Protein 7W82 (pdb70)

Structure (mmCIF, N/CA/C/O backbone):
data_7W82
#
_entry.id   7W82
#
_cell.length_a   149.036
_cell.length_b   149.036
_cell.length_c   345.473
_cell.angle_alpha   90.000
_cell.angle_beta   90.000
_cell.angle_gamma   120.000
#
_symmetry.space_group_name_H-M   'H 3 2'
#
loop_
_atom_site.group_PDB
_atom_site.id
_atom_site.type_symbol
_atom_site.label_atom_id
_atom_site.label_alt_id
_atom_site.label_comp_id
_atom_site.label_asym_id
_atom_site.label_entity_id
_atom_site.label_seq_id
_atom_site.pdbx_PDB_ins_code
_atom_site.Cartn_x
_atom_site.Cartn_y
_atom_site.Cartn_z
_atom_site.occupancy
_atom_site.B_iso_or_equiv
_atom_site.auth_seq_id
_atom_site.auth_comp_id
_atom_site.auth_asym_id
_atom_site.auth_atom_id
_atom_site.pdbx_PDB_model_num
ATOM 1 N N . SER A 1 4 ? 80.953 170.826 333.543 1.00 104.55 107 SER A N 1
ATOM 2 C CA . SER A 1 4 ? 79.979 170.956 334.621 1.00 103.43 107 SER A CA 1
ATOM 3 C C . SER A 1 4 ? 80.595 171.648 335.827 1.00 103.67 107 SER A C 1
ATOM 4 O O . SER A 1 4 ? 80.149 172.722 336.235 1.00 103.67 107 SER A O 1
ATOM 7 N N . LEU A 1 5 ? 81.625 171.020 336.391 1.00 103.85 108 LEU A N 1
ATOM 8 C CA . LEU A 1 5 ? 82.394 171.624 337.473 1.00 102.31 108 LEU A CA 1
ATOM 9 C C . LEU A 1 5 ? 83.083 172.865 336.932 1.00 103.19 108 LEU A C 1
ATOM 10 O O . LEU A 1 5 ? 83.528 172.881 335.783 1.00 104.94 108 LEU A O 1
ATOM 15 N N . ARG A 1 6 ? 83.167 173.907 337.749 1.00 102.26 109 ARG A N 1
ATOM 16 C CA . ARG A 1 6 ? 83.773 175.146 337.281 1.00 96.91 109 ARG A CA 1
ATOM 17 C C . ARG A 1 6 ? 84.877 175.607 338.218 1.00 93.76 109 ARG A C 1
ATOM 18 O O . ARG A 1 6 ? 84.794 175.415 339.421 1.00 91.20 109 ARG A O 1
ATOM 26 N N . ALA A 1 7 ? 85.921 176.206 337.660 1.00 92.52 110 ALA A N 1
ATOM 27 C CA . ALA A 1 7 ? 86.987 176.764 338.478 1.00 89.64 110 ALA A CA 1
ATOM 28 C C . ALA A 1 7 ? 87.400 178.127 337.947 1.00 90.39 110 ALA A C 1
ATOM 29 O O . ALA A 1 7 ? 87.418 178.350 336.736 1.00 93.45 110 ALA A O 1
ATOM 31 N N . ALA A 1 8 ? 87.722 179.039 338.857 1.00 93.04 111 ALA A N 1
ATOM 32 C CA . ALA A 1 8 ? 88.153 180.375 338.460 1.00 94.09 111 ALA A CA 1
ATOM 33 C C . ALA A 1 8 ? 89.065 180.997 339.508 1.00 95.71 111 ALA A C 1
ATOM 34 O O . ALA A 1 8 ? 88.973 180.680 340.693 1.00 95.94 111 ALA A O 1
ATOM 36 N N . SER A 1 9 ? 89.947 181.884 339.063 1.00 96.86 112 SER A N 1
ATOM 37 C CA . SER A 1 9 ? 90.868 182.562 339.966 1.00 96.93 112 SER A CA 1
ATOM 38 C C . SER A 1 9 ? 90.406 183.988 340.232 1.00 96.44 112 SER A C 1
ATOM 39 O O . SER A 1 9 ? 90.089 184.732 339.304 1.00 96.36 112 SER A O 1
ATOM 42 N N . ALA A 1 10 ? 90.370 184.367 341.504 1.00 93.38 113 ALA A N 1
ATOM 43 C CA . ALA A 1 10 ? 89.877 185.683 341.883 1.00 92.61 113 ALA A CA 1
ATOM 44 C C . ALA A 1 10 ? 90.517 186.190 343.167 1.00 90.94 113 ALA A C 1
ATOM 45 O O . ALA A 1 10 ? 91.347 185.515 343.777 1.00 91.40 113 ALA A O 1
ATOM 47 N N . SER A 1 11 ? 90.123 187.395 343.559 1.00 91.05 114 SER A N 1
ATOM 48 C CA . SER A 1 11 ? 90.485 187.945 344.854 1.00 92.35 114 SER A CA 1
ATOM 49 C C . SER A 1 11 ? 89.211 188.107 345.672 1.00 88.66 114 SER A C 1
ATOM 50 O O . SER A 1 11 ? 88.203 188.607 345.169 1.00 88.09 114 SER A O 1
ATOM 53 N N . LEU A 1 12 ? 89.253 187.669 346.926 1.00 92.42 115 LEU A N 1
ATOM 54 C CA . LEU A 1 12 ? 88.067 187.665 347.777 1.00 87.08 115 LEU A CA 1
ATOM 55 C C . LEU A 1 12 ? 87.850 189.008 348.463 1.00 84.74 115 LEU A C 1
ATOM 56 O O . LEU A 1 12 ? 88.780 189.593 349.017 1.00 86.17 115 LEU A O 1
ATOM 61 N N . ILE A 1 13 ? 86.612 189.488 348.417 1.00 84.00 116 ILE A N 1
ATOM 62 C CA . ILE A 1 13 ? 86.230 190.722 349.093 1.00 83.69 116 ILE A CA 1
ATOM 63 C C . ILE A 1 13 ? 85.121 190.426 350.100 1.00 82.96 116 ILE A C 1
ATOM 64 O O . ILE A 1 13 ? 84.180 189.696 349.799 1.00 84.39 116 ILE A O 1
ATOM 69 N N . LEU A 1 14 ? 85.246 190.983 351.300 1.00 84.72 117 LEU A N 1
ATOM 70 C CA . LEU A 1 14 ? 84.293 190.725 352.373 1.00 83.97 117 LEU A CA 1
ATOM 71 C C . LEU A 1 14 ? 83.705 192.037 352.885 1.00 88.52 117 LEU A C 1
ATOM 72 O O . LEU A 1 14 ? 84.448 192.945 353.243 1.00 91.67 117 LEU A O 1
ATOM 77 N N . GLY A 1 15 ? 82.379 192.141 352.921 1.00 82.33 118 GLY A N 1
ATOM 78 C CA . GLY A 1 15 ? 81.742 193.360 353.390 1.00 85.42 118 GLY A CA 1
ATOM 79 C C . GLY A 1 15 ? 80.224 193.334 353.429 1.00 83.03 118 GLY A C 1
ATOM 80 O O . GLY A 1 15 ? 79.616 192.273 353.493 1.00 81.66 118 GLY A O 1
ATOM 81 N N . ASN A 1 16 ? 79.606 194.510 353.395 1.00 85.12 119 ASN A N 1
ATOM 82 C CA . ASN A 1 16 ? 78.149 194.597 353.461 1.00 85.91 119 ASN A CA 1
ATOM 83 C C . ASN A 1 16 ? 77.570 195.648 352.523 1.00 87.17 119 ASN A C 1
ATOM 84 O O . ASN A 1 16 ? 78.032 196.787 352.495 1.00 88.83 119 ASN A O 1
ATOM 89 N N . ARG A 1 17 ? 76.552 195.263 351.760 1.00 86.47 120 ARG A N 1
ATOM 90 C CA . ARG A 1 17 ? 75.853 196.210 350.903 1.00 89.10 120 ARG A CA 1
ATOM 91 C C . ARG A 1 17 ? 75.089 197.223 351.750 1.00 88.89 120 ARG A C 1
ATOM 92 O O . ARG A 1 17 ? 74.358 196.856 352.670 1.00 86.24 120 ARG A O 1
ATOM 100 N N . VAL A 1 18 ? 75.281 198.500 351.438 1.00 92.77 121 VAL A N 1
ATOM 101 C CA . VAL A 1 18 ? 74.679 199.592 352.194 1.00 94.24 121 VAL A CA 1
ATOM 102 C C . VAL A 1 18 ? 73.457 200.116 351.449 1.00 98.70 121 VAL A C 1
ATOM 103 O O . VAL A 1 18 ? 72.468 200.532 352.053 1.00 100.24 121 VAL A O 1
ATOM 107 N N . ALA A 1 19 ? 73.559 200.108 350.126 1.00 98.00 122 ALA A N 1
ATOM 108 C CA . ALA A 1 19 ? 72.412 200.241 349.241 1.00 98.54 122 ALA A CA 1
ATOM 109 C C . ALA A 1 19 ? 72.523 199.095 348.248 1.00 99.53 122 ALA A C 1
ATOM 110 O O . ALA A 1 19 ? 73.496 198.343 348.296 1.00 99.22 122 ALA A O 1
ATOM 112 N N . GLU A 1 20 ? 71.547 198.960 347.354 1.00 100.97 123 GLU A N 1
ATOM 113 C CA . GLU A 1 20 ? 71.526 197.846 346.405 1.00 101.36 123 GLU A CA 1
ATOM 114 C C . GLU A 1 20 ? 72.844 197.657 345.661 1.00 101.77 123 GLU A C 1
ATOM 115 O O . GLU A 1 20 ? 73.212 196.536 345.314 1.00 99.99 123 GLU A O 1
ATOM 121 N N . ARG A 1 21 ? 73.556 198.755 345.423 1.00 105.37 124 ARG A N 1
ATOM 122 C CA . ARG A 1 21 ? 74.735 198.714 344.567 1.00 107.44 124 ARG A CA 1
ATOM 123 C C . ARG A 1 21 ? 75.986 199.318 345.206 1.00 108.70 124 ARG A C 1
ATOM 124 O O . ARG A 1 21 ? 77.048 199.348 344.584 1.00 108.38 124 ARG A O 1
ATOM 132 N N . GLU A 1 22 ? 75.866 199.800 346.440 1.00 102.98 125 GLU A N 1
ATOM 133 C CA . GLU A 1 22 ? 77.043 200.241 347.184 1.00 104.16 125 GLU A CA 1
ATOM 134 C C . GLU A 1 22 ? 77.447 199.188 348.206 1.00 100.19 125 GLU A C 1
ATOM 135 O O . GLU A 1 22 ? 76.648 198.796 349.054 1.00 99.13 125 GLU A O 1
ATOM 141 N N . LEU A 1 23 ? 78.692 198.734 348.123 1.00 102.28 126 LEU A N 1
ATOM 142 C CA . LEU A 1 23 ? 79.215 197.771 349.083 1.00 96.68 126 LEU A CA 1
ATOM 143 C C . LEU A 1 23 ? 80.224 198.455 349.998 1.00 99.89 126 LEU A C 1
ATOM 144 O O . LEU A 1 23 ? 80.883 199.407 349.596 1.00 102.33 126 LEU A O 1
ATOM 149 N N . GLU A 1 24 ? 80.336 197.994 351.238 1.00 98.14 127 GLU A N 1
ATOM 150 C CA . GLU A 1 24 ? 81.374 198.516 352.111 1.00 99.27 127 GLU A CA 1
ATOM 151 C C . GLU A 1 24 ? 82.259 197.387 352.612 1.00 97.54 127 GLU A C 1
ATOM 152 O O . GLU A 1 24 ? 81.791 196.447 353.254 1.00 95.90 127 GLU A O 1
ATOM 158 N N . VAL A 1 25 ? 83.546 197.505 352.307 1.00 98.45 128 VAL A N 1
ATOM 159 C CA . VAL A 1 25 ? 84.525 196.463 352.576 1.00 93.33 128 VAL A CA 1
ATOM 160 C C . VAL A 1 25 ? 85.041 196.517 354.013 1.00 92.71 128 VAL A C 1
ATOM 161 O O . VAL A 1 25 ? 85.207 197.593 354.587 1.00 96.71 128 VAL A O 1
ATOM 165 N N . ALA A 1 26 ? 85.274 195.342 354.589 1.00 90.35 129 ALA A N 1
ATOM 166 C CA . ALA A 1 26 ? 85.911 195.215 355.891 1.00 91.32 129 ALA A CA 1
ATOM 167 C C . ALA A 1 26 ? 87.089 194.253 355.783 1.00 92.20 129 ALA A C 1
ATOM 168 O O . ALA A 1 26 ? 87.877 194.108 356.718 1.00 93.46 129 ALA A O 1
ATOM 170 N N . TYR A 1 27 ? 87.202 193.601 354.629 1.00 92.03 130 TYR A N 1
ATOM 171 C CA . TYR A 1 27 ? 88.268 192.634 354.385 1.00 92.64 130 TYR A CA 1
ATOM 172 C C . TYR A 1 27 ? 88.458 192.370 352.893 1.00 94.41 130 TYR A C 1
ATOM 173 O O . TYR A 1 27 ? 87.499 192.361 352.123 1.00 92.77 130 TYR A O 1
ATOM 182 N N . SER A 1 28 ? 89.707 192.146 352.499 1.00 92.55 131 SER A N 1
ATOM 183 C CA . SER A 1 28 ? 90.029 191.751 351.135 1.00 93.29 131 SER A CA 1
ATOM 184 C C . SER A 1 28 ? 91.207 190.786 351.140 1.00 94.01 131 SER A C 1
ATOM 185 O O . SER A 1 28 ? 92.084 190.873 352.000 1.00 95.48 131 SER A O 1
ATOM 188 N N . CYS A 1 29 ? 91.225 189.862 350.187 1.00 91.66 132 CYS A N 1
ATOM 189 C CA . CYS A 1 29 ? 92.352 188.948 350.061 1.00 90.80 132 CYS A CA 1
ATOM 190 C C . CYS A 1 29 ? 92.596 188.576 348.604 1.00 90.50 132 CYS A C 1
ATOM 191 O O . CYS A 1 29 ? 91.672 188.562 347.794 1.00 90.16 132 CYS A O 1
ATOM 194 N N . ASP A 1 30 ? 93.850 188.280 348.279 1.00 95.04 133 ASP A N 1
ATOM 195 C CA . ASP A 1 30 ? 94.228 187.936 346.915 1.00 93.19 133 ASP A CA 1
ATOM 196 C C . ASP A 1 30 ? 94.735 186.502 346.829 1.00 91.26 133 ASP A C 1
ATOM 197 O O . ASP A 1 30 ? 95.058 185.883 347.843 1.00 90.81 133 ASP A O 1
ATOM 202 N N . GLY A 1 31 ? 94.801 185.981 345.609 1.00 93.45 134 GLY A N 1
ATOM 203 C CA . GLY A 1 31 ? 95.287 184.635 345.379 1.00 93.66 134 GLY A CA 1
ATOM 204 C C . GLY A 1 31 ? 94.243 183.581 345.684 1.00 92.21 134 GLY A C 1
ATOM 205 O O . GLY A 1 31 ? 94.576 182.428 345.959 1.00 88.61 134 GLY A O 1
ATOM 206 N N . VAL A 1 32 ? 92.975 183.973 345.636 1.00 92.24 135 VAL A N 1
ATOM 207 C CA . VAL A 1 32 ? 91.896 183.040 345.923 1.00 96.30 135 VAL A CA 1
ATOM 208 C C . VAL A 1 32 ? 91.606 182.156 344.720 1.00 103.51 135 VAL A C 1
ATOM 209 O O . VAL A 1 32 ? 91.366 182.645 343.616 1.00 102.85 135 VAL A O 1
ATOM 213 N N . ARG A 1 33 ? 91.646 180.848 344.944 1.00 97.48 136 ARG A N 1
ATOM 214 C CA . ARG A 1 33 ? 91.212 179.886 343.943 1.00 97.57 136 ARG A CA 1
ATOM 215 C C . ARG A 1 33 ? 89.788 179.457 344.285 1.00 94.47 136 ARG A C 1
ATOM 216 O O . ARG A 1 33 ? 89.465 179.226 345.450 1.00 93.50 136 ARG A O 1
ATOM 224 N N . ALA A 1 34 ? 88.929 179.380 343.274 1.00 97.60 137 ALA A N 1
ATOM 225 C CA . ALA A 1 34 ? 87.511 179.126 343.504 1.00 90.20 137 ALA A CA 1
ATOM 226 C C . ALA A 1 34 ? 86.998 177.945 342.693 1.00 86.62 137 ALA A C 1
ATOM 227 O O . ALA A 1 34 ? 87.269 177.834 341.494 1.00 89.47 137 ALA A O 1
ATOM 229 N N . GLU A 1 35 ? 86.247 177.073 343.360 1.00 86.71 138 GLU A N 1
ATOM 230 C CA . GLU A 1 35 ? 85.638 175.918 342.714 1.00 82.78 138 GLU A CA 1
ATOM 231 C C . GLU A 1 35 ? 84.131 175.871 342.955 1.00 80.89 138 GLU A C 1
ATOM 232 O O . GLU A 1 35 ? 83.664 175.965 344.091 1.00 81.81 138 GLU A O 1
ATOM 238 N N . VAL A 1 36 ? 83.381 175.737 341.868 1.00 87.00 139 VAL A N 1
ATOM 239 C CA . VAL A 1 36 ? 81.944 175.514 341.916 1.00 83.16 139 VAL A CA 1
ATOM 240 C C . VAL A 1 36 ? 81.658 174.064 341.537 1.00 81.61 139 VAL A C 1
ATOM 241 O O . VAL A 1 36 ? 81.940 173.635 340.412 1.00 84.58 139 VAL A O 1
ATOM 245 N N . ILE A 1 37 ? 81.110 173.319 342.493 1.00 77.79 140 ILE A N 1
ATOM 246 C CA . ILE A 1 37 ? 80.877 171.889 342.344 1.00 77.38 140 ILE A CA 1
ATOM 247 C C . ILE A 1 37 ? 79.384 171.584 342.449 1.00 82.12 140 ILE A C 1
ATOM 248 O O . ILE A 1 37 ? 78.891 171.256 343.528 1.00 80.49 140 ILE A O 1
ATOM 253 N N . PRO A 1 38 ? 78.663 171.682 341.320 1.00 81.53 141 PRO A N 1
ATOM 254 C CA . PRO A 1 38 ? 77.197 171.588 341.284 1.00 84.95 141 PRO A CA 1
ATOM 255 C C . PRO A 1 38 ? 76.652 170.275 341.843 1.00 89.01 141 PRO A C 1
ATOM 256 O O . PRO A 1 38 ? 75.541 170.249 342.369 1.00 84.48 141 PRO A O 1
ATOM 260 N N . ARG A 1 39 ? 77.430 169.205 341.730 1.00 88.11 142 ARG A N 1
ATOM 261 C CA . ARG A 1 39 ? 77.005 167.895 342.210 1.00 89.76 142 ARG A CA 1
ATOM 262 C C . ARG A 1 39 ? 76.964 167.842 343.734 1.00 89.61 142 ARG A C 1
ATOM 263 O O . ARG A 1 39 ? 76.098 167.193 344.319 1.00 88.66 142 ARG A O 1
ATOM 271 N N . MET A 1 40 ? 77.912 168.520 344.373 1.00 91.10 143 MET A N 1
ATOM 272 C CA . MET A 1 40 ? 77.960 168.579 345.829 1.00 87.26 143 MET A CA 1
ATOM 273 C C . MET A 1 40 ? 77.158 169.770 346.340 1.00 84.48 143 MET A C 1
ATOM 274 O O . MET A 1 40 ? 77.026 169.961 347.551 1.00 82.75 143 MET A O 1
ATOM 279 N N . ARG A 1 41 ? 76.622 170.551 345.402 1.00 89.02 144 ARG A N 1
ATOM 280 C CA . ARG A 1 41 ? 75.886 171.780 345.702 1.00 84.75 144 ARG A CA 1
ATOM 281 C C . ARG A 1 41 ? 76.639 172.623 346.721 1.00 81.22 144 ARG A C 1
ATOM 282 O O . ARG A 1 41 ? 76.100 173.013 347.756 1.00 80.59 144 ARG A O 1
ATOM 290 N N . ARG A 1 42 ? 77.897 172.899 346.401 1.00 79.49 145 ARG A N 1
ATOM 291 C CA . ARG A 1 42 ? 78.808 173.559 347.318 1.00 77.05 145 ARG A CA 1
ATOM 292 C C . ARG A 1 42 ? 79.814 174.383 346.523 1.00 77.48 145 ARG A C 1
ATOM 293 O O . ARG A 1 42 ? 80.143 174.041 345.387 1.00 78.05 145 ARG A O 1
ATOM 301 N N . VAL A 1 43 ? 80.283 175.478 347.108 1.00 77.65 146 VAL A N 1
ATOM 302 C CA . VAL A 1 43 ? 81.293 176.306 346.461 1.00 77.35 146 VAL A CA 1
ATOM 303 C C . VAL A 1 43 ? 82.545 176.361 347.335 1.00 78.54 146 VAL A C 1
ATOM 304 O O . VAL A 1 43 ? 82.578 177.049 348.358 1.00 79.35 146 VAL A O 1
ATOM 308 N N . ASP A 1 44 ? 83.564 175.607 346.939 1.00 77.61 147 ASP A N 1
ATOM 309 C CA . ASP A 1 44 ? 84.819 175.578 347.679 1.00 77.12 147 ASP A CA 1
ATOM 310 C C . ASP A 1 44 ? 85.724 176.730 347.270 1.00 78.07 147 ASP A C 1
ATOM 311 O O . ASP A 1 44 ? 85.969 176.958 346.086 1.00 81.78 147 ASP A O 1
ATOM 316 N N . LEU A 1 45 ? 86.210 177.454 348.270 1.00 79.37 148 LEU A N 1
ATOM 317 C CA . LEU A 1 45 ? 87.123 178.568 348.069 1.00 81.06 148 LEU A CA 1
ATOM 318 C C . LEU A 1 45 ? 88.460 178.244 348.715 1.00 85.03 148 LEU A C 1
ATOM 319 O O . LEU A 1 45 ? 88.531 178.054 349.921 1.00 86.48 148 LEU A O 1
ATOM 324 N N . TYR A 1 46 ? 89.524 178.177 347.928 1.00 86.89 149 TYR A N 1
ATOM 325 C CA . TYR A 1 46 ? 90.832 177.911 348.508 1.00 86.77 149 TYR A CA 1
ATOM 326 C C . TYR A 1 46 ? 91.621 179.210 348.627 1.00 89.42 149 TYR A C 1
ATOM 327 O O . TYR A 1 46 ? 91.754 179.959 347.660 1.00 90.13 149 TYR A O 1
ATOM 336 N N . LEU A 1 47 ? 92.129 179.474 349.826 1.00 92.02 150 LEU A N 1
ATOM 337 C CA . LEU A 1 47 ? 92.725 180.767 350.136 1.00 94.94 150 LEU A CA 1
ATOM 338 C C . LEU A 1 47 ? 93.979 180.598 350.984 1.00 98.03 150 LEU A C 1
ATOM 339 O O . LEU A 1 47 ? 94.122 179.605 351.682 1.00 97.31 150 LEU A O 1
ATOM 344 N N . LYS A 1 48 ? 94.901 181.551 350.902 1.00 98.53 151 LYS A N 1
ATOM 345 C CA . LYS A 1 48 ? 96.006 181.609 351.850 1.00 100.65 151 LYS A CA 1
ATOM 346 C C . LYS A 1 48 ? 96.031 182.986 352.498 1.00 101.16 151 LYS A C 1
ATOM 347 O O . LYS A 1 48 ? 95.946 184.005 351.813 1.00 102.12 151 LYS A O 1
ATOM 353 N N . HIS A 1 49 ? 96.123 183.009 353.823 1.00 101.99 152 HIS A N 1
ATOM 354 C CA . HIS A 1 49 ? 96.173 184.267 354.559 1.00 102.83 152 HIS A CA 1
ATOM 355 C C . HIS A 1 49 ? 97.209 184.138 355.662 1.00 105.78 152 HIS A C 1
ATOM 356 O O . HIS A 1 49 ? 97.387 183.054 356.219 1.00 105.48 152 HIS A O 1
ATOM 363 N N . ASP A 1 50 ? 97.887 185.242 355.971 1.00 105.14 153 ASP A N 1
ATOM 364 C CA . ASP A 1 50 ? 99.067 185.200 356.826 1.00 107.82 153 ASP A CA 1
ATOM 365 C C . ASP A 1 50 ? 100.047 184.238 356.166 1.00 111.55 153 ASP A C 1
ATOM 366 O O . ASP A 1 50 ? 100.333 184.362 354.975 1.00 111.83 153 ASP A O 1
ATOM 371 N N . SER A 1 51 ? 100.543 183.266 356.921 1.00 109.31 154 SER A N 1
ATOM 372 C CA . SER A 1 51 ? 101.356 182.218 356.326 1.00 111.53 154 SER A CA 1
ATOM 373 C C . SER A 1 51 ? 100.636 180.880 356.414 1.00 109.52 154 SER A C 1
ATOM 374 O O . SER A 1 51 ? 101.255 179.828 356.272 1.00 109.27 154 SER A O 1
ATOM 377 N N . GLN A 1 52 ? 99.325 180.913 356.642 1.00 109.64 155 GLN A N 1
ATOM 378 C CA . GLN A 1 52 ? 98.571 179.668 356.720 1.00 110.49 155 GLN A CA 1
ATOM 379 C C . GLN A 1 52 ? 97.443 179.583 355.689 1.00 109.80 155 GLN A C 1
ATOM 380 O O . GLN A 1 52 ? 96.793 180.580 355.353 1.00 108.48 155 GLN A O 1
ATOM 386 N N . SER A 1 53 ? 97.215 178.363 355.210 1.00 109.36 156 SER A N 1
ATOM 387 C CA . SER A 1 53 ? 96.319 178.097 354.089 1.00 108.42 156 SER A CA 1
ATOM 388 C C . SER A 1 53 ? 94.978 177.507 354.522 1.00 106.43 156 SER A C 1
ATOM 389 O O . SER A 1 53 ? 94.926 176.478 355.196 1.00 106.95 156 SER A O 1
ATOM 392 N N . TYR A 1 54 ? 93.897 178.165 354.114 1.00 103.57 157 TYR A N 1
ATOM 393 C CA . TYR A 1 54 ? 92.557 177.838 354.577 1.00 99.38 157 TYR A CA 1
ATOM 394 C C . TYR A 1 54 ? 91.578 177.492 353.447 1.00 95.34 157 TYR A C 1
ATOM 395 O O . TYR A 1 54 ? 91.691 178.007 352.329 1.00 95.63 157 TYR A O 1
ATOM 404 N N . LYS A 1 55 ? 90.622 176.617 353.761 1.00 96.35 158 LYS A N 1
ATOM 405 C CA . LYS A 1 55 ? 89.547 176.239 352.843 1.00 90.24 158 LYS A CA 1
ATOM 406 C C . LYS A 1 55 ? 88.208 176.780 353.341 1.00 83.70 158 LYS A C 1
ATOM 407 O O . LYS A 1 55 ? 87.914 176.738 354.533 1.00 82.64 158 LYS A O 1
ATOM 413 N N . LEU A 1 56 ? 87.403 177.284 352.414 1.00 79.56 159 LEU A N 1
ATOM 414 C CA . LEU A 1 56 ? 86.112 177.880 352.722 1.00 76.11 159 LEU A CA 1
ATOM 415 C C . LEU A 1 56 ? 84.992 177.121 352.016 1.00 77.07 159 LEU A C 1
ATOM 416 O O . LEU A 1 56 ? 85.105 176.799 350.838 1.00 80.95 159 LEU A O 1
ATOM 421 N N . GLU A 1 57 ? 83.909 176.840 352.730 1.00 73.13 160 GLU A N 1
ATOM 422 C CA . GLU A 1 57 ? 82.786 176.125 352.137 1.00 72.13 160 GLU A CA 1
ATOM 423 C C . GLU A 1 57 ? 81.510 176.954 352.151 1.00 70.44 160 GLU A C 1
ATOM 424 O O . GLU A 1 57 ? 81.040 177.377 353.209 1.00 70.59 160 GLU A O 1
ATOM 430 N N . VAL A 1 58 ? 80.963 177.182 350.962 1.00 73.42 161 VAL A N 1
ATOM 431 C CA . VAL A 1 58 ? 79.671 177.835 350.810 1.00 69.84 161 VAL A CA 1
ATOM 432 C C . VAL A 1 58 ? 78.707 176.899 350.097 1.00 70.46 161 VAL A C 1
ATOM 433 O O . VAL A 1 58 ? 79.014 176.377 349.025 1.00 71.45 161 VAL A O 1
ATOM 437 N N . LEU A 1 59 ? 77.544 176.681 350.698 1.00 68.41 162 LEU A N 1
ATOM 438 C CA . LEU A 1 59 ? 76.534 175.826 350.095 1.00 68.87 162 LEU A CA 1
ATOM 439 C C . LEU A 1 59 ? 75.503 176.684 349.375 1.00 72.71 162 LEU A C 1
ATOM 440 O O . LEU A 1 59 ? 75.301 177.847 349.721 1.00 72.50 162 LEU A O 1
ATOM 445 N N . PHE A 1 60 ? 74.866 176.108 348.363 1.00 72.44 163 PHE A N 1
ATOM 446 C CA . PHE A 1 60 ? 73.889 176.830 347.557 1.00 73.74 163 PHE A CA 1
ATOM 447 C C . PHE A 1 60 ? 72.705 177.223 348.432 1.00 75.11 163 PHE A C 1
ATOM 448 O O . PHE A 1 60 ? 72.114 178.289 348.258 1.00 75.80 163 PHE A O 1
ATOM 456 N N . GLU A 1 61 ? 72.382 176.357 349.389 1.00 71.13 164 GLU A N 1
ATOM 457 C CA . GLU A 1 61 ? 71.314 176.611 350.350 1.00 74.26 164 GLU A CA 1
ATOM 458 C C . GLU A 1 61 ? 71.626 177.814 351.238 1.00 68.85 164 GLU A C 1
ATOM 459 O O . GLU A 1 61 ? 70.721 178.415 351.817 1.00 68.78 164 GLU A O 1
ATOM 465 N N . ASP A 1 62 ? 72.905 178.160 351.347 1.00 72.52 165 ASP A N 1
ATOM 466 C CA . ASP A 1 62 ? 73.315 179.326 352.124 1.00 67.90 165 ASP A CA 1
ATOM 467 C C . ASP A 1 62 ? 73.033 180.616 351.364 1.00 67.25 165 ASP A C 1
ATOM 468 O O . ASP A 1 62 ? 72.597 181.607 351.948 1.00 67.50 165 ASP A O 1
ATOM 473 N N . ILE A 1 63 ? 73.288 180.595 350.059 1.00 69.46 166 ILE A N 1
ATOM 474 C CA . ILE A 1 63 ? 73.198 181.794 349.230 1.00 66.67 166 ILE A CA 1
ATOM 475 C C . ILE A 1 63 ? 71.771 182.308 349.091 1.00 67.23 166 ILE A C 1
ATOM 476 O O . ILE A 1 63 ? 70.949 181.703 348.401 1.00 65.47 166 ILE A O 1
ATOM 481 N N . ASN A 1 64 ? 71.483 183.429 349.743 1.00 70.77 167 ASN A N 1
ATOM 482 C CA . ASN A 1 64 ? 70.174 184.059 349.624 1.00 70.14 167 ASN A CA 1
ATOM 483 C C . ASN A 1 64 ? 69.971 184.647 348.235 1.00 73.07 167 ASN A C 1
ATOM 484 O O . ASN A 1 64 ? 68.951 184.404 347.592 1.00 73.24 167 ASN A O 1
ATOM 489 N N . GLU A 1 65 ? 70.949 185.422 347.776 1.00 69.87 168 GLU A N 1
ATOM 490 C CA . GLU A 1 65 ? 70.846 186.075 346.478 1.00 72.95 168 GLU A CA 1
ATOM 491 C C . GLU A 1 65 ? 72.174 186.120 345.733 1.00 76.05 168 GLU A C 1
ATOM 492 O O . GLU A 1 65 ? 73.233 186.351 346.323 1.00 78.08 168 GLU A O 1
ATOM 498 N N . CYS A 1 66 ? 72.094 185.906 344.423 1.00 78.08 169 CYS A N 1
ATOM 499 C CA . CYS A 1 66 ? 73.263 185.834 343.558 1.00 76.72 169 CYS A CA 1
ATOM 500 C C . CYS A 1 66 ? 73.225 186.950 342.518 1.00 77.96 169 CYS A C 1
ATOM 501 O O . CYS A 1 66 ? 72.155 187.316 342.033 1.00 78.09 169 CYS A O 1
ATOM 504 N N . PHE A 1 67 ? 74.392 187.488 342.177 1.00 80.82 170 PHE A N 1
ATOM 505 C CA . PHE A 1 67 ? 74.470 188.604 341.241 1.00 81.92 170 PHE A CA 1
ATOM 506 C C . PHE A 1 67 ? 75.765 188.605 340.436 1.00 81.54 170 PHE A C 1
ATOM 507 O O . PHE A 1 67 ? 76.795 188.108 340.888 1.00 80.09 170 PHE A O 1
ATOM 515 N N . GLY A 1 68 ? 75.693 189.165 339.234 1.00 82.52 171 GLY A N 1
ATOM 516 C CA . GLY A 1 68 ? 76.873 189.420 338.434 1.00 86.61 171 GLY A CA 1
ATOM 517 C C . GLY A 1 68 ? 77.161 190.898 338.487 1.00 90.74 171 GLY A C 1
ATOM 518 O O . GLY A 1 68 ? 76.237 191.712 338.534 1.00 90.79 171 GLY A O 1
ATOM 519 N N . CYS A 1 69 ? 78.412 191.298 338.523 1.00 91.27 172 CYS A N 1
ATOM 520 C CA . CYS A 1 69 ? 78.626 192.700 338.771 1.00 99.64 172 CYS A CA 1
ATOM 521 C C . CYS A 1 69 ? 79.880 193.278 338.178 1.00 110.09 172 CYS A C 1
ATOM 522 O O . CYS A 1 69 ? 80.794 192.560 337.804 1.00 110.16 172 CYS A O 1
ATOM 525 N N . HIS A 1 70 ? 79.895 194.601 338.103 1.00 107.80 173 HIS A N 1
ATOM 526 C CA . HIS A 1 70 ? 81.019 195.349 337.591 1.00 110.78 173 HIS A CA 1
ATOM 527 C C . HIS A 1 70 ? 81.766 195.908 338.794 1.00 110.31 173 HIS A C 1
ATOM 528 O O . HIS A 1 70 ? 81.202 196.635 339.590 1.00 110.22 173 HIS A O 1
ATOM 535 N N . LEU A 1 71 ? 83.034 195.565 338.919 1.00 116.97 174 LEU A N 1
ATOM 536 C CA . LEU A 1 71 ? 83.841 196.114 339.973 1.00 108.98 174 LEU A CA 1
ATOM 537 C C . LEU A 1 71 ? 85.102 196.658 339.357 1.00 110.34 174 LEU A C 1
ATOM 538 O O . LEU A 1 71 ? 85.946 195.897 338.915 1.00 112.55 174 LEU A O 1
ATOM 543 N N . ASP A 1 72 ? 85.217 197.979 339.292 1.00 109.01 175 ASP A N 1
ATOM 544 C CA . ASP A 1 72 ? 86.461 198.633 338.920 1.00 110.57 175 ASP A CA 1
ATOM 545 C C . ASP A 1 72 ? 87.182 197.995 337.739 1.00 110.24 175 ASP A C 1
ATOM 546 O O . ASP A 1 72 ? 88.330 197.607 337.833 1.00 109.02 175 ASP A O 1
ATOM 551 N N . GLY A 1 73 ? 86.472 197.873 336.628 1.00 111.68 176 GLY A N 1
ATOM 552 C CA . GLY A 1 73 ? 87.058 197.433 335.376 1.00 113.14 176 GLY A CA 1
ATOM 553 C C . GLY A 1 73 ? 87.099 195.953 335.100 1.00 110.41 176 GLY A C 1
ATOM 554 O O . GLY A 1 73 ? 87.593 195.524 334.067 1.00 111.93 176 GLY A O 1
ATOM 555 N N . THR A 1 74 ? 86.561 195.163 336.011 1.00 113.26 177 THR A N 1
ATOM 556 C CA . THR A 1 74 ? 86.508 193.733 335.809 1.00 111.58 177 THR A CA 1
ATOM 557 C C . THR A 1 74 ? 85.167 193.238 336.246 1.00 107.78 177 THR A C 1
ATOM 558 O O . THR A 1 74 ? 84.464 193.933 336.957 1.00 107.55 177 THR A O 1
ATOM 562 N N . GLY A 1 75 ? 84.798 192.057 335.771 1.00 107.55 178 GLY A N 1
ATOM 563 C CA . GLY A 1 75 ? 83.558 191.418 336.155 1.00 102.72 178 GLY A CA 1
ATOM 564 C C . GLY A 1 75 ? 83.633 190.742 337.499 1.00 99.76 178 GLY A C 1
ATOM 565 O O . GLY A 1 75 ? 84.634 190.133 337.821 1.00 102.22 178 GLY A O 1
ATOM 566 N N . ALA A 1 76 ? 82.571 190.821 338.283 1.00 93.04 179 ALA A N 1
ATOM 567 C CA . ALA A 1 76 ? 82.579 190.165 339.576 1.00 89.94 179 ALA A CA 1
ATOM 568 C C . ALA A 1 76 ? 81.251 189.520 339.954 1.00 86.55 179 ALA A C 1
ATOM 569 O O . ALA A 1 76 ? 80.205 189.876 339.432 1.00 86.84 179 ALA A O 1
ATOM 571 N N . ILE A 1 77 ? 81.321 188.557 340.864 1.00 85.69 180 ILE A N 1
ATOM 572 C CA . ILE A 1 77 ? 80.160 187.859 341.375 1.00 83.39 180 ILE A CA 1
ATOM 573 C C . ILE A 1 77 ? 79.863 188.213 342.817 1.00 82.91 180 ILE A C 1
ATOM 574 O O . ILE A 1 77 ? 80.700 188.075 343.682 1.00 81.82 180 ILE A O 1
ATOM 579 N N . LEU A 1 78 ? 78.635 188.626 343.059 1.00 79.55 181 LEU A N 1
ATOM 580 C CA . LEU A 1 78 ? 78.158 189.003 344.376 1.00 81.06 181 LEU A CA 1
ATOM 581 C C . LEU A 1 78 ? 77.241 187.952 344.981 1.00 81.67 181 LEU A C 1
ATOM 582 O O . LEU A 1 78 ? 76.305 187.480 344.339 1.00 82.84 181 LEU A O 1
ATOM 587 N N . LEU A 1 79 ? 77.516 187.600 346.230 1.00 83.48 182 LEU A N 1
ATOM 588 C CA . LEU A 1 79 ? 76.679 186.673 346.973 1.00 77.78 182 LEU A CA 1
ATOM 589 C C . LEU A 1 79 ? 76.200 187.333 348.259 1.00 76.82 182 LEU A C 1
ATOM 590 O O . LEU A 1 79 ? 77.004 187.875 349.006 1.00 77.38 182 LEU A O 1
ATOM 595 N N . GLN A 1 80 ? 74.923 187.247 348.570 1.00 72.98 183 GLN A N 1
ATOM 596 C CA . GLN A 1 80 ? 74.483 187.705 349.867 1.00 75.14 183 GLN A CA 1
ATOM 597 C C . GLN A 1 80 ? 74.148 186.493 350.661 1.00 74.80 183 GLN A C 1
ATOM 598 O O . GLN A 1 80 ? 73.383 185.682 350.215 1.00 73.81 183 GLN A O 1
ATOM 604 N N . LEU A 1 81 ? 74.721 186.334 351.839 1.00 74.16 184 LEU A N 1
ATOM 605 C CA . LEU A 1 81 ? 74.646 185.053 352.498 1.00 73.21 184 LEU A CA 1
ATOM 606 C C . LEU A 1 81 ? 73.812 184.957 353.754 1.00 76.56 184 LEU A C 1
ATOM 607 O O . LEU A 1 81 ? 74.028 185.671 354.705 1.00 77.42 184 LEU A O 1
ATOM 612 N N . THR A 1 82 ? 72.854 184.037 353.738 1.00 77.23 185 THR A N 1
ATOM 613 C CA . THR A 1 82 ? 72.029 183.740 354.891 1.00 76.18 185 THR A CA 1
ATOM 614 C C . THR A 1 82 ? 72.827 183.153 356.005 1.00 75.49 185 THR A C 1
ATOM 615 O O . THR A 1 82 ? 72.587 183.461 357.147 1.00 79.07 185 THR A O 1
ATOM 619 N N . TYR A 1 83 ? 73.765 182.285 355.680 1.00 78.08 186 TYR A N 1
ATOM 620 C CA . TYR A 1 83 ? 74.579 181.665 356.697 1.00 73.12 186 TYR A CA 1
ATOM 621 C C . TYR A 1 83 ? 76.034 181.792 356.324 1.00 71.69 186 TYR A C 1
ATOM 622 O O . TYR A 1 83 ? 76.374 181.830 355.171 1.00 70.19 186 TYR A O 1
ATOM 631 N N . ALA A 1 84 ? 76.910 181.941 357.316 1.00 72.77 187 ALA A N 1
ATOM 632 C CA . ALA A 1 84 ? 78.343 182.162 357.061 1.00 73.39 187 ALA A CA 1
ATOM 633 C C . ALA A 1 84 ? 79.029 180.910 356.515 1.00 71.87 187 ALA A C 1
ATOM 634 O O . ALA A 1 84 ? 78.598 179.799 356.826 1.00 49.71 187 ALA A O 1
ATOM 636 N N . PRO A 1 85 ? 80.082 181.056 355.705 1.00 71.25 188 PRO A N 1
ATOM 637 C CA . PRO A 1 85 ? 80.684 179.840 355.162 1.00 68.50 188 PRO A CA 1
ATOM 638 C C . PRO A 1 85 ? 81.386 179.079 356.227 1.00 66.03 188 PRO A C 1
ATOM 639 O O . PRO A 1 85 ? 81.810 179.678 357.173 1.00 66.79 188 PRO A O 1
ATOM 643 N N . ARG A 1 86 ? 81.473 177.772 356.077 1.00 65.01 189 ARG A N 1
ATOM 644 C CA . ARG A 1 86 ? 82.214 176.925 356.976 1.00 66.07 189 ARG A CA 1
ATOM 645 C C . ARG A 1 86 ? 83.688 177.069 356.681 1.00 69.18 189 ARG A C 1
ATOM 646 O O . ARG A 1 86 ? 84.050 177.249 355.550 1.00 71.42 189 ARG A O 1
ATOM 654 N N . ILE A 1 87 ? 84.541 176.956 357.687 1.00 72.93 190 ILE A N 1
ATOM 655 C CA . ILE A 1 87 ? 85.970 177.115 357.494 1.00 74.97 190 ILE A CA 1
ATOM 656 C C . ILE A 1 87 ? 86.831 175.958 357.977 1.00 81.88 190 ILE A C 1
ATOM 657 O O . ILE A 1 87 ? 86.611 175.403 359.031 1.00 83.51 190 ILE A O 1
ATOM 662 N N . HIS A 1 88 ? 87.839 175.629 357.191 1.00 82.56 191 HIS A N 1
ATOM 663 C CA . HIS A 1 88 ? 88.784 174.547 357.471 1.00 90.61 191 HIS A CA 1
ATOM 664 C C . HIS A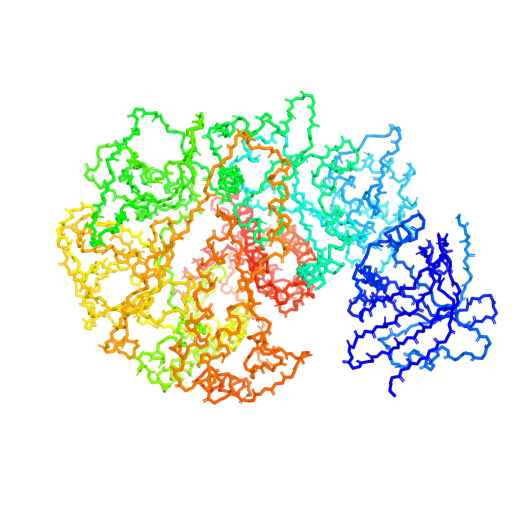 1 88 ? 90.228 175.048 357.377 1.00 99.30 191 HIS A C 1
ATOM 665 O O . HIS A 1 88 ? 90.534 175.922 356.572 1.00 101.42 191 HIS A O 1
ATOM 672 N N . ILE A 1 89 ? 91.113 174.480 358.192 1.00 96.29 192 ILE A N 1
ATOM 673 C CA . ILE A 1 89 ? 92.525 174.881 358.246 1.00 99.62 192 ILE A CA 1
ATOM 674 C C . ILE A 1 89 ? 93.381 173.698 357.832 1.00 100.20 192 ILE A C 1
ATOM 675 O O . ILE A 1 89 ? 93.070 172.601 358.215 1.00 99.49 192 ILE A O 1
ATOM 680 N N . ALA A 1 90 ? 94.474 173.868 357.103 1.00 104.95 193 ALA A N 1
ATOM 681 C CA . ALA A 1 90 ? 95.288 172.682 356.833 1.00 106.50 193 ALA A CA 1
ATOM 682 C C . ALA A 1 90 ? 96.323 172.449 357.940 1.00 108.21 193 ALA A C 1
ATOM 683 O O . ALA A 1 90 ? 97.078 173.357 358.287 1.00 110.15 193 ALA A O 1
ATOM 685 N N . ILE A 1 91 ? 96.355 171.238 358.497 1.00 112.00 194 ILE A N 1
ATOM 686 C CA . ILE A 1 91 ? 97.341 170.905 359.529 1.00 113.10 194 ILE A CA 1
ATOM 687 C C . ILE A 1 91 ? 98.384 169.907 359.028 1.00 115.21 194 ILE A C 1
ATOM 688 O O . ILE A 1 91 ? 98.094 169.042 358.202 1.00 115.56 194 ILE A O 1
ATOM 693 N N . TRP A 1 116 ? 92.646 169.010 356.498 1.00 123.87 219 TRP A N 1
ATOM 694 C CA . TRP A 1 116 ? 91.638 170.053 356.451 1.00 119.98 219 TRP A CA 1
ATOM 695 C C . TRP A 1 116 ? 90.785 169.966 357.691 1.00 123.10 219 TRP A C 1
ATOM 696 O O . TRP A 1 116 ? 89.942 169.088 357.823 1.00 122.48 219 TRP A O 1
ATOM 707 N N . VAL A 1 117 ? 91.008 170.889 358.606 1.00 117.09 220 VAL A N 1
ATOM 708 C CA . VAL A 1 117 ? 90.349 170.840 359.878 1.00 119.70 220 VAL A CA 1
ATOM 709 C C . VAL A 1 117 ? 89.638 172.140 360.087 1.00 96.40 220 VAL A C 1
ATOM 710 O O . VAL A 1 117 ? 90.122 173.167 359.664 1.00 97.73 220 VAL A O 1
ATOM 714 N N . ARG A 1 118 ? 88.475 172.088 360.712 1.00 103.34 221 ARG A N 1
ATOM 715 C CA . ARG A 1 118 ? 87.643 173.263 360.847 1.00 91.87 221 ARG A CA 1
ATOM 716 C C . ARG A 1 118 ? 88.212 174.269 361.831 1.00 87.74 221 ARG A C 1
ATOM 717 O O . ARG A 1 118 ? 88.940 173.906 362.726 1.00 87.18 221 ARG A O 1
ATOM 725 N N . ALA A 1 119 ? 87.903 175.541 361.634 1.00 85.32 222 ALA A N 1
ATOM 726 C CA . ALA A 1 119 ? 88.459 176.605 362.448 1.00 83.38 222 ALA A CA 1
ATOM 727 C C . ALA A 1 119 ? 87.575 177.831 362.438 1.00 80.35 222 ALA A C 1
ATOM 728 O O . ALA A 1 119 ? 86.663 177.928 361.655 1.00 77.97 222 ALA A O 1
ATOM 730 N N . LEU A 1 120 ? 87.834 178.763 363.334 1.00 82.97 223 LEU A N 1
ATOM 731 C CA . LEU A 1 120 ? 86.978 179.919 363.476 1.00 81.90 223 LEU A CA 1
ATOM 732 C C . LEU A 1 120 ? 87.452 181.103 362.678 1.00 82.94 223 LEU A C 1
ATOM 733 O O . LEU A 1 120 ? 88.495 181.073 362.072 1.00 84.04 223 LEU A O 1
ATOM 738 N N . ASP A 1 121 ? 86.681 182.169 362.679 1.00 82.23 224 ASP A N 1
ATOM 739 C CA . ASP A 1 121 ? 87.076 183.305 361.863 1.00 83.08 224 ASP A CA 1
ATOM 740 C C . ASP A 1 121 ? 88.563 183.580 362.075 1.00 84.03 224 ASP A C 1
ATOM 741 O O . ASP A 1 121 ? 89.028 183.683 363.210 1.00 87.20 224 ASP A O 1
ATOM 746 N N . PHE A 1 122 ? 89.305 183.686 360.978 1.00 88.87 225 PHE A N 1
ATOM 747 C CA . PHE A 1 122 ? 90.752 183.850 361.045 1.00 89.68 225 PHE A CA 1
ATOM 748 C C . PHE A 1 122 ? 91.180 185.286 360.770 1.00 91.00 225 PHE A C 1
ATOM 749 O O . PHE A 1 122 ? 92.275 185.700 361.155 1.00 94.18 225 PHE A O 1
ATOM 757 N N . THR A 1 123 ? 90.316 186.031 360.089 1.00 90.08 226 THR A N 1
ATOM 758 C CA . THR A 1 123 ? 90.580 187.427 359.759 1.00 91.19 226 THR A CA 1
ATOM 759 C C . THR A 1 123 ? 90.841 188.231 361.029 1.00 93.74 226 THR A C 1
ATOM 760 O O . THR A 1 123 ? 90.302 187.905 362.087 1.00 93.74 226 THR A O 1
ATOM 764 N N . PRO A 1 124 ? 91.675 189.281 360.934 1.00 90.96 227 PRO A N 1
ATOM 765 C CA . PRO A 1 124 ? 92.059 190.027 362.137 1.00 94.60 227 PRO A CA 1
ATOM 766 C C . PRO A 1 124 ? 90.871 190.668 362.849 1.00 97.93 227 PRO A C 1
ATOM 767 O O . PRO A 1 124 ? 90.851 190.716 364.079 1.00 99.51 227 PRO A O 1
ATOM 771 N N . ASN A 1 125 ? 89.890 191.135 362.084 1.00 96.26 228 ASN A N 1
ATOM 772 C CA . ASN A 1 125 ? 88.762 191.861 362.654 1.00 96.15 228 ASN A CA 1
ATOM 773 C C . ASN A 1 125 ? 87.447 191.090 362.648 1.00 95.38 228 ASN A C 1
ATOM 774 O O . ASN A 1 125 ? 86.376 191.698 362.639 1.00 93.69 228 ASN A O 1
ATOM 779 N N . SER A 1 126 ? 87.534 189.761 362.658 1.00 94.91 229 SER A N 1
ATOM 780 C CA . SER A 1 126 ? 86.355 188.897 362.707 1.00 90.63 229 SER A CA 1
ATOM 781 C C . SER A 1 126 ? 85.329 189.282 361.643 1.00 87.77 229 SER A C 1
ATOM 782 O O . SER A 1 126 ? 84.134 189.371 361.923 1.00 84.35 229 SER A O 1
ATOM 785 N N . SER A 1 127 ? 85.806 189.506 360.422 1.00 89.18 230 SER A N 1
ATOM 786 C CA . SER A 1 127 ? 84.969 190.051 359.357 1.00 89.77 230 SER A CA 1
ATOM 787 C C . SER A 1 127 ? 83.956 189.046 358.809 1.00 88.36 230 SER A C 1
ATOM 788 O O . SER A 1 127 ? 82.883 189.438 358.349 1.00 88.21 230 SER A O 1
ATOM 791 N N . PHE A 1 128 ? 84.293 187.759 358.846 1.00 90.80 231 PHE A N 1
ATOM 792 C CA . PHE A 1 128 ? 83.349 186.727 358.425 1.00 86.27 231 PHE A CA 1
ATOM 793 C C . PHE A 1 128 ? 82.149 186.711 359.353 1.00 85.13 231 PHE A C 1
ATOM 794 O O . PHE A 1 128 ? 81.034 186.391 358.943 1.00 87.11 231 PHE A O 1
ATOM 802 N N . GLY A 1 129 ? 82.385 187.062 360.609 1.00 86.43 232 GLY A N 1
ATOM 803 C CA . GLY A 1 129 ? 81.300 187.228 361.548 1.00 84.42 232 GLY A CA 1
ATOM 804 C C . GLY A 1 129 ? 80.512 188.489 361.253 1.00 84.61 232 GLY A C 1
ATOM 805 O O . GLY A 1 129 ? 79.289 188.454 361.137 1.00 83.32 232 GLY A O 1
ATOM 806 N N . GLU A 1 130 ? 81.224 189.600 361.104 1.00 83.66 233 GLU A N 1
ATOM 807 C CA . GLU A 1 130 ? 80.603 190.917 360.986 1.00 85.65 233 GLU A CA 1
ATOM 808 C C . GLU A 1 130 ? 79.728 191.103 359.744 1.00 88.81 233 GLU A C 1
ATOM 809 O O . GLU A 1 130 ? 78.671 191.731 359.818 1.00 86.84 233 GLU A O 1
ATOM 815 N N . CYS A 1 131 ? 80.165 190.565 358.609 1.00 89.28 234 CYS A N 1
ATOM 816 C CA . CYS A 1 131 ? 79.511 190.853 357.333 1.00 88.28 234 CYS A CA 1
ATOM 817 C C . CYS A 1 131 ? 78.719 189.674 356.766 1.00 85.31 234 CYS A C 1
ATOM 818 O O . CYS A 1 131 ? 79.061 188.515 356.993 1.00 85.11 234 CYS A O 1
ATOM 821 N N . SER A 1 132 ? 77.663 189.984 356.019 1.00 85.05 235 SER A N 1
ATOM 822 C CA . SER A 1 132 ? 76.837 188.962 355.385 1.00 81.52 235 SER A CA 1
ATOM 823 C C . SER A 1 132 ? 77.187 188.794 353.908 1.00 79.62 235 SER A C 1
ATOM 824 O O . SER A 1 132 ? 77.231 187.678 353.393 1.00 79.27 235 SER A O 1
ATOM 827 N N . THR A 1 133 ? 77.442 189.910 353.234 1.00 83.50 236 THR A N 1
ATOM 828 C CA . THR A 1 133 ? 77.640 189.910 351.788 1.00 81.63 236 THR A CA 1
ATOM 829 C C . THR A 1 133 ? 79.105 189.658 351.403 1.00 79.79 236 THR A C 1
ATOM 830 O O . THR A 1 133 ? 80.022 190.184 352.026 1.00 80.76 236 THR A O 1
ATOM 834 N N . LEU A 1 134 ? 79.317 188.845 350.374 1.00 79.16 237 LEU A N 1
ATOM 835 C CA . LEU A 1 134 ? 80.660 188.458 349.951 1.00 80.20 237 LEU A CA 1
ATOM 836 C C . LEU A 1 134 ? 80.832 188.603 348.439 1.00 81.80 237 LEU A C 1
ATOM 837 O O . LEU A 1 134 ? 79.952 188.224 347.666 1.00 81.05 237 LEU A O 1
ATOM 842 N N . VAL A 1 135 ? 81.975 189.143 348.025 1.00 81.94 238 VAL A N 1
ATOM 843 C CA . VAL A 1 135 ? 82.268 189.352 346.610 1.00 82.44 238 VAL A CA 1
ATOM 844 C C . VAL A 1 135 ? 83.463 188.528 346.148 1.00 81.78 238 VAL A C 1
ATOM 845 O O . VAL A 1 135 ? 84.432 188.354 346.886 1.00 82.51 238 VAL A O 1
ATOM 849 N N . LEU A 1 136 ? 83.388 188.023 344.923 1.00 82.14 239 LEU A N 1
ATOM 850 C CA . LEU A 1 136 ? 84.550 187.442 344.267 1.00 81.38 239 LEU A CA 1
ATOM 851 C C . LEU A 1 136 ? 84.942 188.317 343.087 1.00 85.65 239 LEU A C 1
ATOM 852 O O . LEU A 1 136 ? 84.170 188.458 342.140 1.00 86.30 239 LEU A O 1
ATOM 857 N N . LYS A 1 137 ? 86.128 188.913 343.140 1.00 89.97 240 LYS A N 1
ATOM 858 C CA . LYS A 1 137 ? 86.551 189.783 342.052 1.00 91.67 240 LYS A CA 1
ATOM 859 C C . LYS A 1 137 ? 87.468 189.018 341.106 1.00 98.76 240 LYS A C 1
ATOM 860 O O . LYS A 1 137 ? 88.596 188.666 341.452 1.00 98.47 240 LYS A O 1
ATOM 866 N N . LEU A 1 138 ? 86.900 188.684 339.960 1.00 95.77 241 LEU A N 1
ATOM 867 C CA . LEU A 1 138 ? 87.579 188.043 338.868 1.00 104.02 241 LEU A CA 1
ATOM 868 C C . LEU A 1 138 ? 88.428 189.038 338.149 1.00 122.37 241 LEU A C 1
ATOM 869 O O . LEU A 1 138 ? 88.167 190.226 338.184 1.00 122.88 241 LEU A O 1
ATOM 874 N N . SER A 1 139 ? 89.425 188.545 337.446 1.00 122.27 242 SER A N 1
ATOM 875 C CA . SER A 1 139 ? 90.395 189.430 336.857 1.00 126.76 242 SER A CA 1
ATOM 876 C C . SER A 1 139 ? 90.711 189.033 335.438 1.00 128.58 242 SER A C 1
ATOM 877 O O . SER A 1 139 ? 90.453 187.918 335.031 1.00 127.88 242 SER A O 1
ATOM 880 N N . LYS A 1 140 ? 91.258 189.966 334.679 1.00 133.95 243 LYS A N 1
ATOM 881 C CA . LYS A 1 140 ? 91.675 189.672 333.329 1.00 133.73 243 LYS A CA 1
ATOM 882 C C . LYS A 1 140 ? 90.463 189.194 332.546 1.00 137.78 243 LYS A C 1
ATOM 883 O O . LYS A 1 140 ? 89.402 189.795 332.624 1.00 138.03 243 LYS A O 1
ATOM 889 N N . GLY A 1 141 ? 90.603 188.109 331.802 1.00 134.90 244 GLY A N 1
ATOM 890 C CA . GLY A 1 141 ? 89.496 187.619 331.024 1.00 134.89 244 GLY A CA 1
ATOM 891 C C . GLY A 1 141 ? 88.763 186.634 331.887 1.00 133.37 244 GLY A C 1
ATOM 892 O O . GLY A 1 141 ? 89.158 185.485 332.038 1.00 132.79 244 GLY A O 1
ATOM 893 N N . ALA A 1 142 ? 87.677 187.106 332.461 1.00 133.42 245 ALA A N 1
ATOM 894 C CA . ALA A 1 142 ? 86.815 186.271 333.235 1.00 119.88 245 ALA A CA 1
ATOM 895 C C . ALA A 1 142 ? 85.480 186.510 332.642 1.00 109.97 245 ALA A C 1
ATOM 896 O O . ALA A 1 142 ? 85.100 187.652 332.461 1.00 111.48 245 ALA A O 1
ATOM 898 N N . SER A 1 143 ? 84.754 185.454 332.335 1.00 111.89 246 SER A N 1
ATOM 899 C CA . SER A 1 143 ? 83.379 185.629 331.961 1.00 106.10 246 SER A CA 1
ATOM 900 C C . SER A 1 143 ? 82.699 185.182 333.191 1.00 102.07 246 SER A C 1
ATOM 901 O O . SER A 1 143 ? 82.752 184.017 333.520 1.00 102.18 246 SER A O 1
ATOM 904 N N . VAL A 1 144 ? 82.036 186.089 333.877 1.00 107.81 247 VAL A N 1
ATOM 905 C CA . VAL A 1 144 ? 81.359 185.715 335.092 1.00 104.84 247 VAL A CA 1
ATOM 906 C C . VAL A 1 144 ? 80.315 184.703 334.684 1.00 103.80 247 VAL A C 1
ATOM 907 O O . VAL A 1 144 ? 80.096 183.697 335.338 1.00 103.97 247 VAL A O 1
ATOM 911 N N . SER A 1 145 ? 79.728 184.944 333.534 1.00 100.65 248 SER A N 1
ATOM 912 C CA . SER A 1 145 ? 78.618 184.168 333.096 1.00 97.01 248 SER A CA 1
ATOM 913 C C . SER A 1 145 ? 79.053 182.728 333.039 1.00 94.52 248 SER A C 1
ATOM 914 O O . SER A 1 145 ? 78.260 181.848 333.316 1.00 93.32 248 SER A O 1
ATOM 917 N N . TYR A 1 146 ? 80.294 182.474 332.671 1.00 94.85 249 TYR A N 1
ATOM 918 C CA . TYR A 1 146 ? 80.743 181.103 332.583 1.00 92.49 249 TYR A CA 1
ATOM 919 C C . TYR A 1 146 ? 80.611 180.509 333.967 1.00 89.33 249 TYR A C 1
ATOM 920 O O . TYR A 1 146 ? 80.124 179.406 334.122 1.00 88.89 249 TYR A O 1
ATOM 929 N N . ILE A 1 147 ? 81.027 181.245 334.984 1.00 93.46 250 ILE A N 1
ATOM 930 C CA . ILE A 1 147 ? 80.847 180.806 336.362 1.00 87.88 250 ILE A CA 1
ATOM 931 C C . ILE A 1 147 ? 79.399 180.784 336.797 1.00 87.05 250 ILE A C 1
ATOM 932 O O . ILE A 1 147 ? 78.974 179.893 337.481 1.00 85.96 250 ILE A O 1
ATOM 937 N N . LEU A 1 148 ? 78.651 181.781 336.385 1.00 83.55 251 LEU A N 1
ATOM 938 C CA . LEU A 1 148 ? 77.277 181.929 336.807 1.00 85.17 251 LEU A CA 1
ATOM 939 C C . LEU A 1 148 ? 76.483 180.751 336.348 1.00 90.74 251 LEU A C 1
ATOM 940 O O . LEU A 1 148 ? 75.511 180.389 336.963 1.00 89.55 251 LEU A O 1
ATOM 945 N N . GLU A 1 149 ? 76.852 180.200 335.211 1.00 89.06 252 GLU A N 1
ATOM 946 C CA . GLU A 1 149 ? 76.016 179.233 334.538 1.00 89.94 252 GLU A CA 1
ATOM 947 C C . GLU A 1 149 ? 75.613 178.121 335.465 1.00 88.44 252 GLU A C 1
ATOM 948 O O . GLU A 1 149 ? 74.490 177.686 335.460 1.00 87.52 252 GLU A O 1
ATOM 954 N N . SER A 1 150 ? 76.545 177.661 336.261 1.00 85.22 253 SER A N 1
ATOM 955 C CA . SER A 1 150 ? 76.329 176.554 337.182 1.00 85.11 253 SER A CA 1
ATOM 956 C C . SER A 1 150 ? 76.080 177.053 338.602 1.00 84.70 253 SER A C 1
ATOM 957 O O . SER A 1 150 ? 76.650 176.541 339.564 1.00 84.28 253 SER A O 1
ATOM 960 N N . LEU A 1 151 ? 75.223 178.061 338.718 1.00 87.57 254 LEU A N 1
ATOM 961 C CA . LEU A 1 151 ? 74.855 178.631 340.006 1.00 84.86 254 LEU A CA 1
ATOM 962 C C . LEU A 1 151 ? 73.355 178.897 340.026 1.00 81.96 254 LEU A C 1
ATOM 963 O O . LEU A 1 151 ? 72.743 179.036 338.965 1.00 84.28 254 LEU A O 1
ATOM 968 N N . PRO A 1 152 ? 72.752 178.963 341.227 1.00 80.18 255 PRO A N 1
ATOM 969 C CA . PRO A 1 152 ? 71.320 179.267 341.307 1.00 77.88 255 PRO A CA 1
ATOM 970 C C . PRO A 1 152 ? 71.014 180.611 340.659 1.00 75.23 255 PRO A C 1
ATOM 971 O O . PRO A 1 152 ? 71.924 181.435 340.566 1.00 74.95 255 PRO A O 1
ATOM 975 N N . PHE A 1 153 ? 69.785 180.820 340.269 1.00 76.68 256 PHE A N 1
ATOM 976 C CA . PHE A 1 153 ? 69.424 182.008 339.559 1.00 78.60 256 PHE A CA 1
ATOM 977 C C . PHE A 1 153 ? 70.133 183.244 339.958 1.00 79.57 256 PHE A C 1
ATOM 978 O O . PHE A 1 153 ? 70.288 183.535 341.127 1.00 79.57 256 PHE A O 1
ATOM 986 N N . SER A 1 154 ? 70.505 184.017 338.964 1.00 79.60 257 SER A N 1
ATOM 987 C CA . SER A 1 154 ? 71.290 185.168 339.205 1.00 78.32 257 SER A CA 1
ATOM 988 C C . SER A 1 154 ? 70.685 186.345 338.545 1.00 82.75 257 SER A C 1
ATOM 989 O O . SER A 1 154 ? 69.791 186.200 337.740 1.00 80.51 257 SER A O 1
ATOM 992 N N . GLY A 1 155 ? 71.136 187.524 338.917 1.00 75.89 258 GLY A N 1
ATOM 993 C CA . GLY A 1 155 ? 70.653 188.745 338.332 1.00 81.61 258 GLY A CA 1
ATOM 994 C C . GLY A 1 155 ? 71.873 189.601 338.217 1.00 85.82 258 GLY A C 1
ATOM 995 O O . GLY A 1 155 ? 72.916 189.211 338.675 1.00 88.67 258 GLY A O 1
ATOM 996 N N . GLU A 1 156 ? 71.794 190.721 337.527 1.00 88.22 259 GLU A N 1
ATOM 997 C CA . GLU A 1 156 ? 72.982 191.523 337.330 1.00 97.17 259 GLU A CA 1
ATOM 998 C C . GLU A 1 156 ? 72.871 192.944 337.804 1.00 105.73 259 GLU A C 1
ATOM 999 O O . GLU A 1 156 ? 71.904 193.613 337.491 1.00 106.09 259 GLU A O 1
ATOM 1005 N N . LEU A 1 157 ? 73.818 193.403 338.606 1.00 103.09 260 LEU A N 1
ATOM 1006 C CA . LEU A 1 157 ? 73.851 194.801 338.986 1.00 111.79 260 LEU A CA 1
ATOM 1007 C C . LEU A 1 157 ? 75.303 195.155 338.814 1.00 121.55 260 LEU A C 1
ATOM 1008 O O . LEU A 1 157 ? 76.117 194.469 339.372 1.00 122.67 260 LEU A O 1
ATOM 1013 N N . GLY A 1 158 ? 75.673 196.207 338.097 1.00 118.61 261 GLY A N 1
ATOM 1014 C CA . GLY A 1 158 ? 77.088 196.537 338.019 1.00 115.76 261 GLY A CA 1
ATOM 1015 C C . GLY A 1 158 ? 77.405 197.849 338.672 1.00 106.98 261 GLY A C 1
ATOM 1016 O O . GLY A 1 158 ? 76.977 198.875 338.175 1.00 112.88 261 GLY A O 1
ATOM 1017 N N . GLU A 1 159 ? 78.154 197.828 339.789 1.00 106.54 262 GLU A N 1
ATOM 1018 C CA . GLU A 1 159 ? 78.518 199.063 340.528 1.00 106.86 262 GLU A CA 1
ATOM 1019 C C . GLU A 1 159 ? 79.670 198.951 341.554 1.00 101.56 262 GLU A C 1
ATOM 1020 O O . GLU A 1 159 ? 79.978 197.853 342.017 1.00 98.83 262 GLU A O 1
ATOM 1026 N N . LEU A 1 160 ? 80.291 200.077 341.919 1.00 106.63 263 LEU A N 1
ATOM 1027 C CA . LEU A 1 160 ? 81.445 200.097 342.859 1.00 106.45 263 LEU A CA 1
ATOM 1028 C C . LEU A 1 160 ? 81.208 200.090 344.385 1.00 103.39 263 LEU A C 1
ATOM 1029 O O . LEU A 1 160 ? 80.073 200.234 344.837 1.00 98.41 263 LEU A O 1
ATOM 1034 N N . ALA A 1 161 ? 82.280 199.924 345.171 1.00 96.59 264 ALA A N 1
ATOM 1035 C CA . ALA A 1 161 ? 82.176 199.873 346.648 1.00 103.07 264 ALA A CA 1
ATOM 1036 C C . ALA A 1 161 ? 82.927 201.005 347.386 1.00 103.67 264 ALA A C 1
ATOM 1037 O O . ALA A 1 161 ? 83.574 201.825 346.733 1.00 103.70 264 ALA A O 1
ATOM 1039 N N . ILE A 1 162 ? 82.854 201.061 348.730 1.00 107.20 265 ILE A N 1
ATOM 1040 C CA . ILE A 1 162 ? 83.611 202.067 349.472 1.00 113.68 265 ILE A CA 1
ATOM 1041 C C . ILE A 1 162 ? 84.190 201.300 350.651 1.00 108.80 265 ILE A C 1
ATOM 1042 O O . ILE A 1 162 ? 83.677 200.246 350.995 1.00 107.14 265 ILE A O 1
ATOM 1047 N N . ALA A 1 163 ? 85.270 201.779 351.256 1.00 116.04 266 ALA A N 1
ATOM 1048 C CA . ALA A 1 163 ? 85.901 200.997 352.324 1.00 112.20 266 ALA A CA 1
ATOM 1049 C C . ALA A 1 163 ? 85.881 201.620 353.717 1.00 109.53 266 ALA A C 1
ATOM 1050 O O . ALA A 1 163 ? 85.782 202.840 353.850 1.00 111.61 266 ALA A O 1
ATOM 1052 N N . SER A 1 164 ? 85.971 200.787 354.753 1.00 117.53 267 SER A N 1
ATOM 1053 C CA . SER A 1 164 ? 86.020 201.282 356.123 1.00 116.63 267 SER A CA 1
ATOM 1054 C C . SER A 1 164 ? 87.312 200.908 356.824 1.00 117.18 267 SER A C 1
ATOM 1055 O O . SER A 1 164 ? 87.654 199.736 356.926 1.00 116.50 267 SER A O 1
ATOM 1058 N N . ASN A 1 173 ? 83.934 189.872 371.170 1.00 95.46 276 ASN A N 1
ATOM 1059 C CA . ASN A 1 173 ? 83.694 188.541 371.688 1.00 96.33 276 ASN A CA 1
ATOM 1060 C C . ASN A 1 173 ? 82.832 187.792 370.743 1.00 101.54 276 ASN A C 1
ATOM 1061 O O . ASN A 1 173 ? 83.303 186.983 369.961 1.00 100.63 276 ASN A O 1
ATOM 1066 N N . VAL A 1 174 ? 81.549 188.062 370.817 1.00 113.94 277 VAL A N 1
ATOM 1067 C CA . VAL A 1 174 ? 80.622 187.392 369.977 1.00 121.21 277 VAL A CA 1
ATOM 1068 C C . VAL A 1 174 ? 80.130 188.491 369.074 1.00 129.62 277 VAL A C 1
ATOM 1069 O O . VAL A 1 174 ? 79.834 189.581 369.542 1.00 129.19 277 VAL A O 1
ATOM 1073 N N . VAL A 1 175 ? 80.138 188.263 367.768 1.00 105.13 278 VAL A N 1
ATOM 1074 C CA . VAL A 1 175 ? 79.785 189.308 366.829 1.00 104.50 278 VAL A CA 1
ATOM 1075 C C . VAL A 1 175 ? 79.052 188.694 365.682 1.00 95.81 278 VAL A C 1
ATOM 1076 O O . VAL A 1 175 ? 79.265 187.530 365.394 1.00 99.13 278 VAL A O 1
ATOM 1080 N N . PRO A 1 176 ? 78.146 189.430 365.041 1.00 100.00 279 PRO A N 1
ATOM 1081 C CA . PRO A 1 176 ? 77.828 190.841 364.995 1.00 90.56 279 PRO A CA 1
ATOM 1082 C C . PRO A 1 176 ? 76.737 191.262 365.908 1.00 74.80 279 PRO A C 1
ATOM 1083 O O . PRO A 1 176 ? 75.728 190.611 366.002 1.00 70.76 279 PRO A O 1
ATOM 1087 N N . LEU A 1 177 ? 76.911 192.389 366.562 1.00 83.96 280 LEU A N 1
ATOM 1088 C CA . LEU A 1 177 ? 75.883 192.898 367.440 1.00 78.46 280 LEU A CA 1
ATOM 1089 C C . LEU A 1 177 ? 75.734 194.391 367.383 1.00 75.86 280 LEU A C 1
ATOM 1090 O O . LEU A 1 177 ? 76.603 195.074 366.892 1.00 72.90 280 LEU A O 1
ATOM 1095 N N . VAL A 1 178 ? 74.627 194.896 367.885 1.00 74.32 281 VAL A N 1
ATOM 1096 C CA . VAL A 1 178 ? 74.360 196.301 367.844 1.00 80.09 281 VAL A CA 1
ATOM 1097 C C . VAL A 1 178 ? 74.071 196.768 369.262 1.00 86.60 281 VAL A C 1
ATOM 1098 O O . VAL A 1 178 ? 73.702 195.961 370.089 1.00 85.88 281 VAL A O 1
ATOM 1102 N N . ASP A 1 179 ? 74.278 198.052 369.570 1.00 90.40 282 ASP A N 1
ATOM 1103 C CA . ASP A 1 179 ? 73.965 198.557 370.886 1.00 95.48 282 ASP A CA 1
ATOM 1104 C C . ASP A 1 179 ? 73.233 199.849 370.814 1.00 99.40 282 ASP A C 1
ATOM 1105 O O . ASP A 1 179 ? 73.338 200.596 369.867 1.00 100.75 282 ASP A O 1
ATOM 1110 N N . CYS A 1 180 ? 72.395 200.104 371.815 1.00 100.00 283 CYS A N 1
ATOM 1111 C CA . CYS A 1 180 ? 71.649 201.359 371.873 1.00 105.15 283 CYS A CA 1
ATOM 1112 C C . CYS A 1 180 ? 72.637 202.484 372.134 1.00 114.69 283 CYS A C 1
ATOM 1113 O O . CYS A 1 180 ? 73.605 202.286 372.869 1.00 114.42 283 CYS A O 1
ATOM 1116 N N . PRO A 1 181 ? 72.426 203.659 371.546 1.00 115.31 284 PRO A N 1
ATOM 1117 C CA . PRO A 1 181 ? 73.427 204.709 371.751 1.00 123.84 284 PRO A CA 1
ATOM 1118 C C . PRO A 1 181 ? 73.301 205.191 373.170 1.00 133.64 284 PRO A C 1
ATOM 1119 O O . PRO A 1 181 ? 72.346 204.843 373.835 1.00 130.85 284 PRO A O 1
ATOM 1123 N N . ASN A 1 182 ? 74.251 205.983 373.629 1.00 127.90 285 ASN A N 1
ATOM 1124 C CA . ASN A 1 182 ? 74.331 206.353 375.023 1.00 147.06 285 ASN A CA 1
ATOM 1125 C C . ASN A 1 182 ? 73.077 207.053 375.482 1.00 164.21 285 ASN A C 1
ATOM 1126 O O . ASN A 1 182 ? 72.646 206.885 376.614 1.00 168.29 285 ASN A O 1
ATOM 1131 N N . GLY A 1 183 ? 72.530 207.893 374.623 1.00 160.56 286 GLY A N 1
ATOM 1132 C CA . GLY A 1 183 ? 71.382 208.694 374.985 1.00 154.39 286 GLY A CA 1
ATOM 1133 C C . GLY A 1 183 ? 70.051 208.043 375.307 1.00 146.45 286 GLY A C 1
ATOM 1134 O O . GLY A 1 183 ? 69.369 208.463 376.240 1.00 147.16 286 GLY A O 1
ATOM 1135 N N . PHE A 1 184 ? 69.662 207.040 374.532 1.00 168.09 287 PHE A N 1
ATOM 1136 C CA . PHE A 1 184 ? 68.283 206.586 374.535 1.00 151.96 287 PHE A CA 1
ATOM 1137 C C . PHE A 1 184 ? 68.039 205.373 375.385 1.00 129.95 287 PHE A C 1
ATOM 1138 O O . PHE A 1 184 ? 68.949 204.633 375.695 1.00 121.38 287 PHE A O 1
ATOM 1146 N N . SER A 1 185 ? 66.790 205.180 375.769 1.00 130.23 288 SER A N 1
ATOM 1147 C CA . SER A 1 185 ? 66.403 203.976 376.463 1.00 120.26 288 SER A CA 1
ATOM 1148 C C . SER A 1 185 ? 65.366 203.252 375.649 1.00 114.88 288 SER A C 1
ATOM 1149 O O . SER A 1 185 ? 64.309 203.802 375.383 1.00 116.37 288 SER A O 1
ATOM 1152 N N . VAL A 1 186 ? 65.608 202.008 375.260 1.00 110.23 289 VAL A N 1
ATOM 1153 C CA . VAL A 1 186 ? 64.562 201.229 374.593 1.00 109.11 289 VAL A CA 1
ATOM 1154 C C . VAL A 1 186 ? 64.433 199.849 375.217 1.00 106.99 289 VAL A C 1
ATOM 1155 O O . VAL A 1 186 ? 65.434 199.236 375.534 1.00 107.16 289 VAL A O 1
ATOM 1159 N N . PRO A 1 187 ? 63.230 199.332 375.404 1.00 99.77 290 PRO A N 1
ATOM 1160 C CA . PRO A 1 187 ? 63.172 198.096 376.186 1.00 93.59 290 PRO A CA 1
ATOM 1161 C C . PRO A 1 187 ? 63.917 196.985 375.502 1.00 91.21 290 PRO A C 1
ATOM 1162 O O . PRO A 1 187 ? 63.977 196.918 374.287 1.00 95.25 290 PRO A O 1
ATOM 1166 N N . TYR A 1 188 ? 64.501 196.121 376.311 1.00 94.76 291 TYR A N 1
ATOM 1167 C CA . TYR A 1 188 ? 65.421 195.087 375.846 1.00 89.39 291 TYR A CA 1
ATOM 1168 C C . TYR A 1 188 ? 64.900 194.308 374.648 1.00 88.02 291 TYR A C 1
ATOM 1169 O O . TYR A 1 188 ? 65.652 194.048 373.707 1.00 88.22 291 TYR A O 1
ATOM 1178 N N . GLU A 1 189 ? 63.625 193.930 374.685 1.00 89.43 292 GLU A N 1
ATOM 1179 C CA . GLU A 1 189 ? 63.045 193.130 373.611 1.00 86.71 292 GLU A CA 1
ATOM 1180 C C . GLU A 1 189 ? 63.218 193.817 372.263 1.00 86.51 292 GLU A C 1
ATOM 1181 O O . GLU A 1 189 ? 63.453 193.157 371.257 1.00 85.84 292 GLU A O 1
ATOM 1187 N N . VAL A 1 190 ? 63.119 195.143 372.254 1.00 84.99 293 VAL A N 1
ATOM 1188 C CA . VAL A 1 190 ? 63.321 195.915 371.033 1.00 82.38 293 VAL A CA 1
ATOM 1189 C C . VAL A 1 190 ? 64.740 195.756 370.503 1.00 80.82 293 VAL A C 1
ATOM 1190 O O . VAL A 1 190 ? 64.930 195.411 369.341 1.00 81.54 293 VAL A O 1
ATOM 1194 N N . LEU A 1 191 ? 65.728 196.009 371.357 1.00 80.81 294 LEU A N 1
ATOM 1195 C CA . LEU A 1 191 ? 67.134 195.859 370.986 1.00 79.44 294 LEU A CA 1
ATOM 1196 C C . LEU A 1 191 ? 67.409 194.460 370.440 1.00 79.87 294 LEU A C 1
ATOM 1197 O O . LEU A 1 191 ? 68.071 194.292 369.407 1.00 80.58 294 LEU A O 1
ATOM 1202 N N . PHE A 1 192 ? 66.878 193.461 371.138 1.00 76.07 295 PHE A N 1
ATOM 1203 C CA . PHE A 1 192 ? 67.003 192.071 370.725 1.00 76.75 295 PHE A CA 1
ATOM 1204 C C . PHE A 1 192 ? 66.422 191.855 369.330 1.00 79.81 295 PHE A C 1
ATOM 1205 O O . PHE A 1 192 ? 67.058 191.236 368.479 1.00 79.64 295 PHE A O 1
ATOM 1213 N N . ARG A 1 193 ? 65.216 192.370 369.104 1.00 79.35 296 ARG A N 1
ATOM 1214 C CA . ARG A 1 193 ? 64.556 192.261 367.804 1.00 79.72 296 ARG A CA 1
ATOM 1215 C C . ARG A 1 193 ? 65.388 192.896 366.695 1.00 80.29 296 ARG A C 1
ATOM 1216 O O . ARG A 1 193 ? 65.604 192.284 365.649 1.00 79.62 296 ARG A O 1
ATOM 1224 N N . LEU A 1 194 ? 65.838 194.126 366.932 1.00 79.86 297 LEU A N 1
ATOM 1225 C CA . LEU A 1 194 ? 66.693 194.849 365.994 1.00 78.25 297 LEU A CA 1
ATOM 1226 C C . LEU A 1 194 ? 67.895 194.004 365.610 1.00 79.10 297 LEU A C 1
ATOM 1227 O O . LEU A 1 194 ? 68.219 193.860 364.421 1.00 81.38 297 LEU A O 1
ATOM 1232 N N . ASN A 1 195 ? 68.550 193.441 366.622 1.00 77.37 298 ASN A N 1
ATOM 1233 C CA . ASN A 1 195 ? 69.651 192.528 366.366 1.00 77.91 298 ASN A CA 1
ATOM 1234 C C . ASN A 1 195 ? 69.198 191.388 365.465 1.00 80.98 298 ASN A C 1
ATOM 1235 O O . ASN A 1 195 ? 69.666 191.294 364.340 1.00 81.10 298 ASN A O 1
ATOM 1240 N N . SER A 1 196 ? 68.259 190.567 365.937 1.00 81.85 299 SER A N 1
ATOM 1241 C CA . SER A 1 196 ? 67.726 189.440 365.162 1.00 81.45 299 SER A CA 1
ATOM 1242 C C . SER A 1 196 ? 67.505 189.793 363.691 1.00 82.63 299 SER A C 1
ATOM 1243 O O . SER A 1 196 ? 67.814 189.005 362.797 1.00 82.30 299 SER A O 1
ATOM 1246 N N . LEU A 1 197 ? 66.990 190.996 363.454 1.00 83.15 300 LEU A N 1
ATOM 1247 C CA . LEU A 1 197 ? 66.810 191.505 362.102 1.00 78.34 300 LEU A CA 1
ATOM 1248 C C . LEU A 1 197 ? 68.148 191.691 361.388 1.00 77.69 300 LEU A C 1
ATOM 1249 O O . LEU A 1 197 ? 68.295 191.293 360.232 1.00 78.58 300 LEU A O 1
ATOM 1254 N N . VAL A 1 198 ? 69.120 192.293 362.072 1.00 79.30 301 VAL A N 1
ATOM 1255 C CA . VAL A 1 198 ? 70.450 192.479 361.486 1.00 76.91 301 VAL A CA 1
ATOM 1256 C C . VAL A 1 198 ? 71.112 191.140 361.148 1.00 74.79 301 VAL A C 1
ATOM 1257 O O . VAL A 1 198 ? 71.683 190.972 360.070 1.00 75.19 301 VAL A O 1
ATOM 1261 N N . HIS A 1 199 ? 71.026 190.194 362.079 1.00 74.83 302 HIS A N 1
ATOM 1262 C CA . HIS A 1 199 ? 71.561 188.850 361.894 1.00 76.03 302 HIS A CA 1
ATOM 1263 C C . HIS A 1 199 ? 70.925 188.180 360.686 1.00 79.41 302 HIS A C 1
ATOM 1264 O O . HIS A 1 199 ? 71.619 187.622 359.837 1.00 82.34 302 HIS A O 1
ATOM 1271 N N . MET A 1 200 ? 69.598 188.247 360.614 1.00 79.36 303 MET A N 1
ATOM 1272 C CA . MET A 1 200 ? 68.853 187.630 359.520 1.00 77.85 303 MET A CA 1
ATOM 1273 C C . MET A 1 200 ? 69.167 188.280 358.173 1.00 75.00 303 MET A C 1
ATOM 1274 O O . MET A 1 200 ? 68.832 187.737 357.121 1.00 74.53 303 MET A O 1
ATOM 1279 N N . GLY A 1 201 ? 69.810 189.442 358.215 1.00 77.18 304 GLY A N 1
ATOM 1280 C CA . GLY A 1 201 ? 70.205 190.147 357.010 1.00 76.17 304 GLY A CA 1
ATOM 1281 C C . GLY A 1 201 ? 69.163 191.153 356.567 1.00 76.33 304 GLY A C 1
ATOM 1282 O O . GLY A 1 201 ? 69.191 191.636 355.436 1.00 78.75 304 GLY A O 1
ATOM 1283 N N . LYS A 1 202 ? 68.135 191.302 357.376 1.00 76.93 305 LYS A N 1
ATOM 1284 C CA . LYS A 1 202 ? 67.058 192.219 357.089 1.00 76.35 305 LYS A CA 1
ATOM 1285 C C . LYS A 1 202 ? 67.419 193.676 357.159 1.00 80.11 305 LYS A C 1
ATOM 1286 O O . LYS A 1 202 ? 66.897 194.475 356.415 1.00 81.04 305 LYS A O 1
ATOM 1292 N N . LEU A 1 203 ? 68.253 194.025 358.126 1.00 78.39 306 LEU A N 1
ATOM 1293 C CA . LEU A 1 203 ? 68.597 195.403 358.416 1.00 83.28 306 LEU A CA 1
ATOM 1294 C C . LEU A 1 203 ? 70.091 195.577 358.493 1.00 90.96 306 LEU A C 1
ATOM 1295 O O . LEU A 1 203 ? 70.740 194.814 359.165 1.00 93.43 306 LEU A O 1
ATOM 1300 N N . VAL A 1 204 ? 70.652 196.586 357.847 1.00 89.75 307 VAL A N 1
ATOM 1301 C CA . VAL A 1 204 ? 72.079 196.851 358.002 1.00 92.15 307 VAL A CA 1
ATOM 1302 C C . VAL A 1 204 ? 72.362 197.341 359.398 1.00 94.75 307 VAL A C 1
ATOM 1303 O O . VAL A 1 204 ? 71.546 198.018 359.982 1.00 94.70 307 VAL A O 1
ATOM 1307 N N . ALA A 1 205 ? 73.517 196.998 359.942 1.00 90.69 308 ALA A N 1
ATOM 1308 C CA . ALA A 1 205 ? 73.866 197.459 361.276 1.00 91.93 308 ALA A CA 1
ATOM 1309 C C . ALA A 1 205 ? 74.001 198.959 361.346 1.00 94.79 308 ALA A C 1
ATOM 1310 O O . ALA A 1 205 ? 73.490 199.598 362.247 1.00 96.84 308 ALA A O 1
ATOM 1312 N N . ARG A 1 206 ? 74.673 199.521 360.365 1.00 99.01 309 ARG A N 1
ATOM 1313 C CA . ARG A 1 206 ? 75.022 200.917 360.381 1.00 102.67 309 ARG A CA 1
ATOM 1314 C C . ARG A 1 206 ? 73.770 201.766 360.447 1.00 103.37 309 ARG A C 1
ATOM 1315 O O . ARG A 1 206 ? 73.757 202.784 361.099 1.00 105.37 309 ARG A O 1
ATOM 1323 N N . HIS A 1 207 ? 72.721 201.364 359.761 1.00 105.38 310 HIS A N 1
ATOM 1324 C CA . HIS A 1 207 ? 71.497 202.120 359.797 1.00 103.68 310 HIS A CA 1
ATOM 1325 C C . HIS A 1 207 ? 70.961 202.147 361.202 1.00 100.19 310 HIS A C 1
ATOM 1326 O O . HIS A 1 207 ? 70.162 202.997 361.535 1.00 97.20 310 HIS A O 1
ATOM 1333 N N . VAL A 1 208 ? 71.332 201.172 362.014 1.00 97.88 311 VAL A N 1
ATOM 1334 C CA . VAL A 1 208 ? 70.794 201.125 363.367 1.00 96.99 311 VAL A CA 1
ATOM 1335 C C . VAL A 1 208 ? 71.478 202.171 364.239 1.00 98.92 311 VAL A C 1
ATOM 1336 O O . VAL A 1 208 ? 72.370 201.849 365.024 1.00 96.40 311 VAL A O 1
ATOM 1340 N N . ASN A 1 209 ? 71.057 203.424 364.099 1.00 103.11 312 ASN A N 1
ATOM 1341 C CA . ASN A 1 209 ? 71.706 204.527 364.800 1.00 107.93 312 ASN A CA 1
ATOM 1342 C C . ASN A 1 209 ? 70.742 205.402 365.595 1.00 110.30 312 ASN A C 1
ATOM 1343 O O . ASN A 1 209 ? 69.555 205.096 365.707 1.00 109.39 312 ASN A O 1
ATOM 1348 N N . ALA A 1 210 ? 71.271 206.498 366.134 1.00 112.86 313 ALA A N 1
ATOM 1349 C CA . ALA A 1 210 ? 70.498 207.431 366.947 1.00 115.27 313 ALA A CA 1
ATOM 1350 C C . ALA A 1 210 ? 69.278 207.965 366.201 1.00 114.86 313 ALA A C 1
ATOM 1351 O O . ALA A 1 210 ? 68.233 208.209 366.804 1.00 115.48 313 ALA A O 1
ATOM 1353 N N . ASP A 1 211 ? 69.420 208.146 364.891 1.00 116.89 314 ASP A N 1
ATOM 1354 C CA . ASP A 1 211 ? 68.310 208.580 364.048 1.00 117.70 314 ASP A CA 1
ATOM 1355 C C . ASP A 1 211 ? 67.140 207.600 364.132 1.00 114.83 314 ASP A C 1
ATOM 1356 O O . ASP A 1 211 ? 65.979 208.003 364.179 1.00 116.72 314 ASP A O 1
ATOM 1361 N N . LEU A 1 212 ? 67.465 206.312 364.160 1.00 116.12 315 LEU A N 1
ATOM 1362 C CA . LEU A 1 212 ? 66.470 205.243 364.179 1.00 113.30 315 LEU A CA 1
ATOM 1363 C C . LEU A 1 212 ? 65.744 205.136 365.521 1.00 114.20 315 LEU A C 1
ATOM 1364 O O . LEU A 1 212 ? 64.503 204.966 365.605 1.00 114.21 315 LEU A O 1
ATOM 1369 N N . PHE A 1 213 ? 66.534 205.250 366.579 1.00 117.90 316 PHE A N 1
ATOM 1370 C CA . PHE A 1 213 ? 66.044 204.954 367.908 1.00 116.97 316 PHE A CA 1
ATOM 1371 C C . PHE A 1 213 ? 64.953 205.896 368.382 1.00 123.85 316 PHE A C 1
ATOM 1372 O O . PHE A 1 213 ? 64.012 205.437 368.988 1.00 124.39 316 PHE A O 1
ATOM 1380 N N . LYS A 1 214 ? 65.049 207.194 368.111 1.00 120.81 317 LYS A N 1
ATOM 1381 C CA . LYS A 1 214 ? 64.035 208.111 368.635 1.00 122.82 317 LYS A CA 1
ATOM 1382 C C . LYS A 1 214 ? 62.654 207.797 368.049 1.00 123.22 317 LYS A C 1
ATOM 1383 O O . LYS A 1 214 ? 61.642 207.817 368.766 1.00 123.05 317 LYS A O 1
ATOM 1389 N N . VAL A 1 215 ? 62.655 207.389 366.794 1.00 123.50 318 VAL A N 1
ATOM 1390 C CA . VAL A 1 215 ? 61.431 206.964 366.162 1.00 118.14 318 VAL A CA 1
ATOM 1391 C C . VAL A 1 215 ? 60.929 205.779 366.937 1.00 114.64 318 VAL A C 1
ATOM 1392 O O . VAL A 1 215 ? 59.740 205.646 367.186 1.00 114.02 318 VAL A O 1
ATOM 1396 N N . LEU A 1 216 ? 61.852 204.911 367.318 1.00 115.38 319 LEU A N 1
ATOM 1397 C CA . LEU A 1 216 ? 61.466 203.759 368.097 1.00 115.90 319 LEU A CA 1
ATOM 1398 C C . LEU A 1 216 ? 60.923 204.197 369.433 1.00 119.44 319 LEU A C 1
ATOM 1399 O O . LEU A 1 216 ? 59.895 203.716 369.881 1.00 118.01 319 LEU A O 1
ATOM 1404 N N . GLU A 1 217 ? 61.596 205.150 370.068 1.00 116.81 320 GLU A N 1
ATOM 1405 C CA . GLU A 1 217 ? 61.185 205.575 371.395 1.00 121.70 320 GLU A CA 1
ATOM 1406 C C . GLU A 1 217 ? 59.794 206.190 371.446 1.00 124.48 320 GLU A C 1
ATOM 1407 O O . GLU A 1 217 ? 58.994 205.832 372.288 1.00 125.59 320 GLU A O 1
ATOM 1413 N N . ASP A 1 218 ? 59.473 207.064 370.508 1.00 122.48 321 ASP A N 1
ATOM 1414 C CA . ASP A 1 218 ? 58.090 207.528 370.386 1.00 125.22 321 ASP A CA 1
ATOM 1415 C C . ASP A 1 218 ? 57.206 206.331 370.029 1.00 125.22 321 ASP A C 1
ATOM 1416 O O . ASP A 1 218 ? 56.001 206.326 370.229 1.00 125.29 321 ASP A O 1
ATOM 1421 N N . LEU A 1 219 ? 57.881 205.326 369.475 1.00 124.53 322 LEU A N 1
ATOM 1422 C CA . LEU A 1 219 ? 57.272 204.094 369.000 1.00 124.34 322 LEU A CA 1
ATOM 1423 C C . LEU A 1 219 ? 56.751 203.252 370.151 1.00 127.53 322 LEU A C 1
ATOM 1424 O O . LEU A 1 219 ? 57.268 203.306 371.267 1.00 126.81 322 LEU A O 1
ATOM 1429 N N . SER A 1 220 ? 55.713 202.480 369.864 1.00 120.87 323 SER A N 1
ATOM 1430 C CA . SER A 1 220 ? 55.003 201.719 370.884 1.00 122.47 323 SER A CA 1
ATOM 1431 C C . SER A 1 220 ? 55.266 200.221 370.810 1.00 123.93 323 SER A C 1
ATOM 1432 O O . SER A 1 220 ? 55.166 199.604 369.758 1.00 126.26 323 SER A O 1
ATOM 1435 N N . ILE A 1 221 ? 55.534 199.623 371.952 1.00 122.49 324 ILE A N 1
ATOM 1436 C CA . ILE A 1 221 ? 56.120 198.307 371.983 1.00 120.39 324 ILE A CA 1
ATOM 1437 C C . ILE A 1 221 ? 55.284 197.257 371.272 1.00 112.64 324 ILE A C 1
ATOM 1438 O O . ILE A 1 221 ? 55.825 196.499 370.486 1.00 110.70 324 ILE A O 1
ATOM 1443 N N . ASP A 1 222 ? 53.982 197.226 371.510 1.00 117.70 325 ASP A N 1
ATOM 1444 C CA . ASP A 1 222 ? 53.181 196.190 370.899 1.00 114.48 325 ASP A CA 1
ATOM 1445 C C . ASP A 1 222 ? 53.269 196.390 369.417 1.00 116.89 325 ASP A C 1
ATOM 1446 O O . ASP A 1 222 ? 53.486 195.456 368.673 1.00 115.21 325 ASP A O 1
ATOM 1451 N N . THR A 1 223 ? 53.107 197.623 368.981 1.00 112.88 326 THR A N 1
ATOM 1452 C CA . THR A 1 223 ? 53.177 197.901 367.563 1.00 118.12 326 THR A CA 1
ATOM 1453 C C . THR A 1 223 ? 54.568 197.693 367.057 1.00 104.58 326 THR A C 1
ATOM 1454 O O . THR A 1 223 ? 54.787 197.199 365.960 1.00 103.08 326 THR A O 1
ATOM 1458 N N . LEU A 1 224 ? 55.523 198.086 367.872 1.00 116.64 327 LEU A N 1
ATOM 1459 C CA . LEU A 1 224 ? 56.875 198.123 367.407 1.00 108.22 327 LEU A CA 1
ATOM 1460 C C . LEU A 1 224 ? 57.251 196.724 366.999 1.00 105.52 327 LEU A C 1
ATOM 1461 O O . LEU A 1 224 ? 57.780 196.527 365.922 1.00 107.88 327 LEU A O 1
ATOM 1466 N N . ARG A 1 225 ? 56.900 195.737 367.808 1.00 106.62 328 ARG A N 1
ATOM 1467 C CA . ARG A 1 225 ? 57.194 194.371 367.436 1.00 103.20 328 ARG A CA 1
ATOM 1468 C C . ARG A 1 225 ? 56.434 194.055 366.187 1.00 104.52 328 ARG A C 1
ATOM 1469 O O . ARG A 1 225 ? 56.950 193.433 365.282 1.00 105.08 328 ARG A O 1
ATOM 1477 N N . ARG A 1 226 ? 55.209 194.528 366.119 1.00 103.03 329 ARG A N 1
ATOM 1478 C CA . ARG A 1 226 ? 54.373 194.192 365.001 1.00 103.24 329 ARG A CA 1
ATOM 1479 C C . ARG A 1 226 ? 55.008 194.696 363.741 1.00 103.93 329 ARG A C 1
ATOM 1480 O O . ARG A 1 226 ? 54.907 194.071 362.711 1.00 103.19 329 ARG A O 1
ATOM 1488 N N . ILE A 1 227 ? 55.632 195.857 363.804 1.00 105.09 330 ILE A N 1
ATOM 1489 C CA . ILE A 1 227 ? 56.278 196.400 362.623 1.00 101.23 330 ILE A CA 1
ATOM 1490 C C . ILE A 1 227 ? 57.393 195.492 362.176 1.00 96.03 330 ILE A C 1
ATOM 1491 O O . ILE A 1 227 ? 57.566 195.244 361.000 1.00 94.23 330 ILE A O 1
ATOM 1496 N N . PHE A 1 228 ? 58.158 195.000 363.125 1.00 98.00 331 PHE A N 1
ATOM 1497 C CA . PHE A 1 228 ? 59.298 194.193 362.777 1.00 94.83 331 PHE A CA 1
ATOM 1498 C C . PHE A 1 228 ? 58.870 192.921 362.082 1.00 96.55 331 PHE A C 1
ATOM 1499 O O . PHE A 1 228 ? 59.444 192.511 361.082 1.00 93.21 331 PHE A O 1
ATOM 1507 N N . GLU A 1 229 ? 57.829 192.298 362.587 1.00 96.43 332 GLU A N 1
ATOM 1508 C CA . GLU A 1 229 ? 57.434 191.054 361.929 1.00 94.76 332 GLU A CA 1
ATOM 1509 C C . GLU A 1 229 ? 57.243 191.252 360.430 1.00 94.23 332 GLU A C 1
ATOM 1510 O O . GLU A 1 229 ? 57.695 190.433 359.632 1.00 93.76 332 GLU A O 1
ATOM 1516 N N . LYS A 1 230 ? 56.585 192.342 360.049 1.00 94.65 333 LYS A N 1
ATOM 1517 C CA . LYS A 1 230 ? 56.369 192.628 358.637 1.00 94.68 333 LYS A CA 1
ATOM 1518 C C . LYS A 1 230 ? 57.676 193.041 357.974 1.00 94.29 333 LYS A C 1
ATOM 1519 O O . LYS A 1 230 ? 57.848 192.881 356.765 1.00 92.94 333 LYS A O 1
ATOM 1525 N N . MET A 1 231 ? 58.595 193.579 358.770 1.00 93.02 334 MET A N 1
ATOM 1526 C CA . MET A 1 231 ? 59.932 193.874 358.269 1.00 93.54 334 MET A CA 1
ATOM 1527 C C . MET A 1 231 ? 60.686 192.581 357.963 1.00 92.70 334 MET A C 1
ATOM 1528 O O . MET A 1 231 ? 61.532 192.537 357.070 1.00 93.37 334 MET A O 1
ATOM 1533 N N . SER A 1 232 ? 60.362 191.527 358.706 1.00 93.01 335 SER A N 1
ATOM 1534 C CA . SER A 1 232 ? 61.058 190.250 358.582 1.00 89.30 335 SER A CA 1
ATOM 1535 C C . SER A 1 232 ? 60.692 189.477 357.316 1.00 87.76 335 SER A C 1
ATOM 1536 O O . SER A 1 232 ? 61.503 188.707 356.803 1.00 88.46 335 SER A O 1
ATOM 1539 N N . LYS A 1 233 ? 59.478 189.684 356.811 1.00 87.65 336 LYS A N 1
ATOM 1540 C CA . LYS A 1 233 ? 58.985 188.912 355.671 1.00 86.66 336 LYS A CA 1
ATOM 1541 C C . LYS A 1 233 ? 59.624 189.338 354.349 1.00 86.71 336 LYS A C 1
ATOM 1542 O O . LYS A 1 233 ? 59.324 188.767 353.300 1.00 84.56 336 LYS A O 1
ATOM 1548 N N . LEU A 1 234 ? 60.504 190.333 354.402 1.00 86.41 337 LEU A N 1
ATOM 1549 C CA . LEU A 1 234 ? 61.138 190.858 353.196 1.00 87.98 337 LEU A CA 1
ATOM 1550 C C . LEU A 1 234 ? 62.088 189.855 352.549 1.00 87.36 337 LEU A C 1
ATOM 1551 O O . LEU A 1 234 ? 62.774 189.094 353.232 1.00 87.43 337 LEU A O 1
ATOM 1556 N N . LYS A 1 235 ? 62.116 189.872 351.221 1.00 86.41 338 LYS A N 1
ATOM 1557 C CA . LYS A 1 235 ? 62.967 188.987 350.436 1.00 88.25 338 LYS A CA 1
ATOM 1558 C C . LYS A 1 235 ? 64.447 189.302 350.635 1.00 90.29 338 LYS A C 1
ATOM 1559 O O . LYS A 1 235 ? 65.263 188.400 350.828 1.00 90.34 338 LYS A O 1
ATOM 1565 N N . SER A 1 236 ? 64.786 190.586 350.591 1.00 89.97 339 SER A N 1
ATOM 1566 C CA . SER A 1 236 ? 66.175 191.009 350.710 1.00 90.58 339 SER A CA 1
ATOM 1567 C C . SER A 1 236 ? 66.362 192.084 351.775 1.00 91.53 339 SER A C 1
ATOM 1568 O O . SER A 1 236 ? 65.407 192.503 352.430 1.00 93.06 339 SER A O 1
ATOM 1571 N N . THR A 1 237 ? 67.607 192.522 351.929 1.00 91.91 340 THR A N 1
ATOM 1572 C CA . THR A 1 237 ? 67.980 193.535 352.909 1.00 89.25 340 THR A CA 1
ATOM 1573 C C . THR A 1 237 ? 67.246 194.859 352.680 1.00 88.40 340 THR A C 1
ATOM 1574 O O . THR A 1 237 ? 67.087 195.299 351.541 1.00 89.68 340 THR A O 1
ATOM 1578 N N . CYS A 1 238 ? 66.792 195.483 353.765 1.00 93.40 341 CYS A N 1
ATOM 1579 C CA . CYS A 1 238 ? 66.123 196.781 353.693 1.00 96.71 341 CYS A CA 1
ATOM 1580 C C . CYS A 1 238 ? 67.098 197.926 353.977 1.00 100.40 341 CYS A C 1
ATOM 1581 O O . CYS A 1 238 ? 67.574 198.080 355.103 1.00 99.78 341 CYS A O 1
ATOM 1584 N N . TYR A 1 239 ? 67.393 198.722 352.968 1.00 101.06 342 TYR A N 1
ATOM 1585 C CA . TYR A 1 239 ? 68.393 199.749 353.119 1.00 102.86 342 TYR A CA 1
ATOM 1586 C C . TYR A 1 239 ? 67.828 201.099 353.478 1.00 108.89 342 TYR A C 1
ATOM 1587 O O . TYR A 1 239 ? 68.556 202.068 353.543 1.00 112.78 342 TYR A O 1
ATOM 1596 N N . GLU A 1 240 ? 66.534 201.189 353.685 1.00 107.55 343 GLU A N 1
ATOM 1597 C CA . GLU A 1 240 ? 65.957 202.430 354.116 1.00 110.29 343 GLU A CA 1
ATOM 1598 C C . GLU A 1 240 ? 65.020 202.179 355.236 1.00 109.34 343 GLU A C 1
ATOM 1599 O O . GLU A 1 240 ? 63.818 202.284 355.075 1.00 108.36 343 GLU A O 1
ATOM 1605 N N . PRO A 1 241 ? 65.553 201.840 356.386 1.00 111.45 344 PRO A N 1
ATOM 1606 C CA . PRO A 1 241 ? 64.658 201.486 357.456 1.00 111.18 344 PRO A CA 1
ATOM 1607 C C . PRO A 1 241 ? 63.768 202.553 357.947 1.00 114.79 344 PRO A C 1
ATOM 1608 O O . PRO A 1 241 ? 62.579 202.340 357.977 1.00 115.18 344 PRO A O 1
ATOM 1612 N N . LEU A 1 242 ? 64.283 203.738 358.190 1.00 112.79 345 LEU A N 1
ATOM 1613 C CA . LEU A 1 242 ? 63.500 204.761 358.819 1.00 114.87 345 LEU A CA 1
ATOM 1614 C C . LEU A 1 242 ? 62.315 205.056 357.990 1.00 118.49 345 LEU A C 1
ATOM 1615 O O . LEU A 1 242 ? 61.247 205.308 358.509 1.00 122.29 345 LEU A O 1
ATOM 1620 N N . GLN A 1 243 ? 62.489 205.024 356.692 1.00 116.72 346 GLN A N 1
ATOM 1621 C CA . GLN A 1 243 ? 61.388 205.285 355.835 1.00 118.67 346 GLN A CA 1
ATOM 1622 C C . GLN A 1 243 ? 60.348 204.266 356.045 1.00 116.81 346 GLN A C 1
ATOM 1623 O O . GLN A 1 243 ? 59.195 204.606 356.185 1.00 117.77 346 GLN A O 1
ATOM 1629 N N . PHE A 1 244 ? 60.743 203.008 356.121 1.00 119.43 347 PHE A N 1
ATOM 1630 C CA . PHE A 1 244 ? 59.781 201.921 356.229 1.00 116.39 347 PHE A CA 1
ATOM 1631 C C . PHE A 1 244 ? 59.074 202.041 357.521 1.00 115.27 347 PHE A C 1
ATOM 1632 O O . PHE A 1 244 ? 57.861 202.124 357.595 1.00 115.19 347 PHE A O 1
ATOM 1640 N N . ILE A 1 245 ? 59.857 202.028 358.553 1.00 113.56 348 ILE A N 1
ATOM 1641 C CA . ILE A 1 245 ? 59.298 202.117 359.899 1.00 115.24 348 ILE A CA 1
ATOM 1642 C C . ILE A 1 245 ? 58.341 203.287 360.004 1.00 119.16 348 ILE A C 1
ATOM 1643 O O . ILE A 1 245 ? 57.222 203.119 360.477 1.00 120.35 348 ILE A O 1
ATOM 1648 N N . ARG A 1 246 ? 58.760 204.467 359.555 1.00 118.56 349 ARG A N 1
ATOM 1649 C CA . ARG A 1 246 ? 57.869 205.616 359.663 1.00 120.62 349 ARG A CA 1
ATOM 1650 C C . ARG A 1 246 ? 56.670 205.499 358.722 1.00 120.90 349 ARG A C 1
ATOM 1651 O O . ARG A 1 246 ? 55.571 205.935 359.074 1.00 120.39 349 ARG A O 1
ATOM 1659 N N . HIS A 1 247 ? 56.874 204.913 357.542 1.00 120.01 350 HIS A N 1
ATOM 1660 C CA . HIS A 1 247 ? 55.772 204.711 356.604 1.00 122.11 350 HIS A CA 1
ATOM 1661 C C . HIS A 1 247 ? 54.650 203.983 357.304 1.00 122.05 350 HIS A C 1
ATOM 1662 O O . HIS A 1 247 ? 53.567 204.537 357.481 1.00 123.82 350 HIS A O 1
ATOM 1669 N N . GLU A 1 248 ? 54.887 202.735 357.687 1.00 122.17 351 GLU A N 1
ATOM 1670 C CA . GLU A 1 248 ? 53.756 201.958 358.176 1.00 121.48 351 GLU A CA 1
ATOM 1671 C C . GLU A 1 248 ? 53.431 202.237 359.639 1.00 121.54 351 GLU A C 1
ATOM 1672 O O . GLU A 1 248 ? 52.448 201.721 360.172 1.00 120.68 351 GLU A O 1
ATOM 1678 N N . ALA A 1 249 ? 54.234 203.081 360.276 1.00 122.38 352 ALA A N 1
ATOM 1679 C CA . ALA A 1 249 ? 53.850 203.642 361.562 1.00 119.26 352 ALA A CA 1
ATOM 1680 C C . ALA A 1 249 ? 52.798 204.717 361.333 1.00 117.86 352 ALA A C 1
ATOM 1681 O O . ALA A 1 249 ? 51.892 204.895 362.145 1.00 120.93 352 ALA A O 1
ATOM 1683 N N . HIS A 1 250 ? 52.929 205.435 360.220 1.00 118.13 353 HIS A N 1
ATOM 1684 C CA . HIS A 1 250 ? 51.955 206.456 359.853 1.00 122.89 353 HIS A CA 1
ATOM 1685 C C . HIS A 1 250 ? 50.611 205.826 359.531 1.00 126.89 353 HIS A C 1
ATOM 1686 O O . HIS A 1 250 ? 49.561 206.349 359.906 1.00 128.01 353 HIS A O 1
ATOM 1693 N N . SER A 1 251 ? 50.650 204.699 358.829 1.00 124.03 354 SER A N 1
ATOM 1694 C CA . SER A 1 251 ? 49.476 203.853 358.701 1.00 127.32 354 SER A CA 1
ATOM 1695 C C . SER A 1 251 ? 49.384 203.002 359.960 1.00 132.37 354 SER A C 1
ATOM 1696 O O . SER A 1 251 ? 49.605 201.795 359.919 1.00 129.73 354 SER A O 1
ATOM 1699 N N . MET A 1 252 ? 49.080 203.642 361.086 1.00 135.42 355 MET A N 1
ATOM 1700 C CA . MET A 1 252 ? 49.025 202.948 362.369 1.00 137.39 355 MET A CA 1
ATOM 1701 C C . MET A 1 252 ? 47.775 202.071 362.482 1.00 134.09 355 MET A C 1
ATOM 1702 O O . MET A 1 252 ? 46.944 202.253 363.373 1.00 135.80 355 MET A O 1
ATOM 1707 N N . ASN A 1 253 ? 47.666 201.094 361.585 1.00 138.20 356 ASN A N 1
ATOM 1708 C CA . ASN A 1 253 ? 46.491 200.229 361.517 1.00 134.89 356 ASN A CA 1
ATOM 1709 C C . ASN A 1 253 ? 46.306 199.357 362.758 1.00 133.52 356 ASN A C 1
ATOM 1710 O O . ASN A 1 253 ? 46.983 199.535 363.770 1.00 134.02 356 ASN A O 1
ATOM 1715 N N . LYS A 1 267 ? 49.709 180.890 380.835 1.00 96.68 370 LYS A N 1
ATOM 1716 C CA . LYS A 1 267 ? 49.723 181.108 379.402 1.00 97.02 370 LYS A CA 1
ATOM 1717 C C . LYS A 1 267 ? 51.103 180.760 378.885 1.00 96.79 370 LYS A C 1
ATOM 1718 O O . LYS A 1 267 ? 51.602 179.688 379.185 1.00 97.69 370 LYS A O 1
ATOM 1724 N N . LEU A 1 268 ? 51.731 181.658 378.133 1.00 96.40 371 LEU A N 1
ATOM 1725 C CA . LEU A 1 268 ? 53.018 181.381 377.540 1.00 86.84 371 LEU A CA 1
ATOM 1726 C C . LEU A 1 268 ? 53.957 182.517 377.813 1.00 86.71 371 LEU A C 1
ATOM 1727 O O . LEU A 1 268 ? 53.517 183.617 378.070 1.00 89.79 371 LEU A O 1
ATOM 1732 N N . MET A 1 269 ? 55.254 182.244 377.768 1.00 81.62 372 MET A N 1
ATOM 1733 C CA . MET A 1 269 ? 56.281 183.225 378.073 1.00 79.44 372 MET A CA 1
ATOM 1734 C C . MET A 1 269 ? 57.235 183.425 376.927 1.00 76.25 372 MET A C 1
ATOM 1735 O O . MET A 1 269 ? 57.669 182.474 376.318 1.00 76.52 372 MET A O 1
ATOM 1740 N N . ARG A 1 270 ? 57.584 184.666 376.640 1.00 77.81 373 ARG A N 1
ATOM 1741 C CA . ARG A 1 270 ? 58.585 184.925 375.634 1.00 74.72 373 ARG A CA 1
ATOM 1742 C C . ARG A 1 270 ? 59.895 184.370 376.090 1.00 72.38 373 ARG A C 1
ATOM 1743 O O . ARG A 1 270 ? 60.297 184.574 377.214 1.00 74.63 373 ARG A O 1
ATOM 1751 N N . CYS A 1 271 ? 60.579 183.702 375.180 1.00 70.31 374 CYS A N 1
ATOM 1752 C CA . CYS A 1 271 ? 61.851 183.087 375.455 1.00 68.07 374 CYS A CA 1
ATOM 1753 C C . CYS A 1 271 ? 62.860 183.626 374.488 1.00 68.53 374 CYS A C 1
ATOM 1754 O O . CYS A 1 271 ? 62.585 183.768 373.324 1.00 70.66 374 CYS A O 1
ATOM 1757 N N . TYR A 1 272 ? 64.032 183.940 374.990 1.00 68.38 375 TYR A N 1
ATOM 1758 C CA . TYR A 1 272 ? 65.098 184.537 374.196 1.00 68.28 375 TYR A CA 1
ATOM 1759 C C . TYR A 1 272 ? 66.102 183.478 373.769 1.00 67.38 375 TYR A C 1
ATOM 1760 O O . TYR A 1 272 ? 66.930 183.041 374.568 1.00 67.65 375 TYR A O 1
ATOM 1769 N N . ARG A 1 273 ? 66.027 183.065 372.508 1.00 69.22 376 ARG A N 1
ATOM 1770 C CA . ARG A 1 273 ? 66.935 182.044 372.003 1.00 66.09 376 ARG A CA 1
ATOM 1771 C C . ARG A 1 273 ? 68.133 182.673 371.313 1.00 66.35 376 ARG A C 1
ATOM 1772 O O . ARG A 1 273 ? 68.036 183.756 370.736 1.00 63.83 376 ARG A O 1
ATOM 1780 N N . ILE A 1 274 ? 69.266 181.984 371.392 1.00 63.58 377 ILE A N 1
ATOM 1781 C CA . ILE A 1 274 ? 70.527 182.487 370.868 1.00 65.58 377 ILE A CA 1
ATOM 1782 C C . ILE A 1 274 ? 71.368 181.340 370.308 1.00 67.40 377 ILE A C 1
ATOM 1783 O O . ILE A 1 274 ? 71.607 180.350 370.997 1.00 69.73 377 ILE A O 1
ATOM 1788 N N . HIS A 1 275 ? 71.806 181.466 369.059 1.00 64.55 378 HIS A N 1
ATOM 1789 C CA . HIS A 1 275 ? 72.689 180.464 368.467 1.00 66.05 378 HIS A CA 1
ATOM 1790 C C . HIS A 1 275 ? 74.120 180.978 368.373 1.00 65.61 378 HIS A C 1
ATOM 1791 O O . HIS A 1 275 ? 74.386 181.916 367.625 1.00 65.79 378 HIS A O 1
ATOM 1798 N N . ILE A 1 276 ? 75.045 180.378 369.117 1.00 68.16 379 ILE A N 1
ATOM 1799 C CA . ILE A 1 276 ? 76.451 180.703 368.903 1.00 67.73 379 ILE A CA 1
ATOM 1800 C C . ILE A 1 276 ? 76.997 179.788 367.814 1.00 67.29 379 ILE A C 1
ATOM 1801 O O . ILE A 1 276 ? 77.178 178.578 367.988 1.00 65.86 379 ILE A O 1
ATOM 1806 N N . THR A 1 277 ? 77.199 180.410 366.666 1.00 67.48 380 THR A N 1
ATOM 1807 C CA . THR A 1 277 ? 77.802 179.816 365.494 1.00 69.22 380 THR A CA 1
ATOM 1808 C C . THR A 1 277 ? 79.319 179.934 365.685 1.00 71.65 380 THR A C 1
ATOM 1809 O O . THR A 1 277 ? 79.760 180.774 366.468 1.00 73.34 380 THR A O 1
ATOM 1813 N N . PRO A 1 278 ? 80.121 179.064 365.036 1.00 71.76 381 PRO A N 1
ATOM 1814 C CA . PRO A 1 278 ? 81.576 179.250 365.093 1.00 74.70 381 PRO A CA 1
ATOM 1815 C C . PRO A 1 278 ? 82.007 180.675 364.780 1.00 79.08 381 PRO A C 1
ATOM 1816 O O . PRO A 1 278 ? 82.756 181.286 365.537 1.00 80.41 381 PRO A O 1
ATOM 1820 N N . SER A 1 279 ? 81.531 181.201 363.663 1.00 73.24 382 SER A N 1
ATOM 1821 C CA . SER A 1 279 ? 81.893 182.551 363.287 1.00 75.54 382 SER A CA 1
ATOM 1822 C C . SER A 1 279 ? 80.812 183.560 363.625 1.00 75.46 382 SER A C 1
ATOM 1823 O O . SER A 1 279 ? 81.053 184.742 363.470 1.00 74.25 382 SER A O 1
ATOM 1826 N N . LYS A 1 280 ? 79.636 183.107 364.070 1.00 77.64 383 LYS A N 1
ATOM 1827 C CA . LYS A 1 280 ? 78.488 184.009 364.244 1.00 78.32 383 LYS A CA 1
ATOM 1828 C C . LYS A 1 280 ? 77.686 183.833 365.546 1.00 77.64 383 LYS A C 1
ATOM 1829 O O . LYS A 1 280 ? 77.833 182.842 366.254 1.00 77.68 383 LYS A O 1
ATOM 1835 N N . ILE A 1 281 ? 76.862 184.830 365.867 1.00 83.20 384 ILE A N 1
ATOM 1836 C CA . ILE A 1 281 ? 75.793 184.670 366.853 1.00 81.34 384 ILE A CA 1
ATOM 1837 C C . ILE A 1 281 ? 74.497 185.037 366.150 1.00 78.96 384 ILE A C 1
ATOM 1838 O O . ILE A 1 281 ? 74.491 185.835 365.211 1.00 81.38 384 ILE A O 1
ATOM 1843 N N . TYR A 1 282 ? 73.404 184.430 366.585 1.00 73.97 385 TYR A N 1
ATOM 1844 C CA . TYR A 1 282 ? 72.102 184.748 366.033 1.00 72.75 385 TYR A CA 1
ATOM 1845 C C . TYR A 1 282 ? 71.112 184.934 367.166 1.00 73.33 385 TYR A C 1
ATOM 1846 O O . TYR A 1 282 ? 70.975 184.068 368.032 1.00 74.25 385 TYR A O 1
ATOM 1855 N N . CYS A 1 283 ? 70.446 186.082 367.171 1.00 70.38 386 CYS A N 1
ATOM 1856 C CA . CYS A 1 283 ? 69.368 186.324 368.113 1.00 70.49 386 CYS A CA 1
ATOM 1857 C C . CYS A 1 283 ? 68.063 185.853 367.497 1.00 72.31 386 CYS A C 1
ATOM 1858 O O . CYS A 1 283 ? 67.738 186.201 366.363 1.00 73.22 386 CYS A O 1
ATOM 1861 N N . LEU A 1 284 ? 67.327 185.038 368.238 1.00 72.48 387 LEU A N 1
ATOM 1862 C CA . LEU A 1 284 ? 66.034 184.562 367.776 1.00 73.17 387 LEU A CA 1
ATOM 1863 C C . LEU A 1 284 ? 64.949 185.309 368.524 1.00 78.24 387 LEU A C 1
ATOM 1864 O O . LEU A 1 284 ? 64.819 185.158 369.739 1.00 77.72 387 LEU A O 1
ATOM 1869 N N . GLY A 1 285 ? 64.199 186.130 367.789 1.00 80.44 388 GLY A N 1
ATOM 1870 C CA . GLY A 1 285 ? 63.137 186.946 368.350 1.00 80.99 388 GLY A CA 1
ATOM 1871 C C . GLY A 1 285 ? 62.313 186.180 369.360 1.00 79.58 388 GLY A C 1
ATOM 1872 O O . GLY A 1 285 ? 61.875 185.065 369.073 1.00 79.11 388 GLY A O 1
ATOM 1873 N N . PRO A 1 286 ? 62.124 186.766 370.553 1.00 77.71 389 PRO A N 1
ATOM 1874 C CA . PRO A 1 286 ? 61.485 186.127 371.708 1.00 77.48 389 PRO A CA 1
ATOM 1875 C C . PRO A 1 286 ? 60.231 185.359 371.327 1.00 78.35 389 PRO A C 1
ATOM 1876 O O . PRO A 1 286 ? 59.241 185.974 370.929 1.00 80.98 389 PRO A O 1
ATOM 1880 N N . GLU A 1 287 ? 60.272 184.033 371.426 1.00 75.79 390 GLU A N 1
ATOM 1881 C CA . GLU A 1 287 ? 59.110 183.254 371.011 1.00 76.58 390 GLU A CA 1
ATOM 1882 C C . GLU A 1 287 ? 58.373 182.687 372.214 1.00 80.93 390 GLU A C 1
ATOM 1883 O O . GLU A 1 287 ? 58.986 182.248 373.186 1.00 82.35 390 GLU A O 1
ATOM 1889 N N . GLU A 1 288 ? 57.048 182.715 372.145 1.00 81.69 391 GLU A N 1
ATOM 1890 C CA . GLU A 1 288 ? 56.218 182.237 373.240 1.00 82.18 391 GLU A CA 1
ATOM 1891 C C . GLU A 1 288 ? 56.286 180.723 373.354 1.00 80.27 391 GLU A C 1
ATOM 1892 O O . GLU A 1 288 ? 55.821 180.002 372.471 1.00 79.38 391 GLU A O 1
ATOM 1898 N N . GLU A 1 289 ? 56.876 180.243 374.442 1.00 77.83 392 GLU A N 1
ATOM 1899 C CA . GLU A 1 289 ? 56.935 178.810 374.692 1.00 76.85 392 GLU A CA 1
ATOM 1900 C C . GLU A 1 289 ? 56.363 178.486 376.059 1.00 75.76 392 GLU A C 1
ATOM 1901 O O . GLU A 1 289 ? 56.144 179.382 376.878 1.00 75.84 392 GLU A O 1
ATOM 1907 N N . VAL A 1 290 ? 56.109 177.204 376.297 1.00 79.61 393 VAL A N 1
ATOM 1908 C CA . VAL A 1 290 ? 55.804 176.745 377.640 1.00 81.38 393 VAL A CA 1
ATOM 1909 C C . VAL A 1 290 ? 57.043 176.965 378.488 1.00 84.69 393 VAL A C 1
ATOM 1910 O O . VAL A 1 290 ? 58.169 176.803 378.016 1.00 86.97 393 VAL A O 1
ATOM 1914 N N . SER A 1 291 ? 56.833 177.351 379.738 1.00 81.85 394 SER A N 1
ATOM 1915 C CA . SER A 1 291 ? 57.935 177.656 380.633 1.00 81.58 394 SER A CA 1
ATOM 1916 C C . SER A 1 291 ? 58.368 176.435 381.426 1.00 80.04 394 SER A C 1
ATOM 1917 O O . SER A 1 291 ? 57.877 175.328 381.211 1.00 79.83 394 SER A O 1
ATOM 1920 N N . ASN A 1 292 ? 59.302 176.654 382.343 1.00 78.21 395 ASN A N 1
ATOM 1921 C CA . ASN A 1 292 ? 59.623 175.675 383.369 1.00 75.97 395 ASN A CA 1
ATOM 1922 C C . ASN A 1 292 ? 59.576 176.359 384.730 1.00 73.02 395 ASN A C 1
ATOM 1923 O O . ASN A 1 292 ? 59.320 177.559 384.809 1.00 72.10 395 ASN A O 1
ATOM 1928 N N . TYR A 1 293 ? 59.828 175.605 385.793 1.00 74.62 396 TYR A N 1
ATOM 1929 C CA . TYR A 1 293 ? 59.675 176.135 387.143 1.00 72.05 396 TYR A CA 1
ATOM 1930 C C . TYR A 1 293 ? 60.621 177.293 387.456 1.00 68.10 396 TYR A C 1
ATOM 1931 O O . TYR A 1 293 ? 60.179 178.356 387.894 1.00 68.86 396 TYR A O 1
ATOM 1940 N N . VAL A 1 294 ? 61.914 177.084 387.227 1.00 67.87 397 VAL A N 1
ATOM 1941 C CA . VAL A 1 294 ? 62.938 178.048 387.627 1.00 66.31 397 VAL A CA 1
ATOM 1942 C C . VAL A 1 294 ? 62.750 179.427 386.996 1.00 70.74 397 VAL A C 1
ATOM 1943 O O . VAL A 1 294 ? 62.831 180.446 387.683 1.00 75.76 397 VAL A O 1
ATOM 1947 N N . VAL A 1 295 ? 62.499 179.457 385.692 1.00 72.69 398 VAL A N 1
ATOM 1948 C CA . VAL A 1 295 ? 62.332 180.722 384.987 1.00 73.76 398 VAL A CA 1
ATOM 1949 C C . VAL A 1 295 ? 60.996 181.378 385.337 1.00 73.52 398 VAL A C 1
ATOM 1950 O O . VAL A 1 295 ? 60.925 182.595 385.506 1.00 74.15 398 VAL A O 1
ATOM 1954 N N . LYS A 1 296 ? 59.945 180.571 385.457 1.00 71.43 399 LYS A N 1
ATOM 1955 C CA . LYS A 1 296 ? 58.625 181.089 385.811 1.00 75.02 399 LYS A CA 1
ATOM 1956 C C . LYS A 1 296 ? 58.616 181.743 387.185 1.00 75.46 399 LYS A C 1
ATOM 1957 O O . LYS A 1 296 ? 58.027 182.806 387.368 1.00 75.34 399 LYS A O 1
ATOM 1963 N N . TYR A 1 297 ? 59.260 181.096 388.151 1.00 72.62 400 TYR A N 1
ATOM 1964 C CA . TYR A 1 297 ? 59.330 181.622 389.508 1.00 75.08 400 TYR A CA 1
ATOM 1965 C C . TYR A 1 297 ? 60.027 182.978 389.532 1.00 75.38 400 TYR A C 1
ATOM 1966 O O . TYR A 1 297 ? 59.553 183.918 390.176 1.00 76.91 400 TYR A O 1
ATOM 1975 N N . HIS A 1 298 ? 61.155 183.075 388.831 1.00 74.09 401 HIS A N 1
ATOM 1976 C CA . HIS A 1 298 ? 61.812 184.365 388.643 1.00 74.63 401 HIS A CA 1
ATOM 1977 C C . HIS A 1 298 ? 61.197 185.107 387.462 1.00 79.29 401 HIS A C 1
ATOM 1978 O O . HIS A 1 298 ? 61.875 185.404 386.482 1.00 80.29 401 HIS A O 1
ATOM 1985 N N . SER A 1 299 ? 59.903 185.393 387.557 1.00 78.05 402 SER A N 1
ATOM 1986 C CA . SER A 1 299 ? 59.177 186.073 386.488 1.00 81.22 402 SER A CA 1
ATOM 1987 C C . SER A 1 299 ? 59.591 187.529 386.336 1.00 86.09 402 SER A C 1
ATOM 1988 O O . SER A 1 299 ? 59.547 188.077 385.238 1.00 86.45 402 SER A O 1
ATOM 1991 N N . GLU A 1 300 ? 59.991 188.155 387.437 1.00 89.31 403 GLU A N 1
ATOM 1992 C CA . GLU A 1 300 ? 60.386 189.559 387.405 1.00 90.82 403 GLU A CA 1
ATOM 1993 C C . GLU A 1 300 ? 61.713 189.718 386.666 1.00 89.15 403 GLU A C 1
ATOM 1994 O O . GLU A 1 300 ? 62.055 190.806 386.200 1.00 89.80 403 GLU A O 1
ATOM 2000 N N . TYR A 1 301 ? 62.452 188.620 386.552 1.00 88.05 404 TYR A N 1
ATOM 2001 C CA . TYR A 1 301 ? 63.739 188.628 385.869 1.00 84.48 404 TYR A CA 1
ATOM 2002 C C . TYR A 1 301 ? 63.699 187.735 384.634 1.00 78.98 404 TYR A C 1
ATOM 2003 O O . TYR A 1 301 ? 64.725 187.208 384.207 1.00 76.02 404 TYR A O 1
ATOM 2012 N N . ALA A 1 302 ? 62.507 187.568 384.067 1.00 80.49 405 ALA A N 1
ATOM 2013 C CA . ALA A 1 302 ? 62.314 186.698 382.911 1.00 75.80 405 ALA A CA 1
ATOM 2014 C C . ALA A 1 302 ? 63.094 187.194 381.697 1.00 76.58 405 ALA A C 1
ATOM 2015 O O . ALA A 1 302 ? 63.592 186.399 380.900 1.00 76.23 405 ALA A O 1
ATOM 2017 N N . SER A 1 303 ? 63.197 188.513 381.567 1.00 77.92 406 SER A N 1
ATOM 2018 C CA . SER A 1 303 ? 63.932 189.123 380.465 1.00 78.88 406 SER A CA 1
ATOM 2019 C C . SER A 1 303 ? 65.419 188.782 380.524 1.00 79.95 406 SER A C 1
ATOM 2020 O O . SER A 1 303 ? 66.080 188.668 379.492 1.00 81.03 406 SER A O 1
ATOM 2023 N N . ASP A 1 304 ? 65.935 188.616 381.738 1.00 79.55 407 ASP A N 1
ATOM 2024 C CA . ASP A 1 304 ? 67.354 188.342 381.944 1.00 79.85 407 ASP A CA 1
ATOM 2025 C C . ASP A 1 304 ? 67.731 186.906 381.585 1.00 77.94 407 ASP A C 1
ATOM 2026 O O . ASP A 1 304 ? 68.913 186.565 381.531 1.00 77.46 407 ASP A O 1
ATOM 2031 N N . PHE A 1 305 ? 66.729 186.065 381.347 1.00 77.43 408 PHE A N 1
ATOM 2032 C CA . PHE A 1 305 ? 66.972 184.668 380.999 1.00 77.03 408 PHE A CA 1
ATOM 2033 C C . PHE A 1 305 ? 67.194 184.485 379.503 1.00 77.66 408 PHE A C 1
ATOM 2034 O O . PHE A 1 305 ? 66.581 185.178 378.689 1.00 78.71 408 PHE A O 1
ATOM 2042 N N . ALA A 1 306 ? 68.069 183.551 379.139 1.00 74.60 409 ALA A N 1
ATOM 2043 C CA . ALA A 1 306 ? 68.268 183.249 377.726 1.00 73.57 409 ALA A CA 1
ATOM 2044 C C . ALA A 1 306 ? 68.676 181.805 377.467 1.00 69.96 409 ALA A C 1
ATOM 2045 O O . ALA A 1 306 ? 69.304 181.148 378.306 1.00 70.83 409 ALA A O 1
ATOM 2047 N N . ARG A 1 307 ? 68.317 181.338 376.276 1.00 68.23 410 ARG A N 1
ATOM 2048 C CA . ARG A 1 307 ? 68.597 179.983 375.831 1.00 63.49 410 ARG A CA 1
ATOM 2049 C C . ARG A 1 307 ? 69.674 180.003 374.753 1.00 62.63 410 ARG A C 1
ATOM 2050 O O . ARG A 1 307 ? 69.455 180.512 373.654 1.00 62.36 410 ARG A O 1
ATOM 2058 N N . VAL A 1 308 ? 70.838 179.454 375.075 1.00 63.68 411 VAL A N 1
ATOM 2059 C CA . VAL A 1 308 ? 71.954 179.443 374.140 1.00 65.26 411 VAL A CA 1
ATOM 2060 C C . VAL A 1 308 ? 72.178 178.051 373.574 1.00 68.08 411 VAL A C 1
ATOM 2061 O O . VAL A 1 308 ? 72.272 177.083 374.318 1.00 69.16 411 VAL A O 1
ATOM 2065 N N . THR A 1 309 ? 72.259 177.949 372.254 1.00 69.22 412 THR A N 1
ATOM 2066 C CA . THR A 1 309 ? 72.563 176.676 371.618 1.00 68.03 412 THR A CA 1
ATOM 2067 C C . THR A 1 309 ? 73.809 176.822 370.761 1.00 68.85 412 THR A C 1
ATOM 2068 O O . THR A 1 309 ? 73.988 177.832 370.080 1.00 69.42 412 THR A O 1
ATOM 2072 N N . PHE A 1 310 ? 74.677 175.819 370.804 1.00 66.27 413 PHE A N 1
ATOM 2073 C CA . PHE A 1 310 ? 75.911 175.869 370.037 1.00 67.95 413 PHE A CA 1
ATOM 2074 C C . PHE A 1 310 ? 75.812 174.969 368.810 1.00 64.33 413 PHE A C 1
ATOM 2075 O O . PHE A 1 310 ? 75.687 173.749 368.916 1.00 63.74 413 PHE A O 1
ATOM 2083 N N . VAL A 1 311 ? 75.858 175.601 367.644 1.00 67.14 414 VAL A N 1
ATOM 2084 C CA . VAL A 1 311 ? 75.599 174.936 366.375 1.00 68.19 414 VAL A CA 1
ATOM 2085 C C . VAL A 1 311 ? 76.617 175.370 365.331 1.00 68.81 414 VAL A C 1
ATOM 2086 O O . VAL A 1 311 ? 77.493 176.177 365.623 1.00 71.24 414 VAL A O 1
ATOM 2090 N N . ASP A 1 312 ? 76.500 174.840 364.118 1.00 67.08 415 ASP A N 1
ATOM 2091 C CA . ASP A 1 312 ? 77.341 175.301 363.019 1.00 67.23 415 ASP A CA 1
ATOM 2092 C C . ASP A 1 312 ? 76.620 176.425 362.276 1.00 67.41 415 ASP A C 1
ATOM 2093 O O . ASP A 1 312 ? 75.568 176.887 362.716 1.00 68.16 415 ASP A O 1
ATOM 2098 N N . GLU A 1 313 ? 77.185 176.851 361.150 1.00 66.02 416 GLU A N 1
ATOM 2099 C CA . GLU A 1 313 ? 76.776 178.083 360.475 1.00 65.62 416 GLU A CA 1
ATOM 2100 C C . GLU A 1 313 ? 75.303 178.144 360.067 1.00 65.07 416 GLU A C 1
ATOM 2101 O O . GLU A 1 313 ? 74.666 179.190 360.203 1.00 64.51 416 GLU A O 1
ATOM 2107 N N . ASP A 1 314 ? 74.763 177.036 359.569 1.00 66.55 417 ASP A N 1
ATOM 2108 C CA . ASP A 1 314 ? 73.353 176.988 359.188 1.00 67.96 417 ASP A CA 1
ATOM 2109 C C . ASP A 1 314 ? 72.500 176.388 360.293 1.00 69.53 417 ASP A C 1
ATOM 2110 O O . ASP A 1 314 ? 71.416 175.862 360.028 1.00 70.58 417 ASP A O 1
ATOM 2115 N N . TRP A 1 315 ? 73.020 176.454 361.517 1.00 73.36 418 TRP A N 1
ATOM 2116 C CA . TRP A 1 315 ? 72.356 175.954 362.722 1.00 71.78 418 TRP A CA 1
ATOM 2117 C C . TRP A 1 315 ? 72.303 174.431 362.764 1.00 74.79 418 TRP A C 1
ATOM 2118 O O . TRP A 1 315 ? 71.611 173.853 363.604 1.00 75.04 418 TRP A O 1
ATOM 2129 N N . SER A 1 316 ? 73.038 173.785 361.862 1.00 72.12 419 SER A N 1
ATOM 2130 C CA . SER A 1 316 ? 73.181 172.335 361.901 1.00 71.94 419 SER A CA 1
ATOM 2131 C C . SER A 1 316 ? 73.769 171.915 363.234 1.00 71.82 419 SER A C 1
ATOM 2132 O O . SER A 1 316 ? 74.487 172.683 363.874 1.00 69.65 419 SER A O 1
ATOM 2135 N N . LYS A 1 317 ? 73.452 170.699 363.660 1.00 71.21 420 LYS A N 1
ATOM 2136 C CA . LYS A 1 317 ? 74.112 170.132 364.820 1.00 71.53 420 LYS A CA 1
ATOM 2137 C C . LYS A 1 317 ? 75.593 170.003 364.507 1.00 72.59 420 LYS A C 1
ATOM 2138 O O . LYS A 1 317 ? 75.967 169.489 363.453 1.00 73.03 420 LYS A O 1
ATOM 2144 N N . LEU A 1 318 ? 76.433 170.496 365.410 1.00 71.93 421 LEU A N 1
ATOM 2145 C CA . LEU A 1 318 ? 77.873 170.414 365.217 1.00 71.91 421 LEU A CA 1
ATOM 2146 C C . LEU A 1 318 ? 78.340 168.969 365.227 1.00 73.35 421 LEU A C 1
ATOM 2147 O O . LEU A 1 318 ? 78.161 168.258 366.215 1.00 76.84 421 LEU A O 1
ATOM 2152 N N . SER A 1 319 ? 78.921 168.531 364.116 1.00 76.73 422 SER A N 1
ATOM 2153 C CA . SER A 1 319 ? 79.549 167.223 364.074 1.00 78.72 422 SER A CA 1
ATOM 2154 C C . SER A 1 319 ? 80.718 167.232 365.045 1.00 80.73 422 SER A C 1
ATOM 2155 O O . SER A 1 319 ? 81.489 168.189 365.074 1.00 80.03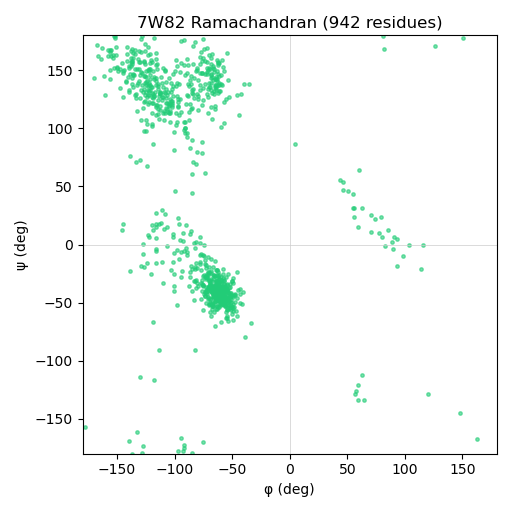 422 SER A O 1
ATOM 2158 N N . PRO A 1 320 ? 80.843 166.175 365.861 1.00 73.43 423 PRO A N 1
ATOM 2159 C CA . PRO A 1 320 ? 81.993 166.037 366.761 1.00 79.39 423 PRO A CA 1
ATOM 2160 C C . PRO A 1 320 ? 83.314 166.141 366.001 1.00 88.12 423 PRO A C 1
ATOM 2161 O O . PRO A 1 320 ? 84.334 166.528 366.574 1.00 87.94 423 PRO A O 1
ATOM 2165 N N . ASN A 1 321 ? 83.274 165.811 364.712 1.00 89.73 424 ASN A N 1
ATOM 2166 C CA . ASN A 1 321 ? 84.408 165.989 363.813 1.00 91.65 424 ASN A CA 1
ATOM 2167 C C . ASN A 1 321 ? 84.887 167.436 363.736 1.00 91.59 424 ASN A C 1
ATOM 2168 O O . ASN A 1 321 ? 86.045 167.694 363.415 1.00 93.34 424 ASN A O 1
ATOM 2173 N N . ALA A 1 322 ? 83.995 168.381 364.015 1.00 89.45 425 ALA A N 1
ATOM 2174 C CA . ALA A 1 322 ? 84.363 169.791 363.988 1.00 82.29 425 ALA A CA 1
ATOM 2175 C C . ALA A 1 322 ? 85.212 170.153 365.202 1.00 77.20 425 ALA A C 1
ATOM 2176 O O . ALA A 1 322 ? 85.883 171.186 365.218 1.00 79.96 425 ALA A O 1
ATOM 2178 N N . LEU A 1 323 ? 85.191 169.291 366.213 1.00 84.86 426 LEU A N 1
ATOM 2179 C CA . LEU A 1 323 ? 85.863 169.590 367.470 1.00 82.92 426 LEU A CA 1
ATOM 2180 C C . LEU A 1 323 ? 87.006 168.617 367.759 1.00 84.64 426 LEU A C 1
ATOM 2181 O O . LEU A 1 323 ? 87.619 168.668 368.825 1.00 86.84 426 LEU A O 1
ATOM 2186 N N . SER A 1 324 ? 87.291 167.738 366.803 1.00 86.21 427 SER A N 1
ATOM 2187 C CA . SER A 1 324 ? 88.396 166.787 366.922 1.00 88.12 427 SER A CA 1
ATOM 2188 C C . SER A 1 324 ? 88.852 166.300 365.548 1.00 90.62 427 SER A C 1
ATOM 2189 O O . SER A 1 324 ? 88.128 166.440 364.566 1.00 92.92 427 SER A O 1
ATOM 2192 N N . ALA A 1 325 ? 90.049 165.726 365.478 1.00 88.15 428 ALA A N 1
ATOM 2193 C CA . ALA A 1 325 ? 90.553 165.190 364.216 1.00 87.56 428 ALA A CA 1
ATOM 2194 C C . ALA A 1 325 ? 89.992 163.797 363.951 1.00 87.69 428 ALA A C 1
ATOM 2195 O O . ALA A 1 325 ? 90.621 162.790 364.278 1.00 89.13 428 ALA A O 1
ATOM 2197 N N . LYS A 1 334 ? 94.740 159.639 366.819 1.00 30.00 437 LYS A N 1
ATOM 2198 C CA . LYS A 1 334 ? 95.265 160.764 367.579 1.00 30.00 437 LYS A CA 1
ATOM 2199 C C . LYS A 1 334 ? 94.429 162.015 367.363 1.00 30.00 437 LYS A C 1
ATOM 2200 O O . LYS A 1 334 ? 94.742 162.831 366.499 1.00 30.00 437 LYS A O 1
ATOM 2206 N N . PRO A 1 335 ? 93.359 162.171 368.150 1.00 97.70 438 PRO A N 1
ATOM 2207 C CA . PRO A 1 335 ? 92.484 163.336 368.004 1.00 96.76 438 PRO A CA 1
ATOM 2208 C C . PRO A 1 335 ? 93.160 164.643 368.379 1.00 94.93 438 PRO A C 1
ATOM 2209 O O . PRO A 1 335 ? 93.936 164.685 369.332 1.00 90.59 438 PRO A O 1
ATOM 2213 N N . LEU A 1 336 ? 92.867 165.702 367.637 1.00 98.23 439 LEU A N 1
ATOM 2214 C CA . LEU A 1 336 ? 93.445 167.005 367.925 1.00 96.88 439 LEU A CA 1
ATOM 2215 C C . LEU A 1 336 ? 92.325 167.977 368.216 1.00 97.29 439 LEU A C 1
ATOM 2216 O O . LEU A 1 336 ? 91.371 168.075 367.452 1.00 97.76 439 LEU A O 1
ATOM 2221 N N . LYS A 1 337 ? 92.435 168.701 369.319 1.00 97.02 440 LYS A N 1
ATOM 2222 C CA . LYS A 1 337 ? 91.421 169.685 369.641 1.00 97.90 440 LYS A CA 1
ATOM 2223 C C . LYS A 1 337 ? 91.421 170.750 368.578 1.00 96.44 440 LYS A C 1
ATOM 2224 O O . LYS A 1 337 ? 92.476 171.215 368.157 1.00 95.41 440 LYS A O 1
ATOM 2230 N N . THR A 1 338 ? 90.240 171.165 368.160 1.00 90.88 441 THR A N 1
ATOM 2231 C CA . THR A 1 338 ? 90.131 172.150 367.106 1.00 90.56 441 THR A CA 1
ATOM 2232 C C . THR A 1 338 ? 90.013 173.516 367.733 1.00 80.32 441 THR A C 1
ATOM 2233 O O . THR A 1 338 ? 90.267 173.674 368.927 1.00 78.29 441 THR A O 1
ATOM 2237 N N . GLY A 1 339 ? 89.623 174.515 366.948 1.00 93.09 442 GLY A N 1
ATOM 2238 C CA . GLY A 1 339 ? 89.428 175.794 367.521 1.00 94.65 442 GLY A CA 1
ATOM 2239 C C . GLY A 1 339 ? 88.014 175.980 367.874 1.00 91.00 442 GLY A C 1
ATOM 2240 O O . GLY A 1 339 ? 87.719 176.729 368.771 1.00 56.78 442 GLY A O 1
ATOM 2241 N N . LEU A 1 340 ? 87.115 175.322 367.177 1.00 84.07 443 LEU A N 1
ATOM 2242 C CA . LEU A 1 340 ? 85.760 175.616 367.587 1.00 80.10 443 LEU A CA 1
ATOM 2243 C C . LEU A 1 340 ? 85.559 175.235 369.028 1.00 81.22 443 LEU A C 1
ATOM 2244 O O . LEU A 1 340 ? 84.938 175.946 369.782 1.00 82.48 443 LEU A O 1
ATOM 2249 N N . TYR A 1 341 ? 86.100 174.102 369.412 1.00 80.48 444 TYR A N 1
ATOM 2250 C CA . TYR A 1 341 ? 85.901 173.593 370.747 1.00 80.91 444 TYR A CA 1
ATOM 2251 C C . TYR A 1 341 ? 86.321 174.617 371.763 1.00 78.79 444 TYR A C 1
ATOM 2252 O O . TYR A 1 341 ? 85.705 174.771 372.784 1.00 77.16 444 TYR A O 1
ATOM 2261 N N . HIS A 1 342 ? 87.380 175.339 371.474 1.00 80.43 445 HIS A N 1
ATOM 2262 C CA . HIS A 1 342 ? 87.858 176.328 372.404 1.00 83.32 445 HIS A CA 1
ATOM 2263 C C . HIS A 1 342 ? 86.956 177.518 372.447 1.00 82.63 445 HIS A C 1
ATOM 2264 O O . HIS A 1 342 ? 86.888 178.194 373.449 1.00 84.42 445 HIS A O 1
ATOM 2271 N N . ARG A 1 343 ? 86.270 177.803 371.360 1.00 81.25 446 ARG A N 1
ATOM 2272 C CA . ARG A 1 343 ? 85.355 178.922 371.388 1.00 79.91 446 ARG A CA 1
ATOM 2273 C C . ARG A 1 343 ? 84.142 178.653 372.248 1.00 78.98 446 ARG A C 1
ATOM 2274 O O . ARG A 1 343 ? 83.780 179.470 373.070 1.00 79.63 446 ARG A O 1
ATOM 2282 N N . ILE A 1 344 ? 83.534 177.488 372.100 1.00 78.87 447 ILE A N 1
ATOM 2283 C CA . ILE A 1 344 ? 82.297 177.229 372.808 1.00 78.09 447 ILE A CA 1
ATOM 2284 C C . ILE A 1 344 ? 82.607 177.253 374.271 1.00 78.96 447 ILE A C 1
ATOM 2285 O O . ILE A 1 344 ? 81.885 177.816 375.047 1.00 80.26 447 ILE A O 1
ATOM 2290 N N . LEU A 1 345 ? 83.715 176.650 374.646 1.00 79.88 448 LEU A N 1
ATOM 2291 C CA . LEU A 1 345 ? 84.081 176.579 376.033 1.00 78.56 448 LEU A CA 1
ATOM 2292 C C . LEU A 1 345 ? 84.261 177.992 376.541 1.00 81.34 448 LEU A C 1
ATOM 2293 O O . LEU A 1 345 ? 83.739 178.364 377.568 1.00 82.19 448 LEU A O 1
ATOM 2298 N N . SER A 1 346 ? 84.994 178.788 375.788 1.00 80.56 449 SER A N 1
ATOM 2299 C CA . SER A 1 346 ? 85.324 180.153 376.166 1.00 81.22 449 SER A CA 1
ATOM 2300 C C . SER A 1 346 ? 84.058 180.950 376.435 1.00 79.61 449 SER A C 1
ATOM 2301 O O . SER A 1 346 ? 83.995 181.708 377.399 1.00 81.10 449 SER A O 1
ATOM 2304 N N . ILE A 1 347 ? 83.047 180.770 375.589 1.00 81.31 450 ILE A N 1
ATOM 2305 C CA . ILE A 1 347 ? 81.786 181.470 375.782 1.00 76.05 450 ILE A CA 1
ATOM 2306 C C . ILE A 1 347 ? 81.124 181.011 377.073 1.00 75.79 450 ILE A C 1
ATOM 2307 O O . ILE A 1 347 ? 80.566 181.822 377.806 1.00 60.09 450 ILE A O 1
ATOM 2312 N N . LEU A 1 348 ? 81.183 179.710 377.348 1.00 77.10 451 LEU A N 1
ATOM 2313 C CA . LEU A 1 348 ? 80.625 179.186 378.595 1.00 73.58 451 LEU A CA 1
ATOM 2314 C C . LEU A 1 348 ? 81.285 179.820 379.824 1.00 76.77 451 LEU A C 1
ATOM 2315 O O . LEU A 1 348 ? 80.603 180.294 380.735 1.00 76.12 451 LEU A O 1
ATOM 2320 N N . LYS A 1 349 ? 82.615 179.834 379.829 1.00 72.36 452 LYS A N 1
ATOM 2321 C CA . LYS A 1 349 ? 83.394 180.350 380.953 1.00 76.79 452 LYS A CA 1
ATOM 2322 C C . LYS A 1 349 ? 83.252 181.861 381.137 1.00 79.87 452 LYS A C 1
ATOM 2323 O O . LYS A 1 349 ? 82.885 182.333 382.212 1.00 83.70 452 LYS A O 1
ATOM 2329 N N . GLU A 1 350 ? 83.551 182.613 380.085 1.00 77.64 453 GLU A N 1
ATOM 2330 C CA . GLU A 1 350 ? 83.582 184.068 380.152 1.00 77.25 453 GLU A CA 1
ATOM 2331 C C . GLU A 1 350 ? 82.196 184.695 380.058 1.00 74.29 453 GLU A C 1
ATOM 2332 O O . GLU A 1 350 ? 81.934 185.735 380.661 1.00 75.66 453 GLU A O 1
ATOM 2338 N N . GLY A 1 351 ? 81.313 184.061 379.294 1.00 69.84 454 GLY A N 1
ATOM 2339 C CA . GLY A 1 351 ? 80.014 184.636 379.006 1.00 67.86 454 GLY A CA 1
ATOM 2340 C C . GLY A 1 351 ? 80.120 185.632 377.868 1.00 66.53 454 GLY A C 1
ATOM 2341 O O . GLY A 1 351 ? 81.221 186.010 377.468 1.00 69.88 454 GLY A O 1
ATOM 2342 N N . PHE A 1 352 ? 78.977 186.050 377.338 1.00 66.82 455 PHE A N 1
ATOM 2343 C CA . PHE A 1 352 ? 78.936 187.068 376.292 1.00 66.21 455 PHE A CA 1
ATOM 2344 C C . PHE A 1 352 ? 77.915 188.131 376.676 1.00 66.42 455 PHE A C 1
ATOM 2345 O O . PHE A 1 352 ? 77.111 187.908 377.572 1.00 67.80 455 PHE A O 1
ATOM 2353 N N . CYS A 1 353 ? 77.930 189.276 376.000 1.00 63.03 456 CYS A N 1
ATOM 2354 C CA . CYS A 1 353 ? 77.114 190.406 376.442 1.00 65.99 456 CYS A CA 1
ATOM 2355 C C . CYS A 1 353 ? 76.318 191.094 375.326 1.00 66.77 456 CYS A C 1
ATOM 2356 O O . CYS A 1 353 ? 76.865 191.458 374.286 1.00 65.42 456 CYS A O 1
ATOM 2359 N N . ILE A 1 354 ? 75.020 191.267 375.568 1.00 73.16 457 ILE A N 1
ATOM 2360 C CA . ILE A 1 354 ? 74.125 191.997 374.672 1.00 74.45 457 ILE A CA 1
ATOM 2361 C C . ILE A 1 354 ? 73.447 193.164 375.388 1.00 83.29 457 ILE A C 1
ATOM 2362 O O . ILE A 1 354 ? 72.762 192.967 376.391 1.00 81.81 457 ILE A O 1
ATOM 2367 N N . GLY A 1 355 ? 73.626 194.373 374.863 1.00 76.59 458 GLY A N 1
ATOM 2368 C CA . GLY A 1 355 ? 72.988 195.555 375.418 1.00 84.01 458 GLY A CA 1
ATOM 2369 C C . GLY A 1 355 ? 73.347 195.818 376.869 1.00 86.38 458 GLY A C 1
ATOM 2370 O O . GLY A 1 355 ? 74.519 196.003 377.195 1.00 85.36 458 GLY A O 1
ATOM 2371 N N . PRO A 1 356 ? 72.333 195.846 377.749 1.00 89.15 459 PRO A N 1
ATOM 2372 C CA . PRO A 1 356 ? 72.533 196.029 379.189 1.00 91.19 459 PRO A CA 1
ATOM 2373 C C . PRO A 1 356 ? 72.679 194.700 379.928 1.00 91.30 459 PRO A C 1
ATOM 2374 O O . PRO A 1 356 ? 72.951 194.686 381.128 1.00 93.04 459 PRO A O 1
ATOM 2378 N N . LYS A 1 357 ? 72.494 193.598 379.210 1.00 89.55 460 LYS A N 1
ATOM 2379 C CA . LYS A 1 357 ? 72.576 192.270 379.803 1.00 84.28 460 LYS A CA 1
ATOM 2380 C C . LYS A 1 357 ? 73.899 191.599 379.474 1.00 82.18 460 LYS A C 1
ATOM 2381 O O . LYS A 1 357 ? 74.212 191.389 378.308 1.00 83.55 460 LYS A O 1
ATOM 2387 N N . LYS A 1 358 ? 74.675 191.257 380.493 1.00 82.47 461 LYS A N 1
ATOM 2388 C CA . LYS A 1 358 ? 75.852 190.429 380.273 1.00 79.92 461 LYS A CA 1
ATOM 2389 C C . LYS A 1 358 ? 75.573 189.054 380.871 1.00 78.58 461 LYS A C 1
ATOM 2390 O O . LYS A 1 358 ? 75.290 188.920 382.062 1.00 80.10 461 LYS A O 1
ATOM 2396 N N . TYR A 1 359 ? 75.520 188.046 380.017 1.00 78.98 462 TYR A N 1
ATOM 2397 C CA . TYR A 1 359 ? 75.049 186.736 380.405 1.00 76.94 462 TYR A CA 1
ATOM 2398 C C . TYR A 1 359 ? 76.111 185.944 381.090 1.00 82.01 462 TYR A C 1
ATOM 2399 O O . TYR A 1 359 ? 77.270 186.095 380.790 1.00 84.83 462 TYR A O 1
ATOM 2408 N N . GLU A 1 360 ? 75.711 185.076 382.000 1.00 80.18 463 GLU A N 1
ATOM 2409 C CA . GLU A 1 360 ? 76.638 184.165 382.627 1.00 81.38 463 GLU A CA 1
ATOM 2410 C C . GLU A 1 360 ? 76.029 182.794 382.559 1.00 78.23 463 GLU A C 1
ATOM 2411 O O . GLU A 1 360 ? 74.828 182.664 382.547 1.00 76.44 463 GLU A O 1
ATOM 2417 N N . PHE A 1 361 ? 76.852 181.766 382.505 1.00 74.56 464 PHE A N 1
ATOM 2418 C CA . PHE A 1 361 ? 76.329 180.423 382.399 1.00 74.50 464 PHE A CA 1
ATOM 2419 C C . PHE A 1 361 ? 75.540 180.154 383.644 1.00 75.30 464 PHE A C 1
ATOM 2420 O O . PHE A 1 361 ? 75.929 180.561 384.711 1.00 79.24 464 PHE A O 1
ATOM 2428 N N . LEU A 1 362 ? 74.430 179.452 383.500 1.00 77.30 465 LEU A N 1
ATOM 2429 C CA . LEU A 1 362 ? 73.617 179.085 384.639 1.00 74.61 465 LEU A CA 1
ATOM 2430 C C . LEU A 1 362 ? 73.499 177.592 384.821 1.00 73.42 465 LEU A C 1
ATOM 2431 O O . LEU A 1 362 ? 73.981 177.059 385.786 1.00 74.52 465 LEU A O 1
ATOM 2436 N N . ALA A 1 363 ? 72.845 176.912 383.901 1.00 70.95 466 ALA A N 1
ATOM 2437 C CA . ALA A 1 363 ? 72.686 175.478 384.015 1.00 71.58 466 ALA A CA 1
ATOM 2438 C C . ALA A 1 363 ? 72.196 174.935 382.708 1.00 73.66 466 ALA A C 1
ATOM 2439 O O . ALA A 1 363 ? 71.884 175.702 381.819 1.00 76.71 466 ALA A O 1
ATOM 2441 N N . PHE A 1 364 ? 72.157 173.621 382.566 1.00 75.88 467 PHE A N 1
ATOM 2442 C CA . PHE A 1 364 ? 71.480 173.028 381.430 1.00 71.07 467 PHE A CA 1
ATOM 2443 C C . PHE A 1 364 ? 70.611 171.832 381.777 1.00 71.10 467 PHE A C 1
ATOM 2444 O O . PHE A 1 364 ? 71.016 170.953 382.497 1.00 71.40 467 PHE A O 1
ATOM 2452 N N . SER A 1 365 ? 69.415 171.791 381.230 1.00 66.39 468 SER A N 1
ATOM 2453 C CA . SER A 1 365 ? 68.527 170.655 381.428 1.00 69.53 468 SER A CA 1
ATOM 2454 C C . SER A 1 365 ? 69.214 169.361 381.039 1.00 72.64 468 SER A C 1
ATOM 2455 O O . SER A 1 365 ? 70.249 169.370 380.369 1.00 73.83 468 SER A O 1
ATOM 2458 N N . ALA A 1 366 ? 68.637 168.247 381.469 1.00 71.90 469 ALA A N 1
ATOM 2459 C CA . ALA A 1 366 ? 69.099 166.949 381.019 1.00 72.61 469 ALA A CA 1
ATOM 2460 C C . ALA A 1 366 ? 69.040 166.906 379.500 1.00 73.03 469 ALA A C 1
ATOM 2461 O O . ALA A 1 366 ? 70.036 166.605 378.843 1.00 73.12 469 ALA A O 1
ATOM 2463 N N . SER A 1 367 ? 67.875 167.228 378.947 1.00 72.58 470 SER A N 1
ATOM 2464 C CA . SER A 1 367 ? 67.655 167.154 377.505 1.00 72.58 470 SER A CA 1
ATOM 2465 C C . SER A 1 367 ? 68.469 168.188 376.726 1.00 71.32 470 SER A C 1
ATOM 2466 O O . SER A 1 367 ? 68.866 167.943 375.585 1.00 70.10 470 SER A O 1
ATOM 2469 N N . GLN A 1 368 ? 68.712 169.342 377.342 1.00 67.12 471 GLN A N 1
ATOM 2470 C CA . GLN A 1 368 ? 69.472 170.407 376.696 1.00 64.22 471 GLN A CA 1
ATOM 2471 C C . GLN A 1 368 ? 70.900 169.983 376.388 1.00 64.47 471 GLN A C 1
ATOM 2472 O O . GLN A 1 368 ? 71.487 170.433 375.405 1.00 68.43 471 GLN A O 1
ATOM 2478 N N . LEU A 1 369 ? 71.458 169.121 377.233 1.00 69.53 472 LEU A N 1
ATOM 2479 C CA . LEU A 1 369 ? 72.794 168.585 377.001 1.00 66.95 472 LEU A CA 1
ATOM 2480 C C . LEU A 1 369 ? 72.835 167.821 375.679 1.00 66.30 472 LEU A C 1
ATOM 2481 O O . LEU A 1 369 ? 73.730 168.031 374.861 1.00 62.25 472 LEU A O 1
ATOM 2486 N N . ARG A 1 370 ? 71.857 166.942 375.476 1.00 65.39 473 ARG A N 1
ATOM 2487 C CA . ARG A 1 370 ? 71.718 166.223 374.213 1.00 66.35 473 ARG A CA 1
ATOM 2488 C C . ARG A 1 370 ? 71.466 167.191 373.065 1.00 65.76 473 ARG A C 1
ATOM 2489 O O . ARG A 1 370 ? 71.929 166.976 371.946 1.00 66.03 473 ARG A O 1
ATOM 2497 N N . GLY A 1 371 ? 70.724 168.256 373.349 1.00 65.67 474 GLY A N 1
ATOM 2498 C CA . GLY A 1 371 ? 70.417 169.254 372.342 1.00 62.88 474 GLY A CA 1
ATOM 2499 C C . GLY A 1 371 ? 71.546 170.247 372.145 1.00 61.32 474 GLY A C 1
ATOM 2500 O O . GLY A 1 371 ? 71.424 171.182 371.353 1.00 64.66 474 GLY A O 1
ATOM 2501 N N . ASN A 1 372 ? 72.641 170.037 372.875 1.00 60.89 475 ASN A N 1
ATOM 2502 C CA . ASN A 1 372 ? 73.799 170.932 372.870 1.00 62.94 475 ASN A CA 1
ATOM 2503 C C . ASN A 1 372 ? 73.450 172.351 373.308 1.00 65.63 475 ASN A C 1
ATOM 2504 O O . ASN A 1 372 ? 74.231 173.281 373.104 1.00 67.97 475 ASN A O 1
ATOM 2509 N N . SER A 1 373 ? 72.279 172.511 373.915 1.00 65.93 476 SER A N 1
ATOM 2510 C CA . SER A 1 373 ? 71.827 173.813 374.385 1.00 65.64 476 SER A CA 1
ATOM 2511 C C . SER A 1 373 ? 72.228 174.027 375.835 1.00 68.46 476 SER A C 1
ATOM 2512 O O . SER A 1 373 ? 72.873 173.172 376.439 1.00 70.86 476 SER A O 1
ATOM 2515 N N . VAL A 1 374 ? 71.820 175.166 376.388 1.00 71.00 477 VAL A N 1
ATOM 2516 C CA . VAL A 1 374 ? 72.246 175.602 377.712 1.00 71.68 477 VAL A CA 1
ATOM 2517 C C . VAL A 1 374 ? 71.423 176.815 378.159 1.00 72.09 477 VAL A C 1
ATOM 2518 O O . VAL A 1 374 ? 71.051 177.661 377.344 1.00 75.25 477 VAL A O 1
ATOM 2522 N N . TRP A 1 375 ? 71.117 176.865 379.452 1.00 72.74 478 TRP A N 1
ATOM 2523 C CA . TRP A 1 375 ? 70.480 178.017 380.083 1.00 69.46 478 TRP A CA 1
ATOM 2524 C C . TRP A 1 375 ? 71.503 179.004 380.616 1.00 74.06 478 TRP A C 1
ATOM 2525 O O . TRP A 1 375 ? 72.323 178.657 381.486 1.00 75.52 478 TRP A O 1
ATOM 2536 N N . MET A 1 376 ? 71.431 180.235 380.114 1.00 66.68 479 MET A N 1
ATOM 2537 C CA . MET A 1 376 ? 72.299 181.307 380.584 1.00 71.71 479 MET A CA 1
ATOM 2538 C C . MET A 1 376 ? 71.509 182.463 381.190 1.00 78.63 479 MET A C 1
ATOM 2539 O O . MET A 1 376 ? 70.374 182.749 380.788 1.00 76.91 479 MET A O 1
ATOM 2544 N N . PHE A 1 377 ? 72.135 183.126 382.157 1.00 79.33 480 PHE A N 1
ATOM 2545 C CA . PHE A 1 377 ? 71.495 184.198 382.903 1.00 80.33 480 PHE A CA 1
ATOM 2546 C C . PHE A 1 377 ? 72.295 185.495 382.869 1.00 80.73 480 PHE A C 1
ATOM 2547 O O . PHE A 1 377 ? 73.522 185.486 382.972 1.00 81.56 480 PHE A O 1
ATOM 2555 N N . ALA A 1 378 ? 71.586 186.609 382.730 1.00 82.72 481 ALA A N 1
ATOM 2556 C CA . ALA A 1 378 ? 72.200 187.923 382.828 1.00 82.26 481 ALA A CA 1
ATOM 2557 C C . ALA A 1 378 ? 72.144 188.401 384.270 1.00 80.36 481 ALA A C 1
ATOM 2558 O O . ALA A 1 378 ? 71.132 188.944 384.712 1.00 82.60 481 ALA A O 1
ATOM 2560 N N . SER A 1 379 ? 73.231 188.186 385.003 1.00 88.35 482 SER A N 1
ATOM 2561 C CA . SER A 1 379 ? 73.299 188.578 386.404 1.00 89.91 482 SER A CA 1
ATOM 2562 C C . SER A 1 379 ? 73.203 190.091 386.566 1.00 93.08 482 SER A C 1
ATOM 2563 O O . SER A 1 379 ? 73.698 190.848 385.731 1.00 95.94 482 SER A O 1
ATOM 2566 N N . ASN A 1 380 ? 72.545 190.522 387.637 1.00 91.20 483 ASN A N 1
ATOM 2567 C CA . ASN A 1 380 ? 72.503 191.932 388.000 1.00 93.80 483 ASN A CA 1
ATOM 2568 C C . ASN A 1 380 ? 72.631 192.086 389.510 1.00 95.86 483 ASN A C 1
ATOM 2569 O O . ASN A 1 380 ? 72.960 191.127 390.209 1.00 96.81 483 ASN A O 1
ATOM 2574 N N . SER A 1 381 ? 72.382 193.289 390.013 1.00 96.08 484 SER A N 1
ATOM 2575 C CA . SER A 1 381 ? 72.490 193.543 391.445 1.00 96.09 484 SER A CA 1
ATOM 2576 C C . SER A 1 381 ? 71.389 192.824 392.218 1.00 95.26 484 SER A C 1
ATOM 2577 O O . SER A 1 381 ? 71.600 192.373 393.343 1.00 96.85 484 SER A O 1
ATOM 2580 N N . SER A 1 382 ? 70.218 192.713 391.601 1.00 94.80 485 SER A N 1
ATOM 2581 C CA . SER A 1 382 ? 69.058 192.131 392.263 1.00 92.42 485 SER A CA 1
ATOM 2582 C C . SER A 1 382 ? 69.131 190.606 392.343 1.00 90.73 485 SER A C 1
ATOM 2583 O O . SER A 1 382 ? 68.609 190.006 393.282 1.00 89.83 485 SER A O 1
ATOM 2586 N N . LEU A 1 383 ? 69.782 189.984 391.364 1.00 90.80 486 LEU A N 1
ATOM 2587 C CA . LEU A 1 383 ? 69.837 188.526 391.298 1.00 90.30 486 LEU A CA 1
ATOM 2588 C C . LEU A 1 383 ? 70.984 188.023 390.418 1.00 93.45 486 LEU A C 1
ATOM 2589 O O . LEU A 1 383 ? 71.128 188.445 389.272 1.00 92.92 486 LEU A O 1
ATOM 2594 N N . THR A 1 384 ? 71.794 187.115 390.954 1.00 90.21 487 THR A N 1
ATOM 2595 C CA . THR A 1 384 ? 72.900 186.539 390.191 1.00 92.50 487 THR A CA 1
ATOM 2596 C C . THR A 1 384 ? 72.689 185.042 389.966 1.00 89.50 487 THR A C 1
ATOM 2597 O O . THR A 1 384 ? 72.057 184.380 390.779 1.00 89.95 487 THR A O 1
ATOM 2601 N N . ALA A 1 385 ? 73.225 184.528 388.860 1.00 87.07 488 ALA A N 1
ATOM 2602 C CA . ALA A 1 385 ? 73.050 183.132 388.442 1.00 85.29 488 ALA A CA 1
ATOM 2603 C C . ALA A 1 385 ? 73.197 182.132 389.593 1.00 83.89 488 ALA A C 1
ATOM 2604 O O . ALA A 1 385 ? 72.339 181.253 389.811 1.00 85.03 488 ALA A O 1
ATOM 2606 N N . GLU A 1 386 ? 74.296 182.283 390.327 1.00 87.10 489 GLU A N 1
ATOM 2607 C CA . GLU A 1 386 ? 74.618 181.406 391.447 1.00 87.45 489 GLU A CA 1
ATOM 2608 C C . GLU A 1 386 ? 73.513 181.452 392.505 1.00 87.95 489 GLU A C 1
ATOM 2609 O O . GLU A 1 386 ? 73.171 180.423 393.083 1.00 88.36 489 GLU A O 1
ATOM 2615 N N . ASN A 1 387 ? 72.958 182.640 392.755 1.00 89.13 490 ASN A N 1
ATOM 2616 C CA . ASN A 1 387 ? 71.809 182.776 393.654 1.00 88.58 490 ASN A CA 1
ATOM 2617 C C . ASN A 1 387 ? 70.671 181.859 393.236 1.00 85.68 490 ASN A C 1
ATOM 2618 O O . ASN A 1 387 ? 70.022 181.248 394.079 1.00 85.37 490 ASN A O 1
ATOM 2623 N N . ILE A 1 388 ? 70.432 181.772 391.929 1.00 86.30 491 ILE A N 1
ATOM 2624 C CA . ILE A 1 388 ? 69.404 180.881 391.401 1.00 83.23 491 ILE A CA 1
ATOM 2625 C C . ILE A 1 388 ? 69.779 179.431 391.664 1.00 82.11 491 ILE A C 1
ATOM 2626 O O . ILE A 1 388 ? 68.930 178.626 392.053 1.00 81.56 491 ILE A O 1
ATOM 2631 N N . ARG A 1 389 ? 71.051 179.098 391.460 1.00 82.74 492 ARG A N 1
ATOM 2632 C CA . ARG A 1 389 ? 71.496 177.726 391.710 1.00 80.77 492 ARG A CA 1
ATOM 2633 C C . ARG A 1 389 ? 71.286 177.304 393.163 1.00 84.38 492 ARG A C 1
ATOM 2634 O O . ARG A 1 389 ? 70.695 176.258 393.431 1.00 83.99 492 ARG A O 1
ATOM 2642 N N . ARG A 1 390 ? 71.768 178.117 394.098 1.00 81.04 493 ARG A N 1
ATOM 2643 C CA . ARG A 1 390 ? 71.628 177.797 395.512 1.00 83.71 493 ARG A CA 1
ATOM 2644 C C . ARG A 1 390 ? 70.156 177.839 395.914 1.00 81.79 493 ARG A C 1
ATOM 2645 O O . ARG A 1 390 ? 69.729 177.121 396.817 1.00 82.30 493 ARG A O 1
ATOM 2653 N N . TRP A 1 391 ? 69.382 178.684 395.241 1.00 81.75 494 TRP A N 1
ATOM 2654 C CA . TRP A 1 391 ? 67.943 178.726 395.466 1.00 78.04 494 TRP A CA 1
ATOM 2655 C C . TRP A 1 391 ? 67.307 177.398 395.073 1.00 77.92 494 TRP A C 1
ATOM 2656 O O . TRP A 1 391 ? 66.354 176.941 395.704 1.00 80.37 494 TRP A O 1
ATOM 2667 N N . MET A 1 392 ? 67.845 176.783 394.025 1.00 74.84 495 MET A N 1
ATOM 2668 C CA . MET A 1 392 ? 67.322 175.518 393.525 1.00 73.35 495 MET A CA 1
ATOM 2669 C C . MET A 1 392 ? 67.554 174.375 394.503 1.00 73.62 495 MET A C 1
ATOM 2670 O O . MET A 1 392 ? 66.707 173.496 394.645 1.00 74.79 495 MET A O 1
ATOM 2675 N N . GLY A 1 393 ? 68.704 174.380 395.166 1.00 73.81 496 GLY A N 1
ATOM 2676 C CA . GLY A 1 393 ? 69.023 173.331 396.116 1.00 76.07 496 GLY A CA 1
ATOM 2677 C C . GLY A 1 393 ? 70.495 173.238 396.464 1.00 77.12 496 GLY A C 1
ATOM 2678 O O . GLY A 1 393 ? 71.283 174.127 396.139 1.00 77.30 496 GLY A O 1
ATOM 2679 N N . HIS A 1 394 ? 70.866 172.145 397.122 1.00 78.48 497 HIS A N 1
ATOM 2680 C CA . HIS A 1 394 ? 72.222 171.976 397.628 1.00 81.93 497 HIS A CA 1
ATOM 2681 C C . HIS A 1 394 ? 73.041 171.017 396.771 1.00 80.77 497 HIS A C 1
ATOM 2682 O O . HIS A 1 394 ? 72.856 169.801 396.827 1.00 80.02 497 HIS A O 1
ATOM 2689 N N . PHE A 1 395 ? 73.952 171.578 395.982 1.00 88.24 498 PHE A N 1
ATOM 2690 C CA . PHE A 1 395 ? 74.815 170.784 395.115 1.00 89.20 498 PHE A CA 1
ATOM 2691 C C . PHE A 1 395 ? 76.249 170.802 395.623 1.00 94.35 498 PHE A C 1
ATOM 2692 O O . PHE A 1 395 ? 77.177 170.415 394.913 1.00 94.31 498 PHE A O 1
ATOM 2700 N N . GLU A 1 396 ? 76.424 171.260 396.857 1.00 92.11 499 GLU A N 1
ATOM 2701 C CA . GLU A 1 396 ? 77.734 171.252 397.486 1.00 94.63 499 GLU A CA 1
ATOM 2702 C C . GLU A 1 396 ? 78.163 169.823 397.805 1.00 97.53 499 GLU A C 1
ATOM 2703 O O . GLU A 1 396 ? 79.355 169.535 397.911 1.00 98.10 499 GLU A O 1
ATOM 2709 N N . ASP A 1 397 ? 77.187 168.928 397.937 1.00 98.83 500 ASP A N 1
ATOM 2710 C CA . ASP A 1 397 ? 77.447 167.597 398.481 1.00 103.48 500 ASP A CA 1
ATOM 2711 C C . ASP A 1 397 ? 77.218 166.430 397.527 1.00 106.43 500 ASP A C 1
ATOM 2712 O O . ASP A 1 397 ? 77.084 165.288 397.963 1.00 106.71 500 ASP A O 1
ATOM 2717 N N . ILE A 1 398 ? 77.163 166.706 396.234 1.00 108.49 501 ILE A N 1
ATOM 2718 C CA . ILE A 1 398 ? 77.271 165.635 395.260 1.00 107.52 501 ILE A CA 1
ATOM 2719 C C . ILE A 1 398 ? 78.726 165.678 394.785 1.00 110.92 501 ILE A C 1
ATOM 2720 O O . ILE A 1 398 ? 79.336 166.748 394.779 1.00 112.45 501 ILE A O 1
ATOM 2725 N N . ARG A 1 399 ? 79.301 164.542 394.411 1.00 113.35 502 ARG A N 1
ATOM 2726 C CA . ARG A 1 399 ? 80.734 164.531 394.134 1.00 113.81 502 ARG A CA 1
ATOM 2727 C C . ARG A 1 399 ? 81.087 164.198 392.688 1.00 112.63 502 ARG A C 1
ATOM 2728 O O . ARG A 1 399 ? 82.258 164.239 392.307 1.00 114.81 502 ARG A O 1
ATOM 2736 N N . SER A 1 400 ? 80.082 163.883 391.880 1.00 105.69 503 SER A N 1
ATOM 2737 C CA . SER A 1 400 ? 80.310 163.653 390.458 1.00 103.65 503 SER A CA 1
ATOM 2738 C C . SER A 1 400 ? 79.809 164.839 389.639 1.00 102.18 503 SER A C 1
ATOM 2739 O O . SER A 1 400 ? 78.626 165.174 389.675 1.00 102.06 503 SER A O 1
ATOM 2742 N N . VAL A 1 401 ? 80.727 165.465 388.908 1.00 98.25 504 VAL A N 1
ATOM 2743 C CA . VAL A 1 401 ? 80.435 166.635 388.082 1.00 94.73 504 VAL A CA 1
ATOM 2744 C C . VAL A 1 401 ? 79.298 166.381 387.087 1.00 88.83 504 VAL A C 1
ATOM 2745 O O . VAL A 1 401 ? 78.483 167.267 386.793 1.00 85.64 504 VAL A O 1
ATOM 2749 N N . SER A 1 402 ? 79.237 165.153 386.591 1.00 92.78 505 SER A N 1
ATOM 2750 C CA . SER A 1 402 ? 78.266 164.791 385.573 1.00 90.29 505 SER A CA 1
ATOM 2751 C C . SER A 1 402 ? 76.842 164.809 386.137 1.00 86.69 505 SER A C 1
ATOM 2752 O O . SER A 1 402 ? 75.989 165.601 385.690 1.00 83.82 505 SER A O 1
ATOM 2755 N N . LYS A 1 403 ? 76.577 163.960 387.129 1.00 89.46 506 LYS A N 1
ATOM 2756 C CA . LYS A 1 403 ? 75.276 164.040 387.773 1.00 88.90 506 LYS A CA 1
ATOM 2757 C C . LYS A 1 403 ? 75.082 165.403 388.421 1.00 82.29 506 LYS A C 1
ATOM 2758 O O . LYS A 1 403 ? 73.955 165.835 388.549 1.00 81.83 506 LYS A O 1
ATOM 2764 N N . CYS A 1 404 ? 76.159 166.087 388.807 1.00 78.70 507 CYS A N 1
ATOM 2765 C CA . CYS A 1 404 ? 76.033 167.472 389.276 1.00 76.42 507 CYS A CA 1
ATOM 2766 C C . CYS A 1 404 ? 75.211 168.280 388.302 1.00 75.27 507 CYS A C 1
ATOM 2767 O O . CYS A 1 404 ? 74.112 168.756 388.619 1.00 75.11 507 CYS A O 1
ATOM 2770 N N . ALA A 1 405 ? 75.781 168.424 387.110 1.00 77.13 508 ALA A N 1
ATOM 2771 C CA . ALA A 1 405 ? 75.122 169.087 385.999 1.00 77.28 508 ALA A CA 1
ATOM 2772 C C . ALA A 1 405 ? 73.684 168.609 385.854 1.00 76.31 508 ALA A C 1
ATOM 2773 O O . ALA A 1 405 ? 72.760 169.418 385.712 1.00 76.46 508 ALA A O 1
ATOM 2775 N N . ALA A 1 406 ? 73.498 167.292 385.918 1.00 70.29 509 ALA A N 1
ATOM 2776 C CA . ALA A 1 406 ? 72.160 166.713 385.793 1.00 71.23 509 ALA A CA 1
ATOM 2777 C C . ALA A 1 406 ? 71.147 167.230 386.839 1.00 75.53 509 ALA A C 1
ATOM 2778 O O . ALA A 1 406 ? 70.053 167.668 386.476 1.00 74.48 509 ALA A O 1
ATOM 2780 N N . ARG A 1 407 ? 71.502 167.189 388.122 1.00 77.95 510 ARG A N 1
ATOM 2781 C CA . ARG A 1 407 ? 70.587 167.610 389.185 1.00 78.79 510 ARG A CA 1
ATOM 2782 C C . ARG A 1 407 ? 70.385 169.120 389.178 1.00 77.17 510 ARG A C 1
ATOM 2783 O O . ARG A 1 407 ? 69.354 169.617 389.638 1.00 77.57 510 ARG A O 1
ATOM 2791 N N . MET A 1 408 ? 71.370 169.854 388.671 1.00 79.88 511 MET A N 1
ATOM 2792 C CA . MET A 1 408 ? 71.171 171.279 388.463 1.00 75.62 511 MET A CA 1
ATOM 2793 C C . MET A 1 408 ? 70.192 171.463 387.314 1.00 72.27 511 MET A C 1
ATOM 2794 O O . MET A 1 408 ? 69.516 172.484 387.217 1.00 73.29 511 MET A O 1
ATOM 2799 N N . GLY A 1 409 ? 70.118 170.459 386.447 1.00 75.49 512 GLY A N 1
ATOM 2800 C CA . GLY A 1 409 ? 69.240 170.518 385.293 1.00 71.67 512 GLY A CA 1
ATOM 2801 C C . GLY A 1 409 ? 67.794 170.151 385.572 1.00 68.79 512 GLY A C 1
ATOM 2802 O O . GLY A 1 409 ? 66.890 170.678 384.924 1.00 67.08 512 GLY A O 1
ATOM 2803 N N . GLN A 1 410 ? 67.584 169.253 386.534 1.00 66.72 513 GLN A N 1
ATOM 2804 C CA . GLN A 1 410 ? 66.255 168.716 386.858 1.00 66.49 513 GLN A CA 1
ATOM 2805 C C . GLN A 1 410 ? 65.104 169.714 386.862 1.00 64.18 513 GLN A C 1
ATOM 2806 O O . GLN A 1 410 ? 64.069 169.484 386.239 1.00 63.79 513 GLN A O 1
ATOM 2812 N N . LEU A 1 411 ? 65.286 170.813 387.583 1.00 66.98 514 LEU A N 1
ATOM 2813 C CA . LEU A 1 411 ? 64.213 171.774 387.792 1.00 67.28 514 LEU A CA 1
ATOM 2814 C C . LEU A 1 411 ? 63.870 172.553 386.525 1.00 65.96 514 LEU A C 1
ATOM 2815 O O . LEU A 1 411 ? 62.856 173.248 386.470 1.00 64.62 514 LEU A O 1
ATOM 2820 N N . PHE A 1 412 ? 64.711 172.422 385.504 1.00 67.05 515 PHE A N 1
ATOM 2821 C CA . PHE A 1 412 ? 64.543 173.191 384.276 1.00 66.71 515 PHE A CA 1
ATOM 2822 C C . PHE A 1 412 ? 63.662 172.500 383.240 1.00 71.77 515 PHE A C 1
ATOM 2823 O O . PHE A 1 412 ? 63.350 173.084 382.202 1.00 71.69 515 PHE A O 1
ATOM 2831 N N . SER A 1 413 ? 63.270 171.260 383.514 1.00 64.68 516 SER A N 1
ATOM 2832 C CA . SER A 1 413 ? 62.384 170.536 382.611 1.00 66.90 516 SER A CA 1
ATOM 2833 C C . SER A 1 413 ? 61.058 171.276 382.466 1.00 73.60 516 SER A C 1
ATOM 2834 O O . SER A 1 413 ? 60.463 171.693 383.460 1.00 73.58 516 SER A O 1
ATOM 2837 N N . SER A 1 414 ? 60.615 171.452 381.224 1.00 77.80 517 SER A N 1
ATOM 2838 C CA . SER A 1 414 ? 59.353 172.129 380.944 1.00 79.55 517 SER A CA 1
ATOM 2839 C C . SER A 1 414 ? 58.206 171.434 381.667 1.00 78.72 517 SER A C 1
ATOM 2840 O O . SER A 1 414 ? 57.975 170.238 381.486 1.00 79.04 517 SER A O 1
ATOM 2843 N N . SER A 1 415 ? 57.502 172.184 382.498 1.00 76.89 518 SER A N 1
ATOM 2844 C CA . SER A 1 415 ? 56.506 171.624 383.389 1.00 70.96 518 SER A CA 1
ATOM 2845 C C . SER A 1 415 ? 55.407 172.594 383.703 1.00 64.79 518 SER A C 1
ATOM 2846 O O . SER A 1 415 ? 55.492 173.752 383.373 1.00 63.07 518 SER A O 1
ATOM 2849 N N . ARG A 1 416 ? 54.357 172.099 384.334 1.00 65.69 519 ARG A N 1
ATOM 2850 C CA . ARG A 1 416 ? 53.252 172.935 384.758 1.00 70.08 519 ARG A CA 1
ATOM 2851 C C . ARG A 1 416 ? 53.196 172.995 386.263 1.00 68.57 519 ARG A C 1
ATOM 2852 O O . ARG A 1 416 ? 53.281 171.979 386.895 1.00 68.41 519 ARG A O 1
ATOM 2860 N N . GLN A 1 417 ? 53.098 174.190 386.832 1.00 69.26 520 GLN A N 1
ATOM 2861 C CA . GLN A 1 417 ? 53.009 174.354 388.276 1.00 67.54 520 GLN A CA 1
ATOM 2862 C C . GLN A 1 417 ? 51.661 174.032 388.879 1.00 66.62 520 GLN A C 1
ATOM 2863 O O . GLN A 1 417 ? 50.637 174.241 388.270 1.00 66.79 520 GLN A O 1
ATOM 2869 N N . THR A 1 418 ? 51.678 173.536 390.101 1.00 67.09 521 THR A N 1
ATOM 2870 C CA . THR A 1 418 ? 50.468 173.115 390.764 1.00 64.53 521 THR A CA 1
ATOM 2871 C C . THR A 1 418 ? 50.328 173.690 392.173 1.00 64.13 521 THR A C 1
ATOM 2872 O O . THR A 1 418 ? 50.159 174.880 392.340 1.00 61.97 521 THR A O 1
ATOM 2876 N N . PHE A 1 419 ? 50.373 172.819 393.172 1.00 65.33 522 PHE A N 1
ATOM 2877 C CA . PHE A 1 419 ? 50.154 173.148 394.548 1.00 63.99 522 PHE A CA 1
ATOM 2878 C C . PHE A 1 419 ? 51.457 173.038 395.277 1.00 63.57 522 PHE A C 1
ATOM 2879 O O . PHE A 1 419 ? 52.189 172.103 395.072 1.00 59.91 522 PHE A O 1
ATOM 2887 N N . GLU A 1 420 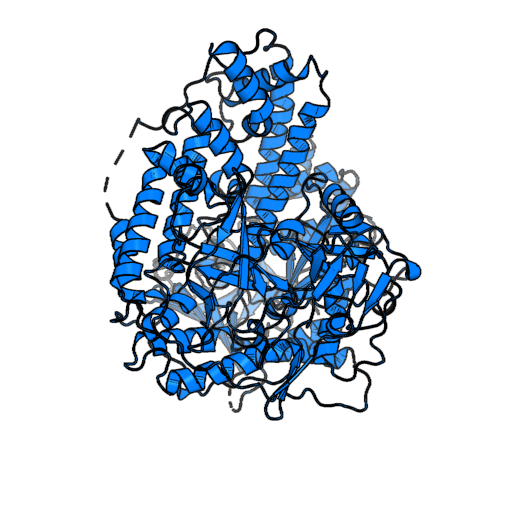? 51.752 174.013 396.121 1.00 66.25 523 GLU A N 1
ATOM 2888 C CA . GLU A 1 420 ? 52.875 173.911 397.019 1.00 66.34 523 GLU A CA 1
ATOM 2889 C C . GLU A 1 420 ? 52.510 172.888 398.058 1.00 66.16 523 GLU A C 1
ATOM 2890 O O . GLU A 1 420 ? 51.442 172.943 398.619 1.00 66.70 523 GLU A O 1
ATOM 2896 N N . VAL A 1 421 ? 53.403 171.970 398.356 1.00 60.97 524 VAL A N 1
ATOM 2897 C CA . VAL A 1 421 ? 53.054 170.911 399.276 1.00 63.58 524 VAL A CA 1
ATOM 2898 C C . VAL A 1 421 ? 53.909 170.895 400.511 1.00 68.04 524 VAL A C 1
ATOM 2899 O O . VAL A 1 421 ? 55.103 170.896 400.415 1.00 70.81 524 VAL A O 1
ATOM 2903 N N . SER A 1 422 ? 53.279 170.846 401.674 1.00 69.76 525 SER A N 1
ATOM 2904 C CA . SER A 1 422 ? 53.988 170.905 402.949 1.00 69.96 525 SER A CA 1
ATOM 2905 C C . SER A 1 422 ? 54.632 169.574 403.325 1.00 72.62 525 SER A C 1
ATOM 2906 O O . SER A 1 422 ? 54.186 168.510 402.894 1.00 74.79 525 SER A O 1
ATOM 2909 N N . SER A 1 423 ? 55.677 169.651 404.142 1.00 69.35 526 SER A N 1
ATOM 2910 C CA . SER A 1 423 ? 56.460 168.483 404.530 1.00 70.21 526 SER A CA 1
ATOM 2911 C C . SER A 1 423 ? 55.624 167.419 405.234 1.00 70.10 526 SER A C 1
ATOM 2912 O O . SER A 1 423 ? 55.810 166.224 405.003 1.00 67.66 526 SER A O 1
ATOM 2915 N N . TYR A 1 424 ? 54.702 167.854 406.087 1.00 73.69 527 TYR A N 1
ATOM 2916 C CA . TYR A 1 424 ? 53.897 166.922 406.871 1.00 76.23 527 TYR A CA 1
ATOM 2917 C C . TYR A 1 424 ? 52.891 166.179 405.995 1.00 74.65 527 TYR A C 1
ATOM 2918 O O . TYR A 1 424 ? 52.438 165.089 406.345 1.00 75.65 527 TYR A O 1
ATOM 2927 N N . ASP A 1 425 ? 52.537 166.780 404.862 1.00 81.26 528 ASP A N 1
ATOM 2928 C CA . ASP A 1 425 ? 51.641 166.140 403.904 1.00 74.07 528 ASP A CA 1
ATOM 2929 C C . ASP A 1 425 ? 52.392 165.105 403.084 1.00 69.13 528 ASP A C 1
ATOM 2930 O O . ASP A 1 425 ? 51.786 164.266 402.417 1.00 68.44 528 ASP A O 1
ATOM 2935 N N . VAL A 1 426 ? 53.717 165.172 403.139 1.00 66.08 529 VAL A N 1
ATOM 2936 C CA . VAL A 1 426 ? 54.562 164.289 402.348 1.00 64.86 529 VAL A CA 1
ATOM 2937 C C . VAL A 1 426 ? 55.058 163.098 403.161 1.00 66.84 529 VAL A C 1
ATOM 2938 O O . VAL A 1 426 ? 55.628 163.254 404.241 1.00 65.13 529 VAL A O 1
ATOM 2942 N N . GLU A 1 427 ? 54.836 161.908 402.617 1.00 61.13 530 GLU A N 1
ATOM 2943 C CA . GLU A 1 427 ? 55.208 160.665 403.273 1.00 64.45 530 GLU A CA 1
ATOM 2944 C C . GLU A 1 427 ? 56.405 160.015 402.586 1.00 65.92 530 GLU A C 1
ATOM 2945 O O . GLU A 1 427 ? 56.359 159.719 401.393 1.00 65.38 530 GLU A O 1
ATOM 2951 N N . VAL A 1 428 ? 57.479 159.799 403.336 1.00 69.04 531 VAL A N 1
ATOM 2952 C CA . VAL A 1 428 ? 58.648 159.112 402.800 1.00 67.87 531 VAL A CA 1
ATOM 2953 C C . VAL A 1 428 ? 58.600 157.636 403.189 1.00 71.53 531 VAL A C 1
ATOM 2954 O O . VAL A 1 428 ? 58.591 157.297 404.372 1.00 73.22 531 VAL A O 1
ATOM 2958 N N . ILE A 1 429 ? 58.559 156.764 402.185 1.00 68.31 532 ILE A N 1
ATOM 2959 C CA . ILE A 1 429 ? 58.393 155.329 402.405 1.00 71.23 532 ILE A CA 1
ATOM 2960 C C . ILE A 1 429 ? 59.580 154.540 401.844 1.00 70.82 532 ILE A C 1
ATOM 2961 O O . ILE A 1 429 ? 60.299 155.046 400.987 1.00 68.07 532 ILE A O 1
ATOM 2966 N N . PRO A 1 430 ? 59.792 153.299 402.327 1.00 73.90 533 PRO A N 1
ATOM 2967 C CA . PRO A 1 430 ? 60.992 152.567 401.907 1.00 75.65 533 PRO A CA 1
ATOM 2968 C C . PRO A 1 430 ? 60.989 152.176 400.437 1.00 77.17 533 PRO A C 1
ATOM 2969 O O . PRO A 1 430 ? 59.946 152.205 399.785 1.00 76.06 533 PRO A O 1
ATOM 2973 N N . ASP A 1 431 ? 62.160 151.813 399.928 1.00 77.59 534 ASP A N 1
ATOM 2974 C CA . ASP A 1 431 ? 62.278 151.271 398.583 1.00 78.03 534 ASP A CA 1
ATOM 2975 C C . ASP A 1 431 ? 62.114 149.759 398.612 1.00 80.22 534 ASP A C 1
ATOM 2976 O O . ASP A 1 431 ? 62.486 149.102 399.586 1.00 82.18 534 ASP A O 1
ATOM 2981 N N . ILE A 1 432 ? 61.551 149.211 397.542 1.00 78.36 535 ILE A N 1
ATOM 2982 C CA . ILE A 1 432 ? 61.346 147.775 397.451 1.00 75.34 535 ILE A CA 1
ATOM 2983 C C . ILE A 1 432 ? 62.435 147.154 396.587 1.00 75.92 535 ILE A C 1
ATOM 2984 O O . ILE A 1 432 ? 62.237 146.898 395.400 1.00 74.41 535 ILE A O 1
ATOM 2989 N N . GLU A 1 433 ? 63.597 146.932 397.191 1.00 79.36 536 GLU A N 1
ATOM 2990 C CA . GLU A 1 433 ? 64.721 146.329 396.490 1.00 80.72 536 GLU A CA 1
ATOM 2991 C C . GLU A 1 433 ? 64.585 144.815 396.460 1.00 81.84 536 GLU A C 1
ATOM 2992 O O . GLU A 1 433 ? 63.673 144.247 397.058 1.00 82.98 536 GLU A O 1
ATOM 2998 N N . VAL A 1 434 ? 65.501 144.173 395.745 1.00 83.56 537 VAL A N 1
ATOM 2999 C CA . VAL A 1 434 ? 65.709 142.735 395.861 1.00 86.52 537 VAL A CA 1
ATOM 3000 C C . VAL A 1 434 ? 67.132 142.466 395.406 1.00 91.68 537 VAL A C 1
ATOM 3001 O O . VAL A 1 434 ? 67.667 143.205 394.592 1.00 89.44 537 VAL A O 1
ATOM 3005 N N . THR A 1 435 ? 67.769 141.437 395.944 1.00 96.87 538 THR A N 1
ATOM 3006 C CA . THR A 1 435 ? 69.092 141.088 395.452 1.00 99.46 538 THR A CA 1
ATOM 3007 C C . THR A 1 435 ? 69.065 139.690 394.852 1.00 104.25 538 THR A C 1
ATOM 3008 O O . THR A 1 435 ? 68.592 138.736 395.472 1.00 105.22 538 THR A O 1
ATOM 3012 N N . THR A 1 436 ? 69.548 139.587 393.619 1.00 103.49 539 THR A N 1
ATOM 3013 C CA . THR A 1 436 ? 69.591 138.308 392.928 1.00 105.90 539 THR A CA 1
ATOM 3014 C C . THR A 1 436 ? 70.977 138.072 392.348 1.00 109.34 539 THR A C 1
ATOM 3015 O O . THR A 1 436 ? 71.508 138.916 391.621 1.00 108.21 539 THR A O 1
ATOM 3019 N N . ASP A 1 437 ? 71.557 136.927 392.699 1.00 113.69 540 ASP A N 1
ATOM 3020 C CA . ASP A 1 437 ? 72.860 136.498 392.196 1.00 117.07 540 ASP A CA 1
ATOM 3021 C C . ASP A 1 437 ? 73.924 137.592 392.243 1.00 118.25 540 ASP A C 1
ATOM 3022 O O . ASP A 1 437 ? 74.642 137.812 391.268 1.00 117.32 540 ASP A O 1
ATOM 3027 N N . GLY A 1 438 ? 74.014 138.280 393.376 1.00 116.72 541 GLY A N 1
ATOM 3028 C CA . GLY A 1 438 ? 75.060 139.263 393.582 1.00 117.44 541 GLY A CA 1
ATOM 3029 C C . GLY A 1 438 ? 74.787 140.631 392.986 1.00 115.22 541 GLY A C 1
ATOM 3030 O O . GLY A 1 438 ? 75.606 141.539 393.127 1.00 115.88 541 GLY A O 1
ATOM 3031 N N . THR A 1 439 ? 73.650 140.787 392.314 1.00 114.48 542 THR A N 1
ATOM 3032 C CA . THR A 1 439 ? 73.276 142.100 391.796 1.00 110.51 542 THR A CA 1
ATOM 3033 C C . THR A 1 439 ? 71.991 142.590 392.450 1.00 108.54 542 THR A C 1
ATOM 3034 O O . THR A 1 439 ? 70.999 141.862 392.524 1.00 108.59 542 THR A O 1
ATOM 3038 N N . LYS A 1 440 ? 72.022 143.829 392.926 1.00 106.46 543 LYS A N 1
ATOM 3039 C CA . LYS A 1 440 ? 70.884 144.409 393.622 1.00 98.88 543 LYS A CA 1
ATOM 3040 C C . LYS A 1 440 ? 70.038 145.265 392.682 1.00 90.61 543 LYS A C 1
ATOM 3041 O O . LYS A 1 440 ? 70.538 146.175 392.021 1.00 87.96 543 LYS A O 1
ATOM 3047 N N . TYR A 1 441 ? 68.751 144.941 392.626 1.00 90.09 544 TYR A N 1
ATOM 3048 C CA . TYR A 1 441 ? 67.785 145.636 391.789 1.00 85.53 544 TYR A CA 1
ATOM 3049 C C . TYR A 1 441 ? 66.804 146.448 392.622 1.00 81.81 544 TYR A C 1
ATOM 3050 O O . TYR A 1 441 ? 66.503 146.098 393.767 1.00 83.44 544 TYR A O 1
ATOM 3059 N N . ILE A 1 442 ? 66.293 147.520 392.028 1.00 78.49 545 ILE A N 1
ATOM 3060 C CA . ILE A 1 442 ? 65.252 148.323 392.651 1.00 74.16 545 ILE A CA 1
ATOM 3061 C C . ILE A 1 442 ? 63.969 148.246 391.830 1.00 74.44 545 ILE A C 1
ATOM 3062 O O . ILE A 1 442 ? 63.955 148.600 390.651 1.00 73.77 545 ILE A O 1
ATOM 3067 N N . PHE A 1 443 ? 62.897 147.766 392.454 1.00 71.82 546 PHE A N 1
ATOM 3068 C CA . PHE A 1 443 ? 61.590 147.725 391.807 1.00 71.78 546 PHE A CA 1
ATOM 3069 C C . PHE A 1 443 ? 60.980 149.112 391.736 1.00 71.54 546 PHE A C 1
ATOM 3070 O O . PHE A 1 443 ? 60.404 149.499 390.727 1.00 69.66 546 PHE A O 1
ATOM 3078 N N . SER A 1 444 ? 61.111 149.854 392.827 1.00 72.83 547 SER A N 1
ATOM 3079 C CA . SER A 1 444 ? 60.419 151.124 392.983 1.00 72.69 547 SER A CA 1
ATOM 3080 C C . SER A 1 444 ? 61.233 152.304 392.468 1.00 72.39 547 SER A C 1
ATOM 3081 O O . SER A 1 444 ? 60.935 153.454 392.794 1.00 74.21 547 SER A O 1
ATOM 3084 N N . ASP A 1 445 ? 62.250 152.015 391.661 1.00 75.10 548 ASP A N 1
ATOM 3085 C CA . ASP A 1 445 ? 63.176 153.036 391.182 1.00 71.66 548 ASP A CA 1
ATOM 3086 C C . ASP A 1 445 ? 62.450 154.161 390.451 1.00 68.34 548 ASP A C 1
ATOM 3087 O O . ASP A 1 445 ? 62.009 153.998 389.315 1.00 70.40 548 ASP A O 1
ATOM 3092 N N . GLY A 1 446 ? 62.326 155.299 391.126 1.00 70.20 549 GLY A N 1
ATOM 3093 C CA . GLY A 1 446 ? 61.811 156.510 390.516 1.00 67.66 549 GLY A CA 1
ATOM 3094 C C . GLY A 1 446 ? 60.312 156.713 390.624 1.00 66.91 549 GLY A C 1
ATOM 3095 O O . GLY A 1 446 ? 59.773 157.653 390.041 1.00 65.91 549 GLY A O 1
ATOM 3096 N N . ILE A 1 447 ? 59.633 155.852 391.375 1.00 66.97 550 ILE A N 1
ATOM 3097 C CA . ILE A 1 447 ? 58.177 155.910 391.420 1.00 70.05 550 ILE A CA 1
ATOM 3098 C C . ILE A 1 447 ? 57.605 155.971 392.846 1.00 71.46 550 ILE A C 1
ATOM 3099 O O . ILE A 1 447 ? 58.075 155.288 393.759 1.00 73.48 550 ILE A O 1
ATOM 3104 N N . GLY A 1 448 ? 56.601 156.825 393.025 1.00 65.19 551 GLY A N 1
ATOM 3105 C CA . GLY A 1 448 ? 55.923 156.978 394.300 1.00 65.04 551 GLY A CA 1
ATOM 3106 C C . GLY A 1 448 ? 54.420 156.969 394.098 1.00 65.39 551 GLY A C 1
ATOM 3107 O O . GLY A 1 448 ? 53.940 156.508 393.063 1.00 64.86 551 GLY A O 1
ATOM 3108 N N . LYS A 1 449 ? 53.668 157.472 395.073 1.00 64.87 552 LYS A N 1
ATOM 3109 C CA . LYS A 1 449 ? 52.215 157.498 394.932 1.00 62.91 552 LYS A CA 1
ATOM 3110 C C . LYS A 1 449 ? 51.570 158.800 395.399 1.00 63.14 552 LYS A C 1
ATOM 3111 O O . LYS A 1 449 ? 52.142 159.552 396.185 1.00 66.70 552 LYS A O 1
ATOM 3117 N N . ILE A 1 450 ? 50.367 159.050 394.891 1.00 58.77 553 ILE A N 1
ATOM 3118 C CA . ILE A 1 450 ? 49.639 160.284 395.152 1.00 60.49 553 ILE A CA 1
ATOM 3119 C C . ILE A 1 450 ? 48.223 159.953 395.616 1.00 65.12 553 ILE A C 1
ATOM 3120 O O . ILE A 1 450 ? 47.663 158.932 395.213 1.00 65.82 553 ILE A O 1
ATOM 3125 N N . SER A 1 451 ? 47.650 160.794 396.476 1.00 65.78 554 SER A N 1
ATOM 3126 C CA . SER A 1 451 ? 46.279 160.578 396.930 1.00 67.63 554 SER A CA 1
ATOM 3127 C C . SER A 1 451 ? 45.353 160.650 395.736 1.00 67.40 554 SER A C 1
ATOM 3128 O O . SER A 1 451 ? 45.689 161.257 394.725 1.00 67.31 554 SER A O 1
ATOM 3131 N N . THR A 1 452 ? 44.189 160.027 395.848 1.00 69.07 555 THR A N 1
ATOM 3132 C CA . THR A 1 452 ? 43.183 160.146 394.807 1.00 65.10 555 THR A CA 1
ATOM 3133 C C . THR A 1 452 ? 42.660 161.579 394.766 1.00 67.69 555 THR A C 1
ATOM 3134 O O . THR A 1 452 ? 42.653 162.214 393.713 1.00 72.46 555 THR A O 1
ATOM 3138 N N . ARG A 1 453 ? 42.250 162.081 395.928 1.00 67.20 556 ARG A N 1
ATOM 3139 C CA . ARG A 1 453 ? 41.746 163.443 396.087 1.00 65.93 556 ARG A CA 1
ATOM 3140 C C . ARG A 1 453 ? 42.689 164.492 395.492 1.00 64.33 556 ARG A C 1
ATOM 3141 O O . ARG A 1 453 ? 42.302 165.293 394.626 1.00 64.22 556 ARG A O 1
ATOM 3149 N N . PHE A 1 454 ? 43.932 164.470 395.962 1.00 64.43 557 PHE A N 1
ATOM 3150 C CA . PHE A 1 454 ? 44.959 165.390 395.494 1.00 66.73 557 PHE A CA 1
ATOM 3151 C C . PHE A 1 454 ? 45.220 165.201 394.005 1.00 67.32 557 PHE A C 1
ATOM 3152 O O . PHE A 1 454 ? 45.598 166.144 393.321 1.00 66.06 557 PHE A O 1
ATOM 3160 N N . ALA A 1 455 ? 45.020 163.983 393.506 1.00 66.66 558 ALA A N 1
ATOM 3161 C CA . ALA A 1 455 ? 45.168 163.724 392.077 1.00 65.44 558 ALA A CA 1
ATOM 3162 C C . ALA A 1 455 ? 44.078 164.443 391.293 1.00 65.37 558 ALA A C 1
ATOM 3163 O O . ALA A 1 455 ? 44.345 165.016 390.238 1.00 68.16 558 ALA A O 1
ATOM 3165 N N . ARG A 1 456 ? 42.852 164.413 391.809 1.00 63.53 559 ARG A N 1
ATOM 3166 C CA . ARG A 1 456 ? 41.762 165.156 391.184 1.00 63.66 559 ARG A CA 1
ATOM 3167 C C . ARG A 1 456 ? 42.068 166.649 391.191 1.00 61.77 559 ARG A C 1
ATOM 3168 O O . ARG A 1 456 ? 41.819 167.347 390.205 1.00 59.15 559 ARG A O 1
ATOM 3176 N N . GLN A 1 457 ? 42.616 167.133 392.304 1.00 65.86 560 GLN A N 1
ATOM 3177 C CA . GLN A 1 457 ? 42.941 168.554 392.428 1.00 67.01 560 GLN A CA 1
ATOM 3178 C C . GLN A 1 457 ? 44.030 168.987 391.440 1.00 65.76 560 GLN A C 1
ATOM 3179 O O . GLN A 1 457 ? 43.877 169.987 390.728 1.00 67.10 560 GLN A O 1
ATOM 3185 N N . VAL A 1 458 ? 45.125 168.231 391.405 1.00 65.48 561 VAL A N 1
ATOM 3186 C CA . VAL A 1 458 ? 46.214 168.462 390.459 1.00 65.39 561 VAL A CA 1
ATOM 3187 C C . VAL A 1 458 ? 45.706 168.438 389.023 1.00 65.14 561 VAL A C 1
ATOM 3188 O O . VAL A 1 458 ? 46.002 169.337 388.233 1.00 66.34 561 VAL A O 1
ATOM 3192 N N . ALA A 1 459 ? 44.935 167.403 388.702 1.00 63.80 562 ALA A N 1
ATOM 3193 C CA . ALA A 1 459 ? 44.351 167.247 387.377 1.00 60.54 562 ALA A CA 1
ATOM 3194 C C . ALA A 1 459 ? 43.532 168.470 386.986 1.00 61.77 562 ALA A C 1
ATOM 3195 O O . ALA A 1 459 ? 43.691 169.000 385.887 1.00 62.43 562 ALA A O 1
ATOM 3197 N N . LYS A 1 460 ? 42.660 168.917 387.886 1.00 66.22 563 LYS A N 1
ATOM 3198 C CA . LYS A 1 460 ? 41.853 170.102 387.619 1.00 68.26 563 LYS A CA 1
ATOM 3199 C C . LYS A 1 460 ? 42.732 171.319 387.376 1.00 68.84 563 LYS A C 1
ATOM 3200 O O . LYS A 1 460 ? 42.463 172.121 386.480 1.00 71.52 563 LYS A O 1
ATOM 3206 N N . LEU A 1 461 ? 43.786 171.449 388.174 1.00 68.00 564 LEU A N 1
ATOM 3207 C CA . LEU A 1 461 ? 44.654 172.617 388.083 1.00 67.25 564 LEU A CA 1
ATOM 3208 C C . LEU A 1 461 ? 45.373 172.705 386.737 1.00 66.66 564 LEU A C 1
ATOM 3209 O O . LEU A 1 461 ? 45.614 173.802 386.233 1.00 66.12 564 LEU A O 1
ATOM 3214 N N . ILE A 1 462 ? 45.702 171.557 386.150 1.00 65.78 565 ILE A N 1
ATOM 3215 C CA . ILE A 1 462 ? 46.429 171.539 384.882 1.00 67.32 565 ILE A CA 1
ATOM 3216 C C . ILE A 1 462 ? 45.509 171.390 383.669 1.00 72.26 565 ILE A C 1
ATOM 3217 O O . ILE A 1 462 ? 45.961 171.044 382.577 1.00 71.29 565 ILE A O 1
ATOM 3222 N N . GLY A 1 463 ? 44.221 171.657 383.864 1.00 71.64 566 GLY A N 1
ATOM 3223 C CA . GLY A 1 463 ? 43.276 171.698 382.761 1.00 71.54 566 GLY A CA 1
ATOM 3224 C C . GLY A 1 463 ? 42.691 170.357 382.364 1.00 70.99 566 GLY A C 1
ATOM 3225 O O . GLY A 1 463 ? 42.058 170.235 381.316 1.00 71.46 566 GLY A O 1
ATOM 3226 N N . LEU A 1 464 ? 42.898 169.347 383.199 1.00 70.20 567 LEU A N 1
ATOM 3227 C CA . LEU A 1 464 ? 42.328 168.034 382.940 1.00 63.26 567 LEU A CA 1
ATOM 3228 C C . LEU A 1 464 ? 41.030 167.854 383.720 1.00 63.74 567 LEU A C 1
ATOM 3229 O O . LEU A 1 464 ? 40.578 168.770 384.405 1.00 64.30 567 LEU A O 1
ATOM 3234 N N . ASP A 1 465 ? 40.430 166.676 383.601 1.00 64.20 568 ASP A N 1
ATOM 3235 C CA . ASP A 1 465 ? 39.140 166.401 384.226 1.00 68.49 568 ASP A CA 1
ATOM 3236 C C . ASP A 1 465 ? 39.323 165.949 385.673 1.00 73.21 568 ASP A C 1
ATOM 3237 O O . ASP A 1 465 ? 39.926 164.909 385.928 1.00 74.36 568 ASP A O 1
ATOM 3242 N N . PRO A 1 466 ? 38.800 166.736 386.627 1.00 72.97 569 PRO A N 1
ATOM 3243 C CA . PRO A 1 466 ? 38.891 166.374 388.046 1.00 74.03 569 PRO A CA 1
ATOM 3244 C C . PRO A 1 466 ? 38.167 165.064 388.332 1.00 74.70 569 PRO A C 1
ATOM 3245 O O . PRO A 1 466 ? 38.622 164.269 389.154 1.00 74.77 569 PRO A O 1
ATOM 3249 N N . ALA A 1 467 ? 37.047 164.855 387.646 1.00 76.12 570 ALA A N 1
ATOM 3250 C CA . ALA A 1 467 ? 36.233 163.658 387.826 1.00 73.80 570 ALA A CA 1
ATOM 3251 C C . ALA A 1 467 ? 37.016 162.396 387.476 1.00 69.75 570 ALA A C 1
ATOM 3252 O O . ALA A 1 467 ? 36.965 161.403 388.203 1.00 68.66 570 ALA A O 1
ATOM 3254 N N . HIS A 1 468 ? 37.736 162.440 386.359 1.00 73.68 571 HIS A N 1
ATOM 3255 C CA . HIS A 1 468 ? 38.587 161.330 385.949 1.00 71.11 571 HIS A CA 1
ATOM 3256 C C . HIS A 1 468 ? 40.011 161.823 385.724 1.00 69.55 571 HIS A C 1
ATOM 3257 O O . HIS A 1 468 ? 40.325 162.358 384.662 1.00 69.87 571 HIS A O 1
ATOM 3264 N N . PRO A 1 469 ? 40.880 161.652 386.729 1.00 68.56 572 PRO A N 1
ATOM 3265 C CA . PRO A 1 469 ? 42.254 162.146 386.624 1.00 67.38 572 PRO A CA 1
ATOM 3266 C C . PRO A 1 469 ? 43.204 161.125 386.004 1.00 66.28 572 PRO A C 1
ATOM 3267 O O . PRO A 1 469 ? 42.892 159.934 385.993 1.00 66.52 572 PRO A O 1
ATOM 3271 N N . PRO A 1 470 ? 44.349 161.593 385.480 1.00 63.63 573 PRO A N 1
ATOM 3272 C CA . PRO A 1 470 ? 45.419 160.694 385.041 1.00 60.24 573 PRO A CA 1
ATOM 3273 C C . PRO A 1 470 ? 45.818 159.733 386.150 1.00 61.10 573 PRO A C 1
ATOM 3274 O O . PRO A 1 470 ? 45.864 160.125 387.315 1.00 61.33 573 PRO A O 1
ATOM 3278 N N . SER A 1 471 ? 46.098 158.488 385.790 1.00 61.82 574 SER A N 1
ATOM 3279 C CA . SER A 1 471 ? 46.428 157.481 386.785 1.00 62.21 574 SER A CA 1
ATOM 3280 C C . SER A 1 471 ? 47.836 157.692 387.335 1.00 63.12 574 SER A C 1
ATOM 3281 O O . SER A 1 471 ? 48.132 157.311 388.467 1.00 63.56 574 SER A O 1
ATOM 3284 N N . ALA A 1 472 ? 48.697 158.308 386.531 1.00 61.88 575 ALA A N 1
ATOM 3285 C CA . ALA A 1 472 ? 50.073 158.568 386.939 1.00 61.53 575 ALA A CA 1
ATOM 3286 C C . ALA A 1 472 ? 50.525 159.963 386.517 1.00 62.44 575 ALA A C 1
ATOM 3287 O O . ALA A 1 472 ? 50.016 160.521 385.545 1.00 65.13 575 ALA A O 1
ATOM 3289 N N . PHE A 1 473 ? 51.480 160.522 387.255 1.00 62.86 576 PHE A N 1
ATOM 3290 C CA . PHE A 1 473 ? 52.047 161.827 386.926 1.00 59.29 576 PHE A CA 1
ATOM 3291 C C . PHE A 1 473 ? 53.569 161.773 386.939 1.00 62.05 576 PHE A C 1
ATOM 3292 O O . PHE A 1 473 ? 54.157 161.120 387.797 1.00 63.68 576 PHE A O 1
ATOM 3300 N N . GLN A 1 474 ? 54.205 162.458 385.993 1.00 61.10 577 GLN A N 1
ATOM 3301 C CA . GLN A 1 474 ? 55.652 162.626 386.036 1.00 62.41 577 GLN A CA 1
ATOM 3302 C C . GLN A 1 474 ? 55.991 164.043 386.478 1.00 64.66 577 GLN A C 1
ATOM 3303 O O . GLN A 1 474 ? 55.602 165.025 385.821 1.00 66.72 577 GLN A O 1
ATOM 3309 N N . ILE A 1 475 ? 56.741 164.116 387.579 1.00 63.02 578 ILE A N 1
ATOM 3310 C CA . ILE A 1 475 ? 56.931 165.329 388.363 1.00 64.12 578 ILE A CA 1
ATOM 3311 C C . ILE A 1 475 ? 58.376 165.710 388.696 1.00 64.21 578 ILE A C 1
ATOM 3312 O O . ILE A 1 475 ? 59.296 164.866 388.714 1.00 64.64 578 ILE A O 1
ATOM 3317 N N . ARG A 1 476 ? 58.528 167.008 388.962 1.00 63.40 579 ARG A N 1
ATOM 3318 C CA . ARG A 1 476 ? 59.659 167.587 389.677 1.00 63.94 579 ARG A CA 1
ATOM 3319 C C . ARG A 1 476 ? 59.139 168.285 390.937 1.00 63.65 579 ARG A C 1
ATOM 3320 O O . ARG A 1 476 ? 58.412 169.276 390.849 1.00 63.44 579 ARG A O 1
ATOM 3328 N N . TYR A 1 477 ? 59.499 167.757 392.103 1.00 66.67 580 TYR A N 1
ATOM 3329 C CA . TYR A 1 477 ? 59.125 168.348 393.386 1.00 62.86 580 TYR A CA 1
ATOM 3330 C C . TYR A 1 477 ? 60.375 168.554 394.231 1.00 57.67 580 TYR A C 1
ATOM 3331 O O . TYR A 1 477 ? 60.862 167.623 394.871 1.00 55.41 580 TYR A O 1
ATOM 3340 N N . GLY A 1 478 ? 60.898 169.775 394.219 1.00 59.17 581 GLY A N 1
ATOM 3341 C CA . GLY A 1 478 ? 62.157 170.063 394.879 1.00 60.75 581 GLY A CA 1
ATOM 3342 C C . GLY A 1 478 ? 63.284 169.275 394.243 1.00 62.97 581 GLY A C 1
ATOM 3343 O O . GLY A 1 478 ? 63.644 169.515 393.092 1.00 66.61 581 GLY A O 1
ATOM 3344 N N . GLY A 1 479 ? 63.833 168.323 394.990 1.00 64.69 582 GLY A N 1
ATOM 3345 C CA . GLY A 1 479 ? 64.895 167.472 394.484 1.00 65.17 582 GLY A CA 1
ATOM 3346 C C . GLY A 1 479 ? 64.392 166.106 394.062 1.00 66.40 582 GLY A C 1
ATOM 3347 O O . GLY A 1 479 ? 65.177 165.203 393.774 1.00 66.49 582 GLY A O 1
ATOM 3348 N N . TYR A 1 480 ? 63.073 165.954 394.028 1.00 63.21 583 TYR A N 1
ATOM 3349 C CA . TYR A 1 480 ? 62.457 164.703 393.605 1.00 66.55 583 TYR A CA 1
ATOM 3350 C C . TYR A 1 480 ? 62.088 164.742 392.128 1.00 69.40 583 TYR A C 1
ATOM 3351 O O . TYR A 1 480 ? 61.379 165.639 391.683 1.00 68.34 583 TYR A O 1
ATOM 3360 N N . LYS A 1 481 ? 62.573 163.772 391.364 1.00 71.62 584 LYS A N 1
ATOM 3361 C CA . LYS A 1 481 ? 62.119 163.612 389.990 1.00 72.13 584 LYS A CA 1
ATOM 3362 C C . LYS A 1 481 ? 61.522 162.224 389.834 1.00 71.03 584 LYS A C 1
ATOM 3363 O O . LYS A 1 481 ? 62.008 161.266 390.439 1.00 71.47 584 LYS A O 1
ATOM 3369 N N . GLY A 1 482 ? 60.454 162.102 389.053 1.00 66.30 585 GLY A N 1
ATOM 3370 C CA . GLY A 1 482 ? 59.943 160.768 388.782 1.00 64.78 585 GLY A CA 1
ATOM 3371 C C . GLY A 1 482 ? 58.450 160.644 388.580 1.00 62.69 585 GLY A C 1
ATOM 3372 O O . GLY A 1 482 ? 57.825 161.529 388.018 1.00 62.45 585 GLY A O 1
ATOM 3373 N N . VAL A 1 483 ? 57.875 159.534 389.027 1.00 66.02 586 VAL A N 1
ATOM 3374 C CA . VAL A 1 483 ? 56.451 159.293 388.820 1.00 66.36 586 VAL A CA 1
ATOM 3375 C C . VAL A 1 483 ? 55.713 159.021 390.122 1.00 67.10 586 VAL A C 1
ATOM 3376 O O . VAL A 1 483 ? 56.204 158.301 390.987 1.00 68.37 586 VAL A O 1
ATOM 3380 N N . ILE A 1 484 ? 54.535 159.617 390.258 1.00 69.99 587 ILE A N 1
ATOM 3381 C CA . ILE A 1 484 ? 53.641 159.280 391.353 1.00 65.06 587 ILE A CA 1
ATOM 3382 C C . ILE A 1 484 ? 52.342 158.714 390.780 1.00 64.37 587 ILE A C 1
ATOM 3383 O O . ILE A 1 484 ? 51.725 159.308 389.894 1.00 63.11 587 ILE A O 1
ATOM 3388 N N . THR A 1 485 ? 51.954 157.540 391.266 1.00 64.13 588 THR A N 1
ATOM 3389 C CA . THR A 1 485 ? 50.768 156.858 390.758 1.00 65.15 588 THR A CA 1
ATOM 3390 C C . THR A 1 485 ? 49.701 156.737 391.837 1.00 64.61 588 THR A C 1
ATOM 3391 O O . THR A 1 485 ? 49.997 156.408 392.982 1.00 64.24 588 THR A O 1
ATOM 3395 N N . ILE A 1 486 ? 48.456 156.990 391.448 1.00 65.29 589 ILE A N 1
ATOM 3396 C CA . ILE A 1 486 ? 47.331 157.056 392.375 1.00 65.90 589 ILE A CA 1
ATOM 3397 C C . ILE A 1 486 ? 47.189 155.829 393.280 1.00 69.54 589 ILE A C 1
ATOM 3398 O O . ILE A 1 486 ? 47.155 154.688 392.816 1.00 68.98 589 ILE A O 1
ATOM 3403 N N . ASP A 1 487 ? 47.124 156.092 394.582 1.00 69.20 590 ASP A N 1
ATOM 3404 C CA . ASP A 1 487 ? 46.859 155.074 395.590 1.00 70.21 590 ASP A CA 1
ATOM 3405 C C . ASP A 1 487 ? 45.642 155.511 396.402 1.00 70.65 590 ASP A C 1
ATOM 3406 O O . ASP A 1 487 ? 45.750 156.392 397.253 1.00 72.16 590 ASP A O 1
ATOM 3411 N N . PRO A 1 488 ? 44.477 154.901 396.135 1.00 71.86 591 PRO A N 1
ATOM 3412 C CA . PRO A 1 488 ? 43.237 155.267 396.832 1.00 74.09 591 PRO A CA 1
ATOM 3413 C C . PRO A 1 488 ? 43.311 155.037 398.343 1.00 75.89 591 PRO A C 1
ATOM 3414 O O . PRO A 1 488 ? 42.689 155.777 399.104 1.00 76.66 591 PRO A O 1
ATOM 3418 N N . THR A 1 489 ? 44.064 154.025 398.765 1.00 75.11 592 THR A N 1
ATOM 3419 C CA . THR A 1 489 ? 44.195 153.706 400.184 1.00 71.24 592 THR A CA 1
ATOM 3420 C C . THR A 1 489 ? 45.104 154.694 400.909 1.00 73.47 592 THR A C 1
ATOM 3421 O O . THR A 1 489 ? 44.965 154.908 402.114 1.00 76.11 592 THR A O 1
ATOM 3425 N N . SER A 1 490 ? 46.033 155.288 400.164 1.00 71.43 593 SER A N 1
ATOM 3426 C CA . SER A 1 490 ? 47.041 156.190 400.719 1.00 74.92 593 SER A CA 1
ATOM 3427 C C . SER A 1 490 ? 46.439 157.346 401.514 1.00 79.73 593 SER A C 1
ATOM 3428 O O . SER A 1 490 ? 45.598 158.088 401.006 1.00 78.32 593 SER A O 1
ATOM 3431 N N . PHE A 1 491 ? 46.878 157.494 402.762 1.00 82.40 594 PHE A N 1
ATOM 3432 C CA . PHE A 1 491 ? 46.408 158.583 403.612 1.00 83.29 594 PHE A CA 1
ATOM 3433 C C . PHE A 1 491 ? 47.016 159.918 403.192 1.00 81.47 594 PHE A C 1
ATOM 3434 O O . PHE A 1 491 ? 46.339 160.947 403.179 1.00 82.31 594 PHE A O 1
ATOM 3442 N N . PHE A 1 492 ? 48.299 159.893 402.849 1.00 80.38 595 PHE A N 1
ATOM 3443 C CA . PHE A 1 492 ? 49.033 161.109 402.521 1.00 75.58 595 PHE A CA 1
ATOM 3444 C C . PHE A 1 492 ? 48.778 161.582 401.091 1.00 73.88 595 PHE A C 1
ATOM 3445 O O . PHE A 1 492 ? 48.484 160.781 400.200 1.00 73.29 595 PHE A O 1
ATOM 3453 N N . ASN A 1 493 ? 48.894 162.890 400.883 1.00 72.65 596 ASN A N 1
ATOM 3454 C CA . ASN A 1 493 ? 48.733 163.483 399.561 1.00 70.39 596 ASN A CA 1
ATOM 3455 C C . ASN A 1 493 ? 49.820 163.001 398.611 1.00 68.90 596 ASN A C 1
ATOM 3456 O O . ASN A 1 493 ? 49.547 162.638 397.467 1.00 68.92 596 ASN A O 1
ATOM 3461 N N . LEU A 1 494 ? 51.055 163.006 399.097 1.00 69.52 597 LEU A N 1
ATOM 3462 C CA . LEU A 1 494 ? 52.179 162.455 398.354 1.00 66.27 597 LEU A CA 1
ATOM 3463 C C . LEU A 1 494 ? 52.850 161.355 399.164 1.00 67.12 597 LEU A C 1
ATOM 3464 O O . LEU A 1 494 ? 52.825 161.376 400.393 1.00 70.59 597 LEU A O 1
ATOM 3469 N N . SER A 1 495 ? 53.442 160.392 398.469 1.00 64.14 598 SER A N 1
ATOM 3470 C CA . SER A 1 495 ? 54.159 159.312 399.130 1.00 64.07 598 SER A CA 1
ATOM 3471 C C . SER A 1 495 ? 55.444 159.009 398.372 1.00 63.23 598 SER A C 1
ATOM 3472 O O . SER A 1 495 ? 55.537 158.016 397.651 1.00 64.58 598 SER A O 1
ATOM 3475 N N . LEU A 1 496 ? 56.433 159.880 398.545 1.00 64.98 599 LEU A N 1
ATOM 3476 C CA . LEU A 1 496 ? 57.679 159.800 397.795 1.00 63.16 599 LEU A CA 1
ATOM 3477 C C . LEU A 1 496 ? 58.614 158.723 398.337 1.00 67.20 599 LEU A C 1
ATOM 3478 O O . LEU A 1 496 ? 58.467 158.269 399.473 1.00 70.97 599 LEU A O 1
ATOM 3483 N N . ARG A 1 497 ? 59.578 158.325 397.514 1.00 68.85 600 ARG A N 1
ATOM 3484 C CA . ARG A 1 497 ? 60.533 157.282 397.874 1.00 70.87 600 ARG A CA 1
ATOM 3485 C C . ARG A 1 497 ? 61.973 157.770 397.694 1.00 74.86 600 ARG A C 1
ATOM 3486 O O . ARG A 1 497 ? 62.216 158.709 396.936 1.00 72.68 600 ARG A O 1
ATOM 3494 N N . PRO A 1 498 ? 62.932 157.143 398.401 1.00 72.33 601 PRO A N 1
ATOM 3495 C CA . PRO A 1 498 ? 64.339 157.555 398.321 1.00 75.20 601 PRO A CA 1
ATOM 3496 C C . PRO A 1 498 ? 64.920 157.470 396.912 1.00 78.00 601 PRO A C 1
ATOM 3497 O O . PRO A 1 498 ? 65.847 158.222 396.604 1.00 76.13 601 PRO A O 1
ATOM 3501 N N . SER A 1 499 ? 64.392 156.569 396.084 1.00 77.92 602 SER A N 1
ATOM 3502 C CA . SER A 1 499 ? 64.815 156.454 394.689 1.00 77.92 602 SER A CA 1
ATOM 3503 C C . SER A 1 499 ? 64.766 157.802 393.993 1.00 77.24 602 SER A C 1
ATOM 3504 O O . SER A 1 499 ? 65.673 158.174 393.250 1.00 77.78 602 SER A O 1
ATOM 3507 N N . MET A 1 500 ? 63.686 158.527 394.257 1.00 76.69 603 MET A N 1
ATOM 3508 C CA . MET A 1 500 ? 63.355 159.736 393.523 1.00 69.70 603 MET A CA 1
ATOM 3509 C C . MET A 1 500 ? 64.104 160.970 394.014 1.00 72.74 603 MET A C 1
ATOM 3510 O O . MET A 1 500 ? 64.226 161.949 393.281 1.00 73.24 603 MET A O 1
ATOM 3515 N N . LYS A 1 501 ? 64.599 160.939 395.247 1.00 74.70 604 LYS A N 1
ATOM 3516 C CA . LYS A 1 501 ? 65.276 162.116 395.777 1.00 74.99 604 LYS A CA 1
ATOM 3517 C C . LYS A 1 501 ? 66.708 162.181 395.274 1.00 75.73 604 LYS A C 1
ATOM 3518 O O . LYS A 1 501 ? 67.463 161.214 395.370 1.00 79.22 604 LYS A O 1
ATOM 3524 N N . LYS A 1 502 ? 67.075 163.339 394.744 1.00 77.48 605 LYS A N 1
ATOM 3525 C CA . LYS A 1 502 ? 68.360 163.506 394.091 1.00 76.75 605 LYS A CA 1
ATOM 3526 C C . LYS A 1 502 ? 69.196 164.585 394.772 1.00 80.73 605 LYS A C 1
ATOM 3527 O O . LYS A 1 502 ? 70.426 164.568 394.697 1.00 84.18 605 LYS A O 1
ATOM 3533 N N . PHE A 1 503 ? 68.516 165.520 395.431 1.00 75.94 606 PHE A N 1
ATOM 3534 C CA . PHE A 1 503 ? 69.174 166.552 396.229 1.00 77.36 606 PHE A CA 1
ATOM 3535 C C . PHE A 1 503 ? 68.163 167.264 397.123 1.00 78.18 606 PHE A C 1
ATOM 3536 O O . PHE A 1 503 ? 66.956 167.185 396.896 1.00 78.81 606 PHE A O 1
ATOM 3544 N N . GLU A 1 504 ? 68.660 167.952 398.146 1.00 77.70 607 GLU A N 1
ATOM 3545 C CA . GLU A 1 504 ? 67.794 168.682 399.065 1.00 80.17 607 GLU A CA 1
ATOM 3546 C C . GLU A 1 504 ? 67.455 170.063 398.518 1.00 76.65 607 GLU A C 1
ATOM 3547 O O . GLU A 1 504 ? 68.332 170.785 398.045 1.00 75.72 607 GLU A O 1
ATOM 3553 N N . SER A 1 505 ? 66.179 170.427 398.586 1.00 76.25 608 SER A N 1
ATOM 3554 C CA . SER A 1 505 ? 65.735 171.725 398.096 1.00 75.45 608 SER A CA 1
ATOM 3555 C C . SER A 1 505 ? 64.677 172.337 399.006 1.00 73.72 608 SER A C 1
ATOM 3556 O O . SER A 1 505 ? 63.832 171.631 399.557 1.00 71.78 608 SER A O 1
ATOM 3559 N N . LYS A 1 506 ? 64.728 173.657 399.153 1.00 71.24 609 LYS A N 1
ATOM 3560 C CA . LYS A 1 506 ? 63.729 174.378 399.930 1.00 72.96 609 LYS A CA 1
ATOM 3561 C C . LYS A 1 506 ? 62.373 174.308 399.239 1.00 70.71 609 LYS A C 1
ATOM 3562 O O . LYS A 1 506 ? 61.330 174.390 399.886 1.00 69.58 609 LYS A O 1
ATOM 3568 N N . SER A 1 507 ? 62.404 174.145 397.919 1.00 72.93 610 SER A N 1
ATOM 3569 C CA . SER A 1 507 ? 61.205 174.240 397.096 1.00 72.12 610 SER A CA 1
ATOM 3570 C C . SER A 1 507 ? 60.208 173.130 397.396 1.00 69.57 610 SER A C 1
ATOM 3571 O O . SER A 1 507 ? 60.559 171.951 397.418 1.00 69.30 610 SER A O 1
ATOM 3574 N N . THR A 1 508 ? 58.960 173.522 397.629 1.00 66.88 611 THR A N 1
ATOM 3575 C CA . THR A 1 508 ? 57.898 172.571 397.921 1.00 66.55 611 THR A CA 1
ATOM 3576 C C . THR A 1 508 ? 56.807 172.645 396.861 1.00 67.35 611 THR A C 1
ATOM 3577 O O . THR A 1 508 ? 55.721 172.093 397.031 1.00 68.50 611 THR A O 1
ATOM 3581 N N . MET A 1 509 ? 57.106 173.336 395.766 1.00 68.90 612 MET A N 1
ATOM 3582 C CA . MET A 1 509 ? 56.186 173.422 394.642 1.00 67.41 612 MET A CA 1
ATOM 3583 C C . MET A 1 509 ? 56.178 172.123 393.843 1.00 65.72 612 MET A C 1
ATOM 3584 O O . MET A 1 509 ? 57.223 171.655 393.391 1.00 64.72 612 MET A O 1
ATOM 3589 N N . LEU A 1 510 ? 54.994 171.540 393.681 1.00 63.08 613 LEU A N 1
ATOM 3590 C CA . LEU A 1 510 ? 54.843 170.323 392.894 1.00 61.95 613 LEU A CA 1
ATOM 3591 C C . LEU A 1 510 ? 54.646 170.665 391.424 1.00 65.68 613 LEU A C 1
ATOM 3592 O O . LEU A 1 510 ? 53.697 171.361 391.065 1.00 66.43 613 LEU A O 1
ATOM 3597 N N . ASN A 1 511 ? 55.547 170.173 390.578 1.00 65.82 614 ASN A N 1
ATOM 3598 C CA . ASN A 1 511 ? 55.508 170.470 389.150 1.00 64.83 614 ASN A CA 1
ATOM 3599 C C . ASN A 1 511 ? 55.324 169.220 388.302 1.00 64.55 614 ASN A C 1
ATOM 3600 O O . ASN A 1 511 ? 56.087 168.269 388.424 1.00 64.81 614 ASN A O 1
ATOM 3605 N N . ILE A 1 512 ? 54.316 169.231 387.436 1.00 65.32 615 ILE A N 1
ATOM 3606 C CA . ILE A 1 512 ? 54.018 168.076 386.598 1.00 63.74 615 ILE A CA 1
ATOM 3607 C C . ILE A 1 512 ? 54.620 168.217 385.203 1.00 64.05 615 ILE A C 1
ATOM 3608 O O . ILE A 1 512 ? 54.274 169.136 384.460 1.00 65.09 615 ILE A O 1
ATOM 3613 N N . THR A 1 513 ? 55.521 167.306 384.847 1.00 64.03 616 THR A N 1
ATOM 3614 C CA . THR A 1 513 ? 56.093 167.300 383.507 1.00 61.12 616 THR A CA 1
ATOM 3615 C C . THR A 1 513 ? 55.189 166.542 382.544 1.00 67.99 616 THR A C 1
ATOM 3616 O O . THR A 1 513 ? 55.004 166.962 381.401 1.00 70.87 616 THR A O 1
ATOM 3620 N N . ASN A 1 514 ? 54.622 165.427 382.998 1.00 64.08 617 ASN A N 1
ATOM 3621 C CA . ASN A 1 514 ? 53.781 164.631 382.101 1.00 63.54 617 ASN A CA 1
ATOM 3622 C C . ASN A 1 514 ? 52.697 163.845 382.841 1.00 62.77 617 ASN A C 1
ATOM 3623 O O . ASN A 1 514 ? 52.620 163.896 384.064 1.00 64.71 617 ASN A O 1
ATOM 3628 N N . TRP A 1 515 ? 51.850 163.133 382.103 1.00 60.78 618 TRP A N 1
ATOM 3629 C CA . TRP A 1 515 ? 50.851 162.269 382.727 1.00 59.50 618 TRP A CA 1
ATOM 3630 C C . TRP A 1 515 ? 50.432 161.109 381.831 1.00 58.30 618 TRP A C 1
ATOM 3631 O O . TRP A 1 515 ? 50.665 161.120 380.621 1.00 59.15 618 TRP A O 1
ATOM 3642 N N . SER A 1 516 ? 49.804 160.111 382.445 1.00 59.18 619 SER A N 1
ATOM 3643 C CA . SER A 1 516 ? 49.383 158.907 381.743 1.00 59.76 619 SER A CA 1
ATOM 3644 C C . SER A 1 516 ? 48.250 159.177 380.761 1.00 58.62 619 SER A C 1
ATOM 3645 O O . SER A 1 516 ? 47.159 159.602 381.146 1.00 57.83 619 SER A O 1
ATOM 3648 N N . LYS A 1 517 ? 48.529 158.929 379.488 1.00 61.71 620 LYS A N 1
ATOM 3649 C CA . LYS A 1 517 ? 47.514 158.939 378.448 1.00 61.25 620 LYS A CA 1
ATOM 3650 C C . LYS A 1 517 ? 47.706 157.682 377.615 1.00 68.20 620 LYS A C 1
ATOM 3651 O O . LYS A 1 517 ? 48.818 157.163 377.522 1.00 70.30 620 LYS A O 1
ATOM 3657 N N . SER A 1 518 ? 46.629 157.178 377.025 1.00 66.01 621 SER A N 1
ATOM 3658 C CA . SER A 1 518 ? 46.725 155.974 376.210 1.00 67.52 621 SER A CA 1
ATOM 3659 C C . SER A 1 518 ? 47.099 156.321 374.773 1.00 67.76 621 SER A C 1
ATOM 3660 O O . SER A 1 518 ? 46.235 156.438 373.903 1.00 68.53 621 SER A O 1
ATOM 3663 N N . GLN A 1 519 ? 48.395 156.493 374.536 1.00 66.32 622 GLN A N 1
ATOM 3664 C CA . GLN A 1 519 ? 48.905 156.806 373.206 1.00 64.39 622 GLN A CA 1
ATOM 3665 C C . GLN A 1 519 ? 48.847 155.580 372.304 1.00 59.84 622 GLN A C 1
ATOM 3666 O O . GLN A 1 519 ? 49.187 154.478 372.736 1.00 57.91 622 GLN A O 1
ATOM 3672 N N . PRO A 1 520 ? 48.436 155.773 371.040 1.00 64.67 623 PRO A N 1
ATOM 3673 C CA . PRO A 1 520 ? 48.286 154.662 370.095 1.00 61.22 623 PRO A CA 1
ATOM 3674 C C . PRO A 1 520 ? 49.614 153.969 369.828 1.00 57.03 623 PRO A C 1
ATOM 3675 O O . PRO A 1 520 ? 50.673 154.567 370.017 1.00 53.14 623 PRO A O 1
ATOM 3679 N N . CYS A 1 521 ? 49.553 152.718 369.391 1.00 59.31 624 CYS A N 1
ATOM 3680 C CA . CYS A 1 521 ? 50.755 151.915 369.239 1.00 61.30 624 CYS A CA 1
ATOM 3681 C C . CYS A 1 521 ? 51.420 152.099 367.877 1.00 65.34 624 CYS A C 1
ATOM 3682 O O . CYS A 1 521 ? 50.755 152.133 366.840 1.00 64.40 624 CYS A O 1
ATOM 3685 N N . TYR A 1 522 ? 52.742 152.225 367.897 1.00 59.72 625 TYR A N 1
ATOM 3686 C CA . TYR A 1 522 ? 53.536 152.322 366.682 1.00 57.88 625 TYR A CA 1
ATOM 3687 C C . TYR A 1 522 ? 54.842 151.561 366.853 1.00 55.85 625 TYR A C 1
ATOM 3688 O O . TYR A 1 522 ? 55.456 151.603 367.919 1.00 55.39 625 TYR A O 1
ATOM 3697 N N . VAL A 1 523 ? 55.266 150.864 365.807 1.00 54.73 626 VAL A N 1
ATOM 3698 C CA . VAL A 1 523 ? 56.592 150.269 365.801 1.00 49.74 626 VAL A CA 1
ATOM 3699 C C . VAL A 1 523 ? 57.570 151.250 365.172 1.00 46.47 626 VAL A C 1
ATOM 3700 O O . VAL A 1 523 ? 57.179 152.325 364.722 1.00 45.41 626 VAL A O 1
ATOM 3704 N N . ASN A 1 524 ? 58.845 150.882 365.167 1.00 48.22 627 ASN A N 1
ATOM 3705 C CA . ASN A 1 524 ? 59.866 151.633 364.451 1.00 49.31 627 ASN A CA 1
ATOM 3706 C C . ASN A 1 524 ? 60.978 150.672 364.060 1.00 50.83 627 ASN A C 1
ATOM 3707 O O . ASN A 1 524 ? 60.901 149.486 364.372 1.00 54.99 627 ASN A O 1
ATOM 3712 N N . ARG A 1 525 ? 62.002 151.170 363.376 1.00 50.92 628 ARG A N 1
ATOM 3713 C CA . ARG A 1 525 ? 63.028 150.293 362.819 1.00 54.50 628 ARG A CA 1
ATOM 3714 C C . ARG A 1 525 ? 63.765 149.505 363.901 1.00 57.60 628 ARG A C 1
ATOM 3715 O O . ARG A 1 525 ? 64.085 148.325 363.710 1.00 58.80 628 ARG A O 1
ATOM 3723 N N . GLU A 1 526 ? 64.007 150.153 365.038 1.00 57.50 629 GLU A N 1
ATOM 3724 C CA . GLU A 1 526 ? 64.655 149.500 366.172 1.00 58.37 629 GLU A CA 1
ATOM 3725 C C . GLU A 1 526 ? 63.845 148.306 366.670 1.00 57.04 629 GLU A C 1
ATOM 3726 O O . GLU A 1 526 ? 64.390 147.220 366.866 1.00 58.21 629 GLU A O 1
ATOM 3732 N N . ILE A 1 527 ? 62.546 148.506 366.865 1.00 55.13 630 ILE A N 1
ATOM 3733 C CA . ILE A 1 527 ? 61.673 147.436 367.340 1.00 54.35 630 ILE A CA 1
ATOM 3734 C C . ILE A 1 527 ? 61.478 146.348 366.282 1.00 53.71 630 ILE A C 1
ATOM 3735 O O . ILE A 1 527 ? 61.581 145.157 366.586 1.00 45.77 630 ILE A O 1
ATOM 3740 N N . ILE A 1 528 ? 61.200 146.760 365.047 1.00 55.06 631 ILE A N 1
ATOM 3741 C CA . ILE A 1 528 ? 61.003 145.825 363.938 1.00 54.63 631 ILE A CA 1
ATOM 3742 C C . ILE A 1 528 ? 62.198 144.892 363.774 1.00 57.11 631 ILE A C 1
ATOM 3743 O O . ILE A 1 528 ? 62.033 143.675 363.640 1.00 58.48 631 ILE A O 1
ATOM 3748 N N . SER A 1 529 ? 63.396 145.473 363.791 1.00 54.07 632 SER A N 1
ATOM 3749 C CA . SER A 1 529 ? 64.636 144.705 363.706 1.00 54.97 632 SER A CA 1
ATOM 3750 C C . SER A 1 529 ? 64.676 143.566 364.728 1.00 56.18 632 SER A C 1
ATOM 3751 O O . SER A 1 529 ? 64.879 142.399 364.373 1.00 53.26 632 SER A O 1
ATOM 3754 N N . LEU A 1 530 ? 64.465 143.919 365.993 1.00 58.92 633 LEU A N 1
ATOM 3755 C CA . LEU A 1 530 ? 64.488 142.956 367.090 1.00 59.11 633 LEU A CA 1
ATOM 3756 C C . LEU A 1 530 ? 63.404 141.892 366.946 1.00 60.22 633 LEU A C 1
ATOM 3757 O O . LEU A 1 530 ? 63.654 140.706 367.171 1.00 61.48 633 LEU A O 1
ATOM 3762 N N . LEU A 1 531 ? 62.201 142.320 366.574 1.00 55.13 634 LEU A N 1
ATOM 3763 C CA . LEU A 1 531 ? 61.092 141.391 366.391 1.00 58.18 634 LEU A CA 1
ATOM 3764 C C . LEU A 1 531 ? 61.412 140.363 365.309 1.00 63.67 634 LEU A C 1
ATOM 3765 O O . LEU A 1 531 ? 61.139 139.174 365.475 1.00 62.78 634 LEU A O 1
ATOM 3770 N N . SER A 1 532 ? 62.008 140.818 364.211 1.00 64.15 635 SER A N 1
ATOM 3771 C CA . SER A 1 532 ? 62.372 139.913 363.126 1.00 65.68 635 SER A CA 1
ATOM 3772 C C . SER A 1 532 ? 63.518 138.996 363.544 1.00 67.06 635 SER A C 1
ATOM 3773 O O . SER A 1 532 ? 63.592 137.847 363.107 1.00 68.81 635 SER A O 1
ATOM 3776 N N . THR A 1 533 ? 64.411 139.509 364.386 1.00 67.06 636 THR A N 1
ATOM 3777 C CA . THR A 1 533 ? 65.455 138.682 364.984 1.00 62.97 636 THR A CA 1
ATOM 3778 C C . THR A 1 533 ? 64.840 137.553 365.803 1.00 65.78 636 THR A C 1
ATOM 3779 O O . THR A 1 533 ? 65.331 136.424 365.804 1.00 69.07 636 THR A O 1
ATOM 3783 N N . LEU A 1 534 ? 63.746 137.871 366.487 1.00 64.89 637 LEU A N 1
ATOM 3784 C CA . LEU A 1 534 ? 63.125 136.944 367.425 1.00 69.00 637 LEU A CA 1
ATOM 3785 C C . LEU A 1 534 ? 62.128 136.000 366.755 1.00 73.14 637 LEU A C 1
ATOM 3786 O O . LEU A 1 534 ? 61.397 135.277 367.432 1.00 76.32 637 LEU A O 1
ATOM 3791 N N . GLY A 1 535 ? 62.099 136.009 365.426 1.00 74.26 638 GLY A N 1
ATOM 3792 C CA . GLY A 1 535 ? 61.295 135.055 364.686 1.00 71.76 638 GLY A CA 1
ATOM 3793 C C . GLY A 1 535 ? 60.007 135.597 364.097 1.00 69.18 638 GLY A C 1
ATOM 3794 O O . GLY A 1 535 ? 59.265 134.859 363.447 1.00 71.12 638 GLY A O 1
ATOM 3795 N N . ILE A 1 536 ? 59.728 136.877 364.319 1.00 68.67 639 ILE A N 1
ATOM 3796 C CA . ILE A 1 536 ? 58.545 137.491 363.727 1.00 67.56 639 ILE A CA 1
ATOM 3797 C C . ILE A 1 536 ? 58.768 137.666 362.230 1.00 69.24 639 ILE A C 1
ATOM 3798 O O . ILE A 1 536 ? 59.792 138.198 361.801 1.00 70.32 639 ILE A O 1
ATOM 3803 N N . LYS A 1 537 ? 57.803 137.206 361.441 1.00 70.13 640 LYS A N 1
ATOM 3804 C CA . LYS A 1 537 ? 57.982 137.096 359.999 1.00 70.48 640 LYS A CA 1
ATOM 3805 C C . LYS A 1 537 ? 57.651 138.388 359.256 1.00 70.42 640 LYS A C 1
ATOM 3806 O O . LYS A 1 537 ? 56.694 139.084 359.590 1.00 68.97 640 LYS A O 1
ATOM 3812 N N . ASP A 1 538 ? 58.455 138.677 358.235 1.00 70.79 641 ASP A N 1
ATOM 3813 C CA . ASP A 1 538 ? 58.378 139.912 357.453 1.00 70.65 641 ASP A CA 1
ATOM 3814 C C . ASP A 1 538 ? 56.971 140.256 356.961 1.00 69.75 641 ASP A C 1
ATOM 3815 O O . ASP A 1 538 ? 56.601 141.430 356.866 1.00 67.58 641 ASP A O 1
ATOM 3820 N N . GLU A 1 539 ? 56.190 139.225 356.661 1.00 63.19 642 GLU A N 1
ATOM 3821 C CA . GLU A 1 539 ? 54.893 139.398 356.019 1.00 69.62 642 GLU A CA 1
ATOM 3822 C C . GLU A 1 539 ? 53.855 140.069 356.918 1.00 73.40 642 GLU A C 1
ATOM 3823 O O . GLU A 1 539 ? 52.890 140.651 356.422 1.00 72.53 642 GLU A O 1
ATOM 3829 N N . VAL A 1 540 ? 54.045 139.994 358.232 1.00 72.29 643 VAL A N 1
ATOM 3830 C CA . VAL A 1 540 ? 53.099 140.621 359.149 1.00 72.34 643 VAL A CA 1
ATOM 3831 C C . VAL A 1 540 ? 53.400 142.115 359.268 1.00 69.65 643 VAL A C 1
ATOM 3832 O O . VAL A 1 540 ? 52.493 142.922 359.481 1.00 70.07 643 VAL A O 1
ATOM 3836 N N . PHE A 1 541 ? 54.670 142.479 359.112 1.00 74.34 644 PHE A N 1
ATOM 3837 C CA . PHE A 1 541 ? 55.059 143.882 359.048 1.00 64.87 644 PHE A CA 1
ATOM 3838 C C . PHE A 1 541 ? 54.599 144.469 357.722 1.00 65.51 644 PHE A C 1
ATOM 3839 O O . PHE A 1 541 ? 54.136 145.611 357.660 1.00 64.91 644 PHE A O 1
ATOM 3847 N N . GLU A 1 542 ? 54.736 143.676 356.663 1.00 69.69 645 GLU A N 1
ATOM 3848 C CA . GLU A 1 542 ? 54.289 144.084 355.338 1.00 64.26 645 GLU A CA 1
ATOM 3849 C C . GLU A 1 542 ? 52.781 144.320 355.332 1.00 62.28 645 GLU A C 1
ATOM 3850 O O . GLU A 1 542 ? 52.303 145.336 354.824 1.00 63.32 645 GLU A O 1
ATOM 3856 N N . SER A 1 543 ? 52.042 143.377 355.909 1.00 58.16 646 SER A N 1
ATOM 3857 C CA . SER A 1 543 ? 50.592 143.485 356.026 1.00 59.65 646 SER A CA 1
ATOM 3858 C C . SER A 1 543 ? 50.193 144.697 356.858 1.00 60.57 646 SER A C 1
ATOM 3859 O O . SER A 1 543 ? 49.343 145.491 356.448 1.00 59.80 646 SER A O 1
ATOM 3862 N N . MET A 1 544 ? 50.814 144.821 358.028 1.00 64.55 647 MET A N 1
ATOM 3863 C CA . MET A 1 544 ? 50.595 145.953 358.923 1.00 64.82 647 MET A CA 1
ATOM 3864 C C . MET A 1 544 ? 50.752 147.272 358.172 1.00 63.68 647 MET A C 1
ATOM 3865 O O . MET A 1 544 ? 49.901 148.170 358.265 1.00 63.69 647 MET A O 1
ATOM 3870 N N . GLN A 1 545 ? 51.835 147.369 357.404 1.00 61.97 648 GLN A N 1
ATOM 3871 C CA . GLN A 1 545 ? 52.110 148.576 356.638 1.00 59.26 648 GLN A CA 1
ATOM 3872 C C . GLN A 1 545 ? 51.059 148.818 355.566 1.00 57.11 648 GLN A C 1
ATOM 3873 O O . GLN A 1 545 ? 50.554 149.926 355.453 1.00 55.43 648 GLN A O 1
ATOM 3879 N N . GLN A 1 546 ? 50.732 147.791 354.785 1.00 58.14 649 GLN A N 1
ATOM 3880 C CA . GLN A 1 546 ? 49.734 147.936 353.725 1.00 60.70 649 GLN A CA 1
ATOM 3881 C C . GLN A 1 546 ? 48.409 148.441 354.287 1.00 61.98 649 GLN A C 1
ATOM 3882 O O . GLN A 1 546 ? 47.796 149.359 353.729 1.00 64.44 649 GLN A O 1
ATOM 3888 N N . ASP A 1 547 ? 47.985 147.849 355.400 1.00 62.01 650 ASP A N 1
ATOM 3889 C CA . ASP A 1 547 ? 46.800 148.312 356.116 1.00 62.74 650 ASP A CA 1
ATOM 3890 C C . ASP A 1 547 ? 46.917 149.786 356.491 1.00 59.06 650 ASP A C 1
ATOM 3891 O O . ASP A 1 547 ? 45.987 150.572 356.273 1.00 57.68 650 ASP A O 1
ATOM 3896 N N . ASP A 1 548 ? 48.066 150.160 357.048 1.00 56.57 651 ASP A N 1
ATOM 3897 C CA . ASP A 1 548 ? 48.251 151.530 357.513 1.00 58.63 651 ASP A CA 1
ATOM 3898 C C . ASP A 1 548 ? 48.217 152.540 356.362 1.00 61.41 651 ASP A C 1
ATOM 3899 O O . ASP A 1 548 ? 47.646 153.620 356.503 1.00 60.31 651 ASP A O 1
ATOM 3904 N N . MET A 1 549 ? 48.851 152.206 355.260 1.00 63.28 652 MET A N 1
ATOM 3905 C CA . MET A 1 549 ? 48.835 153.070 354.106 1.00 63.59 652 MET A CA 1
ATOM 3906 C C . MET A 1 549 ? 47.481 153.224 353.473 1.00 70.06 652 MET A C 1
ATOM 3907 O O . MET A 1 549 ? 47.117 154.304 353.072 1.00 68.33 652 MET A O 1
ATOM 3912 N N . HIS A 1 550 ? 46.738 152.140 353.366 1.00 61.44 653 HIS A N 1
ATOM 3913 C CA . HIS A 1 550 ? 45.433 152.217 352.762 1.00 67.55 653 HIS A CA 1
ATOM 3914 C C . HIS A 1 550 ? 44.527 153.094 353.578 1.00 70.40 653 HIS A C 1
ATOM 3915 O O . HIS A 1 550 ? 43.775 153.874 353.030 1.00 73.39 653 HIS A O 1
ATOM 3922 N N . GLU A 1 551 ? 44.585 152.967 354.892 1.00 73.68 654 GLU A N 1
ATOM 3923 C CA . GLU A 1 551 ? 43.718 153.763 355.724 1.00 69.73 654 GLU A CA 1
ATOM 3924 C C . GLU A 1 551 ? 44.109 155.177 355.486 1.00 66.13 654 GLU A C 1
ATOM 3925 O O . GLU A 1 551 ? 43.274 156.018 355.281 1.00 65.14 654 GLU A O 1
ATOM 3931 N N . SER A 1 552 ? 45.404 155.426 355.453 1.00 67.22 655 SER A N 1
ATOM 3932 C CA . SER A 1 552 ? 45.917 156.769 355.296 1.00 67.08 655 SER A CA 1
ATOM 3933 C C . SER A 1 552 ? 45.537 157.374 353.975 1.00 68.09 655 SER A C 1
ATOM 3934 O O . SER A 1 552 ? 45.281 158.544 353.895 1.00 68.54 655 SER A O 1
ATOM 3937 N N . ASP A 1 553 ? 45.552 156.580 352.926 1.00 69.56 656 ASP A N 1
ATOM 3938 C CA . ASP A 1 553 ? 44.972 156.983 351.660 1.00 68.94 656 ASP A CA 1
ATOM 3939 C C . ASP A 1 553 ? 43.488 157.079 351.807 1.00 66.46 656 ASP A C 1
ATOM 3940 O O . ASP A 1 553 ? 42.823 157.726 351.042 1.00 65.96 656 ASP A O 1
ATOM 3945 N N . GLY A 1 554 ? 42.967 156.351 352.769 1.00 67.44 657 GLY A N 1
ATOM 3946 C CA . GLY A 1 554 ? 41.549 156.238 352.983 1.00 68.43 657 GLY A CA 1
ATOM 3947 C C . GLY A 1 554 ? 40.887 157.539 353.321 1.00 71.18 657 GLY A C 1
ATOM 3948 O O . GLY A 1 554 ? 39.769 157.782 352.940 1.00 74.00 657 GLY A O 1
ATOM 3949 N N . MET A 1 555 ? 41.580 158.392 354.038 1.00 70.72 658 MET A N 1
ATOM 3950 C CA . MET A 1 555 ? 40.937 159.479 354.714 1.00 70.08 658 MET A CA 1
ATOM 3951 C C . MET A 1 555 ? 40.167 160.332 353.749 1.00 74.64 658 MET A C 1
ATOM 3952 O O . MET A 1 555 ? 39.173 160.904 354.105 1.00 77.22 658 MET A O 1
ATOM 3957 N N . LEU A 1 556 ? 40.648 160.468 352.539 1.00 73.78 659 LEU A N 1
ATOM 3958 C CA . LEU A 1 556 ? 40.086 161.420 351.591 1.00 76.28 659 LEU A CA 1
ATOM 3959 C C . LEU A 1 556 ? 38.782 160.950 350.957 1.00 77.88 659 LEU A C 1
ATOM 3960 O O . LEU A 1 556 ? 38.003 161.765 350.463 1.00 77.95 659 LEU A O 1
ATOM 3965 N N . THR A 1 557 ? 38.545 159.642 350.957 1.00 77.98 660 THR A N 1
ATOM 3966 C CA . THR A 1 557 ? 37.372 159.099 350.278 1.00 80.32 660 THR A CA 1
ATOM 3967 C C . THR A 1 557 ? 36.451 158.300 351.201 1.00 82.74 660 THR A C 1
ATOM 3968 O O . THR A 1 557 ? 35.495 157.684 350.737 1.00 84.28 660 THR A O 1
ATOM 3972 N N . ASN A 1 558 ? 36.732 158.307 352.501 1.00 80.41 661 ASN A N 1
ATOM 3973 C CA . ASN A 1 558 ? 35.865 157.616 353.454 1.00 80.75 661 ASN A CA 1
ATOM 3974 C C . ASN A 1 558 ? 35.812 158.313 354.808 1.00 78.92 661 ASN A C 1
ATOM 3975 O O . ASN A 1 558 ? 36.840 158.710 355.356 1.00 77.93 661 ASN A O 1
ATOM 3980 N N . LYS A 1 559 ? 34.603 158.448 355.343 1.00 74.96 662 LYS A N 1
ATOM 3981 C CA . LYS A 1 559 ? 34.396 159.098 356.632 1.00 72.96 662 LYS A CA 1
ATOM 3982 C C . LYS A 1 559 ? 34.984 158.285 357.780 1.00 76.77 662 LYS A C 1
ATOM 3983 O O . LYS A 1 559 ? 35.714 158.821 358.613 1.00 77.10 662 LYS A O 1
ATOM 3989 N N . GLU A 1 560 ? 34.662 156.995 357.818 1.00 80.52 663 GLU A N 1
ATOM 3990 C CA . GLU A 1 560 ? 35.119 156.111 358.888 1.00 80.50 663 GLU A CA 1
ATOM 3991 C C . GLU A 1 560 ? 36.644 156.062 358.965 1.00 78.76 663 GLU A C 1
ATOM 3992 O O . GLU A 1 560 ? 37.232 156.181 360.048 1.00 79.07 663 GLU A O 1
ATOM 3998 N N . ALA A 1 561 ? 37.274 155.892 357.805 1.00 80.23 664 ALA A N 1
ATOM 3999 C CA . ALA A 1 561 ? 38.729 155.885 357.702 1.00 74.04 664 ALA A CA 1
ATOM 4000 C C . ALA A 1 561 ? 39.319 157.176 358.262 1.00 72.27 664 ALA A C 1
ATOM 4001 O O . ALA A 1 561 ? 40.213 157.145 359.114 1.00 72.52 664 ALA A O 1
ATOM 4003 N N . ALA A 1 562 ? 38.802 158.303 357.780 1.00 72.55 665 ALA A N 1
ATOM 4004 C CA . ALA A 1 562 ? 39.229 159.620 358.236 1.00 69.71 665 ALA A CA 1
ATOM 4005 C C . ALA A 1 562 ? 39.155 159.728 359.755 1.00 69.12 665 ALA A C 1
ATOM 4006 O O . ALA A 1 562 ? 40.134 160.095 360.407 1.00 69.15 665 ALA A O 1
ATOM 4008 N N . LEU A 1 563 ? 37.992 159.393 360.308 1.00 71.01 666 LEU A N 1
ATOM 4009 C CA . LEU A 1 563 ? 37.779 159.413 361.752 1.00 69.38 666 LEU A CA 1
ATOM 4010 C C . LEU A 1 563 ? 38.812 158.568 362.490 1.00 73.47 666 LEU A C 1
ATOM 4011 O O . LEU A 1 563 ? 39.308 158.968 363.542 1.00 76.67 666 LEU A O 1
ATOM 4016 N N . SER A 1 564 ? 39.136 157.402 361.938 1.00 73.27 667 SER A N 1
ATOM 4017 C CA . SER A 1 564 ? 40.114 156.513 362.563 1.00 73.12 667 SER A CA 1
ATOM 4018 C C . SER A 1 564 ? 41.528 157.104 362.575 1.00 71.29 667 SER A C 1
ATOM 4019 O O . SER A 1 564 ? 42.182 157.180 363.631 1.00 71.17 667 SER A O 1
ATOM 4022 N N . VAL A 1 565 ? 42.000 157.516 361.401 1.00 70.91 668 VAL A N 1
ATOM 4023 C CA . VAL A 1 565 ? 43.341 158.080 361.281 1.00 68.80 668 VAL A CA 1
ATOM 4024 C C . VAL A 1 565 ? 43.488 159.318 362.160 1.00 71.33 668 VAL A C 1
ATOM 4025 O O . VAL A 1 565 ? 44.511 159.502 362.822 1.00 70.06 668 VAL A O 1
ATOM 4029 N N . LEU A 1 566 ? 42.458 160.160 362.170 1.00 68.42 669 LEU A N 1
ATOM 4030 C CA . LEU A 1 566 ? 42.433 161.314 363.061 1.00 72.66 669 LEU A CA 1
ATOM 4031 C C . LEU A 1 566 ? 42.397 160.859 364.513 1.00 84.47 669 LEU A C 1
ATOM 4032 O O . LEU A 1 566 ? 42.846 161.570 365.412 1.00 82.91 669 LEU A O 1
ATOM 4037 N N . GLY A 1 567 ? 41.854 159.666 364.731 1.00 81.14 670 GLY A N 1
ATOM 4038 C CA . GLY A 1 567 ? 41.840 159.068 366.049 1.00 82.34 670 GLY A CA 1
ATOM 4039 C C . GLY A 1 567 ? 43.247 158.791 366.533 1.00 82.00 670 GLY A C 1
ATOM 4040 O O . GLY A 1 567 ? 43.566 159.058 367.692 1.00 81.63 670 GLY A O 1
ATOM 4041 N N . LYS A 1 568 ? 44.104 158.271 365.656 1.00 81.50 671 LYS A N 1
ATOM 4042 C CA . LYS A 1 568 ? 45.471 157.960 366.087 1.00 73.02 671 LYS A CA 1
ATOM 4043 C C . LYS A 1 568 ? 46.398 159.179 366.178 1.00 66.28 671 LYS A C 1
ATOM 4044 O O . LYS A 1 568 ? 47.599 159.021 366.398 1.00 63.21 671 LYS A O 1
ATOM 4050 N N . ILE A 1 569 ? 45.862 160.383 366.001 1.00 68.96 672 ILE A N 1
ATOM 4051 C CA . ILE A 1 569 ? 46.675 161.591 366.139 1.00 72.01 672 ILE A CA 1
ATOM 4052 C C . ILE A 1 569 ? 46.061 162.534 367.169 1.00 84.13 672 ILE A C 1
ATOM 4053 O O . ILE A 1 569 ? 44.842 162.686 367.231 1.00 85.32 672 ILE A O 1
ATOM 4058 N N . GLY A 1 570 ? 46.907 163.164 367.979 1.00 87.17 673 GLY A N 1
ATOM 4059 C CA . GLY A 1 570 ? 46.438 164.055 369.025 1.00 88.65 673 GLY A CA 1
ATOM 4060 C C . GLY A 1 570 ? 46.713 165.524 368.759 1.00 89.00 673 GLY A C 1
ATOM 4061 O O . GLY A 1 570 ? 47.852 165.983 368.858 1.00 88.99 673 GLY A O 1
ATOM 4062 N N . GLY A 1 571 ? 45.661 166.263 368.425 1.00 87.62 674 GLY A N 1
ATOM 4063 C CA . GLY A 1 571 ? 45.765 167.694 368.197 1.00 83.13 674 GLY A CA 1
ATOM 4064 C C . GLY A 1 571 ? 44.398 168.346 368.243 1.00 78.07 674 GLY A C 1
ATOM 4065 O O . GLY A 1 571 ? 43.379 167.655 368.264 1.00 77.09 674 GLY A O 1
ATOM 4066 N N . GLY A 1 572 ? 44.367 169.675 368.268 1.00 76.80 675 GLY A N 1
ATOM 4067 C CA . GLY A 1 572 ? 43.107 170.395 368.241 1.00 80.01 675 GLY A CA 1
ATOM 4068 C C . GLY A 1 572 ? 42.399 170.141 366.926 1.00 83.53 675 GLY A C 1
ATOM 4069 O O . GLY A 1 572 ? 41.176 169.957 366.872 1.00 86.20 675 GLY A O 1
ATOM 4070 N N . ASP A 1 573 ? 43.192 170.110 365.860 1.00 82.37 676 ASP A N 1
ATOM 4071 C CA . ASP A 1 573 ? 42.686 169.865 364.517 1.00 82.41 676 ASP A CA 1
ATOM 4072 C C . ASP A 1 573 ? 42.033 168.493 364.378 1.00 81.27 676 ASP A C 1
ATOM 4073 O O . ASP A 1 573 ? 41.056 168.346 363.651 1.00 81.95 676 ASP A O 1
ATOM 4078 N N . THR A 1 574 ? 42.574 167.492 365.068 1.00 84.24 677 THR A N 1
ATOM 4079 C CA . THR A 1 574 ? 42.063 166.130 364.942 1.00 80.36 677 THR A CA 1
ATOM 4080 C C . THR A 1 574 ? 40.627 166.021 365.443 1.00 77.88 677 THR A C 1
ATOM 4081 O O . THR A 1 574 ? 39.769 165.467 364.757 1.00 79.90 677 THR A O 1
ATOM 4085 N N . LYS A 1 575 ? 40.364 166.558 366.630 1.00 80.70 678 LYS A N 1
ATOM 4086 C CA . LYS A 1 575 ? 39.020 166.504 367.190 1.00 79.01 678 LYS A CA 1
ATOM 4087 C C . LYS A 1 575 ? 38.100 167.505 366.496 1.00 76.34 678 LYS A C 1
ATOM 4088 O O . LYS A 1 575 ? 36.910 167.235 366.320 1.00 77.44 678 LYS A O 1
ATOM 4094 N N . THR A 1 576 ? 38.645 168.653 366.098 1.00 78.91 679 THR A N 1
ATOM 4095 C CA . THR A 1 576 ? 37.865 169.622 365.330 1.00 77.96 679 THR A CA 1
ATOM 4096 C C . THR A 1 576 ? 37.309 168.965 364.064 1.00 76.13 679 THR A C 1
ATOM 4097 O O . THR A 1 576 ? 36.099 168.986 363.806 1.00 77.78 679 THR A O 1
ATOM 4101 N N . ALA A 1 577 ? 38.207 168.357 363.297 1.00 72.14 680 ALA A N 1
ATOM 4102 C CA . ALA A 1 577 ? 37.855 167.685 362.055 1.00 72.73 680 ALA A CA 1
ATOM 4103 C C . ALA A 1 577 ? 36.970 166.467 362.291 1.00 74.26 680 ALA A C 1
ATOM 4104 O O . ALA A 1 577 ? 36.062 166.208 361.511 1.00 75.20 680 ALA A O 1
ATOM 4106 N N . ALA A 1 578 ? 37.243 165.715 363.353 1.00 71.17 681 ALA A N 1
ATOM 4107 C CA . ALA A 1 578 ? 36.432 164.546 363.686 1.00 71.34 681 ALA A CA 1
ATOM 4108 C C . ALA A 1 578 ? 34.985 164.961 363.927 1.00 72.85 681 ALA A C 1
ATOM 4109 O O . ALA A 1 578 ? 34.053 164.389 363.353 1.00 72.59 681 ALA A O 1
ATOM 4111 N N . ASP A 1 579 ? 34.816 165.972 364.773 1.00 75.50 682 ASP A N 1
ATOM 4112 C CA . ASP A 1 579 ? 33.505 166.536 365.063 1.00 78.73 682 ASP A CA 1
ATOM 4113 C C . ASP A 1 579 ? 32.827 167.043 363.792 1.00 78.48 682 ASP A C 1
ATOM 4114 O O . ASP A 1 579 ? 31.629 166.836 363.598 1.00 79.74 682 ASP A O 1
ATOM 4119 N N . MET A 1 580 ? 33.597 167.701 362.927 1.00 78.19 683 MET A N 1
ATOM 4120 C CA . MET A 1 580 ? 33.062 168.212 361.663 1.00 78.02 683 MET A CA 1
ATOM 4121 C C . MET A 1 580 ? 32.548 167.092 360.755 1.00 76.08 683 MET A C 1
ATOM 4122 O O . MET A 1 580 ? 31.449 167.180 360.207 1.00 76.72 683 MET A O 1
ATOM 4127 N N . LEU A 1 581 ? 33.359 166.050 360.600 1.00 76.01 684 LEU A N 1
ATOM 4128 C CA . LEU A 1 581 ? 33.007 164.881 359.802 1.00 76.22 684 LEU A CA 1
ATOM 4129 C C . LEU A 1 581 ? 31.752 164.210 360.332 1.00 80.25 684 LEU A C 1
ATOM 4130 O O . LEU A 1 581 ? 30.876 163.811 359.564 1.00 81.46 684 LEU A O 1
ATOM 4135 N N . LEU A 1 582 ? 31.677 164.089 361.654 1.00 78.28 685 LEU A N 1
ATOM 4136 C CA . LEU A 1 582 ? 30.553 163.424 362.302 1.00 79.21 685 LEU A CA 1
ATOM 4137 C C . LEU A 1 582 ? 29.230 164.142 362.048 1.00 84.09 685 LEU A C 1
ATOM 4138 O O . LEU A 1 582 ? 28.163 163.539 362.152 1.00 84.45 685 LEU A O 1
ATOM 4143 N N . GLN A 1 583 ? 29.300 165.425 361.708 1.00 87.90 686 GLN A N 1
ATOM 4144 C CA . GLN A 1 583 ? 28.100 166.184 361.372 1.00 91.13 686 GLN A CA 1
ATOM 4145 C C . GLN A 1 583 ? 27.777 166.080 359.883 1.00 91.37 686 GLN A C 1
ATOM 4146 O O . GLN A 1 583 ? 26.716 166.519 359.438 1.00 92.91 686 GLN A O 1
ATOM 4152 N N . GLY A 1 584 ? 28.696 165.501 359.117 1.00 92.24 687 GLY A N 1
ATOM 4153 C CA . GLY A 1 584 ? 28.429 165.195 357.723 1.00 90.69 687 GLY A CA 1
ATOM 4154 C C . GLY A 1 584 ? 29.267 165.932 356.695 1.00 87.06 687 GLY A C 1
ATOM 4155 O O . GLY A 1 584 ? 29.098 165.717 355.495 1.00 87.64 687 GLY A O 1
ATOM 4156 N N . TYR A 1 585 ? 30.164 166.801 357.149 1.00 89.39 688 TYR A N 1
ATOM 4157 C CA . TYR A 1 585 ? 31.037 167.525 356.231 1.00 84.85 688 TYR A CA 1
ATOM 4158 C C . TYR A 1 585 ? 32.001 166.574 355.533 1.00 86.70 688 TYR A C 1
ATOM 4159 O O . TYR A 1 585 ? 32.358 165.527 356.074 1.00 88.04 688 TYR A O 1
ATOM 4168 N N . GLU A 1 586 ? 32.418 166.946 354.326 1.00 82.36 689 GLU A N 1
ATOM 4169 C CA . GLU A 1 586 ? 33.336 166.133 353.537 1.00 82.41 689 GLU A CA 1
ATOM 4170 C C . GLU A 1 586 ? 34.359 167.032 352.834 1.00 81.55 689 GLU A C 1
ATOM 4171 O O . GLU A 1 586 ? 34.064 168.193 352.551 1.00 80.85 689 GLU A O 1
ATOM 4177 N N . PRO A 1 587 ? 35.568 166.500 352.565 1.00 80.87 690 PRO A N 1
ATOM 4178 C CA . PRO A 1 587 ? 36.701 167.274 352.032 1.00 80.62 690 PRO A CA 1
ATOM 4179 C C . PRO A 1 587 ? 36.391 168.094 350.781 1.00 82.31 690 PRO A C 1
ATOM 4180 O O . PRO A 1 587 ? 36.800 169.252 350.701 1.00 81.22 690 PRO A O 1
ATOM 4184 N N . SER A 1 588 ? 35.694 167.498 349.819 1.00 86.66 691 SER A N 1
ATOM 4185 C CA . SER A 1 588 ? 35.381 168.186 348.571 1.00 88.10 691 SER A CA 1
ATOM 4186 C C . SER A 1 588 ? 34.561 169.445 348.827 1.00 90.35 691 SER A C 1
ATOM 4187 O O . SER A 1 588 ? 34.869 170.517 348.307 1.00 93.62 691 SER A O 1
ATOM 4190 N N . SER A 1 589 ? 33.523 169.307 349.645 1.00 91.29 692 SER A N 1
ATOM 4191 C CA . SER A 1 589 ? 32.615 170.411 349.935 1.00 88.42 692 SER A CA 1
ATOM 4192 C C . SER A 1 589 ? 33.227 171.424 350.899 1.00 84.50 692 SER A C 1
ATOM 4193 O O . SER A 1 589 ? 32.993 172.626 350.780 1.00 85.83 692 SER A O 1
ATOM 4196 N N . GLU A 1 590 ? 34.012 170.930 351.851 1.00 84.33 693 GLU A N 1
ATOM 4197 C CA . GLU A 1 590 ? 34.552 171.762 352.922 1.00 80.28 693 GLU A CA 1
ATOM 4198 C C . GLU A 1 590 ? 36.076 171.874 352.855 1.00 76.08 693 GLU A C 1
ATOM 4199 O O . GLU A 1 590 ? 36.783 170.878 353.009 1.00 74.00 693 GLU A O 1
ATOM 4205 N N . PRO A 1 591 ? 36.584 173.097 352.631 1.00 75.87 694 PRO A N 1
ATOM 4206 C CA . PRO A 1 591 ? 38.018 173.365 352.468 1.00 75.30 694 PRO A CA 1
ATOM 4207 C C . PRO A 1 591 ? 38.871 172.959 353.667 1.00 75.80 694 PRO A C 1
ATOM 4208 O O . PRO A 1 591 ? 39.874 172.276 353.475 1.00 76.26 694 PRO A O 1
ATOM 4212 N N . TYR A 1 592 ? 38.486 173.382 354.868 1.00 75.13 695 TYR A N 1
ATOM 4213 C CA . TYR A 1 592 ? 39.249 173.083 356.080 1.00 75.24 695 TYR A CA 1
ATOM 4214 C C . TYR A 1 592 ? 39.452 171.582 356.257 1.00 74.32 695 TYR A C 1
ATOM 4215 O O . TYR A 1 592 ? 40.560 171.116 356.551 1.00 73.89 695 TYR A O 1
ATOM 4224 N N . LEU A 1 593 ? 38.370 170.833 356.080 1.00 71.71 696 LEU A N 1
ATOM 4225 C CA . LEU A 1 593 ? 38.398 169.388 356.249 1.00 72.83 696 LEU A CA 1
ATOM 4226 C C . LEU A 1 593 ? 39.400 168.744 355.296 1.00 74.19 696 LEU A C 1
ATOM 4227 O O . LEU A 1 593 ? 40.239 167.947 355.715 1.00 71.73 696 LEU A O 1
ATOM 4232 N N . LEU A 1 594 ? 39.311 169.103 354.018 1.00 76.31 697 LEU A N 1
ATOM 4233 C CA . LEU A 1 594 ? 40.245 168.623 353.003 1.00 74.88 697 LEU A CA 1
ATOM 4234 C C . LEU A 1 594 ? 41.682 168.975 353.362 1.00 75.87 697 LEU A C 1
ATOM 4235 O O . LEU A 1 594 ? 42.586 168.147 353.251 1.00 77.64 697 LEU A O 1
ATOM 4240 N N . MET A 1 595 ? 41.868 170.221 353.783 1.00 76.34 698 MET A N 1
ATOM 4241 C CA . MET A 1 595 ? 43.150 170.748 354.227 1.00 72.06 698 MET A CA 1
ATOM 4242 C C . MET A 1 595 ? 43.798 169.821 355.256 1.00 70.29 698 MET A C 1
ATOM 4243 O O . MET A 1 595 ? 44.896 169.282 355.040 1.00 69.91 698 MET A O 1
ATOM 4248 N N . ILE A 1 596 ? 43.087 169.623 356.362 1.00 72.28 699 ILE A N 1
ATOM 4249 C CA . ILE A 1 596 ? 43.563 168.773 357.448 1.00 67.57 699 ILE A CA 1
ATOM 4250 C C . ILE A 1 596 ? 43.788 167.325 357.014 1.00 67.98 699 ILE A C 1
ATOM 4251 O O . ILE A 1 596 ? 44.839 166.750 357.297 1.00 67.95 699 ILE A O 1
ATOM 4256 N N . LEU A 1 597 ? 42.810 166.742 356.327 1.00 67.57 700 LEU A N 1
ATOM 4257 C CA . LEU A 1 597 ? 42.894 165.340 355.921 1.00 66.26 700 LEU A CA 1
ATOM 4258 C C . LEU A 1 597 ? 44.110 165.086 355.029 1.00 68.15 700 LEU A C 1
ATOM 4259 O O . LEU A 1 597 ? 44.887 164.156 355.274 1.00 68.67 700 LEU A O 1
ATOM 4264 N N . LYS A 1 598 ? 44.276 165.923 354.008 1.00 66.72 701 LYS A N 1
ATOM 4265 C CA . LYS A 1 598 ? 45.440 165.853 353.129 1.00 69.29 701 LYS A CA 1
ATOM 4266 C C . LYS A 1 598 ? 46.742 165.999 353.907 1.00 67.61 701 LYS A C 1
ATOM 4267 O O . LYS A 1 598 ? 47.645 165.172 353.772 1.00 67.06 701 LYS A O 1
ATOM 4273 N N . ALA A 1 599 ? 46.830 167.048 354.723 1.00 66.98 702 ALA A N 1
ATOM 4274 C CA . ALA A 1 599 ? 48.047 167.319 355.486 1.00 64.53 702 ALA A CA 1
ATOM 4275 C C . ALA A 1 599 ? 48.455 166.138 356.369 1.00 62.22 702 ALA A C 1
ATOM 4276 O O . ALA A 1 599 ? 49.612 165.694 356.352 1.00 61.59 702 ALA A O 1
ATOM 4278 N N . HIS A 1 600 ? 47.495 165.628 357.131 1.00 59.22 703 HIS A N 1
ATOM 4279 C CA . HIS A 1 600 ? 47.762 164.543 358.061 1.00 60.58 703 HIS A CA 1
ATOM 4280 C C . HIS A 1 600 ? 48.074 163.237 357.352 1.00 61.08 703 HIS A C 1
ATOM 4281 O O . HIS A 1 600 ? 48.946 162.503 357.791 1.00 61.49 703 HIS A O 1
ATOM 4288 N N . ARG A 1 601 ? 47.368 162.941 356.266 1.00 61.14 704 ARG A N 1
ATOM 4289 C CA . ARG A 1 601 ? 47.665 161.728 355.511 1.00 62.10 704 ARG A CA 1
ATOM 4290 C C . ARG A 1 601 ? 49.072 161.813 354.909 1.00 60.62 704 ARG A C 1
ATOM 4291 O O . ARG A 1 601 ? 49.800 160.814 354.848 1.00 60.67 704 ARG A O 1
ATOM 4299 N N . ALA A 1 602 ? 49.454 163.020 354.497 1.00 54.32 705 ALA A N 1
ATOM 4300 C CA . ALA A 1 602 ? 50.770 163.262 353.921 1.00 54.61 705 ALA A CA 1
ATOM 4301 C C . ALA A 1 602 ? 51.864 162.999 354.947 1.00 57.50 705 ALA A C 1
ATOM 4302 O O . ALA A 1 602 ? 52.779 162.200 354.709 1.00 57.30 705 ALA A O 1
ATOM 4304 N N . ASN A 1 603 ? 51.762 163.673 356.090 1.00 61.31 706 ASN A N 1
ATOM 4305 C CA . ASN A 1 603 ? 52.725 163.481 357.169 1.00 59.88 706 ASN A CA 1
ATOM 4306 C C . ASN A 1 603 ? 52.747 162.040 357.667 1.00 57.27 706 ASN A C 1
ATOM 4307 O O . ASN A 1 603 ? 53.792 161.522 358.055 1.00 57.14 706 ASN A O 1
ATOM 4312 N N . ARG A 1 604 ? 51.581 161.404 357.645 1.00 57.29 707 ARG A N 1
ATOM 4313 C CA . ARG A 1 604 ? 51.418 160.021 358.077 1.00 53.46 707 ARG A CA 1
ATOM 4314 C C . ARG A 1 604 ? 52.235 159.082 357.196 1.00 51.86 707 ARG A C 1
ATOM 4315 O O . ARG A 1 604 ? 53.055 158.299 357.690 1.00 49.53 707 ARG A O 1
ATOM 4323 N N . LEU A 1 605 ? 52.014 159.175 355.887 1.00 58.09 708 LEU A N 1
ATOM 4324 C CA . LEU A 1 605 ? 52.755 158.357 354.929 1.00 53.03 708 LEU A CA 1
ATOM 4325 C C . LEU A 1 605 ? 54.252 158.644 354.977 1.00 50.61 708 LEU A C 1
ATOM 4326 O O . LEU A 1 605 ? 55.072 157.722 354.891 1.00 48.85 708 LEU A O 1
ATOM 4331 N N . THR A 1 606 ? 54.603 159.922 355.108 1.00 51.39 709 THR A N 1
ATOM 4332 C CA . THR A 1 606 ? 56.005 160.304 355.247 1.00 53.38 709 THR A CA 1
ATOM 4333 C C . THR A 1 606 ? 56.620 159.600 356.451 1.00 55.54 709 THR A C 1
ATOM 4334 O O . THR A 1 606 ? 57.712 159.046 356.362 1.00 54.53 709 THR A O 1
ATOM 4338 N N . ASP A 1 607 ? 55.898 159.616 357.568 1.00 54.39 710 ASP A N 1
ATOM 4339 C CA . ASP A 1 607 ? 56.313 158.917 358.780 1.00 55.94 710 ASP A CA 1
ATOM 4340 C C . ASP A 1 607 ? 56.541 157.435 358.512 1.00 54.58 710 ASP A C 1
ATOM 4341 O O . ASP A 1 607 ? 57.542 156.860 358.950 1.00 54.23 710 ASP A O 1
ATOM 4346 N N . ILE A 1 608 ? 55.607 156.824 357.787 1.00 54.09 711 ILE A N 1
ATOM 4347 C CA . ILE A 1 608 ? 55.707 155.407 357.446 1.00 53.13 711 ILE A CA 1
ATOM 4348 C C . ILE A 1 608 ? 56.973 155.090 356.654 1.00 56.12 711 ILE A C 1
ATOM 4349 O O . ILE A 1 608 ? 57.696 154.149 356.979 1.00 56.05 711 ILE A O 1
ATOM 4354 N N . ARG A 1 609 ? 57.244 155.875 355.617 1.00 54.61 712 ARG A N 1
ATOM 4355 C CA . ARG A 1 609 ? 58.406 155.615 354.773 1.00 59.02 712 ARG A CA 1
ATOM 4356 C C . ARG A 1 609 ? 59.725 155.916 355.490 1.00 61.44 712 ARG A C 1
ATOM 4357 O O . ARG A 1 609 ? 60.629 155.081 355.523 1.00 59.26 712 ARG A O 1
ATOM 4365 N N . THR A 1 610 ? 59.820 157.110 356.068 1.00 59.04 713 THR A N 1
ATOM 4366 C CA . THR A 1 610 ? 61.049 157.574 356.707 1.00 60.91 713 THR A CA 1
ATOM 4367 C C . THR A 1 610 ? 61.408 156.827 357.991 1.00 61.82 713 THR A C 1
ATOM 4368 O O . THR A 1 610 ? 62.534 156.357 358.143 1.00 61.50 713 THR A O 1
ATOM 4372 N N . ARG A 1 611 ? 60.458 156.724 358.915 1.00 59.54 714 ARG A N 1
ATOM 4373 C CA . ARG A 1 611 ? 60.764 156.221 360.252 1.00 59.82 714 ARG A CA 1
ATOM 4374 C C . ARG A 1 611 ? 60.253 154.808 360.526 1.00 59.14 714 ARG A C 1
ATOM 4375 O O . ARG A 1 611 ? 60.479 154.268 361.611 1.00 59.00 714 ARG A O 1
ATOM 4383 N N . CYS A 1 612 ? 59.573 154.219 359.546 1.00 53.12 715 CYS A N 1
ATOM 4384 C CA . CYS A 1 612 ? 58.872 152.949 359.732 1.00 51.06 715 CYS A CA 1
ATOM 4385 C C . CYS A 1 612 ? 57.886 153.043 360.891 1.00 52.29 715 CYS A C 1
ATOM 4386 O O . CYS A 1 612 ? 57.635 152.059 361.586 1.00 52.61 715 CYS A O 1
ATOM 4389 N N . LYS A 1 613 ? 57.334 154.236 361.093 1.00 58.30 716 LYS A N 1
ATOM 4390 C CA . LYS A 1 613 ? 56.321 154.456 362.116 1.00 58.63 716 LYS A CA 1
ATOM 4391 C C . LYS A 1 613 ? 54.991 153.889 361.633 1.00 60.15 716 LYS A C 1
ATOM 4392 O O . LYS A 1 613 ? 54.186 154.591 361.020 1.00 60.68 716 LYS A O 1
ATOM 4398 N N . ILE A 1 614 ? 54.772 152.607 361.905 1.00 60.12 717 ILE A N 1
ATOM 4399 C CA . ILE A 1 614 ? 53.600 151.906 361.396 1.00 57.45 717 ILE A CA 1
ATOM 4400 C C . ILE A 1 614 ? 52.642 151.520 362.519 1.00 56.59 717 ILE A C 1
ATOM 4401 O O . ILE A 1 614 ? 53.044 150.931 363.521 1.00 57.08 717 ILE A O 1
ATOM 4406 N N . HIS A 1 615 ? 51.370 151.857 362.332 1.00 58.53 718 HIS A N 1
ATOM 4407 C CA . HIS A 1 615 ? 50.342 151.645 363.344 1.00 60.23 718 HIS A CA 1
ATOM 4408 C C . HIS A 1 615 ? 50.147 150.175 363.704 1.00 63.12 718 HIS A C 1
ATOM 4409 O O . HIS A 1 615 ? 50.027 149.318 362.827 1.00 64.86 718 HIS A O 1
ATOM 4416 N N . VAL A 1 616 ? 50.122 149.897 365.003 1.00 61.28 719 VAL A N 1
ATOM 4417 C CA . VAL A 1 616 ? 49.753 148.581 365.509 1.00 62.89 719 VAL A CA 1
ATOM 4418 C C . VAL A 1 616 ? 48.447 148.706 366.281 1.00 70.26 719 VAL A C 1
ATOM 4419 O O . VAL A 1 616 ? 48.418 149.276 367.370 1.00 69.53 719 VAL A O 1
ATOM 4423 N N . GLN A 1 617 ? 47.367 148.185 365.710 1.00 72.33 720 GLN A N 1
ATOM 4424 C CA . GLN A 1 617 ? 46.048 148.325 366.318 1.00 74.72 720 GLN A CA 1
ATOM 4425 C C . GLN A 1 617 ? 45.967 147.638 367.677 1.00 73.36 720 GLN A C 1
ATOM 4426 O O . GLN A 1 617 ? 45.481 148.222 368.646 1.00 73.34 720 GLN A O 1
ATOM 4432 N N . LYS A 1 618 ? 46.447 146.402 367.747 1.00 74.09 721 LYS A N 1
ATOM 4433 C CA . LYS A 1 618 ? 46.417 145.646 368.993 1.00 68.71 721 LYS A CA 1
ATOM 4434 C C . LYS A 1 618 ? 47.619 145.966 369.870 1.00 65.83 721 LYS A C 1
ATOM 4435 O O . LYS A 1 618 ? 48.663 145.320 369.780 1.00 65.00 721 LYS A O 1
ATOM 4441 N N . GLY A 1 619 ? 47.459 146.967 370.725 1.00 65.74 722 GLY A N 1
ATOM 4442 C CA . GLY A 1 619 ? 48.531 147.396 371.597 1.00 64.50 722 GLY A CA 1
ATOM 4443 C C . GLY A 1 619 ? 48.415 148.869 371.924 1.00 62.74 722 GLY A C 1
ATOM 4444 O O . GLY A 1 619 ? 47.522 149.559 371.434 1.00 62.63 722 GLY A O 1
ATOM 4445 N N . ARG A 1 620 ? 49.328 149.348 372.758 1.00 63.61 723 ARG A N 1
ATOM 4446 C CA . ARG A 1 620 ? 49.365 150.748 373.138 1.00 58.55 723 ARG A CA 1
ATOM 4447 C C . ARG A 1 620 ? 50.776 151.125 373.579 1.00 57.24 723 ARG A C 1
ATOM 4448 O O . ARG A 1 620 ? 51.628 150.252 373.798 1.00 60.31 723 ARG A O 1
ATOM 4456 N N . VAL A 1 621 ? 51.029 152.425 373.676 1.00 57.56 724 VAL A N 1
ATOM 4457 C CA . VAL A 1 621 ? 52.270 152.921 374.255 1.00 57.88 724 VAL A CA 1
ATOM 4458 C C . VAL A 1 621 ? 51.933 153.568 375.590 1.00 58.72 724 VAL A C 1
ATOM 4459 O O . VAL A 1 621 ? 51.250 154.592 375.641 1.00 60.22 724 VAL A O 1
ATOM 4463 N N . LEU A 1 622 ? 52.398 152.960 376.675 1.00 58.24 725 LEU A N 1
ATOM 4464 C CA . LEU A 1 622 ? 51.937 153.365 377.997 1.00 56.59 725 LEU A CA 1
ATOM 4465 C C . LEU A 1 622 ? 53.085 153.719 378.930 1.00 59.57 725 LEU A C 1
ATOM 4466 O O . LEU A 1 622 ? 54.245 153.535 378.593 1.00 58.35 725 LEU A O 1
ATOM 4471 N N . ILE A 1 623 ? 52.750 154.239 380.103 1.00 56.07 726 ILE A N 1
ATOM 4472 C CA . ILE A 1 623 ? 53.752 154.551 381.112 1.00 59.69 726 ILE A CA 1
ATOM 4473 C C . ILE A 1 623 ? 53.746 153.441 382.161 1.00 68.13 726 ILE A C 1
ATOM 4474 O O . ILE A 1 623 ? 52.706 152.850 382.434 1.00 64.76 726 ILE A O 1
ATOM 4479 N N . GLY A 1 624 ? 54.907 153.132 382.726 1.00 68.19 727 GLY A N 1
ATOM 4480 C CA . GLY A 1 624 ? 54.996 152.072 383.711 1.00 69.57 727 GLY A CA 1
ATOM 4481 C C . GLY A 1 624 ? 54.629 152.509 385.118 1.00 70.73 727 GLY A C 1
ATOM 4482 O O . GLY A 1 624 ? 55.255 153.408 385.683 1.00 72.07 727 GLY A O 1
ATOM 4483 N N . CYS A 1 625 ? 53.690 151.784 385.707 1.00 70.02 728 CYS A N 1
ATOM 4484 C CA . CYS A 1 625 ? 53.340 152.053 387.085 1.00 62.98 728 CYS A CA 1
ATOM 4485 C C . CYS A 1 625 ? 53.577 150.782 387.872 1.00 60.31 728 CYS A C 1
ATOM 4486 O O . CYS A 1 625 ? 53.500 149.686 387.322 1.00 61.11 728 CYS A O 1
ATOM 4489 N N . LEU A 1 626 ? 53.890 150.918 389.148 1.00 69.02 729 LEU A N 1
ATOM 4490 C CA . LEU A 1 626 ? 54.219 149.762 389.980 1.00 63.74 729 LEU A CA 1
ATOM 4491 C C . LEU A 1 626 ? 52.965 149.159 390.608 1.00 61.82 729 LEU A C 1
ATOM 4492 O O . LEU A 1 626 ? 51.987 149.861 390.859 1.00 62.88 729 LEU A O 1
ATOM 4497 N N . ASP A 1 627 ? 53.035 147.885 390.930 1.00 66.57 730 ASP A N 1
ATOM 4498 C CA . ASP A 1 627 ? 51.942 147.224 391.597 1.00 69.76 730 ASP A CA 1
ATOM 4499 C C . ASP A 1 627 ? 52.161 147.306 393.102 1.00 71.07 730 ASP A C 1
ATOM 4500 O O . ASP A 1 627 ? 52.890 146.519 393.671 1.00 69.36 730 ASP A O 1
ATOM 4505 N N . GLU A 1 628 ? 51.499 148.254 393.737 1.00 66.27 731 GLU A N 1
ATOM 4506 C CA . GLU A 1 628 ? 51.633 148.458 395.167 1.00 71.17 731 GLU A CA 1
ATOM 4507 C C . GLU A 1 628 ? 51.077 147.330 396.024 1.00 75.26 731 GLU A C 1
ATOM 4508 O O . GLU A 1 628 ? 51.600 147.021 397.070 1.00 75.70 731 GLU A O 1
ATOM 4514 N N . THR A 1 629 ? 49.995 146.727 395.586 1.00 74.24 732 THR A N 1
ATOM 4515 C CA . THR A 1 629 ? 49.370 145.671 396.347 1.00 79.04 732 THR A CA 1
ATOM 4516 C C . THR A 1 629 ? 50.267 144.476 396.561 1.00 83.14 732 THR A C 1
ATOM 4517 O O . THR A 1 629 ? 50.189 143.838 397.573 1.00 84.15 732 THR A O 1
ATOM 4521 N N . CYS A 1 630 ? 51.074 144.128 395.586 1.00 80.90 733 CYS A N 1
ATOM 4522 C CA . CYS A 1 630 ? 51.996 143.016 395.741 1.00 88.18 733 CYS A CA 1
ATOM 4523 C C . CYS A 1 630 ? 51.302 141.697 395.679 1.00 95.25 733 CYS A C 1
ATOM 4524 O O . CYS A 1 630 ? 51.813 140.705 396.149 1.00 99.16 733 CYS A O 1
ATOM 4527 N N . LYS A 1 631 ? 50.130 141.690 395.078 1.00 94.68 734 LYS A N 1
ATOM 4528 C CA . LYS A 1 631 ? 49.417 140.460 394.813 1.00 95.37 734 LYS A CA 1
ATOM 4529 C C . LYS A 1 631 ? 49.765 139.972 393.422 1.00 93.11 734 LYS A C 1
ATOM 4530 O O . LYS A 1 631 ? 49.119 139.099 392.893 1.00 94.02 734 LYS A O 1
ATOM 4536 N N . LEU A 1 632 ? 50.761 140.586 392.812 1.00 95.81 735 LEU A N 1
ATOM 4537 C CA . LEU A 1 632 ? 51.167 140.258 391.467 1.00 88.04 735 LEU A CA 1
ATOM 4538 C C . LEU A 1 632 ? 52.609 139.834 391.489 1.00 88.14 735 LEU A C 1
ATOM 4539 O O . LEU A 1 632 ? 53.424 140.479 392.097 1.00 86.69 735 LEU A O 1
ATOM 4544 N N . GLU A 1 633 ? 52.928 138.740 390.829 1.00 88.04 736 GLU A N 1
ATOM 4545 C CA . GLU A 1 633 ? 54.294 138.225 390.826 1.00 89.03 736 GLU A CA 1
ATOM 4546 C C . GLU A 1 633 ? 54.897 138.117 389.426 1.00 85.77 736 GLU A C 1
ATOM 4547 O O . GLU A 1 633 ? 54.189 138.160 388.421 1.00 86.64 736 GLU A O 1
ATOM 4553 N N . TYR A 1 634 ? 56.221 137.980 389.405 1.00 91.62 737 TYR A N 1
ATOM 4554 C CA . TYR A 1 634 ? 57.054 137.932 388.202 1.00 83.68 737 TYR A CA 1
ATOM 4555 C C . TYR A 1 634 ? 56.448 137.132 387.047 1.00 82.99 737 TYR A C 1
ATOM 4556 O O . TYR A 1 634 ? 55.876 136.061 387.250 1.00 85.22 737 TYR A O 1
ATOM 4565 N N . GLY A 1 635 ? 56.584 137.663 385.835 1.00 79.68 738 GLY A N 1
ATOM 4566 C CA . GLY A 1 635 ? 56.078 137.005 384.644 1.00 77.02 738 GLY A CA 1
ATOM 4567 C C . GLY A 1 635 ? 54.731 137.547 384.205 1.00 74.49 738 GLY A C 1
ATOM 4568 O O . GLY A 1 635 ? 54.247 137.233 383.115 1.00 72.34 738 GLY A O 1
ATOM 4569 N N . GLN A 1 636 ? 54.124 138.363 385.061 1.00 74.31 739 GLN A N 1
ATOM 4570 C CA . GLN A 1 636 ? 52.826 138.954 384.762 1.00 72.02 739 GLN A CA 1
ATOM 4571 C C . GLN A 1 636 ? 52.862 140.476 384.774 1.00 68.04 739 GLN A C 1
ATOM 4572 O O . GLN A 1 636 ? 53.723 141.086 385.406 1.00 67.97 739 GLN A O 1
ATOM 4578 N N . VAL A 1 637 ? 51.917 141.076 384.059 1.00 66.88 740 VAL A N 1
ATOM 4579 C CA . VAL A 1 637 ? 51.611 142.494 384.190 1.00 68.54 740 VAL A CA 1
ATOM 4580 C C . VAL A 1 637 ? 50.102 142.657 384.184 1.00 69.97 740 VAL A C 1
ATOM 4581 O O . VAL A 1 637 ? 49.374 141.727 383.835 1.00 72.28 740 VAL A O 1
ATOM 4585 N N . TYR A 1 638 ? 49.631 143.837 384.569 1.00 73.07 741 TYR A N 1
ATOM 4586 C CA . TYR A 1 638 ? 48.201 144.120 384.520 1.00 71.82 741 TYR A CA 1
ATOM 4587 C C . TYR A 1 638 ? 47.940 145.398 383.735 1.00 70.66 741 TYR A C 1
ATOM 4588 O O . TYR A 1 638 ? 48.469 146.457 384.071 1.00 69.69 741 TYR A O 1
ATOM 4597 N N . ILE A 1 639 ? 47.131 145.297 382.685 1.00 69.22 742 ILE A N 1
ATOM 4598 C CA . ILE A 1 639 ? 46.843 146.456 381.846 1.00 67.68 742 ILE A CA 1
ATOM 4599 C C . ILE A 1 639 ? 45.350 146.702 381.658 1.00 69.58 742 ILE A C 1
ATOM 4600 O O . ILE A 1 639 ? 44.634 145.868 381.101 1.00 71.42 742 ILE A O 1
ATOM 4605 N N . ARG A 1 640 ? 44.890 147.856 382.127 1.00 64.44 743 ARG A N 1
ATOM 4606 C CA . ARG A 1 640 ? 43.546 148.322 381.821 1.00 66.94 743 ARG A CA 1
ATOM 4607 C C . ARG A 1 640 ? 43.642 149.589 380.978 1.00 69.60 743 ARG A C 1
ATOM 4608 O O . ARG A 1 640 ? 44.451 150.472 381.262 1.00 70.91 743 ARG A O 1
ATOM 4616 N N . ILE A 1 641 ? 42.819 149.670 379.938 1.00 72.51 744 ILE A N 1
ATOM 4617 C CA . ILE A 1 641 ? 42.947 150.732 378.948 1.00 71.88 744 ILE A CA 1
ATOM 4618 C C . ILE A 1 641 ? 41.610 151.355 378.560 1.00 72.98 744 ILE A C 1
ATOM 4619 O O . ILE A 1 641 ? 40.585 150.675 378.525 1.00 75.79 744 ILE A O 1
ATOM 4624 N N . THR A 1 642 ? 41.628 152.652 378.270 1.00 74.84 745 THR A N 1
ATOM 4625 C CA . THR A 1 642 ? 40.464 153.325 377.710 1.00 76.24 745 THR A CA 1
ATOM 4626 C C . THR A 1 642 ? 40.283 152.856 376.271 1.00 82.87 745 THR A C 1
ATOM 4627 O O . THR A 1 642 ? 41.221 152.914 375.476 1.00 82.16 745 THR A O 1
ATOM 4631 N N . LYS A 1 643 ? 39.086 152.384 375.936 1.00 88.64 746 LYS A N 1
ATOM 4632 C CA . LYS A 1 643 ? 38.846 151.835 374.605 1.00 91.96 746 LYS A CA 1
ATOM 4633 C C . LYS A 1 643 ? 38.870 152.911 373.527 1.00 94.08 746 LYS A C 1
ATOM 4634 O O . LYS A 1 643 ? 38.291 153.986 373.689 1.00 93.04 746 LYS A O 1
ATOM 4640 N N . ASN A 1 644 ? 39.553 152.610 372.427 1.00 88.52 747 ASN A N 1
ATOM 4641 C CA . ASN A 1 644 ? 39.650 153.537 371.308 1.00 89.39 747 ASN A CA 1
ATOM 4642 C C . ASN A 1 644 ? 38.455 153.420 370.369 1.00 91.40 747 ASN A C 1
ATOM 4643 O O . ASN A 1 644 ? 37.549 152.619 370.602 1.00 93.03 747 ASN A O 1
ATOM 4648 N N . HIS A 1 645 ? 38.475 154.218 369.307 1.00 91.54 748 HIS A N 1
ATOM 4649 C CA . HIS A 1 645 ? 37.376 154.303 368.348 1.00 90.77 748 HIS A CA 1
ATOM 4650 C C . HIS A 1 645 ? 36.924 152.939 367.817 1.00 84.17 748 HIS A C 1
ATOM 4651 O O . HIS A 1 645 ? 35.727 152.684 367.687 1.00 79.24 748 HIS A O 1
ATOM 4658 N N . LYS A 1 646 ? 37.882 152.064 367.524 1.00 86.84 749 LYS A N 1
ATOM 4659 C CA . LYS A 1 646 ? 37.574 150.765 366.930 1.00 88.62 749 LYS A CA 1
ATOM 4660 C C . LYS A 1 646 ? 37.174 149.712 367.961 1.00 89.93 749 LYS A C 1
ATOM 4661 O O . LYS A 1 646 ? 36.180 149.009 367.777 1.00 91.56 749 LYS A O 1
ATOM 4667 N N . GLU A 1 647 ? 37.958 149.598 369.032 1.00 87.63 750 GLU A N 1
ATOM 4668 C CA . GLU A 1 647 ? 37.694 148.621 370.088 1.00 89.04 750 GLU A CA 1
ATOM 4669 C C . GLU A 1 647 ? 36.281 148.771 370.635 1.00 92.75 750 GLU A C 1
ATOM 4670 O O . GLU A 1 647 ? 35.613 147.782 370.914 1.00 94.68 750 GLU A O 1
ATOM 4676 N N . GLN A 1 648 ? 35.839 150.016 370.779 1.00 86.94 751 GLN A N 1
ATOM 4677 C CA . GLN A 1 648 ? 34.467 150.318 371.160 1.00 92.62 751 GLN A CA 1
ATOM 4678 C C . GLN A 1 648 ? 33.454 149.538 370.323 1.00 97.43 751 GLN A C 1
ATOM 4679 O O . GLN A 1 648 ? 32.480 149.000 370.849 1.00 101.08 751 GLN A O 1
ATOM 4685 N N . LYS A 1 649 ? 33.699 149.485 369.016 1.00 97.59 752 LYS A N 1
ATOM 4686 C CA . LYS A 1 649 ? 32.739 148.958 368.050 1.00 99.09 752 LYS A CA 1
ATOM 4687 C C . LYS A 1 649 ? 32.739 147.430 367.999 1.00 98.82 752 LYS A C 1
ATOM 4688 O O . LYS A 1 649 ? 31.693 146.807 367.811 1.00 101.93 752 LYS A O 1
ATOM 4694 N N . TYR A 1 650 ? 33.916 146.835 368.163 1.00 99.16 753 TYR A N 1
ATOM 4695 C CA . TYR A 1 650 ? 34.055 145.382 368.207 1.00 101.17 753 TYR A CA 1
ATOM 4696 C C . TYR A 1 650 ? 34.741 144.974 369.508 1.00 102.94 753 TYR A C 1
ATOM 4697 O O . TYR A 1 650 ? 35.868 144.481 369.487 1.00 102.00 753 TYR A O 1
ATOM 4706 N N . SER A 1 651 ? 34.066 145.169 370.637 1.00 100.43 754 SER A N 1
ATOM 4707 C CA . SER A 1 651 ? 34.723 145.036 371.937 1.00 99.85 754 SER A CA 1
ATOM 4708 C C . SER A 1 651 ? 34.871 143.603 372.441 1.00 99.95 754 SER A C 1
ATOM 4709 O O . SER A 1 651 ? 35.702 143.339 373.309 1.00 99.23 754 SER A O 1
ATOM 4712 N N . GLU A 1 652 ? 34.075 142.679 371.915 1.00 103.76 755 GLU A N 1
ATOM 4713 C CA . GLU A 1 652 ? 34.132 141.305 372.396 1.00 101.16 755 GLU A CA 1
ATOM 4714 C C . GLU A 1 652 ? 35.310 140.570 371.762 1.00 92.47 755 GLU A C 1
ATOM 4715 O O . GLU A 1 652 ? 35.150 139.816 370.801 1.00 90.68 755 GLU A O 1
ATOM 4721 N N . GLN A 1 653 ? 36.517 140.781 372.284 1.00 91.48 756 GLN A N 1
ATOM 4722 C CA . GLN A 1 653 ? 37.725 140.219 371.662 1.00 85.18 756 GLN A CA 1
ATOM 4723 C C . GLN A 1 653 ? 38.539 139.376 372.642 1.00 81.89 756 GLN A C 1
ATOM 4724 O O . GLN A 1 653 ? 38.519 139.640 373.844 1.00 80.72 756 GLN A O 1
ATOM 4730 N N . PRO A 1 654 ? 39.242 138.354 372.148 1.00 76.96 757 PRO A N 1
ATOM 4731 C CA . PRO A 1 654 ? 39.884 137.424 373.079 1.00 78.64 757 PRO A CA 1
ATOM 4732 C C . PRO A 1 654 ? 40.809 138.042 374.090 1.00 79.10 757 PRO A C 1
ATOM 4733 O O . PRO A 1 654 ? 40.876 137.521 375.177 1.00 80.21 757 PRO A O 1
ATOM 4737 N N . PHE A 1 655 ? 41.580 139.052 373.716 1.00 80.24 758 PHE A N 1
ATOM 4738 C CA . PHE A 1 655 ? 42.514 139.692 374.636 1.00 78.46 758 PHE A CA 1
ATOM 4739 C C . PHE A 1 655 ? 41.823 140.378 375.776 1.00 78.09 758 PHE A C 1
ATOM 4740 O O . PHE A 1 655 ? 42.329 140.397 376.883 1.00 77.32 758 PHE A O 1
ATOM 4748 N N . PHE A 1 656 ? 40.689 140.989 375.478 1.00 78.41 759 PHE A N 1
ATOM 4749 C CA . PHE A 1 656 ? 39.889 141.662 376.481 1.00 81.26 759 PHE A CA 1
ATOM 4750 C C . PHE A 1 656 ? 39.083 140.715 377.311 1.00 83.77 759 PHE A C 1
ATOM 4751 O O . PHE A 1 656 ? 38.382 139.880 376.785 1.00 84.78 759 PHE A O 1
ATOM 4759 N N . CYS A 1 657 ? 39.124 140.900 378.612 1.00 81.09 760 CYS A N 1
ATOM 4760 C CA . CYS A 1 657 ? 38.294 140.117 379.473 1.00 86.63 760 CYS A CA 1
ATOM 4761 C C . CYS A 1 657 ? 37.277 141.019 380.114 1.00 91.24 760 CYS A C 1
ATOM 4762 O O . CYS A 1 657 ? 36.216 141.260 379.552 1.00 93.38 760 CYS A O 1
ATOM 4765 N N . ASN A 1 658 ? 37.600 141.563 381.277 1.00 93.89 761 ASN A N 1
ATOM 4766 C CA . ASN A 1 658 ? 36.612 142.341 381.997 1.00 94.51 761 ASN A CA 1
ATOM 4767 C C . ASN A 1 658 ? 36.280 143.488 381.120 1.00 94.06 761 ASN A C 1
ATOM 4768 O O . ASN A 1 658 ? 37.163 144.022 380.493 1.00 92.40 761 ASN A O 1
ATOM 4773 N N . ASP A 1 659 ? 35.014 143.825 381.015 1.00 98.60 762 ASP A N 1
ATOM 4774 C CA . ASP A 1 659 ? 34.645 144.949 380.196 1.00 101.36 762 ASP A CA 1
ATOM 4775 C C . ASP A 1 659 ? 33.837 145.896 381.015 1.00 108.49 762 ASP A C 1
ATOM 4776 O O . ASP A 1 659 ? 32.809 145.522 381.540 1.00 110.09 762 ASP A O 1
ATOM 4781 N N . ASP A 1 660 ? 34.275 147.140 381.093 1.00 101.64 763 ASP A N 1
ATOM 4782 C CA . ASP A 1 660 ? 33.603 148.106 381.941 1.00 108.45 763 ASP A CA 1
ATOM 4783 C C . ASP A 1 660 ? 32.569 148.873 381.156 1.00 118.55 763 ASP A C 1
ATOM 4784 O O . ASP A 1 660 ? 31.972 149.807 381.644 1.00 119.78 763 ASP A O 1
ATOM 4789 N N . GLY A 1 661 ? 32.410 148.500 379.904 1.00 112.71 764 GLY A N 1
ATOM 4790 C CA . GLY A 1 661 ? 31.391 149.045 379.050 1.00 113.76 764 GLY A CA 1
ATOM 4791 C C . GLY A 1 661 ? 31.959 150.207 378.290 1.00 111.10 764 GLY A C 1
ATOM 4792 O O . GLY A 1 661 ? 31.412 150.596 377.265 1.00 111.45 764 GLY A O 1
ATOM 4793 N N . LYS A 1 662 ? 33.073 150.748 378.774 1.00 117.25 765 LYS A N 1
ATOM 4794 C CA . LYS A 1 662 ? 33.875 151.658 377.985 1.00 102.47 765 LYS A CA 1
ATOM 4795 C C . LYS A 1 662 ? 35.363 151.555 378.238 1.00 92.82 765 LYS A C 1
ATOM 4796 O O . LYS A 1 662 ? 36.109 152.409 377.810 1.00 96.82 765 LYS A O 1
ATOM 4802 N N . THR A 1 663 ? 35.803 150.523 378.927 1.00 94.21 766 THR A N 1
ATOM 4803 C CA . THR A 1 663 ? 37.218 150.320 379.119 1.00 85.47 766 THR A CA 1
ATOM 4804 C C . THR A 1 663 ? 37.354 148.846 379.347 1.00 80.48 766 THR A C 1
ATOM 4805 O O . THR A 1 663 ? 36.370 148.204 379.615 1.00 83.58 766 THR A O 1
ATOM 4809 N N . ALA A 1 664 ? 38.545 148.291 379.195 1.00 77.45 767 ALA A N 1
ATOM 4810 C CA . ALA A 1 664 ? 38.698 146.864 379.321 1.00 73.34 767 ALA A CA 1
ATOM 4811 C C . ALA A 1 664 ? 40.101 146.465 379.644 1.00 70.52 767 ALA A C 1
ATOM 4812 O O . ALA A 1 664 ? 40.992 147.259 379.547 1.00 69.18 767 ALA A O 1
ATOM 4814 N N . VAL A 1 665 ? 40.278 145.218 380.034 1.00 72.48 768 VAL A N 1
ATOM 4815 C CA . VAL A 1 665 ? 41.530 144.713 380.551 1.00 71.18 768 VAL A CA 1
ATOM 4816 C C . VAL A 1 665 ? 42.168 143.710 379.612 1.00 71.41 768 VAL A C 1
ATOM 4817 O O . VAL A 1 665 ? 41.493 142.946 378.970 1.00 72.68 768 VAL A O 1
ATOM 4821 N N . ILE A 1 666 ? 43.483 143.722 379.538 1.00 67.44 769 ILE A N 1
ATOM 4822 C CA . ILE A 1 666 ? 44.225 142.807 378.671 1.00 71.46 769 ILE A CA 1
ATOM 4823 C C . ILE A 1 666 ? 44.483 141.472 379.375 1.00 73.66 769 ILE A C 1
ATOM 4824 O O . ILE A 1 666 ? 44.823 141.450 380.557 1.00 74.21 769 ILE A O 1
ATOM 4829 N N . VAL A 1 667 ? 44.317 140.365 378.649 1.00 72.97 770 VAL A N 1
ATOM 4830 C CA . VAL A 1 667 ? 44.416 139.029 379.245 1.00 77.47 770 VAL A CA 1
ATOM 4831 C C . VAL A 1 667 ? 45.394 138.098 378.535 1.00 80.31 770 VAL A C 1
ATOM 4832 O O . VAL A 1 667 ? 45.823 137.091 379.098 1.00 83.71 770 VAL A O 1
ATOM 4836 N N . GLY A 1 668 ? 45.724 138.411 377.290 1.00 78.74 771 GLY A N 1
ATOM 4837 C CA . GLY A 1 668 ? 46.548 137.515 376.502 1.00 78.15 771 GLY A CA 1
ATOM 4838 C C . GLY A 1 668 ? 48.009 137.543 376.900 1.00 75.94 771 GLY A C 1
ATOM 4839 O O . GLY A 1 668 ? 48.378 138.105 377.932 1.00 73.15 771 GLY A O 1
ATOM 4840 N N . LYS A 1 669 ? 48.841 136.905 376.087 1.00 78.41 772 LYS A N 1
ATOM 4841 C CA . LYS A 1 669 ? 50.274 137.127 376.155 1.00 72.27 772 LYS A CA 1
ATOM 4842 C C . LYS A 1 669 ? 50.526 138.498 375.550 1.00 65.78 772 LYS A C 1
ATOM 4843 O O . LYS A 1 669 ? 49.796 138.922 374.656 1.00 61.90 772 LYS A O 1
ATOM 4849 N N . VAL A 1 670 ? 51.528 139.211 376.051 1.00 65.30 773 VAL A N 1
ATOM 4850 C CA . VAL A 1 670 ? 51.888 140.495 375.464 1.00 64.50 773 VAL A CA 1
ATOM 4851 C C . VAL A 1 670 ? 53.398 140.617 375.302 1.00 63.80 773 VAL A C 1
ATOM 4852 O O . VAL A 1 670 ? 54.170 140.088 376.102 1.00 62.46 773 VAL A O 1
ATOM 4856 N N . ALA A 1 671 ? 53.809 141.301 374.240 1.00 65.85 774 ALA A N 1
ATOM 4857 C CA . ALA A 1 671 ? 55.206 141.645 374.034 1.00 62.53 774 ALA A CA 1
ATOM 4858 C C . ALA A 1 671 ? 55.417 143.102 374.421 1.00 56.79 774 ALA A C 1
ATOM 4859 O O . ALA A 1 671 ? 54.604 143.967 374.093 1.00 55.53 774 ALA A O 1
ATOM 4861 N N . ILE A 1 672 ? 56.506 143.365 375.134 1.00 54.92 775 ILE A N 1
ATOM 4862 C CA . ILE A 1 672 ? 56.775 144.686 375.687 1.00 56.12 775 ILE A CA 1
ATOM 4863 C C . ILE A 1 672 ? 58.236 145.058 375.486 1.00 54.85 775 ILE A C 1
ATOM 4864 O O . ILE A 1 672 ? 59.115 144.223 375.661 1.00 54.08 775 ILE A O 1
ATOM 4869 N N . THR A 1 673 ? 58.505 146.305 375.116 1.00 54.31 776 THR A N 1
ATOM 4870 C CA . THR A 1 673 ? 59.889 146.770 375.085 1.00 55.13 776 THR A CA 1
ATOM 4871 C C . THR A 1 673 ? 59.967 148.278 375.236 1.00 54.94 776 THR A C 1
ATOM 4872 O O . THR A 1 673 ? 58.962 148.969 375.131 1.00 51.57 776 THR A O 1
ATOM 4876 N N . LYS A 1 674 ? 61.166 148.787 375.489 1.00 56.15 777 LYS A N 1
ATOM 4877 C CA . LYS A 1 674 ? 61.351 150.223 375.627 1.00 61.82 777 LYS A CA 1
ATOM 4878 C C . LYS A 1 674 ? 62.354 150.752 374.608 1.00 65.88 777 LYS A C 1
ATOM 4879 O O . LYS A 1 674 ? 63.389 150.133 374.358 1.00 65.32 777 LYS A O 1
ATOM 4885 N N . ASN A 1 675 ? 62.030 151.892 374.007 1.00 65.39 778 ASN A N 1
ATOM 4886 C CA . ASN A 1 675 ? 62.986 152.614 373.181 1.00 66.17 778 ASN A CA 1
ATOM 4887 C C . ASN A 1 675 ? 63.965 153.380 374.059 1.00 66.65 778 ASN A C 1
ATOM 4888 O O . ASN A 1 675 ? 63.558 154.002 375.040 1.00 68.03 778 ASN A O 1
ATOM 4893 N N . PRO A 1 676 ? 65.260 153.345 373.711 1.00 65.23 779 PRO A N 1
ATOM 4894 C CA . PRO A 1 676 ? 65.819 152.629 372.560 1.00 65.56 779 PRO A CA 1
ATOM 4895 C C . PRO A 1 676 ? 66.261 151.206 372.898 1.00 65.77 779 PRO A C 1
ATOM 4896 O O . PRO A 1 676 ? 66.742 150.954 374.002 1.00 69.96 779 PRO A O 1
ATOM 4900 N N . CYS A 1 677 ? 66.104 150.294 371.943 1.00 65.63 780 CYS A N 1
ATOM 4901 C CA . CYS A 1 677 ? 66.409 148.884 372.163 1.00 66.63 780 CYS A CA 1
ATOM 4902 C C . CYS A 1 677 ? 67.255 148.295 371.033 1.00 67.97 780 CYS A C 1
ATOM 4903 O O . CYS A 1 677 ? 66.806 148.202 369.891 1.00 66.31 780 CYS A O 1
ATOM 4906 N N . LEU A 1 678 ? 68.479 147.894 371.363 1.00 68.28 781 LEU A N 1
ATOM 4907 C CA . LEU A 1 678 ? 69.409 147.356 370.374 1.00 68.53 781 LEU A CA 1
ATOM 4908 C C . LEU A 1 678 ? 69.748 145.902 370.679 1.00 76.75 781 LEU A C 1
ATOM 4909 O O . LEU A 1 678 ? 70.432 145.233 369.905 1.00 78.85 781 LEU A O 1
ATOM 4914 N N . HIS A 1 679 ? 69.260 145.423 371.817 1.00 75.64 782 HIS A N 1
ATOM 4915 C CA . HIS A 1 679 ? 69.574 144.085 372.299 1.00 77.05 782 HIS A CA 1
ATOM 4916 C C . HIS A 1 679 ? 68.328 143.208 372.285 1.00 75.93 782 HIS A C 1
ATOM 4917 O O . HIS A 1 679 ? 67.292 143.600 372.820 1.00 75.03 782 HIS A O 1
ATOM 4924 N N . PRO A 1 680 ? 68.419 142.022 371.663 1.00 69.37 783 PRO A N 1
ATOM 4925 C CA . PRO A 1 680 ? 67.289 141.087 371.693 1.00 72.12 783 PRO A CA 1
ATOM 4926 C C . PRO A 1 680 ? 66.970 140.733 373.134 1.00 78.89 783 PRO A C 1
ATOM 4927 O O . PRO A 1 680 ? 67.885 140.672 373.946 1.00 83.18 783 PRO A O 1
ATOM 4931 N N . GLY A 1 681 ? 65.706 140.522 373.464 1.00 79.33 784 GLY A N 1
ATOM 4932 C CA . GLY A 1 681 ? 65.368 140.264 374.849 1.00 79.16 784 GLY A CA 1
ATOM 4933 C C . GLY A 1 681 ? 65.302 141.546 375.657 1.00 76.80 784 GLY A C 1
ATOM 4934 O O . GLY A 1 681 ? 65.167 141.511 376.879 1.00 77.18 784 GLY A O 1
ATOM 4935 N N . ASP A 1 682 ? 65.427 142.684 374.978 1.00 81.70 785 ASP A N 1
ATOM 4936 C CA . ASP A 1 682 ? 64.903 143.932 375.515 1.00 70.92 785 ASP A CA 1
ATOM 4937 C C . ASP A 1 682 ? 63.411 143.849 375.245 1.00 65.05 785 ASP A C 1
ATOM 4938 O O . ASP A 1 682 ? 62.606 144.586 375.813 1.00 62.09 785 ASP A O 1
ATOM 4943 N N . VAL A 1 683 ? 63.073 142.931 374.345 1.00 68.36 786 VAL A N 1
ATOM 4944 C CA . VAL A 1 683 ? 61.703 142.523 374.091 1.00 64.08 786 VAL A CA 1
ATOM 4945 C C . VAL A 1 683 ? 61.332 141.395 375.046 1.00 65.06 786 VAL A C 1
ATOM 4946 O O . VAL A 1 683 ? 61.890 140.300 374.981 1.00 63.08 786 VAL A O 1
ATOM 4950 N N . ARG A 1 684 ? 60.391 141.681 375.937 1.00 64.62 787 ARG A N 1
ATOM 4951 C CA . ARG A 1 684 ? 59.970 140.746 376.969 1.00 68.44 787 ARG A CA 1
ATOM 4952 C C . ARG A 1 684 ? 58.537 140.293 376.728 1.00 72.41 787 ARG A C 1
ATOM 4953 O O . ARG A 1 684 ? 57.656 141.115 376.496 1.00 72.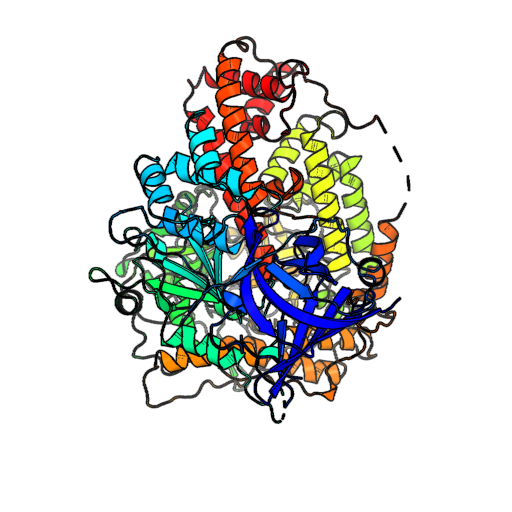77 787 ARG A O 1
ATOM 4961 N N . VAL A 1 685 ? 58.298 138.989 376.780 1.00 74.15 788 VAL A N 1
ATOM 4962 C CA . VAL A 1 685 ? 56.939 138.484 376.632 1.00 70.86 788 VAL A CA 1
ATOM 4963 C C . VAL A 1 685 ? 56.383 138.048 377.980 1.00 69.79 788 VAL A C 1
ATOM 4964 O O . VAL A 1 685 ? 56.924 137.157 378.634 1.00 71.50 788 VAL A O 1
ATOM 4968 N N . LEU A 1 686 ? 55.300 138.698 378.389 1.00 70.91 789 LEU A N 1
ATOM 4969 C CA . LEU A 1 686 ? 54.709 138.471 379.698 1.00 70.57 789 LEU A CA 1
ATOM 4970 C C . LEU A 1 686 ? 53.250 138.060 379.559 1.00 73.28 789 LEU A C 1
ATOM 4971 O O . LEU A 1 686 ? 52.681 138.123 378.470 1.00 70.06 789 LEU A O 1
ATOM 4976 N N . GLU A 1 687 ? 52.648 137.630 380.662 1.00 75.08 790 GLU A N 1
ATOM 4977 C CA . GLU A 1 687 ? 51.238 137.264 380.656 1.00 75.62 790 GLU A CA 1
ATOM 4978 C C . GLU A 1 687 ? 50.404 138.368 381.291 1.00 72.86 790 GLU A C 1
ATOM 4979 O O . GLU A 1 687 ? 50.646 138.760 382.428 1.00 72.94 790 GLU A O 1
ATOM 4985 N N . ALA A 1 688 ? 49.432 138.880 380.547 1.00 71.57 791 ALA A N 1
ATOM 4986 C CA . ALA A 1 688 ? 48.505 139.854 381.101 1.00 69.36 791 ALA A CA 1
ATOM 4987 C C . ALA A 1 688 ? 47.446 139.122 381.913 1.00 71.78 791 ALA A C 1
ATOM 4988 O O . ALA A 1 688 ? 46.818 138.184 381.425 1.00 73.06 791 ALA A O 1
ATOM 4990 N N . VAL A 1 689 ? 47.259 139.542 383.159 1.00 72.58 792 VAL A N 1
ATOM 4991 C CA . VAL A 1 689 ? 46.330 138.863 384.054 1.00 73.35 792 VAL A CA 1
ATOM 4992 C C . VAL A 1 689 ? 45.276 139.817 384.591 1.00 72.83 792 VAL A C 1
ATOM 4993 O O . VAL A 1 689 ? 45.436 141.036 384.519 1.00 69.71 792 VAL A O 1
ATOM 4997 N N . TYR A 1 690 ? 44.193 139.260 385.123 1.00 68.62 793 TYR A N 1
ATOM 4998 C CA . TYR A 1 690 ? 43.200 140.079 385.801 1.00 79.67 793 TYR A CA 1
ATOM 4999 C C . TYR A 1 690 ? 43.308 139.932 387.313 1.00 80.82 793 TYR A C 1
ATOM 5000 O O . TYR A 1 690 ? 43.180 138.834 387.857 1.00 83.41 793 TYR A O 1
ATOM 5009 N N . ASP A 1 691 ? 43.547 141.053 387.984 1.00 77.00 794 ASP A N 1
ATOM 5010 C CA . ASP A 1 691 ? 43.564 141.100 389.438 1.00 79.10 794 ASP A CA 1
ATOM 5011 C C . ASP A 1 691 ? 42.437 142.014 389.906 1.00 78.51 794 ASP A C 1
ATOM 5012 O O . ASP A 1 691 ? 42.411 143.194 389.556 1.00 75.89 794 ASP A O 1
ATOM 5017 N N . PRO A 1 692 ? 41.498 141.467 390.697 1.00 80.53 795 PRO A N 1
ATOM 5018 C CA . PRO A 1 692 ? 40.312 142.200 391.160 1.00 79.24 795 PRO A CA 1
ATOM 5019 C C . PRO A 1 692 ? 40.681 143.450 391.949 1.00 78.50 795 PRO A C 1
ATOM 5020 O O . PRO A 1 692 ? 40.026 144.489 391.814 1.00 78.44 795 PRO A O 1
ATOM 5024 N N . GLY A 1 693 ? 41.724 143.335 392.764 1.00 78.39 796 GLY A N 1
ATOM 5025 C CA . GLY A 1 693 ? 42.218 144.455 393.540 1.00 78.05 796 GLY A CA 1
ATOM 5026 C C . GLY A 1 693 ? 42.535 145.639 392.654 1.00 75.80 796 GLY A C 1
ATOM 5027 O O . GLY A 1 693 ? 41.915 146.691 392.776 1.00 76.04 796 GLY A O 1
ATOM 5028 N N . LEU A 1 694 ? 43.483 145.450 391.741 1.00 77.21 797 LEU A N 1
ATOM 5029 C CA . LEU A 1 694 ? 43.911 146.502 390.823 1.00 74.30 797 LEU A CA 1
ATOM 5030 C C . LEU A 1 694 ? 42.752 147.053 389.993 1.00 74.88 797 LEU A C 1
ATOM 5031 O O . LEU A 1 694 ? 42.749 148.230 389.631 1.00 75.33 797 LEU A O 1
ATOM 5036 N N . ASP A 1 695 ? 41.776 146.199 389.696 1.00 72.57 798 ASP A N 1
ATOM 5037 C CA . ASP A 1 695 ? 40.543 146.634 389.046 1.00 73.56 798 ASP A CA 1
ATOM 5038 C C . ASP A 1 695 ? 39.852 147.665 389.932 1.00 77.63 798 ASP A C 1
ATOM 5039 O O . ASP A 1 695 ? 39.436 148.727 389.464 1.00 74.21 798 ASP A O 1
ATOM 5044 N N . ALA A 1 696 ? 39.742 147.346 391.218 1.00 76.49 799 ALA A N 1
ATOM 5045 C CA . ALA A 1 696 ? 39.065 148.225 392.164 1.00 77.95 799 ALA A CA 1
ATOM 5046 C C . ALA A 1 696 ? 39.842 149.518 392.416 1.00 84.47 799 ALA A C 1
ATOM 5047 O O . ALA A 1 696 ? 39.247 150.565 392.672 1.00 77.21 799 ALA A O 1
ATOM 5049 N N . ARG A 1 697 ? 41.168 149.446 392.334 1.00 81.98 800 ARG A N 1
ATOM 5050 C CA . ARG A 1 697 ? 42.016 150.590 392.664 1.00 80.53 800 ARG A CA 1
ATOM 5051 C C . ARG A 1 697 ? 42.032 151.637 391.551 1.00 79.42 800 ARG A C 1
ATOM 5052 O O . ARG A 1 697 ? 42.585 152.724 391.719 1.00 78.66 800 ARG A O 1
ATOM 5060 N N . GLY A 1 698 ? 41.433 151.298 390.413 1.00 81.61 801 GLY A N 1
ATOM 5061 C CA . GLY A 1 698 ? 41.154 152.273 389.374 1.00 80.50 801 GLY A CA 1
ATOM 5062 C C . GLY A 1 698 ? 42.304 152.712 388.486 1.00 77.46 801 GLY A C 1
ATOM 5063 O O . GLY A 1 698 ? 42.160 153.668 387.722 1.00 76.73 801 GLY A O 1
ATOM 5064 N N . LEU A 1 699 ? 43.442 152.032 388.574 1.00 77.22 802 LEU A N 1
ATOM 5065 C CA . LEU A 1 699 ? 44.563 152.352 387.695 1.00 70.88 802 LEU A CA 1
ATOM 5066 C C . LEU A 1 699 ? 44.211 152.029 386.247 1.00 70.66 802 LEU A C 1
ATOM 5067 O O . LEU A 1 699 ? 43.692 150.953 385.950 1.00 72.76 802 LEU A O 1
ATOM 5072 N N . ILE A 1 700 ? 44.491 152.973 385.353 1.00 71.37 803 ILE A N 1
ATOM 5073 C CA . ILE A 1 700 ? 44.115 152.838 383.950 1.00 67.82 803 ILE A CA 1
ATOM 5074 C C . ILE A 1 700 ? 45.161 153.476 383.033 1.00 67.18 803 ILE A C 1
ATOM 5075 O O . ILE A 1 700 ? 45.920 154.353 383.453 1.00 67.19 803 ILE A O 1
ATOM 5080 N N . ASP A 1 701 ? 45.206 153.009 381.788 1.00 67.03 804 ASP A N 1
ATOM 5081 C CA . ASP A 1 701 ? 46.093 153.550 380.758 1.00 65.41 804 ASP A CA 1
ATOM 5082 C C . ASP A 1 701 ? 47.573 153.549 381.136 1.00 64.11 804 ASP A C 1
ATOM 5083 O O . ASP A 1 701 ? 48.354 154.338 380.605 1.00 62.50 804 ASP A O 1
ATOM 5088 N N . CYS A 1 702 ? 47.955 152.672 382.057 1.00 62.05 805 CYS A N 1
ATOM 5089 C CA . CYS A 1 702 ? 49.367 152.399 382.285 1.00 62.40 805 CYS A CA 1
ATOM 5090 C C . CYS A 1 702 ? 49.532 150.893 382.434 1.00 61.65 805 CYS A C 1
ATOM 5091 O O . CYS A 1 702 ? 48.546 150.167 382.558 1.00 60.79 805 CYS A O 1
ATOM 5094 N N . VAL A 1 703 ? 50.773 150.421 382.407 1.00 64.54 806 VAL A N 1
ATOM 5095 C CA . VAL A 1 703 ? 51.027 148.995 382.554 1.00 67.40 806 VAL A CA 1
ATOM 5096 C C . VAL A 1 703 ? 51.616 148.709 383.935 1.00 69.45 806 VAL A C 1
ATOM 5097 O O . VAL A 1 703 ? 52.656 149.247 384.313 1.00 70.59 806 VAL A O 1
ATOM 5101 N N . VAL A 1 704 ? 50.924 147.864 384.691 1.00 67.77 807 VAL A N 1
ATOM 5102 C CA . VAL A 1 704 ? 51.264 147.626 386.087 1.00 66.02 807 VAL A CA 1
ATOM 5103 C C . VAL A 1 704 ? 52.178 146.409 386.248 1.00 62.25 807 VAL A C 1
ATOM 5104 O O . VAL A 1 704 ? 51.776 145.270 385.980 1.00 61.46 807 VAL A O 1
ATOM 5108 N N . PHE A 1 705 ? 53.406 146.679 386.693 1.00 59.50 808 PHE A N 1
ATOM 5109 C CA . PHE A 1 705 ? 54.482 145.690 386.792 1.00 66.21 808 PHE A CA 1
ATOM 5110 C C . PHE A 1 705 ? 54.587 145.045 388.175 1.00 71.76 808 PHE A C 1
ATOM 5111 O O . PHE A 1 705 ? 54.170 145.636 389.166 1.00 73.69 808 PHE A O 1
ATOM 5119 N N . PRO A 1 706 ? 55.174 143.836 388.249 1.00 71.79 809 PRO A N 1
ATOM 5120 C CA . PRO A 1 706 ? 55.326 143.141 389.533 1.00 76.06 809 PRO A CA 1
ATOM 5121 C C . PRO A 1 706 ? 56.210 143.856 390.553 1.00 79.40 809 PRO A C 1
ATOM 5122 O O . PRO A 1 706 ? 57.151 144.572 390.208 1.00 78.90 809 PRO A O 1
ATOM 5126 N N . GLN A 1 707 ? 55.880 143.643 391.820 1.00 80.29 810 GLN A N 1
ATOM 5127 C CA . GLN A 1 707 ? 56.662 144.141 392.939 1.00 81.48 810 GLN A CA 1
ATOM 5128 C C . GLN A 1 707 ? 57.589 143.017 393.403 1.00 81.17 810 GLN A C 1
ATOM 5129 O O . GLN A 1 707 ? 58.551 143.232 394.141 1.00 81.75 810 GLN A O 1
ATOM 5135 N N . ARG A 1 708 ? 57.310 141.816 392.908 1.00 83.11 811 ARG A N 1
ATOM 5136 C CA . ARG A 1 708 ? 57.996 140.606 393.342 1.00 84.23 811 ARG A CA 1
ATOM 5137 C C . ARG A 1 708 ? 58.792 139.983 392.195 1.00 84.00 811 ARG A C 1
ATOM 5138 O O . ARG A 1 708 ? 58.517 140.254 391.027 1.00 82.65 811 ARG A O 1
ATOM 5146 N N . GLY A 1 709 ? 59.776 139.150 392.523 1.00 82.00 812 GLY A N 1
ATOM 5147 C CA . GLY A 1 709 ? 60.506 138.414 391.504 1.00 81.40 812 GLY A CA 1
ATOM 5148 C C . GLY A 1 709 ? 62.018 138.560 391.527 1.00 79.80 812 GLY A C 1
ATOM 5149 O O . GLY A 1 709 ? 62.568 139.394 392.247 1.00 81.05 812 GLY A O 1
ATOM 5150 N N . GLU A 1 710 ? 62.686 137.740 390.718 1.00 84.54 813 GLU A N 1
ATOM 5151 C CA . GLU A 1 710 ? 64.145 137.723 390.635 1.00 86.16 813 GLU A CA 1
ATOM 5152 C C . GLU A 1 710 ? 64.705 139.022 390.058 1.00 84.42 813 GLU A C 1
ATOM 5153 O O . GLU A 1 710 ? 65.840 139.403 390.345 1.00 86.42 813 GLU A O 1
ATOM 5159 N N . ARG A 1 711 ? 63.899 139.694 389.244 1.00 84.08 814 ARG A N 1
ATOM 5160 C CA . ARG A 1 711 ? 64.294 140.945 388.612 1.00 80.20 814 ARG A CA 1
ATOM 5161 C C . ARG A 1 711 ? 63.034 141.724 388.260 1.00 74.61 814 ARG A C 1
ATOM 5162 O O . ARG A 1 711 ? 62.027 141.130 387.878 1.00 71.44 814 ARG A O 1
ATOM 5170 N N . PRO A 1 712 ? 63.067 143.055 388.413 1.00 77.38 815 PRO A N 1
ATOM 5171 C CA . PRO A 1 712 ? 61.916 143.825 387.936 1.00 75.37 815 PRO A CA 1
ATOM 5172 C C . PRO A 1 712 ? 61.930 143.925 386.414 1.00 70.46 815 PRO A C 1
ATOM 5173 O O . PRO A 1 712 ? 62.981 144.188 385.830 1.00 66.89 815 PRO A O 1
ATOM 5177 N N . HIS A 1 713 ? 60.778 143.703 385.788 1.00 71.35 816 HIS A N 1
ATOM 5178 C CA . HIS A 1 713 ? 60.677 143.682 384.329 1.00 70.05 816 HIS A CA 1
ATOM 5179 C C . HIS A 1 713 ? 61.099 144.969 383.618 1.00 67.06 816 HIS A C 1
ATOM 5180 O O . HIS A 1 713 ? 61.650 144.892 382.519 1.00 62.59 816 HIS A O 1
ATOM 5187 N N . PRO A 1 714 ? 60.817 146.150 384.208 1.00 68.09 817 PRO A N 1
ATOM 5188 C CA . PRO A 1 714 ? 61.406 147.345 383.597 1.00 69.60 817 PRO A CA 1
ATOM 5189 C C . PRO A 1 714 ? 62.907 147.199 383.359 1.00 73.21 817 PRO A C 1
ATOM 5190 O O . PRO A 1 714 ? 63.370 147.528 382.270 1.00 76.09 817 PRO A O 1
ATOM 5194 N N . ASN A 1 715 ? 63.639 146.673 384.339 1.00 74.83 818 ASN A N 1
ATOM 5195 C CA . ASN A 1 715 ? 65.082 146.500 384.201 1.00 74.67 818 ASN A CA 1
ATOM 5196 C C . ASN A 1 715 ? 65.448 145.489 383.119 1.00 71.24 818 ASN A C 1
ATOM 5197 O O . ASN A 1 715 ? 66.526 145.562 382.529 1.00 71.03 818 ASN A O 1
ATOM 5202 N N . GLU A 1 716 ? 64.547 144.550 382.856 1.00 69.71 819 GLU A N 1
ATOM 5203 C CA . GLU A 1 716 ? 64.758 143.584 381.789 1.00 68.93 819 GLU A CA 1
ATOM 5204 C C . GLU A 1 716 ? 64.603 144.265 380.429 1.00 69.51 819 GLU A C 1
ATOM 5205 O O . GLU A 1 716 ? 65.254 143.887 379.455 1.00 69.95 819 GLU A O 1
ATOM 5211 N N . CYS A 1 717 ? 63.804 145.312 380.371 1.00 64.16 820 CYS A N 1
ATOM 5212 C CA . CYS A 1 717 ? 63.665 146.042 379.136 1.00 62.12 820 CYS A CA 1
ATOM 5213 C C . CYS A 1 717 ? 64.681 147.144 379.121 1.00 71.87 820 CYS A C 1
ATOM 5214 O O . CYS A 1 717 ? 64.459 148.183 379.697 1.00 72.54 820 CYS A O 1
ATOM 5217 N N . SER A 1 718 ? 65.784 146.946 378.429 1.00 72.89 821 SER A N 1
ATOM 5218 C CA . SER A 1 718 ? 66.729 148.021 378.255 1.00 75.59 821 SER A CA 1
ATOM 5219 C C . SER A 1 718 ? 67.178 148.518 379.627 1.00 81.14 821 SER A C 1
ATOM 5220 O O . SER A 1 718 ? 67.647 147.741 380.435 1.00 84.68 821 SER A O 1
ATOM 5223 N N . GLY A 1 719 ? 67.061 149.809 379.883 1.00 76.70 822 GLY A N 1
ATOM 5224 C CA . GLY A 1 719 ? 67.437 150.391 381.151 1.00 81.44 822 GLY A CA 1
ATOM 5225 C C . GLY A 1 719 ? 66.660 149.910 382.358 1.00 85.12 822 GLY A C 1
ATOM 5226 O O . GLY A 1 719 ? 67.228 149.765 383.428 1.00 87.74 822 GLY A O 1
ATOM 5227 N N . GLY A 1 720 ? 65.362 149.671 382.191 1.00 83.68 823 GLY A N 1
ATOM 5228 C CA . GLY A 1 720 ? 64.510 149.247 383.288 1.00 83.21 823 GLY A CA 1
ATOM 5229 C C . GLY A 1 720 ? 64.394 150.179 384.468 1.00 83.69 823 GLY A C 1
ATOM 5230 O O . GLY A 1 720 ? 64.824 149.868 385.567 1.00 83.55 823 GLY A O 1
ATOM 5231 N N . ASP A 1 721 ? 63.837 151.349 384.231 1.00 84.74 824 ASP A N 1
ATOM 5232 C CA . ASP A 1 721 ? 63.638 152.316 385.288 1.00 85.21 824 ASP A CA 1
ATOM 5233 C C . ASP A 1 721 ? 62.180 152.701 385.256 1.00 82.00 824 ASP A C 1
ATOM 5234 O O . ASP A 1 721 ? 61.529 152.499 384.257 1.00 79.97 824 ASP A O 1
ATOM 5239 N N . LEU A 1 722 ? 61.644 153.211 386.355 1.00 82.92 825 LEU A N 1
ATOM 5240 C CA . LEU A 1 722 ? 60.243 153.622 386.382 1.00 78.28 825 LEU A CA 1
ATOM 5241 C C . LEU A 1 722 ? 60.017 155.131 386.374 1.00 79.79 825 LEU A C 1
ATOM 5242 O O . LEU A 1 722 ? 58.941 155.602 386.660 1.00 77.10 825 LEU A O 1
ATOM 5247 N N . ASP A 1 723 ? 61.052 155.878 386.034 1.00 83.42 826 ASP A N 1
ATOM 5248 C CA . ASP A 1 723 ? 61.006 157.321 386.025 1.00 82.70 826 ASP A CA 1
ATOM 5249 C C . ASP A 1 723 ? 60.415 157.848 384.727 1.00 84.32 826 ASP A C 1
ATOM 5250 O O . ASP A 1 723 ? 61.112 158.421 383.921 1.00 86.86 826 ASP A O 1
ATOM 5255 N N . GLY A 1 724 ? 59.119 157.663 384.545 1.00 82.68 827 GLY A N 1
ATOM 5256 C CA . GLY A 1 724 ? 58.342 158.259 383.472 1.00 80.63 827 GLY A CA 1
ATOM 5257 C C . GLY A 1 724 ? 58.727 157.851 382.068 1.00 78.59 827 GLY A C 1
ATOM 5258 O O . GLY A 1 724 ? 58.595 158.638 381.131 1.00 77.76 827 GLY A O 1
ATOM 5259 N N . ASP A 1 725 ? 59.208 156.625 381.915 1.00 82.47 828 ASP A N 1
ATOM 5260 C CA . ASP A 1 725 ? 59.549 156.124 380.594 1.00 75.47 828 ASP A CA 1
ATOM 5261 C C . ASP A 1 725 ? 58.358 155.408 379.983 1.00 69.69 828 ASP A C 1
ATOM 5262 O O . ASP A 1 725 ? 57.487 154.909 380.696 1.00 71.23 828 ASP A O 1
ATOM 5267 N N . LEU A 1 726 ? 58.321 155.367 378.658 1.00 68.96 829 LEU A N 1
ATOM 5268 C CA . LEU A 1 726 ? 57.185 154.793 377.959 1.00 64.55 829 LEU A CA 1
ATOM 5269 C C . LEU A 1 726 ? 57.533 153.456 377.320 1.00 64.87 829 LEU A C 1
ATOM 5270 O O . LEU A 1 726 ? 58.541 153.319 376.626 1.00 66.30 829 LEU A O 1
ATOM 5275 N N . PHE A 1 727 ? 56.682 152.472 377.579 1.00 64.38 830 PHE A N 1
ATOM 5276 C CA . PHE A 1 727 ? 56.841 151.137 377.039 1.00 60.41 830 PHE A CA 1
ATOM 5277 C C . PHE A 1 727 ? 55.887 150.895 375.876 1.00 55.28 830 PHE A C 1
ATOM 5278 O O . PHE A 1 727 ? 54.723 151.316 375.896 1.00 55.10 830 PHE A O 1
ATOM 5286 N N . PHE A 1 728 ? 56.420 150.231 374.859 1.00 52.76 831 PHE A N 1
ATOM 5287 C CA . PHE A 1 728 ? 55.662 149.717 373.734 1.00 53.52 831 PHE A CA 1
ATOM 5288 C C . PHE A 1 728 ? 55.101 148.360 374.128 1.00 54.27 831 PHE A C 1
ATOM 5289 O O . PHE A 1 728 ? 55.859 147.428 374.422 1.00 53.61 831 PHE A O 1
ATOM 5297 N N . ILE A 1 729 ? 53.775 148.264 374.166 1.00 55.64 832 ILE A N 1
ATOM 5298 C CA . ILE A 1 729 ? 53.116 147.013 374.519 1.00 57.38 832 ILE A CA 1
ATOM 5299 C C . ILE A 1 729 ? 52.191 146.582 373.393 1.00 55.80 832 ILE A C 1
ATOM 5300 O O . ILE A 1 729 ? 51.422 147.387 372.883 1.00 55.06 832 ILE A O 1
ATOM 5305 N N . THR A 1 730 ? 52.273 145.318 372.997 1.00 55.27 833 THR A N 1
ATOM 5306 C CA . THR A 1 730 ? 51.346 144.787 372.008 1.00 57.27 833 THR A CA 1
ATOM 5307 C C . THR A 1 730 ? 50.842 143.415 372.426 1.00 60.27 833 THR A C 1
ATOM 5308 O O . THR A 1 730 ? 51.558 142.643 373.055 1.00 60.60 833 THR A O 1
ATOM 5312 N N . TRP A 1 731 ? 49.594 143.126 372.086 1.00 64.88 834 TRP A N 1
ATOM 5313 C CA . TRP A 1 731 ? 49.026 141.808 372.321 1.00 67.53 834 TRP A CA 1
ATOM 5314 C C . TRP A 1 731 ? 48.600 141.204 370.995 1.00 70.73 834 TRP A C 1
ATOM 5315 O O . TRP A 1 731 ? 47.820 140.252 370.951 1.00 73.72 834 TRP A O 1
ATOM 5326 N N . ASP A 1 732 ? 49.110 141.783 369.912 1.00 64.37 835 ASP A N 1
ATOM 5327 C CA . ASP A 1 732 ? 48.915 141.223 368.587 1.00 67.12 835 ASP A CA 1
ATOM 5328 C C . ASP A 1 732 ? 49.618 139.877 368.527 1.00 69.98 835 ASP A C 1
ATOM 5329 O O . ASP A 1 732 ? 50.837 139.803 368.675 1.00 69.98 835 ASP A O 1
ATOM 5334 N N . ASP A 1 733 ? 48.839 138.818 368.326 1.00 69.58 836 ASP A N 1
ATOM 5335 C CA . ASP A 1 733 ? 49.366 137.462 368.215 1.00 71.91 836 ASP A CA 1
ATOM 5336 C C . ASP A 1 733 ? 50.485 137.393 367.183 1.00 73.65 836 ASP A C 1
ATOM 5337 O O . ASP A 1 733 ? 51.455 136.653 367.345 1.00 74.30 836 ASP A O 1
ATOM 5342 N N . LYS A 1 734 ? 50.354 138.198 366.136 1.00 72.65 837 LYS A N 1
ATOM 5343 C CA . LYS A 1 734 ? 51.256 138.127 364.994 1.00 73.87 837 LYS A CA 1
ATOM 5344 C C . LYS A 1 734 ? 52.598 138.800 365.272 1.00 69.66 837 LYS A C 1
ATOM 5345 O O . LYS A 1 734 ? 53.524 138.692 364.470 1.00 69.39 837 LYS A O 1
ATOM 5351 N N . LEU A 1 735 ? 52.704 139.498 366.399 1.00 71.76 838 LEU A N 1
ATOM 5352 C CA . LEU A 1 735 ? 53.928 140.230 366.721 1.00 64.47 838 LEU A CA 1
ATOM 5353 C C . LEU A 1 735 ? 54.626 139.701 367.971 1.00 64.36 838 LEU A C 1
ATOM 5354 O O . LEU A 1 735 ? 55.775 140.050 368.237 1.00 64.28 838 LEU A O 1
ATOM 5359 N N . ILE A 1 736 ? 53.944 138.915 368.790 1.00 65.11 839 ILE A N 1
ATOM 5360 C CA . ILE A 1 736 ? 54.620 138.392 369.969 1.00 62.47 839 ILE A CA 1
ATOM 5361 C C . ILE A 1 736 ? 55.654 137.368 369.521 1.00 62.60 839 ILE A C 1
ATOM 5362 O O . ILE A 1 736 ? 55.351 136.523 368.678 1.00 61.14 839 ILE A O 1
ATOM 5367 N N . PRO A 1 737 ? 56.865 137.411 370.075 1.00 61.58 840 PRO A N 1
ATOM 5368 C CA . PRO A 1 737 ? 57.803 136.328 369.768 1.00 67.79 840 PRO A CA 1
ATOM 5369 C C . PRO A 1 737 ? 57.563 135.048 370.517 1.00 77.23 840 PRO A C 1
ATOM 5370 O O . PRO A 1 737 ? 57.132 135.059 371.638 1.00 78.28 840 PRO A O 1
ATOM 5374 N N . ALA A 1 738 ? 57.862 133.935 369.879 1.00 79.62 841 ALA A N 1
ATOM 5375 C CA . ALA A 1 738 ? 57.626 132.639 370.460 1.00 83.03 841 ALA A CA 1
ATOM 5376 C C . ALA A 1 738 ? 58.425 132.419 371.717 1.00 84.34 841 ALA A C 1
ATOM 5377 O O . ALA A 1 738 ? 57.918 131.902 372.694 1.00 86.88 841 ALA A O 1
ATOM 5379 N N . ALA A 1 739 ? 59.686 132.794 371.691 1.00 84.73 842 ALA A N 1
ATOM 5380 C CA . ALA A 1 739 ? 60.547 132.556 372.818 1.00 81.45 842 ALA A CA 1
ATOM 5381 C C . ALA A 1 739 ? 61.473 133.719 372.885 1.00 76.20 842 ALA A C 1
ATOM 5382 O O . ALA A 1 739 ? 61.820 134.258 371.864 1.00 74.88 842 ALA A O 1
ATOM 5384 N N . VAL A 1 740 ? 61.910 134.086 374.076 1.00 76.71 843 VAL A N 1
ATOM 5385 C CA . VAL A 1 740 ? 62.618 135.327 374.249 1.00 72.57 843 VAL A CA 1
ATOM 5386 C C . VAL A 1 740 ? 64.046 135.162 374.701 1.00 70.34 843 VAL A C 1
ATOM 5387 O O . VAL A 1 740 ? 64.348 134.329 375.507 1.00 71.21 843 VAL A O 1
ATOM 5391 N N . ASP A 1 741 ? 64.919 135.982 374.162 1.00 68.75 844 ASP A N 1
ATOM 5392 C CA . ASP A 1 741 ? 66.305 135.942 374.515 1.00 74.20 844 ASP A CA 1
ATOM 5393 C C . ASP A 1 741 ? 66.483 136.492 375.893 1.00 75.86 844 ASP A C 1
ATOM 5394 O O . ASP A 1 741 ? 65.628 137.162 376.405 1.00 74.26 844 ASP A O 1
ATOM 5399 N N . ALA A 1 742 ? 67.577 136.113 376.550 1.00 82.33 845 ALA A N 1
ATOM 5400 C CA . ALA A 1 742 ? 67.813 136.495 377.945 1.00 81.60 845 ALA A CA 1
ATOM 5401 C C . ALA A 1 742 ? 68.071 137.991 378.052 1.00 80.23 845 ALA A C 1
ATOM 5402 O O . ALA A 1 742 ? 68.650 138.577 377.137 1.00 78.44 845 ALA A O 1
ATOM 5404 N N . PRO A 1 743 ? 67.650 138.626 379.145 1.00 81.48 846 PRO A N 1
ATOM 5405 C CA . PRO A 1 743 ? 67.846 140.072 379.201 1.00 80.36 846 PRO A CA 1
ATOM 5406 C C . PRO A 1 743 ? 69.280 140.443 379.357 1.00 82.91 846 PRO A C 1
ATOM 5407 O O . PRO A 1 743 ? 70.091 139.644 379.734 1.00 83.08 846 PRO A O 1
ATOM 5411 N N . MET A 1 744 ? 69.589 141.683 379.084 1.00 86.38 847 MET A N 1
ATOM 5412 C CA . MET A 1 744 ? 70.949 142.110 379.128 1.00 89.91 847 MET A CA 1
ATOM 5413 C C . MET A 1 744 ? 71.421 142.024 380.497 1.00 97.56 847 MET A C 1
ATOM 5414 O O . MET A 1 744 ? 70.676 142.174 381.450 1.00 95.54 847 MET A O 1
ATOM 5419 N N . ASP A 1 745 ? 72.701 141.793 380.606 1.00 100.02 848 ASP A N 1
ATOM 5420 C CA . ASP A 1 745 ? 73.284 141.770 381.895 1.00 108.29 848 ASP A CA 1
ATOM 5421 C C . ASP A 1 745 ? 73.446 143.141 382.442 1.00 115.30 848 ASP A C 1
ATOM 5422 O O . ASP A 1 745 ? 73.476 144.134 381.738 1.00 117.75 848 ASP A O 1
ATOM 5427 N N . TYR A 1 746 ? 73.588 143.188 383.732 1.00 108.40 849 TYR A N 1
ATOM 5428 C CA . TYR A 1 746 ? 73.701 144.431 384.415 1.00 115.84 849 TYR A CA 1
ATOM 5429 C C . TYR A 1 746 ? 74.883 145.237 383.998 1.00 121.06 849 TYR A C 1
ATOM 5430 O O . TYR A 1 746 ? 75.934 144.708 383.670 1.00 119.62 849 TYR A O 1
ATOM 5439 N N . THR A 1 747 ? 74.709 146.536 383.993 1.00 126.90 850 THR A N 1
ATOM 5440 C CA . THR A 1 747 ? 75.811 147.390 383.692 1.00 130.93 850 THR A CA 1
ATOM 5441 C C . THR A 1 747 ? 76.752 147.430 384.833 1.00 138.42 850 THR A C 1
ATOM 5442 O O . THR A 1 747 ? 76.378 147.142 385.959 1.00 140.66 850 THR A O 1
ATOM 5446 N N . ALA A 1 748 ? 77.991 147.780 384.551 1.00 140.77 851 ALA A N 1
ATOM 5447 C CA . ALA A 1 748 ? 78.955 147.959 385.606 1.00 144.79 851 ALA A CA 1
ATOM 5448 C C . ALA A 1 748 ? 79.557 149.297 385.293 1.00 147.09 851 ALA A C 1
ATOM 5449 O O . ALA A 1 748 ? 80.707 149.359 384.863 1.00 149.89 851 ALA A O 1
ATOM 5451 N N . THR A 1 749 ? 78.804 150.372 385.512 1.00 145.80 852 THR A N 1
ATOM 5452 C CA . THR A 1 749 ? 79.306 151.724 385.264 1.00 144.99 852 THR A CA 1
ATOM 5453 C C . THR A 1 749 ? 79.447 152.499 386.567 1.00 145.85 852 THR A C 1
ATOM 5454 O O . THR A 1 749 ? 78.462 152.715 387.271 1.00 145.65 852 THR A O 1
ATOM 5458 N N . ARG A 1 750 ? 80.667 152.917 386.895 1.00 150.09 853 ARG A N 1
ATOM 5459 C CA . ARG A 1 750 ? 80.898 153.625 388.153 1.00 149.06 853 ARG A CA 1
ATOM 5460 C C . ARG A 1 750 ? 81.338 155.069 387.945 1.00 149.81 853 ARG A C 1
ATOM 5461 O O . ARG A 1 750 ? 82.328 155.323 387.260 1.00 150.85 853 ARG A O 1
ATOM 5469 N N . PRO A 1 751 ? 80.605 156.023 388.537 1.00 147.09 854 PRO A N 1
ATOM 5470 C CA . PRO A 1 751 ? 80.951 157.449 388.423 1.00 148.40 854 PRO A CA 1
ATOM 5471 C C . PRO A 1 751 ? 82.274 157.840 389.068 1.00 154.20 854 PRO A C 1
ATOM 5472 O O . PRO A 1 751 ? 82.937 158.703 388.488 1.00 156.83 854 PRO A O 1
ATOM 5476 N N . ARG A 1 752 ? 82.608 157.285 390.236 1.00 151.18 855 ARG A N 1
ATOM 5477 C CA . ARG A 1 752 ? 83.844 157.609 390.978 1.00 152.45 855 ARG A CA 1
ATOM 5478 C C . ARG A 1 752 ? 83.722 158.902 391.784 1.00 151.67 855 ARG A C 1
ATOM 5479 O O . ARG A 1 752 ? 82.675 159.552 391.762 1.00 152.06 855 ARG A O 1
ATOM 5487 N N . ILE A 1 753 ? 84.782 159.280 392.492 1.00 159.80 856 ILE A N 1
ATOM 5488 C CA . ILE A 1 753 ? 84.727 160.471 393.343 1.00 144.87 856 ILE A CA 1
ATOM 5489 C C . ILE A 1 753 ? 85.973 161.337 393.227 1.00 141.33 856 ILE A C 1
ATOM 5490 O O . ILE A 1 753 ? 87.042 160.845 392.866 1.00 141.51 856 ILE A O 1
ATOM 5495 N N . MET A 1 754 ? 85.842 162.624 393.533 1.00 151.66 857 MET A N 1
ATOM 5496 C CA . MET A 1 754 ? 86.994 163.523 393.501 1.00 148.56 857 MET A CA 1
ATOM 5497 C C . MET A 1 754 ? 87.002 164.398 394.750 1.00 146.64 857 MET A C 1
ATOM 5498 O O . MET A 1 754 ? 85.992 164.493 395.450 1.00 142.29 857 MET A O 1
ATOM 5503 N N . ASP A 1 755 ? 88.136 165.033 395.036 1.00 134.73 858 ASP A N 1
ATOM 5504 C CA . ASP A 1 755 ? 88.226 165.892 396.206 1.00 134.70 858 ASP A CA 1
ATOM 5505 C C . ASP A 1 755 ? 87.505 167.172 396.074 1.00 134.49 858 ASP A C 1
ATOM 5506 O O . ASP A 1 755 ? 86.898 167.637 397.013 1.00 135.10 858 ASP A O 1
ATOM 5511 N N . HIS A 1 756 ? 87.601 167.783 394.925 1.00 131.85 859 HIS A N 1
ATOM 5512 C CA . HIS A 1 756 ? 86.998 169.074 394.762 1.00 129.76 859 HIS A CA 1
ATOM 5513 C C . HIS A 1 756 ? 85.507 168.990 394.715 1.00 125.65 859 HIS A C 1
ATOM 5514 O O . HIS A 1 756 ? 84.959 168.006 394.256 1.00 126.43 859 HIS A O 1
ATOM 5521 N N . ALA A 1 757 ? 84.830 170.011 395.194 1.00 127.75 860 ALA A N 1
ATOM 5522 C CA . ALA A 1 757 ? 83.400 170.039 395.020 1.00 122.20 860 ALA A CA 1
ATOM 5523 C C . ALA A 1 757 ? 83.377 170.454 393.587 1.00 119.20 860 ALA A C 1
ATOM 5524 O O . ALA A 1 757 ? 84.369 170.951 393.069 1.00 115.64 860 ALA A O 1
ATOM 5526 N N . VAL A 1 758 ? 82.253 170.338 392.926 1.00 117.38 861 VAL A N 1
ATOM 5527 C CA . VAL A 1 758 ? 82.280 170.600 391.517 1.00 116.64 861 VAL A CA 1
ATOM 5528 C C . VAL A 1 758 ? 82.349 172.021 391.041 1.00 122.91 861 VAL A C 1
ATOM 5529 O O . VAL A 1 758 ? 81.484 172.822 391.347 1.00 121.28 861 VAL A O 1
ATOM 5533 N N . THR A 1 759 ? 83.401 172.346 390.311 1.00 113.11 862 THR A N 1
ATOM 5534 C CA . THR A 1 759 ? 83.566 173.645 389.709 1.00 112.03 862 THR A CA 1
ATOM 5535 C C . THR A 1 759 ? 82.479 173.864 388.730 1.00 110.20 862 THR A C 1
ATOM 5536 O O . THR A 1 759 ? 81.913 172.934 388.228 1.00 109.35 862 THR A O 1
ATOM 5540 N N . LEU A 1 760 ? 82.217 175.108 388.416 1.00 115.69 863 LEU A N 1
ATOM 5541 C CA . LEU A 1 760 ? 81.465 175.420 387.235 1.00 100.01 863 LEU A CA 1
ATOM 5542 C C . LEU A 1 760 ? 82.292 174.951 386.076 1.00 92.99 863 LEU A C 1
ATOM 5543 O O . LEU A 1 760 ? 81.780 174.502 385.078 1.00 93.89 863 LEU A O 1
ATOM 5548 N N . GLU A 1 761 ? 83.594 175.077 386.206 1.00 98.21 864 GLU A N 1
ATOM 5549 C CA . GLU A 1 761 ? 84.464 174.839 385.091 1.00 93.65 864 GLU A CA 1
ATOM 5550 C C . GLU A 1 761 ? 84.243 173.426 384.627 1.00 87.63 864 GLU A C 1
ATOM 5551 O O . GLU A 1 761 ? 84.076 173.163 383.452 1.00 86.76 864 GLU A O 1
ATOM 5557 N N . GLU A 1 762 ? 84.179 172.513 385.568 1.00 92.63 865 GLU A N 1
ATOM 5558 C CA . GLU A 1 762 ? 84.003 171.126 385.225 1.00 91.46 865 GLU A CA 1
ATOM 5559 C C . GLU A 1 762 ? 82.678 170.887 384.545 1.00 87.30 865 GLU A C 1
ATOM 5560 O O . GLU A 1 762 ? 82.580 170.070 383.653 1.00 88.36 865 GLU A O 1
ATOM 5566 N N . ILE A 1 763 ? 81.643 171.576 384.985 1.00 84.62 866 ILE A N 1
ATOM 5567 C CA . ILE A 1 763 ? 80.346 171.409 384.372 1.00 81.71 866 ILE A CA 1
ATOM 5568 C C . ILE A 1 763 ? 80.454 171.829 382.935 1.00 81.25 866 ILE A C 1
ATOM 5569 O O . ILE A 1 763 ? 79.935 171.164 382.086 1.00 79.70 866 ILE A O 1
ATOM 5574 N N . GLN A 1 764 ? 81.128 172.925 382.652 1.00 73.43 867 GLN A N 1
ATOM 5575 C CA . GLN A 1 764 ? 81.171 173.375 381.270 1.00 66.25 867 GLN A CA 1
ATOM 5576 C C . GLN A 1 764 ? 81.939 172.439 380.347 1.00 99.10 867 GLN A C 1
ATOM 5577 O O . GLN A 1 764 ? 81.475 172.069 379.294 1.00 99.71 867 GLN A O 1
ATOM 5583 N N . LYS A 1 765 ? 83.101 172.018 380.801 1.00 81.19 868 LYS A N 1
ATOM 5584 C CA . LYS A 1 765 ? 84.008 171.075 380.139 1.00 83.08 868 LYS A CA 1
ATOM 5585 C C . LYS A 1 765 ? 83.306 169.750 379.908 1.00 82.62 868 LYS A C 1
ATOM 5586 O O . LYS A 1 765 ? 83.562 169.086 378.918 1.00 86.24 868 LYS A O 1
ATOM 5592 N N . HIS A 1 766 ? 82.475 169.335 380.860 1.00 91.31 869 HIS A N 1
ATOM 5593 C CA . HIS A 1 766 ? 81.690 168.107 380.709 1.00 84.51 869 HIS A CA 1
ATOM 5594 C C . HIS A 1 766 ? 80.726 168.217 379.532 1.00 78.34 869 HIS A C 1
ATOM 5595 O O . HIS A 1 766 ? 80.595 167.299 378.721 1.00 76.86 869 HIS A O 1
ATOM 5602 N N . PHE A 1 767 ? 80.049 169.357 379.467 1.00 78.01 870 PHE A N 1
ATOM 5603 C CA . PHE A 1 767 ? 79.142 169.694 378.377 1.00 73.08 870 PHE A CA 1
ATOM 5604 C C . PHE A 1 767 ? 79.828 169.566 377.004 1.00 76.47 870 PHE A C 1
ATOM 5605 O O . PHE A 1 767 ? 79.368 168.817 376.119 1.00 76.34 870 PHE A O 1
ATOM 5613 N N . VAL A 1 768 ? 80.946 170.269 376.837 1.00 76.26 871 VAL A N 1
ATOM 5614 C CA . VAL A 1 768 ? 81.678 170.211 375.572 1.00 76.11 871 VAL A CA 1
ATOM 5615 C C . VAL A 1 768 ? 82.179 168.790 375.287 1.00 78.67 871 VAL A C 1
ATOM 5616 O O . VAL A 1 768 ? 82.078 168.296 374.157 1.00 81.04 871 VAL A O 1
ATOM 5620 N N . SER A 1 769 ? 82.706 168.133 376.318 1.00 80.24 872 SER A N 1
ATOM 5621 C CA . SER A 1 769 ? 83.157 166.748 376.201 1.00 80.88 872 SER A CA 1
ATOM 5622 C C . SER A 1 769 ? 82.042 165.865 375.660 1.00 78.92 872 SER A C 1
ATOM 5623 O O . SER A 1 769 ? 82.284 164.962 374.854 1.00 79.75 872 SER A O 1
ATOM 5626 N N . TYR A 1 770 ? 80.818 166.137 376.103 1.00 78.61 873 TYR A N 1
ATOM 5627 C CA . TYR A 1 770 ? 79.657 165.440 375.578 1.00 76.95 873 TYR A CA 1
ATOM 5628 C C . TYR A 1 770 ? 79.516 165.743 374.100 1.00 81.30 873 TYR A C 1
ATOM 5629 O O . TYR A 1 770 ? 79.207 164.844 373.315 1.00 83.47 873 TYR A O 1
ATOM 5638 N N . MET A 1 771 ? 79.724 167.003 373.717 1.00 76.90 874 MET A N 1
ATOM 5639 C CA . MET A 1 771 ? 79.678 167.341 372.291 1.00 73.56 874 MET A CA 1
ATOM 5640 C C . MET A 1 771 ? 80.625 166.468 371.468 1.00 75.29 874 MET A C 1
ATOM 5641 O O . MET A 1 771 ? 80.224 165.915 370.445 1.00 74.33 874 MET A O 1
ATOM 5646 N N . ILE A 1 772 ? 81.875 166.407 371.877 1.00 79.44 875 ILE A N 1
ATOM 5647 C CA . ILE A 1 772 ? 82.899 165.641 371.185 1.00 81.71 875 ILE A CA 1
ATOM 5648 C C . ILE A 1 772 ? 82.685 164.145 371.167 1.00 88.30 875 ILE A C 1
ATOM 5649 O O . ILE A 1 772 ? 82.967 163.486 370.185 1.00 87.94 875 ILE A O 1
ATOM 5654 N N . ASN A 1 773 ? 82.238 163.599 372.278 1.00 85.54 876 ASN A N 1
ATOM 5655 C CA . ASN A 1 773 ? 82.209 162.166 372.420 1.00 90.87 876 ASN A CA 1
ATOM 5656 C C . ASN A 1 773 ? 80.892 161.475 372.226 1.00 96.22 876 ASN A C 1
ATOM 5657 O O . ASN A 1 773 ? 80.797 160.290 372.450 1.00 95.02 876 ASN A O 1
ATOM 5662 N N . ASP A 1 774 ? 79.873 162.198 371.809 1.00 95.89 877 ASP A N 1
ATOM 5663 C CA . ASP A 1 774 ? 78.582 161.580 371.599 1.00 95.28 877 ASP A CA 1
ATOM 5664 C C . ASP A 1 774 ? 78.705 160.523 370.519 1.00 96.05 877 ASP A C 1
ATOM 5665 O O . ASP A 1 774 ? 79.405 160.711 369.548 1.00 97.46 877 ASP A O 1
ATOM 5670 N N . THR A 1 775 ? 78.057 159.385 370.704 1.00 96.76 878 THR A N 1
ATOM 5671 C CA . THR A 1 775 ? 78.010 158.397 369.640 1.00 92.40 878 THR A CA 1
ATOM 5672 C C . THR A 1 775 ? 76.701 157.630 369.568 1.00 85.21 878 THR A C 1
ATOM 5673 O O . THR A 1 775 ? 76.647 156.551 369.001 1.00 83.91 878 THR A O 1
ATOM 5677 N N . LEU A 1 776 ? 75.664 158.160 370.186 1.00 88.94 879 LEU A N 1
ATOM 5678 C CA . LEU A 1 776 ? 74.410 157.451 370.215 1.00 84.42 879 LEU A CA 1
ATOM 5679 C C . LEU A 1 776 ? 73.924 157.326 368.803 1.00 80.50 879 LEU A C 1
ATOM 5680 O O . LEU A 1 776 ? 73.464 156.283 368.398 1.00 80.56 879 LEU 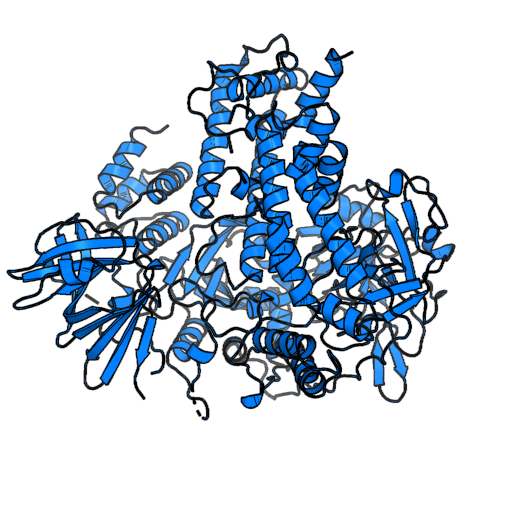A O 1
ATOM 5685 N N . GLY A 1 777 ? 74.023 158.399 368.039 1.00 83.52 880 GLY A N 1
ATOM 5686 C CA . GLY A 1 777 ? 73.559 158.359 366.669 1.00 79.20 880 GLY A CA 1
ATOM 5687 C C . GLY A 1 777 ? 74.350 157.421 365.802 1.00 75.97 880 GLY A C 1
ATOM 5688 O O . GLY A 1 777 ? 73.802 156.651 365.039 1.00 71.15 880 GLY A O 1
ATOM 5689 N N . ALA A 1 778 ? 75.658 157.491 365.928 1.00 67.99 881 ALA A N 1
ATOM 5690 C CA . ALA A 1 778 ? 76.518 156.661 365.127 1.00 71.89 881 ALA A CA 1
ATOM 5691 C C . ALA A 1 778 ? 76.383 155.214 365.461 1.00 76.15 881 ALA A C 1
ATOM 5692 O O . ALA A 1 778 ? 76.434 154.383 364.585 1.00 79.27 881 ALA A O 1
ATOM 5694 N N . ILE A 1 779 ? 76.293 154.899 366.740 1.00 78.56 882 ILE A N 1
ATOM 5695 C CA . ILE A 1 779 ? 76.110 153.516 367.125 1.00 77.80 882 ILE A CA 1
ATOM 5696 C C . ILE A 1 779 ? 74.780 152.982 366.706 1.00 75.46 882 ILE A C 1
ATOM 5697 O O . ILE A 1 779 ? 74.685 151.884 366.226 1.00 75.80 882 ILE A O 1
ATOM 5702 N N . SER A 1 780 ? 73.742 153.768 366.890 1.00 75.04 883 SER A N 1
ATOM 5703 C CA . SER A 1 780 ? 72.417 153.313 366.566 1.00 73.79 883 SER A CA 1
ATOM 5704 C C . SER A 1 780 ? 72.310 153.044 365.095 1.00 72.39 883 SER A C 1
ATOM 5705 O O . SER A 1 780 ? 71.785 152.038 364.691 1.00 72.63 883 SER A O 1
ATOM 5708 N N . THR A 1 781 ? 72.845 153.942 364.298 1.00 72.40 884 THR A N 1
ATOM 5709 C CA . THR A 1 781 ? 72.948 153.780 362.851 1.00 68.98 884 THR A CA 1
ATOM 5710 C C . THR A 1 781 ? 73.674 152.498 362.445 1.00 69.20 884 THR A C 1
ATOM 5711 O O . THR A 1 781 ? 73.118 151.656 361.733 1.00 70.93 884 THR A O 1
ATOM 5715 N N . ALA A 1 782 ? 74.911 152.350 362.907 1.00 68.55 885 ALA A N 1
ATOM 5716 C CA . ALA A 1 782 ? 75.734 151.204 362.535 1.00 69.55 885 ALA A CA 1
ATOM 5717 C C . ALA A 1 782 ? 75.107 149.877 362.972 1.00 65.83 885 ALA A C 1
ATOM 5718 O O . ALA A 1 782 ? 75.164 148.883 362.246 1.00 59.40 885 ALA A O 1
ATOM 5720 N N . HIS A 1 783 ? 74.505 149.872 364.156 1.00 67.81 886 HIS A N 1
ATOM 5721 C CA . HIS A 1 783 ? 73.846 148.682 364.682 1.00 67.75 886 HIS A CA 1
ATOM 5722 C C . HIS A 1 783 ? 72.655 148.294 363.822 1.00 67.51 886 HIS A C 1
ATOM 5723 O O . HIS A 1 783 ? 72.455 147.121 363.532 1.00 68.08 886 HIS A O 1
ATOM 5730 N N . LEU A 1 784 ? 71.858 149.284 363.436 1.00 63.52 887 LEU A N 1
ATOM 5731 C CA . LEU A 1 784 ? 70.679 149.035 362.616 1.00 63.56 887 LEU A CA 1
ATOM 5732 C C . LEU A 1 784 ? 71.106 148.480 361.259 1.00 68.35 887 LEU A C 1
ATOM 5733 O O . LEU A 1 784 ? 70.512 147.520 360.747 1.00 67.29 887 LEU A O 1
ATOM 5738 N N . ILE A 1 785 ? 72.152 149.081 360.695 1.00 72.40 888 ILE A N 1
ATOM 5739 C CA . ILE A 1 785 ? 72.754 148.586 359.461 1.00 58.04 888 ILE A CA 1
ATOM 5740 C C . ILE A 1 785 ? 73.143 147.117 359.579 1.00 67.70 888 ILE A C 1
ATOM 5741 O O . ILE A 1 785 ? 72.704 146.283 358.787 1.00 68.26 888 ILE A O 1
ATOM 5746 N N . HIS A 1 786 ? 73.960 146.806 360.579 1.00 68.92 889 HIS A N 1
ATOM 5747 C CA . HIS A 1 786 ? 74.465 145.449 360.749 1.00 71.14 889 HIS A CA 1
ATOM 5748 C C . HIS A 1 786 ? 73.339 144.448 361.011 1.00 70.70 889 HIS A C 1
ATOM 5749 O O . HIS A 1 786 ? 73.378 143.320 360.527 1.00 70.54 889 HIS A O 1
ATOM 5756 N N . ALA A 1 787 ? 72.337 144.868 361.774 1.00 64.57 890 ALA A N 1
ATOM 5757 C CA . ALA A 1 787 ? 71.188 144.021 362.063 1.00 67.54 890 ALA A CA 1
ATOM 5758 C C . ALA A 1 787 ? 70.432 143.714 360.780 1.00 71.43 890 ALA A C 1
ATOM 5759 O O . ALA A 1 787 ? 69.923 142.609 360.598 1.00 73.08 890 ALA A O 1
ATOM 5761 N N . ASP A 1 788 ? 70.369 144.698 359.889 1.00 72.22 891 ASP A N 1
ATOM 5762 C CA . ASP A 1 788 ? 69.715 144.510 358.598 1.00 74.24 891 ASP A CA 1
ATOM 5763 C C . ASP A 1 788 ? 70.495 143.565 357.683 1.00 75.82 891 ASP A C 1
ATOM 5764 O O . ASP A 1 788 ? 69.932 142.638 357.102 1.00 76.39 891 ASP A O 1
ATOM 5769 N N . ARG A 1 789 ? 71.741 143.865 357.384 1.00 74.95 892 ARG A N 1
ATOM 5770 C CA . ARG A 1 789 ? 72.479 142.970 356.501 1.00 77.52 892 ARG A CA 1
ATOM 5771 C C . ARG A 1 789 ? 72.905 141.600 357.000 1.00 79.68 892 ARG A C 1
ATOM 5772 O O . ARG A 1 789 ? 72.790 140.617 356.291 1.00 82.46 892 ARG A O 1
ATOM 5780 N N . ASP A 1 790 ? 73.481 141.554 358.202 1.00 79.93 893 ASP A N 1
ATOM 5781 C CA . ASP A 1 790 ? 74.177 140.363 358.716 1.00 77.47 893 ASP A CA 1
ATOM 5782 C C . ASP A 1 790 ? 73.249 139.175 358.959 1.00 71.14 893 ASP A C 1
ATOM 5783 O O . ASP A 1 790 ? 72.078 139.368 359.285 1.00 69.14 893 ASP A O 1
ATOM 5788 N N . PRO A 1 791 ? 73.748 137.947 358.791 1.00 73.09 894 PRO A N 1
ATOM 5789 C CA . PRO A 1 791 ? 72.822 136.811 358.876 1.00 72.32 894 PRO A CA 1
ATOM 5790 C C . PRO A 1 791 ? 72.184 136.611 360.221 1.00 73.24 894 PRO A C 1
ATOM 5791 O O . PRO A 1 791 ? 71.056 136.182 360.329 1.00 74.53 894 PRO A O 1
ATOM 5795 N N . LEU A 1 792 ? 72.960 136.832 361.255 1.00 74.22 895 LEU A N 1
ATOM 5796 C CA . LEU A 1 792 ? 72.489 136.598 362.588 1.00 71.42 895 LEU A CA 1
ATOM 5797 C C . LEU A 1 792 ? 71.513 137.662 362.990 1.00 69.81 895 LEU A C 1
ATOM 5798 O O . LEU A 1 792 ? 70.806 137.517 363.959 1.00 69.78 895 LEU A O 1
ATOM 5803 N N . LYS A 1 793 ? 71.467 138.732 362.223 1.00 69.06 896 LYS A N 1
ATOM 5804 C CA . LYS A 1 793 ? 70.619 139.844 362.542 1.00 66.29 896 LYS A CA 1
ATOM 5805 C C . LYS A 1 793 ? 71.090 140.444 363.831 1.00 66.02 896 LYS A C 1
ATOM 5806 O O . LYS A 1 793 ? 72.262 140.655 363.989 1.00 68.79 896 LYS A O 1
ATOM 5812 N N . ALA A 1 794 ? 70.209 140.730 364.762 1.00 67.08 897 ALA A N 1
ATOM 5813 C CA . ALA A 1 794 ? 70.575 141.542 365.904 1.00 68.42 897 ALA A CA 1
ATOM 5814 C C . ALA A 1 794 ? 71.631 140.904 366.774 1.00 68.90 897 ALA A C 1
ATOM 5815 O O . ALA A 1 794 ? 72.318 141.592 367.499 1.00 64.62 897 ALA A O 1
ATOM 5817 N N . ARG A 1 795 ? 71.688 139.581 366.744 1.00 66.36 898 ARG A N 1
ATOM 5818 C CA . ARG A 1 795 ? 72.676 138.778 367.454 1.00 65.61 898 ARG A CA 1
ATOM 5819 C C . ARG A 1 795 ? 74.097 138.791 366.913 1.00 65.52 898 ARG A C 1
ATOM 5820 O O . ARG A 1 795 ? 75.025 138.388 367.559 1.00 68.31 898 ARG A O 1
ATOM 5828 N N . SER A 1 796 ? 74.281 139.220 365.667 1.00 71.66 899 SER A N 1
ATOM 5829 C CA . SER A 1 796 ? 75.590 139.043 365.029 1.00 72.51 899 SER A CA 1
ATOM 5830 C C . SER A 1 796 ? 76.628 139.764 365.873 1.00 72.71 899 SER A C 1
ATOM 5831 O O . SER A 1 796 ? 76.363 140.866 366.354 1.00 69.65 899 SER A O 1
ATOM 5834 N N . PRO A 1 797 ? 77.797 139.159 366.095 1.00 72.31 900 PRO A N 1
ATOM 5835 C CA . PRO A 1 797 ? 78.651 139.733 367.139 1.00 74.54 900 PRO A CA 1
ATOM 5836 C C . PRO A 1 797 ? 78.883 141.198 366.924 1.00 72.16 900 PRO A C 1
ATOM 5837 O O . PRO A 1 797 ? 78.982 141.944 367.869 1.00 72.12 900 PRO A O 1
ATOM 5841 N N . GLU A 1 798 ? 79.020 141.610 365.690 1.00 72.62 901 GLU A N 1
ATOM 5842 C CA . GLU A 1 798 ? 79.148 143.029 365.393 1.00 73.54 901 GLU A CA 1
ATOM 5843 C C . GLU A 1 798 ? 78.009 143.823 366.038 1.00 72.56 901 GLU A C 1
ATOM 5844 O O . GLU A 1 798 ? 78.217 144.931 366.543 1.00 73.14 901 GLU A O 1
ATOM 5850 N N . CYS A 1 799 ? 76.817 143.233 366.056 1.00 72.56 902 CYS A N 1
ATOM 5851 C CA . CYS A 1 799 ? 75.652 143.869 366.664 1.00 69.71 902 CYS A CA 1
ATOM 5852 C C . CYS A 1 799 ? 75.668 143.798 368.187 1.00 70.94 902 CYS A C 1
ATOM 5853 O O . CYS A 1 799 ? 75.175 144.702 368.853 1.00 69.69 902 CYS A O 1
ATOM 5856 N N . VAL A 1 800 ? 76.210 142.717 368.737 1.00 67.85 903 VAL A N 1
ATOM 5857 C CA . VAL A 1 800 ? 76.362 142.608 370.183 1.00 69.48 903 VAL A CA 1
ATOM 5858 C C . VAL A 1 800 ? 77.395 143.620 370.660 1.00 73.18 903 VAL A C 1
ATOM 5859 O O . VAL A 1 800 ? 77.135 144.415 371.572 1.00 74.63 903 VAL A O 1
ATOM 5863 N N . GLN A 1 801 ? 78.565 143.573 370.025 1.00 75.60 904 GLN A N 1
ATOM 5864 C CA . GLN A 1 801 ? 79.634 144.533 370.265 1.00 78.02 904 GLN A CA 1
ATOM 5865 C C . GLN A 1 801 ? 79.084 145.952 370.230 1.00 78.44 904 GLN A C 1
ATOM 5866 O O . GLN A 1 801 ? 79.252 146.711 371.181 1.00 79.62 904 GLN A O 1
ATOM 5872 N N . LEU A 1 802 ? 78.396 146.289 369.143 1.00 79.05 905 LEU A N 1
ATOM 5873 C CA . LEU A 1 802 ? 77.834 147.626 368.979 1.00 78.57 905 LEU A CA 1
ATOM 5874 C C . LEU A 1 802 ? 76.797 147.988 370.039 1.00 78.01 905 LEU A C 1
ATOM 5875 O O . LEU A 1 802 ? 76.799 149.103 370.560 1.00 77.83 905 LEU A O 1
ATOM 5880 N N . ALA A 1 803 ? 75.912 147.048 370.351 1.00 77.23 906 ALA A N 1
ATOM 5881 C CA . ALA A 1 803 ? 74.845 147.289 371.316 1.00 76.59 906 ALA A CA 1
ATOM 5882 C C . ALA A 1 803 ? 75.407 147.563 372.705 1.00 79.98 906 ALA A C 1
ATOM 5883 O O . ALA A 1 803 ? 74.872 148.391 373.443 1.00 80.83 906 ALA A O 1
ATOM 5885 N N . ALA A 1 804 ? 76.482 146.863 373.056 1.00 84.00 907 ALA A N 1
ATOM 5886 C CA . ALA A 1 804 ? 77.139 147.069 374.344 1.00 82.23 907 ALA A CA 1
ATOM 5887 C C . ALA A 1 804 ? 77.572 148.524 374.511 1.00 82.05 907 ALA A C 1
ATOM 5888 O O . ALA A 1 804 ? 77.392 149.118 375.574 1.00 82.81 907 ALA A O 1
ATOM 5890 N N . LEU A 1 805 ? 78.135 149.090 373.448 1.00 84.33 908 LEU A N 1
ATOM 5891 C CA . LEU A 1 805 ? 78.556 150.488 373.428 1.00 82.61 908 LEU A CA 1
ATOM 5892 C C . LEU A 1 805 ? 77.399 151.456 373.681 1.00 79.65 908 LEU A C 1
ATOM 5893 O O . LEU A 1 805 ? 77.583 152.525 374.274 1.00 77.62 908 LEU A O 1
ATOM 5898 N N . HIS A 1 806 ? 76.209 151.076 373.223 1.00 78.24 909 HIS A N 1
ATOM 5899 C CA . HIS A 1 806 ? 75.037 151.941 373.310 1.00 81.88 909 HIS A CA 1
ATOM 5900 C C . HIS A 1 806 ? 74.651 152.244 374.748 1.00 88.11 909 HIS A C 1
ATOM 5901 O O . HIS A 1 806 ? 74.311 153.380 375.079 1.00 89.90 909 HIS A O 1
ATOM 5908 N N . SER A 1 807 ? 74.691 151.219 375.594 1.00 89.64 910 SER A N 1
ATOM 5909 C CA . SER A 1 807 ? 74.373 151.386 377.005 1.00 90.19 910 SER A CA 1
ATOM 5910 C C . SER A 1 807 ? 75.339 152.369 377.643 1.00 91.02 910 SER A C 1
ATOM 5911 O O . SER A 1 807 ? 74.922 153.266 378.359 1.00 91.62 910 SER A O 1
ATOM 5914 N N . MET A 1 808 ? 76.630 152.196 377.379 1.00 96.38 911 MET A N 1
ATOM 5915 C CA . MET A 1 808 ? 77.635 153.144 377.845 1.00 95.29 911 MET A CA 1
ATOM 5916 C C . MET A 1 808 ? 77.311 154.556 377.368 1.00 94.26 911 MET A C 1
ATOM 5917 O O . MET A 1 808 ? 77.497 155.523 378.103 1.00 94.70 911 MET A O 1
ATOM 5922 N N . ALA A 1 809 ? 76.815 154.662 376.137 1.00 91.93 912 ALA A N 1
ATOM 5923 C CA . ALA A 1 809 ? 76.518 155.957 375.526 1.00 90.78 912 ALA A CA 1
ATOM 5924 C C . ALA A 1 809 ? 75.305 156.660 376.138 1.00 92.79 912 ALA A C 1
ATOM 5925 O O . ALA A 1 809 ? 75.294 157.884 376.267 1.00 93.44 912 ALA A O 1
ATOM 5927 N N . VAL A 1 810 ? 74.275 155.899 376.495 1.00 96.78 913 VAL A N 1
ATOM 5928 C CA . VAL A 1 810 ? 73.109 156.495 377.133 1.00 101.78 913 VAL A CA 1
ATOM 5929 C C . VAL A 1 810 ? 73.484 156.799 378.592 1.00 111.12 913 VAL A C 1
ATOM 5930 O O . VAL A 1 810 ? 73.061 157.807 379.153 1.00 111.13 913 VAL A O 1
ATOM 5934 N N . ASP A 1 811 ? 74.324 155.940 379.167 1.00 102.99 914 ASP A N 1
ATOM 5935 C CA . ASP A 1 811 ? 74.851 156.097 380.520 1.00 105.73 914 ASP A CA 1
ATOM 5936 C C . ASP A 1 811 ? 75.779 157.304 380.610 1.00 107.80 914 ASP A C 1
ATOM 5937 O O . ASP A 1 811 ? 76.052 157.824 381.695 1.00 110.97 914 ASP A O 1
ATOM 5942 N N . PHE A 1 812 ? 76.257 157.740 379.450 1.00 103.43 915 PHE A N 1
ATOM 5943 C CA . PHE A 1 812 ? 77.356 158.687 379.341 1.00 104.62 915 PHE A CA 1
ATOM 5944 C C . PHE A 1 812 ? 76.978 160.058 379.878 1.00 105.63 915 PHE A C 1
ATOM 5945 O O . PHE A 1 812 ? 77.747 160.666 380.616 1.00 104.62 915 PHE A O 1
ATOM 5953 N N . ALA A 1 813 ? 75.785 160.524 379.521 1.00 95.23 916 ALA A N 1
ATOM 5954 C CA . ALA A 1 813 ? 75.310 161.851 379.907 1.00 100.59 916 ALA A CA 1
ATOM 5955 C C . ALA A 1 813 ? 75.475 162.131 381.398 1.00 104.32 916 ALA A C 1
ATOM 5956 O O . ALA A 1 813 ? 75.660 163.276 381.804 1.00 106.17 916 ALA A O 1
ATOM 5958 N N . LYS A 1 814 ? 75.435 161.080 382.208 1.00 103.94 917 LYS A N 1
ATOM 5959 C CA . LYS A 1 814 ? 75.399 161.256 383.652 1.00 109.27 917 LYS A CA 1
ATOM 5960 C C . LYS A 1 814 ? 76.532 160.528 384.391 1.00 107.60 917 LYS A C 1
ATOM 5961 O O . LYS A 1 814 ? 76.830 160.851 385.545 1.00 110.08 917 LYS A O 1
ATOM 5967 N N . THR A 1 815 ? 77.205 159.589 383.730 1.00 119.52 918 THR A N 1
ATOM 5968 C CA . THR A 1 815 ? 78.345 158.940 384.375 1.00 115.46 918 THR A CA 1
ATOM 5969 C C . THR A 1 815 ? 79.678 159.504 383.865 1.00 115.08 918 THR A C 1
ATOM 5970 O O . THR A 1 815 ? 80.725 159.315 384.486 1.00 110.60 918 THR A O 1
ATOM 5974 N N . GLY A 1 816 ? 79.634 160.220 382.747 1.00 103.60 919 GLY A N 1
ATOM 5975 C CA . GLY A 1 816 ? 80.837 160.797 382.174 1.00 112.53 919 GLY A CA 1
ATOM 5976 C C . GLY A 1 816 ? 81.742 159.730 381.590 1.00 116.41 919 GLY A C 1
ATOM 5977 O O . GLY A 1 816 ? 82.959 159.902 381.505 1.00 120.75 919 GLY A O 1
ATOM 5978 N N . ALA A 1 817 ? 81.185 158.595 381.204 1.00 118.97 920 ALA A N 1
ATOM 5979 C CA . ALA A 1 817 ? 82.042 157.579 380.624 1.00 119.51 920 ALA A CA 1
ATOM 5980 C C . ALA A 1 817 ? 81.846 157.628 379.127 1.00 119.15 920 ALA A C 1
ATOM 5981 O O . ALA A 1 817 ? 80.740 157.393 378.640 1.00 115.41 920 ALA A O 1
ATOM 5983 N N . PRO A 1 818 ? 82.905 157.925 378.379 1.00 117.17 921 PRO A N 1
ATOM 5984 C CA . PRO A 1 818 ? 82.723 157.932 376.932 1.00 119.68 921 PRO A CA 1
ATOM 5985 C C . PRO A 1 818 ? 82.449 156.541 376.431 1.00 123.56 921 PRO A C 1
ATOM 5986 O O . PRO A 1 818 ? 82.863 155.560 377.042 1.00 125.01 921 PRO A O 1
ATOM 5990 N N . ALA A 1 819 ? 81.754 156.479 375.306 1.00 121.68 922 ALA A N 1
ATOM 5991 C CA . ALA A 1 819 ? 81.606 155.267 374.543 1.00 121.36 922 ALA A CA 1
ATOM 5992 C C . ALA A 1 819 ? 82.436 155.505 373.307 1.00 122.46 922 ALA A C 1
ATOM 5993 O O . ALA A 1 819 ? 82.330 156.557 372.693 1.00 120.88 922 ALA A O 1
ATOM 5995 N N . GLU A 1 820 ? 83.289 154.553 372.959 1.00 129.00 923 GLU A N 1
ATOM 5996 C CA . GLU A 1 820 ? 84.234 154.747 371.872 1.00 120.70 923 GLU A CA 1
ATOM 5997 C C . GLU A 1 820 ? 83.859 153.866 370.703 1.00 114.34 923 GLU A C 1
ATOM 5998 O O . GLU A 1 820 ? 83.679 152.675 370.880 1.00 113.95 923 GLU A O 1
ATOM 6004 N N . MET A 1 821 ? 83.724 154.442 369.516 1.00 115.93 924 MET A N 1
ATOM 6005 C CA . MET A 1 821 ? 83.316 153.647 368.369 1.00 109.81 924 MET A CA 1
ATOM 6006 C C . MET A 1 821 ? 84.549 153.234 367.588 1.00 109.91 924 MET A C 1
ATOM 6007 O O . MET A 1 821 ? 85.325 154.080 367.143 1.00 108.66 924 MET A O 1
ATOM 6012 N N . PRO A 1 822 ? 84.731 151.929 367.422 1.00 108.54 925 PRO A N 1
ATOM 6013 C CA . PRO A 1 822 ? 85.904 151.436 366.700 1.00 110.96 925 PRO A CA 1
ATOM 6014 C C . PRO A 1 822 ? 85.833 151.889 365.255 1.00 109.94 925 PRO A C 1
ATOM 6015 O O . PRO A 1 822 ? 84.773 151.836 364.630 1.00 111.30 925 PRO A O 1
ATOM 6019 N N . LEU A 1 823 ? 86.930 152.334 364.689 1.00 113.51 926 LEU A N 1
ATOM 6020 C CA . LEU A 1 823 ? 86.891 152.889 363.345 1.00 105.14 926 LEU A CA 1
ATOM 6021 C C . LEU A 1 823 ? 86.395 151.912 362.350 1.00 96.63 926 LEU A C 1
ATOM 6022 O O . LEU A 1 823 ? 85.809 152.285 361.357 1.00 93.19 926 LEU A O 1
ATOM 6027 N N . ALA A 1 824 ? 86.654 150.656 362.597 1.00 95.49 927 ALA A N 1
ATOM 6028 C CA . ALA A 1 824 ? 86.272 149.646 361.661 1.00 91.78 927 ALA A CA 1
ATOM 6029 C C . ALA A 1 824 ? 84.797 149.544 361.491 1.00 89.67 927 ALA A C 1
ATOM 6030 O O . ALA A 1 824 ? 84.311 149.351 360.390 1.00 91.38 927 ALA A O 1
ATOM 6032 N N . LEU A 1 825 ? 84.065 149.634 362.582 1.00 93.83 928 LEU A N 1
ATOM 6033 C CA . LEU A 1 825 ? 82.636 149.453 362.529 1.00 88.46 928 LEU A CA 1
ATOM 6034 C C . LEU A 1 825 ? 81.885 150.587 361.897 1.00 88.30 928 LEU A C 1
ATOM 6035 O O . LEU A 1 825 ? 80.760 150.421 361.488 1.00 87.50 928 LEU A O 1
ATOM 6040 N N . ARG A 1 826 ? 82.492 151.752 361.829 1.00 87.88 929 ARG A N 1
ATOM 6041 C CA . ARG A 1 826 ? 81.847 152.861 361.186 1.00 90.79 929 ARG A CA 1
ATOM 6042 C C . ARG A 1 826 ? 81.680 152.513 359.759 1.00 95.57 929 ARG A C 1
ATOM 6043 O O . ARG A 1 826 ? 82.631 152.107 359.118 1.00 95.58 929 ARG A O 1
ATOM 6051 N N . PRO A 1 827 ? 80.489 152.741 359.219 1.00 89.67 930 PRO A N 1
ATOM 6052 C CA . PRO A 1 827 ? 80.206 152.280 357.875 1.00 93.76 930 PRO A CA 1
ATOM 6053 C C . PRO A 1 827 ? 80.246 153.312 356.803 1.00 99.92 930 PRO A C 1
ATOM 6054 O O . PRO A 1 827 ? 79.724 154.389 356.963 1.00 98.60 930 PRO A O 1
ATOM 6058 N N . ARG A 1 828 ? 80.899 152.992 355.706 1.00 102.28 931 ARG A N 1
ATOM 6059 C CA . ARG A 1 828 ? 80.957 153.910 354.597 1.00 103.12 931 ARG A CA 1
ATOM 6060 C C . ARG A 1 828 ? 79.888 153.660 353.567 1.00 101.03 931 ARG A C 1
ATOM 6061 O O . ARG A 1 828 ? 79.751 154.435 352.636 1.00 101.21 931 ARG A O 1
ATOM 6069 N N . GLU A 1 829 ? 79.131 152.591 353.717 1.00 99.31 932 GLU A N 1
ATOM 6070 C CA . GLU A 1 829 ? 78.115 152.262 352.767 1.00 90.68 932 GLU A CA 1
ATOM 6071 C C . GLU A 1 829 ? 76.866 152.208 353.566 1.00 81.25 932 GLU A C 1
ATOM 6072 O O . GLU A 1 829 ? 76.827 151.520 354.562 1.00 80.88 932 GLU A O 1
ATOM 6078 N N . PHE A 1 830 ? 75.827 152.906 353.132 1.00 86.60 933 PHE A N 1
ATOM 6079 C CA . PHE A 1 830 ? 74.613 153.013 353.905 1.00 78.04 933 PHE A CA 1
ATOM 6080 C C . PHE A 1 830 ? 73.456 152.393 353.221 1.00 77.56 933 PHE A C 1
ATOM 6081 O O . PHE A 1 830 ? 73.442 152.283 352.030 1.00 78.66 933 PHE A O 1
ATOM 6089 N N . PRO A 1 831 ? 72.474 151.961 353.969 1.00 73.72 934 PRO A N 1
ATOM 6090 C CA . PRO A 1 831 ? 71.383 151.236 353.357 1.00 73.36 934 PRO A CA 1
ATOM 6091 C C . PRO A 1 831 ? 70.390 152.001 352.561 1.00 75.54 934 PRO A C 1
ATOM 6092 O O . PRO A 1 831 ? 70.379 153.213 352.589 1.00 73.93 934 PRO A O 1
ATOM 6096 N N . ASP A 1 832 ? 69.559 151.290 351.829 1.00 75.72 935 ASP A N 1
ATOM 6097 C CA . ASP A 1 832 ? 68.575 151.898 350.972 1.00 75.92 935 ASP A CA 1
ATOM 6098 C C . ASP A 1 832 ? 67.657 152.734 351.750 1.00 74.16 935 ASP A C 1
ATOM 6099 O O . ASP A 1 832 ? 67.423 153.863 351.397 1.00 73.85 935 ASP A O 1
ATOM 6104 N N . PHE A 1 833 ? 67.173 152.219 352.851 1.00 75.46 936 PHE A N 1
ATOM 6105 C CA . PHE A 1 833 ? 66.201 152.909 353.653 1.00 69.15 936 PHE A CA 1
ATOM 6106 C C . PHE A 1 833 ? 66.597 154.175 354.327 1.00 66.87 936 PHE A C 1
ATOM 6107 O O . PHE A 1 833 ? 65.806 155.072 354.452 1.00 67.83 936 PHE A O 1
ATOM 6115 N N . MET A 1 834 ? 67.816 154.265 354.774 1.00 68.33 937 MET A N 1
ATOM 6116 C CA . MET A 1 834 ? 68.238 155.403 355.539 1.00 66.68 937 MET A CA 1
ATOM 6117 C C . MET A 1 834 ? 68.305 156.685 354.760 1.00 70.18 937 MET A C 1
ATOM 6118 O O . MET A 1 834 ? 68.485 157.742 355.344 1.00 69.00 937 MET A O 1
ATOM 6123 N N . GLU A 1 835 ? 68.229 156.601 353.449 1.00 68.49 938 GLU A N 1
ATOM 6124 C CA . GLU A 1 835 ? 68.190 157.775 352.616 1.00 69.81 938 GLU A CA 1
ATOM 6125 C C . GLU A 1 835 ? 69.298 158.717 352.811 1.00 75.46 938 GLU A C 1
ATOM 6126 O O . GLU A 1 835 ? 69.094 159.911 352.842 1.00 71.93 938 GLU A O 1
ATOM 6132 N N . ARG A 1 836 ? 70.497 158.191 352.921 1.00 77.59 939 ARG A N 1
ATOM 6133 C CA . ARG A 1 836 ? 71.645 159.034 353.024 1.00 81.05 939 ARG A CA 1
ATOM 6134 C C . ARG A 1 836 ? 72.032 159.235 351.628 1.00 83.85 939 ARG A C 1
ATOM 6135 O O . ARG A 1 836 ? 72.686 158.401 351.038 1.00 85.31 939 ARG A O 1
ATOM 6143 N N . TRP A 1 837 ? 71.583 160.330 351.072 1.00 84.91 940 TRP A N 1
ATOM 6144 C CA . TRP A 1 837 ? 71.852 160.639 349.708 1.00 86.38 940 TRP A CA 1
ATOM 6145 C C . TRP A 1 837 ? 73.268 160.954 349.435 1.00 86.37 940 TRP A C 1
ATOM 6146 O O . TRP A 1 837 ? 73.799 160.608 348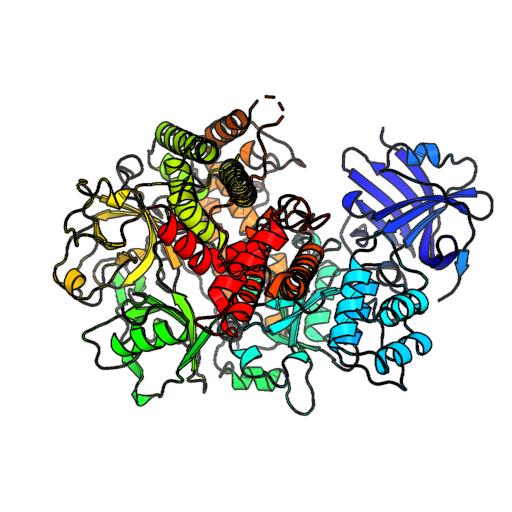.405 1.00 86.35 940 TRP A O 1
ATOM 6157 N N . GLU A 1 838 ? 73.908 161.596 350.365 1.00 88.10 941 GLU A N 1
ATOM 6158 C CA . GLU A 1 838 ? 75.233 162.069 350.114 1.00 92.59 941 GLU A CA 1
ATOM 6159 C C . GLU A 1 838 ? 76.279 161.025 350.191 1.00 88.61 941 GLU A C 1
ATOM 6160 O O . GLU A 1 838 ? 77.456 161.327 350.069 1.00 89.30 941 GLU A O 1
ATOM 6166 N N . ARG A 1 839 ? 75.884 159.798 350.453 1.00 88.23 942 ARG A N 1
ATOM 6167 C CA . ARG A 1 839 ? 76.855 158.755 350.643 1.00 86.63 942 ARG A CA 1
ATOM 6168 C C . ARG A 1 839 ? 76.498 157.491 349.899 1.00 83.11 942 ARG A C 1
ATOM 6169 O O . ARG A 1 839 ? 75.401 157.359 349.409 1.00 81.71 942 ARG A O 1
ATOM 6177 N N . PRO A 1 840 ? 77.430 156.564 349.792 1.00 81.24 943 PRO A N 1
ATOM 6178 C CA . PRO A 1 840 ? 77.171 155.375 349.008 1.00 78.83 943 PRO A CA 1
ATOM 6179 C C . PRO A 1 840 ? 76.055 154.513 349.502 1.00 78.86 943 PRO A C 1
ATOM 6180 O O . PRO A 1 840 ? 75.757 154.559 350.676 1.00 77.54 943 PRO A O 1
ATOM 6184 N N . MET A 1 841 ? 75.424 153.746 348.620 1.00 73.65 944 MET A N 1
ATOM 6185 C CA . MET A 1 841 ? 74.273 152.963 349.012 1.00 73.13 944 MET A CA 1
ATOM 6186 C C . MET A 1 841 ? 74.230 151.540 348.621 1.00 71.68 944 MET A C 1
ATOM 6187 O O . MET A 1 841 ? 74.949 151.115 347.747 1.00 62.20 944 MET A O 1
ATOM 6192 N N . TYR A 1 842 ? 73.411 150.784 349.321 1.00 73.35 945 TYR A N 1
ATOM 6193 C CA . TYR A 1 842 ? 73.232 149.402 349.003 1.00 73.49 945 TYR A CA 1
ATOM 6194 C C . TYR A 1 842 ? 71.786 149.030 349.125 1.00 72.28 945 TYR A C 1
ATOM 6195 O O . TYR A 1 842 ? 71.131 149.410 350.059 1.00 71.10 945 TYR A O 1
ATOM 6204 N N . VAL A 1 843 ? 71.253 148.344 348.147 1.00 73.84 946 VAL A N 1
ATOM 6205 C CA . VAL A 1 843 ? 69.889 147.855 348.288 1.00 75.36 946 VAL A CA 1
ATOM 6206 C C . VAL A 1 843 ? 69.872 146.769 349.357 1.00 74.61 946 VAL A C 1
ATOM 6207 O O . VAL A 1 843 ? 70.723 145.880 349.352 1.00 74.58 946 VAL A O 1
ATOM 6211 N N . SER A 1 844 ? 68.914 146.841 350.276 1.00 72.97 947 SER A N 1
ATOM 6212 C CA . SER A 1 844 ? 68.928 145.947 351.428 1.00 77.69 947 SER A CA 1
ATOM 6213 C C . SER A 1 844 ? 68.025 144.727 351.259 1.00 82.14 947 SER A C 1
ATOM 6214 O O . SER A 1 844 ? 66.907 144.817 350.749 1.00 80.27 947 SER A O 1
ATOM 6217 N N . ASN A 1 845 ? 68.539 143.589 351.710 1.00 83.78 948 ASN A N 1
ATOM 6218 C CA . ASN A 1 845 ? 67.843 142.311 351.661 1.00 85.53 948 ASN A CA 1
ATOM 6219 C C . ASN A 1 845 ? 66.872 142.128 352.820 1.00 83.06 948 ASN A C 1
ATOM 6220 O O . ASN A 1 845 ? 65.964 141.299 352.760 1.00 82.86 948 ASN A O 1
ATOM 6225 N N . GLY A 1 846 ? 67.078 142.905 353.880 1.00 82.10 949 GLY A N 1
ATOM 6226 C CA . GLY A 1 846 ? 66.291 142.781 355.094 1.00 79.53 949 GLY A CA 1
ATOM 6227 C C . GLY A 1 846 ? 64.892 143.355 354.985 1.00 77.04 949 GLY A C 1
ATOM 6228 O O . GLY A 1 846 ? 64.522 143.932 353.962 1.00 76.94 949 GLY A O 1
ATOM 6229 N N . VAL A 1 847 ? 64.118 143.207 356.056 1.00 74.46 950 VAL A N 1
ATOM 6230 C CA . VAL A 1 847 ? 62.713 143.601 356.057 1.00 69.27 950 VAL A CA 1
ATOM 6231 C C . VAL A 1 847 ? 62.533 145.122 356.080 1.00 63.44 950 VAL A C 1
ATOM 6232 O O . VAL A 1 847 ? 61.527 145.641 355.588 1.00 61.95 950 VAL A O 1
ATOM 6236 N N . LEU A 1 848 ? 63.508 145.837 356.636 1.00 65.29 951 LEU A N 1
ATOM 6237 C CA . LEU A 1 848 ? 63.464 147.295 356.640 1.00 65.77 951 LEU A CA 1
ATOM 6238 C C . LEU A 1 848 ? 63.445 147.810 355.201 1.00 68.07 951 LEU A C 1
ATOM 6239 O O . LEU A 1 848 ? 62.762 148.786 354.883 1.00 70.48 951 LEU A O 1
ATOM 6244 N N . GLY A 1 849 ? 64.184 147.125 354.333 1.00 69.89 952 GLY A N 1
ATOM 6245 C CA . GLY A 1 849 ? 64.233 147.466 352.924 1.00 64.67 952 GLY A CA 1
ATOM 6246 C C . GLY A 1 849 ? 62.979 147.080 352.169 1.00 64.17 952 GLY A C 1
ATOM 6247 O O . GLY A 1 849 ? 62.479 147.867 351.364 1.00 64.61 952 GLY A O 1
ATOM 6248 N N . LYS A 1 850 ? 62.478 145.870 352.415 1.00 59.91 953 LYS A N 1
ATOM 6249 C CA . LYS A 1 850 ? 61.212 145.432 351.831 1.00 60.90 953 LYS A CA 1
ATOM 6250 C C . LYS A 1 850 ? 60.127 146.465 352.127 1.00 64.45 953 LYS A C 1
ATOM 6251 O O . LYS A 1 850 ? 59.392 146.902 351.231 1.00 65.18 953 LYS A O 1
ATOM 6257 N N . LEU A 1 851 ? 60.057 146.864 353.394 1.00 67.35 954 LEU A N 1
ATOM 6258 C CA . LEU A 1 851 ? 59.119 147.883 353.842 1.00 53.80 954 LEU A CA 1
ATOM 6259 C C . LEU A 1 851 ? 59.360 149.224 353.157 1.00 53.26 954 LEU A C 1
ATOM 6260 O O . LEU A 1 851 ? 58.413 149.877 352.714 1.00 58.35 954 LEU A O 1
ATOM 6265 N N . TYR A 1 852 ? 60.625 149.632 353.076 1.00 57.71 955 TYR A N 1
ATOM 6266 C CA . TYR A 1 852 ? 60.982 150.892 352.428 1.00 60.27 955 TYR A CA 1
ATOM 6267 C C . TYR A 1 852 ? 60.467 150.955 350.994 1.00 68.42 955 TYR A C 1
ATOM 6268 O O . TYR A 1 852 ? 59.827 151.929 350.598 1.00 72.06 955 TYR A O 1
ATOM 6277 N N . ARG A 1 853 ? 60.737 149.905 350.225 1.00 64.75 956 ARG A N 1
ATOM 6278 C CA . ARG A 1 853 ? 60.356 149.877 348.819 1.00 64.18 956 ARG A CA 1
ATOM 6279 C C . ARG A 1 853 ? 58.846 149.746 348.641 1.00 64.81 956 ARG A C 1
ATOM 6280 O O . ARG A 1 853 ? 58.278 150.338 347.723 1.00 67.83 956 ARG A O 1
ATOM 6288 N N . ALA A 1 854 ? 58.196 148.981 349.515 1.00 67.02 957 ALA A N 1
ATOM 6289 C CA . ALA A 1 854 ? 56.735 148.911 349.502 1.00 67.62 957 ALA A CA 1
ATOM 6290 C C . ALA A 1 854 ? 56.141 150.307 349.690 1.00 66.76 957 ALA A C 1
ATOM 6291 O O . ALA A 1 854 ? 55.236 150.728 348.953 1.00 67.25 957 ALA A O 1
ATOM 6293 N N . ALA A 1 855 ? 56.676 151.023 350.676 1.00 64.56 958 ALA A N 1
ATOM 6294 C CA . ALA A 1 855 ? 56.246 152.383 350.976 1.00 62.63 958 ALA A CA 1
ATOM 6295 C C . ALA A 1 855 ? 56.453 153.318 349.788 1.00 64.21 958 ALA A C 1
ATOM 6296 O O . ALA A 1 855 ? 55.526 154.018 349.378 1.00 66.14 958 ALA A O 1
ATOM 6298 N N . LEU A 1 856 ? 57.670 153.327 349.248 1.00 62.11 959 LEU A N 1
ATOM 6299 C CA . LEU A 1 856 ? 58.003 154.141 348.079 1.00 63.63 959 LEU A CA 1
ATOM 6300 C C . LEU A 1 856 ? 57.049 153.871 346.924 1.00 68.77 959 LEU A C 1
ATOM 6301 O O . LEU A 1 856 ? 56.620 154.790 346.227 1.00 69.57 959 LEU A O 1
ATOM 6306 N N . ARG A 1 857 ? 56.727 152.597 346.732 1.00 69.05 960 ARG A N 1
ATOM 6307 C CA . ARG A 1 857 ? 55.825 152.183 345.668 1.00 70.54 960 ARG A CA 1
ATOM 6308 C C . ARG A 1 857 ? 54.406 152.685 345.897 1.00 69.53 960 ARG A C 1
ATOM 6309 O O . ARG A 1 857 ? 53.712 153.036 344.943 1.00 71.81 960 ARG A O 1
ATOM 6317 N N . HIS A 1 858 ? 53.971 152.719 347.156 1.00 70.87 961 HIS A N 1
ATOM 6318 C CA . HIS A 1 858 ? 52.606 153.158 347.453 1.00 69.07 961 HIS A CA 1
ATOM 6319 C C . HIS A 1 858 ? 52.333 154.603 347.035 1.00 72.96 961 HIS A C 1
ATOM 6320 O O . HIS A 1 858 ? 51.198 154.953 346.710 1.00 73.78 961 HIS A O 1
ATOM 6327 N N . ALA A 1 859 ? 53.369 155.437 347.046 1.00 70.94 962 ALA A N 1
ATOM 6328 C CA . ALA A 1 859 ? 53.227 156.843 346.675 1.00 74.91 962 ALA A CA 1
ATOM 6329 C C . ALA A 1 859 ? 52.708 157.001 345.247 1.00 81.83 962 ALA A C 1
ATOM 6330 O O . ALA A 1 859 ? 52.008 157.966 344.934 1.00 85.10 962 ALA A O 1
ATOM 6332 N N . ALA A 1 860 ? 53.054 156.044 344.390 1.00 79.26 963 ALA A N 1
ATOM 6333 C CA . ALA A 1 860 ? 52.634 156.061 342.993 1.00 81.67 963 ALA A CA 1
ATOM 6334 C C . ALA A 1 860 ? 51.114 156.047 342.862 1.00 81.78 963 ALA A C 1
ATOM 6335 O O . ALA A 1 860 ? 50.516 155.019 342.547 1.00 82.03 963 ALA A O 1
ATOM 6337 N N . GLY A 1 869 ? 36.642 171.167 338.801 1.00 126.37 972 GLY A N 1
ATOM 6338 C CA . GLY A 1 869 ? 37.606 170.683 339.770 1.00 125.62 972 GLY A CA 1
ATOM 6339 C C . GLY A 1 869 ? 36.944 170.209 341.045 1.00 127.28 972 GLY A C 1
ATOM 6340 O O . GLY A 1 869 ? 36.020 170.848 341.545 1.00 128.00 972 GLY A O 1
ATOM 6341 N N . PRO A 1 870 ? 37.416 169.081 341.584 1.00 126.55 973 PRO A N 1
ATOM 6342 C CA . PRO A 1 870 ? 36.833 168.546 342.818 1.00 123.17 973 PRO A CA 1
ATOM 6343 C C . PRO A 1 870 ? 36.937 169.437 344.070 1.00 117.32 973 PRO A C 1
ATOM 6344 O O . PRO A 1 870 ? 35.956 169.505 344.810 1.00 123.61 973 PRO A O 1
ATOM 6348 N N . PRO A 1 871 ? 38.084 170.108 344.317 1.00 126.09 974 PRO A N 1
ATOM 6349 C CA . PRO A 1 871 ? 38.069 170.953 345.518 1.00 121.43 974 PRO A CA 1
ATOM 6350 C C . PRO A 1 871 ? 37.059 172.077 345.383 1.00 120.09 974 PRO A C 1
ATOM 6351 O O . PRO A 1 871 ? 36.996 172.706 344.329 1.00 119.78 974 PRO A O 1
ATOM 6355 N N . SER A 1 872 ? 36.291 172.343 346.434 1.00 125.85 975 SER A N 1
ATOM 6356 C CA . SER A 1 872 ? 35.254 173.365 346.362 1.00 112.81 975 SER A CA 1
ATOM 6357 C C . SER A 1 872 ? 34.933 173.987 347.704 1.00 102.43 975 SER A C 1
ATOM 6358 O O . SER A 1 872 ? 35.237 173.416 348.746 1.00 100.33 975 SER A O 1
ATOM 6361 N N . CYS A 1 873 ? 34.325 175.164 347.685 1.00 98.18 976 CYS A N 1
ATOM 6362 C CA . CYS A 1 873 ? 33.909 175.802 348.922 1.00 98.87 976 CYS A CA 1
ATOM 6363 C C . CYS A 1 873 ? 32.433 176.090 348.783 1.00 107.27 976 CYS A C 1
ATOM 6364 O O . CYS A 1 873 ? 32.042 176.975 348.024 1.00 112.49 976 CYS A O 1
ATOM 6367 N N . VAL A 1 874 ? 31.601 175.340 349.492 1.00 109.13 977 VAL A N 1
ATOM 6368 C CA . VAL A 1 874 ? 30.186 175.524 349.357 1.00 111.28 977 VAL A CA 1
ATOM 6369 C C . VAL A 1 874 ? 29.751 176.195 350.620 1.00 110.88 977 VAL A C 1
ATOM 6370 O O . VAL A 1 874 ? 29.861 175.609 351.687 1.00 109.97 977 VAL A O 1
ATOM 6374 N N . TYR A 1 875 ? 29.233 177.403 350.532 1.00 118.02 978 TYR A N 1
ATOM 6375 C CA . TYR A 1 875 ? 28.891 178.066 351.746 1.00 114.64 978 TYR A CA 1
ATOM 6376 C C . TYR A 1 875 ? 27.733 177.283 352.221 1.00 112.61 978 TYR A C 1
ATOM 6377 O O . TYR A 1 875 ? 26.890 176.908 351.434 1.00 114.90 978 TYR A O 1
ATOM 6386 N N . ASP A 1 876 ? 27.681 177.021 353.509 1.00 113.97 979 ASP A N 1
ATOM 6387 C CA . ASP A 1 876 ? 26.635 176.199 354.015 1.00 113.06 979 ASP A CA 1
ATOM 6388 C C . ASP A 1 876 ? 25.670 177.146 354.530 1.00 116.11 979 ASP A C 1
ATOM 6389 O O . ASP A 1 876 ? 25.915 177.812 355.512 1.00 114.77 979 ASP A O 1
ATOM 6394 N N . PRO A 1 877 ? 24.524 177.189 353.892 1.00 117.19 980 PRO A N 1
ATOM 6395 C CA . PRO A 1 877 ? 23.488 178.082 354.341 1.00 121.74 980 PRO A CA 1
ATOM 6396 C C . PRO A 1 877 ? 23.064 177.656 355.689 1.00 124.25 980 PRO A C 1
ATOM 6397 O O . PRO A 1 877 ? 22.801 178.479 356.539 1.00 123.73 980 PRO A O 1
ATOM 6401 N N . ASP A 1 878 ? 23.000 176.366 355.890 1.00 125.19 981 ASP A N 1
ATOM 6402 C CA . ASP A 1 878 ? 22.478 175.892 357.145 1.00 125.66 981 ASP A CA 1
ATOM 6403 C C . ASP A 1 878 ? 23.173 176.602 358.275 1.00 123.59 981 ASP A C 1
ATOM 6404 O O . ASP A 1 878 ? 22.572 176.853 359.303 1.00 124.81 981 ASP A O 1
ATOM 6409 N N . LEU A 1 879 ? 24.422 176.968 358.111 1.00 125.45 982 LEU A N 1
ATOM 6410 C CA . LEU A 1 879 ? 25.136 177.547 359.224 1.00 117.38 982 LEU A CA 1
ATOM 6411 C C . LEU A 1 879 ? 24.874 179.014 359.311 1.00 119.19 982 LEU A C 1
ATOM 6412 O O . LEU A 1 879 ? 25.788 179.789 359.531 1.00 117.89 982 LEU A O 1
ATOM 6417 N N . GLU A 1 880 ? 23.620 179.424 359.168 1.00 119.90 983 GLU A N 1
ATOM 6418 C CA . GLU A 1 880 ? 23.266 18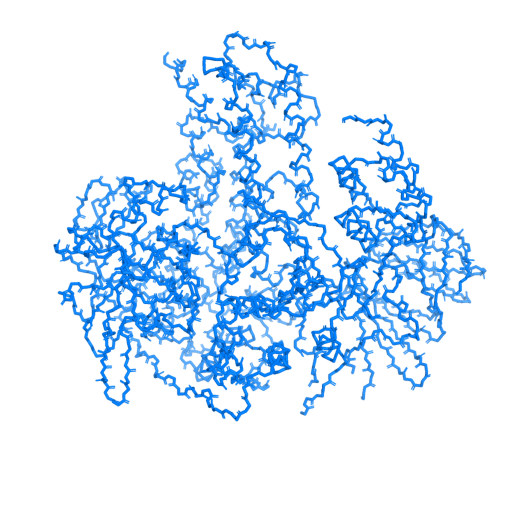0.847 359.195 1.00 123.92 983 GLU A CA 1
ATOM 6419 C C . GLU A 1 880 ? 22.314 181.172 360.316 1.00 131.23 983 GLU A C 1
ATOM 6420 O O . GLU A 1 880 ? 21.134 180.892 360.195 1.00 133.43 983 GLU A O 1
ATOM 6426 N N . VAL A 1 881 ? 22.800 181.744 361.414 1.00 130.38 984 VAL A N 1
ATOM 6427 C CA . VAL A 1 881 ? 21.910 182.183 362.503 1.00 131.50 984 VAL A CA 1
ATOM 6428 C C . VAL A 1 881 ? 21.139 183.407 362.065 1.00 133.07 984 VAL A C 1
ATOM 6429 O O . VAL A 1 881 ? 21.669 184.241 361.349 1.00 132.54 984 VAL A O 1
ATOM 6433 N N . ALA A 1 882 ? 19.913 183.556 362.519 1.00 135.86 985 ALA A N 1
ATOM 6434 C CA . ALA A 1 882 ? 19.070 184.629 362.041 1.00 135.84 985 ALA A CA 1
ATOM 6435 C C . ALA A 1 882 ? 19.492 186.058 362.245 1.00 134.99 985 ALA A C 1
ATOM 6436 O O . ALA A 1 882 ? 19.360 186.887 361.356 1.00 132.30 985 ALA A O 1
ATOM 6438 N N . GLY A 1 883 ? 20.023 186.377 363.391 1.00 138.70 986 GLY A N 1
ATOM 6439 C CA . GLY A 1 883 ? 20.307 187.762 363.635 1.00 136.44 986 GLY A CA 1
ATOM 6440 C C . GLY A 1 883 ? 21.606 188.167 363.038 1.00 129.20 986 GLY A C 1
ATOM 6441 O O . GLY A 1 883 ? 22.001 189.316 363.164 1.00 128.33 986 GLY A O 1
ATOM 6442 N N . PHE A 1 884 ? 22.284 187.253 362.374 1.00 133.81 987 PHE A N 1
ATOM 6443 C CA . PHE A 1 884 ? 23.605 187.562 361.884 1.00 132.22 987 PHE A CA 1
ATOM 6444 C C . PHE A 1 884 ? 23.504 188.705 360.919 1.00 138.26 987 PHE A C 1
ATOM 6445 O O . PHE A 1 884 ? 22.418 188.860 360.365 1.00 136.20 987 PHE A O 1
ATOM 6453 N N . ASP A 1 885 ? 24.580 189.470 360.708 1.00 132.84 988 ASP A N 1
ATOM 6454 C CA . ASP A 1 885 ? 24.640 190.675 359.849 1.00 139.16 988 ASP A CA 1
ATOM 6455 C C . ASP A 1 885 ? 24.891 191.712 360.856 1.00 146.30 988 ASP A C 1
ATOM 6456 O O . ASP A 1 885 ? 25.405 192.780 360.561 1.00 145.43 988 ASP A O 1
ATOM 6461 N N . GLU A 1 886 ? 24.549 191.383 362.077 1.00 143.29 989 GLU A N 1
ATOM 6462 C CA . GLU A 1 886 ? 24.729 192.321 363.135 1.00 144.17 989 GLU A CA 1
ATOM 6463 C C . GLU A 1 886 ? 26.164 192.610 363.379 1.00 141.51 989 GLU A C 1
ATOM 6464 O O . GLU A 1 886 ? 26.535 193.739 363.643 1.00 141.36 989 GLU A O 1
ATOM 6470 N N . PHE A 1 887 ? 26.988 191.585 363.322 1.00 145.43 990 PHE A N 1
ATOM 6471 C CA . PHE A 1 887 ? 28.375 191.778 363.692 1.00 144.58 990 PHE A CA 1
ATOM 6472 C C . PHE A 1 887 ? 29.430 191.585 362.653 1.00 143.12 990 PHE A C 1
ATOM 6473 O O . PHE A 1 887 ? 30.576 191.455 362.990 1.00 142.76 990 PHE A O 1
ATOM 6481 N N . LEU A 1 888 ? 29.074 191.540 361.395 1.00 140.34 991 LEU A N 1
ATOM 6482 C CA . LEU A 1 888 ? 30.078 191.232 360.397 1.00 136.31 991 LEU A CA 1
ATOM 6483 C C . LEU A 1 888 ? 31.237 192.192 360.397 1.00 135.57 991 LEU A C 1
ATOM 6484 O O . LEU A 1 888 ? 32.368 191.786 360.261 1.00 134.18 991 LEU A O 1
ATOM 6489 N N . ASP A 1 889 ? 30.971 193.462 360.561 1.00 143.12 992 ASP A N 1
ATOM 6490 C CA . ASP A 1 889 ? 31.995 194.454 360.579 1.00 137.39 992 ASP A CA 1
ATOM 6491 C C . ASP A 1 889 ? 32.849 194.148 361.766 1.00 132.74 992 ASP A C 1
ATOM 6492 O O . ASP A 1 889 ? 34.052 194.299 361.717 1.00 132.91 992 ASP A O 1
ATOM 6497 N N . ALA A 1 890 ? 32.226 193.741 362.853 1.00 140.82 993 ALA A N 1
ATOM 6498 C CA . ALA A 1 890 ? 32.972 193.353 364.028 1.00 133.82 993 ALA A CA 1
ATOM 6499 C C . ALA A 1 890 ? 33.780 192.127 363.751 1.00 127.06 993 ALA A C 1
ATOM 6500 O O . ALA A 1 890 ? 34.825 191.930 364.321 1.00 124.82 993 ALA A O 1
ATOM 6502 N N . ALA A 1 891 ? 33.235 191.231 362.960 1.00 129.33 994 ALA A N 1
ATOM 6503 C CA . ALA A 1 891 ? 33.912 190.006 362.688 1.00 123.41 994 ALA A CA 1
ATOM 6504 C C . ALA A 1 891 ? 35.112 190.344 361.924 1.00 117.86 994 ALA A C 1
ATOM 6505 O O . ALA A 1 891 ? 36.204 189.936 362.261 1.00 117.12 994 ALA A O 1
ATOM 6507 N N . GLU A 1 892 ? 34.906 191.066 360.860 1.00 117.85 995 GLU A N 1
ATOM 6508 C CA . GLU A 1 892 ? 36.031 191.476 360.016 1.00 121.01 995 GLU A CA 1
ATOM 6509 C C . GLU A 1 892 ? 37.197 191.951 360.889 1.00 123.95 995 GLU A C 1
ATOM 6510 O O . GLU A 1 892 ? 38.354 191.665 360.597 1.00 124.02 995 GLU A O 1
ATOM 6516 N N . GLU A 1 893 ? 36.862 192.657 361.971 1.00 123.58 996 GLU A N 1
ATOM 6517 C CA . GLU A 1 893 ? 37.831 193.168 362.934 1.00 124.79 996 GLU A CA 1
ATOM 6518 C C . GLU A 1 893 ? 38.787 192.076 363.378 1.00 119.11 996 GLU A C 1
ATOM 6519 O O . GLU A 1 893 ? 40.006 192.222 363.322 1.00 118.30 996 GLU A O 1
ATOM 6525 N N . ARG A 1 894 ? 38.196 190.985 363.849 1.00 121.45 997 ARG A N 1
ATOM 6526 C CA . ARG A 1 894 ? 38.896 190.030 364.684 1.00 116.91 997 ARG A CA 1
ATOM 6527 C C . ARG A 1 894 ? 39.336 188.821 363.852 1.00 113.53 997 ARG A C 1
ATOM 6528 O O . ARG A 1 894 ? 40.320 188.152 364.204 1.00 112.55 997 ARG A O 1
ATOM 6536 N N . TYR A 1 895 ? 38.623 188.550 362.750 1.00 116.58 998 TYR A N 1
ATOM 6537 C CA . TYR A 1 895 ? 39.161 187.629 361.751 1.00 112.68 998 TYR A CA 1
ATOM 6538 C C . TYR A 1 895 ? 40.518 188.142 361.372 1.00 114.57 998 TYR A C 1
ATOM 6539 O O . TYR A 1 895 ? 41.523 187.460 361.601 1.00 112.13 998 TYR A O 1
ATOM 6548 N N . GLU A 1 896 ? 40.526 189.347 360.796 1.00 109.70 999 GLU A N 1
ATOM 6549 C CA . GLU A 1 896 ? 41.758 189.996 360.392 1.00 113.26 999 GLU A CA 1
ATOM 6550 C C . GLU A 1 896 ? 42.751 189.827 361.522 1.00 113.48 999 GLU A C 1
ATOM 6551 O O . GLU A 1 896 ? 43.905 189.525 361.289 1.00 112.76 999 GLU A O 1
ATOM 6557 N N . ALA A 1 897 ? 42.286 189.944 362.759 1.00 117.56 1000 ALA A N 1
ATOM 6558 C CA . ALA A 1 897 ? 43.205 189.899 363.881 1.00 114.30 1000 ALA A CA 1
ATOM 6559 C C . ALA A 1 897 ? 43.907 188.550 363.815 1.00 108.58 1000 ALA A C 1
ATOM 6560 O O . ALA A 1 897 ? 45.102 188.459 363.458 1.00 107.65 1000 ALA A O 1
ATOM 6562 N N . TYR A 1 898 ? 43.108 187.505 364.029 1.00 110.19 1001 TYR A N 1
ATOM 6563 C CA . TYR A 1 898 ? 43.558 186.143 363.934 1.00 102.88 1001 TYR A CA 1
ATOM 6564 C C . TYR A 1 898 ? 44.451 185.960 362.710 1.00 101.22 1001 TYR A C 1
ATOM 6565 O O . TYR A 1 898 ? 45.538 185.401 362.836 1.00 100.20 1001 TYR A O 1
ATOM 6574 N N . ALA A 1 899 ? 44.060 186.544 361.574 1.00 101.83 1002 ALA A N 1
ATOM 6575 C CA . ALA A 1 899 ? 44.716 186.249 360.298 1.00 100.99 1002 ALA A CA 1
ATOM 6576 C C . ALA A 1 899 ? 46.165 186.710 360.193 1.00 103.29 1002 ALA A C 1
ATOM 6577 O O . ALA A 1 899 ? 46.989 186.024 359.577 1.00 100.00 1002 ALA A O 1
ATOM 6579 N N . GLU A 1 900 ? 46.488 187.857 360.779 1.00 96.54 1003 GLU A N 1
ATOM 6580 C CA . GLU A 1 900 ? 47.880 188.246 360.741 1.00 105.32 1003 GLU A CA 1
ATOM 6581 C C . GLU A 1 900 ? 48.585 187.600 361.924 1.00 115.11 1003 GLU A C 1
ATOM 6582 O O . GLU A 1 900 ? 49.787 187.358 361.829 1.00 116.09 1003 GLU A O 1
ATOM 6588 N N . ARG A 1 901 ? 47.909 187.318 363.025 1.00 104.89 1004 ARG A N 1
ATOM 6589 C CA . ARG A 1 901 ? 48.635 186.696 364.131 1.00 103.52 1004 ARG A CA 1
ATOM 6590 C C . ARG A 1 901 ? 49.182 185.312 363.808 1.00 99.77 1004 ARG A C 1
ATOM 6591 O O . ARG A 1 901 ? 50.334 185.026 364.049 1.00 99.51 1004 ARG A O 1
ATOM 6599 N N . LEU A 1 902 ? 48.360 184.477 363.208 1.00 111.50 1005 LEU A N 1
ATOM 6600 C CA . LEU A 1 902 ? 48.812 183.251 362.540 1.00 95.31 1005 LEU A CA 1
ATOM 6601 C C . LEU A 1 902 ? 49.942 183.541 361.551 1.00 87.48 1005 LEU A C 1
ATOM 6602 O O . LEU A 1 902 ? 50.962 182.842 361.532 1.00 87.51 1005 LEU A O 1
ATOM 6607 N N . GLY A 1 903 ? 49.756 184.606 360.768 1.00 89.97 1006 GLY A N 1
ATOM 6608 C CA . GLY A 1 903 ? 50.708 185.013 359.751 1.00 89.39 1006 GLY A CA 1
ATOM 6609 C C . GLY A 1 903 ? 52.096 185.168 360.335 1.00 87.69 1006 GLY A C 1
ATOM 6610 O O . GLY A 1 903 ? 53.049 184.575 359.828 1.00 87.00 1006 GLY A O 1
ATOM 6611 N N . ALA A 1 904 ? 52.196 185.942 361.418 1.00 89.16 1007 ALA A N 1
ATOM 6612 C CA . ALA A 1 904 ? 53.428 186.033 362.200 1.00 83.33 1007 ALA A CA 1
ATOM 6613 C C . ALA A 1 904 ? 53.972 184.645 362.543 1.00 75.27 1007 ALA A C 1
ATOM 6614 O O . ALA A 1 904 ? 55.105 184.311 362.188 1.00 73.18 1007 ALA A O 1
ATOM 6616 N N . LEU A 1 905 ? 53.152 183.834 363.210 1.00 74.23 1008 LEU A N 1
ATOM 6617 C CA . LEU A 1 905 ? 53.548 182.478 363.585 1.00 73.93 1008 LEU A CA 1
ATOM 6618 C C . LEU A 1 905 ? 53.998 181.672 362.370 1.00 73.28 1008 LEU A C 1
ATOM 6619 O O . LEU A 1 905 ? 54.817 180.759 362.486 1.00 65.12 1008 LEU A O 1
ATOM 6624 N N . MET A 1 906 ? 53.466 182.017 361.203 1.00 73.17 1009 MET A N 1
ATOM 6625 C CA . MET A 1 906 ? 53.837 181.314 359.986 1.00 72.07 10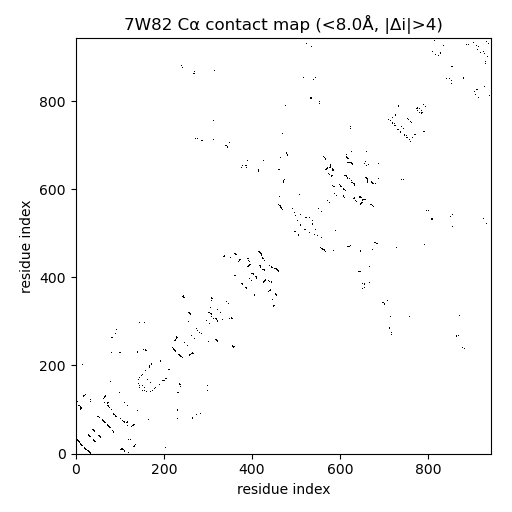09 MET A CA 1
ATOM 6626 C C . MET A 1 906 ? 55.236 181.700 359.534 1.00 73.68 1009 MET A C 1
ATOM 6627 O O . MET A 1 906 ? 56.033 180.839 359.164 1.00 73.12 1009 MET A O 1
ATOM 6632 N N . THR A 1 907 ? 55.539 182.992 359.572 1.00 73.86 1010 THR A N 1
ATOM 6633 C CA . THR A 1 907 ? 56.800 183.470 359.020 1.00 76.01 1010 THR A CA 1
ATOM 6634 C C . THR A 1 907 ? 57.962 183.071 359.907 1.00 77.77 1010 THR A C 1
ATOM 6635 O O . THR A 1 907 ? 59.025 182.686 359.421 1.00 78.24 1010 THR A O 1
ATOM 6639 N N . TYR A 1 908 ? 57.746 183.161 361.214 1.00 77.76 1011 TYR A N 1
ATOM 6640 C CA . TYR A 1 908 ? 58.767 182.810 362.184 1.00 78.03 1011 TYR A CA 1
ATOM 6641 C C . TYR A 1 908 ? 59.217 181.362 362.024 1.00 75.18 1011 TYR A C 1
ATOM 6642 O O . TYR A 1 908 ? 60.411 181.080 361.919 1.00 75.15 1011 TYR A O 1
ATOM 6651 N N . TYR A 1 909 ? 58.253 180.450 361.991 1.00 74.09 1012 TYR A N 1
ATOM 6652 C CA . TYR A 1 909 ? 58.551 179.024 361.947 1.00 72.21 1012 TYR A CA 1
ATOM 6653 C C . TYR A 1 909 ? 58.774 178.508 360.533 1.00 74.69 1012 TYR A C 1
ATOM 6654 O O . TYR A 1 909 ? 58.831 177.297 360.313 1.00 73.58 1012 TYR A O 1
ATOM 6663 N N . SER A 1 910 ? 58.904 179.434 359.586 1.00 77.03 1013 SER A N 1
ATOM 6664 C CA . SER A 1 910 ? 59.062 179.100 358.173 1.00 76.00 1013 SER A CA 1
ATOM 6665 C C . SER A 1 910 ? 57.925 178.205 357.692 1.00 76.12 1013 SER A C 1
ATOM 6666 O O . SER A 1 910 ? 58.109 177.360 356.814 1.00 74.35 1013 SER A O 1
ATOM 6669 N N . ALA A 1 911 ? 56.754 178.388 358.294 1.00 76.25 1014 ALA A N 1
ATOM 6670 C CA . ALA A 1 911 ? 55.531 177.791 357.784 1.00 78.83 1014 ALA A CA 1
ATOM 6671 C C . ALA A 1 911 ? 55.037 178.670 356.651 1.00 85.16 1014 ALA A C 1
ATOM 6672 O O . ALA A 1 911 ? 55.277 179.877 356.644 1.00 87.48 1014 ALA A O 1
ATOM 6674 N N . GLU A 1 912 ? 54.355 178.068 355.688 1.00 87.90 1015 GLU A N 1
ATOM 6675 C CA . GLU A 1 912 ? 54.019 178.766 354.458 1.00 91.05 1015 GLU A CA 1
ATOM 6676 C C . GLU A 1 912 ? 52.604 178.440 354.031 1.00 90.57 1015 GLU A C 1
ATOM 6677 O O . GLU A 1 912 ? 51.969 179.185 353.287 1.00 90.54 1015 GLU A O 1
ATOM 6683 N N . ARG A 1 913 ? 52.128 177.298 354.503 1.00 87.39 1016 ARG A N 1
ATOM 6684 C CA . ARG A 1 913 ? 50.781 176.850 354.219 1.00 87.10 1016 ARG A CA 1
ATOM 6685 C C . ARG A 1 913 ? 50.042 176.707 355.541 1.00 84.30 1016 ARG A C 1
ATOM 6686 O O . ARG A 1 913 ? 50.664 176.564 356.593 1.00 83.24 1016 ARG A O 1
ATOM 6694 N N . GLU A 1 914 ? 48.720 176.769 355.485 1.00 84.98 1017 GLU A N 1
ATOM 6695 C CA . GLU A 1 914 ? 47.895 176.690 356.681 1.00 80.89 1017 GLU A CA 1
ATOM 6696 C C . GLU A 1 914 ? 48.095 175.336 357.372 1.00 77.48 1017 GLU A C 1
ATOM 6697 O O . GLU A 1 914 ? 48.155 175.250 358.618 1.00 77.89 1017 GLU A O 1
ATOM 6703 N N . ASP A 1 915 ? 48.219 174.294 356.544 1.00 78.75 1018 ASP A N 1
ATOM 6704 C CA . ASP A 1 915 ? 48.518 172.941 357.009 1.00 77.05 1018 ASP A CA 1
ATOM 6705 C C . ASP A 1 915 ? 49.637 172.973 358.019 1.00 75.79 1018 ASP A C 1
ATOM 6706 O O . ASP A 1 915 ? 49.455 172.601 359.167 1.00 75.32 1018 ASP A O 1
ATOM 6711 N N . GLU A 1 916 ? 50.795 173.436 357.563 1.00 78.78 1019 GLU A N 1
ATOM 6712 C CA . GLU A 1 916 ? 52.035 173.376 358.324 1.00 76.00 1019 GLU A CA 1
ATOM 6713 C C . GLU A 1 916 ? 51.904 173.897 359.750 1.00 71.17 1019 GLU A C 1
ATOM 6714 O O . GLU A 1 916 ? 52.381 173.263 360.690 1.00 70.18 1019 GLU A O 1
ATOM 6720 N N . ILE A 1 917 ? 51.250 175.040 359.917 1.00 69.78 1020 ILE A N 1
ATOM 6721 C CA . ILE A 1 917 ? 51.184 175.655 361.235 1.00 67.94 1020 ILE A CA 1
ATOM 6722 C C . ILE A 1 917 ? 50.026 175.118 362.077 1.00 66.72 1020 ILE A C 1
ATOM 6723 O O . ILE A 1 917 ? 50.089 175.182 363.304 1.00 66.16 1020 ILE A O 1
ATOM 6728 N N . LEU A 1 918 ? 48.978 174.579 361.453 1.00 64.63 1021 LEU A N 1
ATOM 6729 C CA . LEU A 1 918 ? 47.925 173.968 362.271 1.00 59.46 1021 LEU A CA 1
ATOM 6730 C C . LEU A 1 918 ? 48.279 172.548 362.715 1.00 69.30 1021 LEU A C 1
ATOM 6731 O O . LEU A 1 918 ? 47.962 172.139 363.832 1.00 71.16 1021 LEU A O 1
ATOM 6736 N N . THR A 1 919 ? 48.935 171.807 361.831 1.00 68.44 1022 THR A N 1
ATOM 6737 C CA . THR A 1 919 ? 49.350 170.436 362.097 1.00 64.86 1022 THR A CA 1
ATOM 6738 C C . THR A 1 919 ? 50.666 170.397 362.864 1.00 61.04 1022 THR A C 1
ATOM 6739 O O . THR A 1 919 ? 50.909 169.486 363.656 1.00 60.60 1022 THR A O 1
ATOM 6743 N N . GLY A 1 920 ? 51.512 171.393 362.627 1.00 57.93 1023 GLY A N 1
ATOM 6744 C CA . GLY A 1 920 ? 52.822 171.437 363.246 1.00 61.19 1023 GLY A CA 1
ATOM 6745 C C . GLY A 1 920 ? 53.847 170.731 362.381 1.00 66.70 1023 GLY A C 1
ATOM 6746 O O . GLY A 1 920 ? 55.038 170.717 362.691 1.00 69.74 1023 GLY A O 1
ATOM 6747 N N . ASN A 1 921 ? 53.373 170.140 361.290 1.00 66.30 1024 ASN A N 1
ATOM 6748 C CA . ASN A 1 921 ? 54.240 169.444 360.349 1.00 66.79 1024 ASN A CA 1
ATOM 6749 C C . ASN A 1 921 ? 54.716 170.366 359.235 1.00 70.31 1024 ASN A C 1
ATOM 6750 O O . ASN A 1 921 ? 53.950 170.706 358.335 1.00 70.77 1024 ASN A O 1
ATOM 6755 N N . ILE A 1 922 ? 55.977 170.774 359.295 1.00 73.38 1025 ILE A N 1
ATOM 6756 C CA . ILE A 1 922 ? 56.535 171.613 358.244 1.00 77.33 1025 ILE A CA 1
ATOM 6757 C C . ILE A 1 922 ? 56.918 170.746 357.051 1.00 82.95 1025 ILE A C 1
ATOM 6758 O O . ILE A 1 922 ? 57.786 169.882 357.157 1.00 79.76 1025 ILE A O 1
ATOM 6763 N N . ARG A 1 923 ? 56.254 170.972 355.921 1.00 74.25 1026 ARG A N 1
ATOM 6764 C CA . ARG A 1 923 ? 56.493 170.168 354.729 1.00 82.53 1026 ARG A CA 1
ATOM 6765 C C . ARG A 1 923 ? 57.834 170.522 354.094 1.00 82.88 1026 ARG A C 1
ATOM 6766 O O . ARG A 1 923 ? 58.524 169.650 353.570 1.00 83.68 1026 ARG A O 1
ATOM 6774 N N . ASN A 1 924 ? 58.201 171.799 354.125 1.00 88.56 1027 ASN A N 1
ATOM 6775 C CA . ASN A 1 924 ? 59.525 172.196 353.655 1.00 89.53 1027 ASN A CA 1
ATOM 6776 C C . ASN A 1 924 ? 60.490 172.418 354.829 1.00 86.18 1027 ASN A C 1
ATOM 6777 O O . ASN A 1 924 ? 60.515 173.466 355.469 1.00 87.35 1027 ASN A O 1
ATOM 6782 N N . LYS A 1 925 ? 61.281 171.398 355.129 1.00 88.09 1028 LYS A N 1
ATOM 6783 C CA . LYS A 1 925 ? 62.145 171.471 356.296 1.00 84.61 1028 LYS A CA 1
ATOM 6784 C C . LYS A 1 925 ? 63.452 172.182 355.979 1.00 83.25 1028 LYS A C 1
ATOM 6785 O O . LYS A 1 925 ? 64.115 171.881 354.986 1.00 85.45 1028 LYS A O 1
ATOM 6791 N N . LEU A 1 926 ? 63.803 173.143 356.828 1.00 83.06 1029 LEU A N 1
ATOM 6792 C CA . LEU A 1 926 ? 65.033 173.906 356.670 1.00 80.87 1029 LEU A CA 1
ATOM 6793 C C . LEU A 1 926 ? 66.237 173.001 356.923 1.00 79.03 1029 LEU A C 1
ATOM 6794 O O . LEU A 1 926 ? 66.107 171.955 357.556 1.00 77.20 1029 LEU A O 1
ATOM 6799 N N . VAL A 1 927 ? 67.402 173.415 356.433 1.00 79.33 1030 VAL A N 1
ATOM 6800 C CA . VAL A 1 927 ? 68.590 172.562 356.379 1.00 80.16 1030 VAL A CA 1
ATOM 6801 C C . VAL A 1 927 ? 69.013 171.928 357.708 1.00 78.70 1030 VAL A C 1
ATOM 6802 O O . VAL A 1 927 ? 69.509 170.802 357.723 1.00 77.45 1030 VAL A O 1
ATOM 6806 N N . TYR A 1 928 ? 68.818 172.632 358.818 1.00 79.10 1031 TYR A N 1
ATOM 6807 C CA . TYR A 1 928 ? 69.283 172.128 360.107 1.00 77.84 1031 TYR A CA 1
ATOM 6808 C C . TYR A 1 928 ? 68.281 171.176 360.764 1.00 76.79 1031 TYR A C 1
ATOM 6809 O O . TYR A 1 928 ? 68.654 170.369 361.615 1.00 76.56 1031 TYR A O 1
ATOM 6818 N N . LEU A 1 929 ? 67.019 171.259 360.357 1.00 78.16 1032 LEU A N 1
ATOM 6819 C CA . LEU A 1 929 ? 65.962 170.453 360.966 1.00 78.60 1032 LEU A CA 1
ATOM 6820 C C . LEU A 1 929 ? 65.811 169.060 360.358 1.00 81.86 1032 LEU A C 1
ATOM 6821 O O . LEU A 1 929 ? 65.214 168.174 360.973 1.00 80.40 1032 LEU A O 1
ATOM 6826 N N . ARG A 1 930 ? 66.346 168.869 359.156 1.00 81.72 1033 ARG A N 1
ATOM 6827 C CA . ARG A 1 930 ? 66.097 167.647 358.394 1.00 84.97 1033 ARG A CA 1
ATOM 6828 C C . ARG A 1 930 ? 66.693 166.386 359.019 1.00 91.17 1033 ARG A C 1
ATOM 6829 O O . ARG A 1 930 ? 65.992 165.388 359.181 1.00 90.89 1033 ARG A O 1
ATOM 6837 N N . ARG A 1 931 ? 67.975 166.414 359.367 1.00 92.31 1034 ARG A N 1
ATOM 6838 C CA . ARG A 1 931 ? 68.599 165.208 359.905 1.00 93.58 1034 ARG A CA 1
ATOM 6839 C C . ARG A 1 931 ? 68.571 165.149 361.430 1.00 93.39 1034 ARG A C 1
ATOM 6840 O O . ARG A 1 931 ? 68.661 164.067 362.008 1.00 92.75 1034 ARG A O 1
ATOM 6848 N N . ASP A 1 932 ? 68.453 166.299 362.083 1.00 90.97 1035 ASP A N 1
ATOM 6849 C CA . ASP A 1 932 ? 68.257 166.310 363.528 1.00 86.27 1035 ASP A CA 1
ATOM 6850 C C . ASP A 1 932 ? 66.765 166.267 363.825 1.00 81.17 1035 ASP A C 1
ATOM 6851 O O . ASP A 1 932 ? 66.106 167.305 363.886 1.00 80.92 1035 ASP A O 1
ATOM 6856 N N . ASN A 1 933 ? 66.236 165.062 364.008 1.00 85.03 1036 ASN A N 1
ATOM 6857 C CA . ASN A 1 933 ? 64.802 164.874 364.191 1.00 81.78 1036 ASN A CA 1
ATOM 6858 C C . ASN A 1 933 ? 64.279 165.435 365.511 1.00 79.31 1036 ASN A C 1
ATOM 6859 O O . ASN A 1 933 ? 63.197 166.025 365.555 1.00 78.29 1036 ASN A O 1
ATOM 6864 N N . LYS A 1 934 ? 65.051 165.262 366.581 1.00 78.38 1037 LYS A N 1
ATOM 6865 C CA . LYS A 1 934 ? 64.595 165.631 367.919 1.00 78.61 1037 LYS A CA 1
ATOM 6866 C C . LYS A 1 934 ? 64.242 167.111 368.054 1.00 76.90 1037 LYS A C 1
ATOM 6867 O O . LYS A 1 934 ? 63.175 167.443 368.570 1.00 76.93 1037 LYS A O 1
ATOM 6873 N N . ARG A 1 935 ? 65.117 167.999 367.589 1.00 74.81 1038 ARG A N 1
ATOM 6874 C CA . ARG A 1 935 ? 64.858 169.428 367.738 1.00 74.35 1038 ARG A CA 1
ATOM 6875 C C . ARG A 1 935 ? 63.740 169.889 366.804 1.00 73.94 1038 ARG A C 1
ATOM 6876 O O . ARG A 1 935 ? 63.023 170.844 367.113 1.00 73.40 1038 ARG A O 1
ATOM 6884 N N . TYR A 1 936 ? 63.581 169.210 365.670 1.00 72.50 1039 TYR A N 1
ATOM 6885 C CA . TYR A 1 936 ? 62.451 169.500 364.797 1.00 73.94 1039 TYR A CA 1
ATOM 6886 C C . TYR A 1 936 ? 61.149 169.132 365.490 1.00 70.79 1039 TYR A C 1
ATOM 6887 O O . TYR A 1 936 ? 60.159 169.847 365.377 1.00 70.92 1039 TYR A O 1
ATOM 6896 N N . PHE A 1 937 ? 61.148 168.006 366.196 1.00 75.14 1040 PHE A N 1
ATOM 6897 C CA . PHE A 1 937 ? 59.951 167.580 366.910 1.00 72.84 1040 PHE A CA 1
ATOM 6898 C C . PHE A 1 937 ? 59.675 168.487 368.101 1.00 69.62 1040 PHE A C 1
ATOM 6899 O O . PHE A 1 937 ? 58.519 168.704 368.471 1.00 69.60 1040 PHE A O 1
ATOM 6907 N N . GLU A 1 938 ? 60.738 169.020 368.693 1.00 70.35 1041 GLU A N 1
ATOM 6908 C CA . GLU A 1 938 ? 60.593 170.033 369.728 1.00 70.80 1041 GLU A CA 1
ATOM 6909 C C . GLU A 1 938 ? 59.912 171.261 369.132 1.00 72.23 1041 GLU A C 1
ATOM 6910 O O . GLU A 1 938 ? 59.023 171.857 369.748 1.00 74.58 1041 GLU A O 1
ATOM 6916 N N . MET A 1 939 ? 60.322 171.621 367.918 1.00 71.84 1042 MET A N 1
ATOM 6917 C CA . MET A 1 939 ? 59.711 172.742 367.212 1.00 68.13 1042 MET A CA 1
ATOM 6918 C C . MET A 1 939 ? 58.246 172.466 366.872 1.00 66.30 1042 MET A C 1
ATOM 6919 O O . MET A 1 939 ? 57.426 173.374 366.902 1.00 67.30 1042 MET A O 1
ATOM 6924 N N . LYS A 1 940 ? 57.918 171.219 366.552 1.00 65.62 1043 LYS A N 1
ATOM 6925 C CA . LYS A 1 940 ? 56.533 170.851 366.274 1.00 63.74 1043 LYS A CA 1
ATOM 6926 C C . LYS A 1 940 ? 55.702 171.011 367.541 1.00 68.32 1043 LYS A C 1
ATOM 6927 O O . LYS A 1 940 ? 54.592 171.554 367.508 1.00 72.02 1043 LYS A O 1
ATOM 6933 N N . ASP A 1 941 ? 56.258 170.542 368.657 1.00 67.19 1044 ASP A N 1
ATOM 6934 C CA . ASP A 1 941 ? 55.649 170.731 369.969 1.00 67.44 1044 ASP A CA 1
ATOM 6935 C C . ASP A 1 941 ? 55.359 172.203 370.239 1.00 67.48 1044 ASP A C 1
ATOM 6936 O O . ASP A 1 941 ? 54.251 172.564 370.642 1.00 68.37 1044 ASP A O 1
ATOM 6941 N N . ARG A 1 942 ? 56.358 173.050 370.004 1.00 63.59 1045 ARG A N 1
ATOM 6942 C CA . ARG A 1 942 ? 56.242 174.476 370.302 1.00 65.18 1045 ARG A CA 1
ATOM 6943 C C . ARG A 1 942 ? 55.283 175.207 369.360 1.00 65.33 1045 ARG A C 1
ATOM 6944 O O . ARG A 1 942 ? 54.573 176.124 369.778 1.00 67.89 1045 ARG A O 1
ATOM 6952 N N . ILE A 1 943 ? 55.268 174.803 368.093 1.00 67.03 1046 ILE A N 1
ATOM 6953 C CA . ILE A 1 943 ? 54.336 175.359 367.120 1.00 65.79 1046 ILE A CA 1
ATOM 6954 C C . ILE A 1 943 ? 52.913 175.035 367.541 1.00 66.29 1046 ILE A C 1
ATOM 6955 O O . ILE A 1 943 ? 52.083 175.935 367.690 1.00 67.14 1046 ILE A O 1
ATOM 6960 N N . ILE A 1 944 ? 52.644 173.745 367.741 1.00 66.59 1047 ILE A N 1
ATOM 6961 C CA . ILE A 1 944 ? 51.320 173.305 368.164 1.00 67.04 1047 ILE A CA 1
ATOM 6962 C C . ILE A 1 944 ? 50.893 174.021 369.440 1.00 68.53 1047 ILE A C 1
ATOM 6963 O O . ILE A 1 944 ? 49.770 174.499 369.529 1.00 71.33 1047 ILE A O 1
ATOM 6968 N N . ALA A 1 945 ? 51.798 174.113 370.410 1.00 66.48 1048 ALA A N 1
ATOM 6969 C CA . ALA A 1 945 ? 51.496 174.769 371.682 1.00 68.81 1048 ALA A CA 1
ATOM 6970 C C . ALA A 1 945 ? 51.136 176.244 371.500 1.00 70.09 1048 ALA A C 1
ATOM 6971 O O . ALA A 1 945 ? 50.139 176.723 372.051 1.00 70.92 1048 ALA A O 1
ATOM 6973 N N . ALA A 1 946 ? 51.951 176.958 370.728 1.00 67.14 1049 ALA A N 1
ATOM 6974 C CA . ALA A 1 946 ? 51.714 178.374 370.460 1.00 69.80 1049 ALA A CA 1
ATOM 6975 C C . ALA A 1 946 ? 50.361 178.586 369.787 1.00 72.80 1049 ALA A C 1
ATOM 6976 O O . ALA A 1 946 ? 49.563 179.432 370.212 1.00 75.88 1049 ALA A O 1
ATOM 6978 N N . VAL A 1 947 ? 50.111 177.807 368.739 1.00 69.29 1050 VAL A N 1
ATOM 6979 C CA . VAL A 1 947 ? 48.845 177.862 368.016 1.00 72.89 1050 VAL A CA 1
ATOM 6980 C C . VAL A 1 947 ? 47.666 177.570 368.941 1.00 76.90 1050 VAL A C 1
ATOM 6981 O O . VAL A 1 947 ? 46.629 178.225 368.858 1.00 78.56 1050 VAL A O 1
ATOM 6985 N N . ASP A 1 948 ? 47.837 176.593 369.827 1.00 76.19 1051 ASP A N 1
ATOM 6986 C CA . ASP A 1 948 ? 46.810 176.235 370.802 1.00 77.91 1051 ASP A CA 1
ATOM 6987 C C . ASP A 1 948 ? 46.500 177.403 371.725 1.00 77.33 1051 ASP A C 1
ATOM 6988 O O . ASP A 1 948 ? 45.336 177.680 372.016 1.00 78.19 1051 ASP A O 1
ATOM 6993 N N . ALA A 1 949 ? 47.546 178.079 372.191 1.00 76.01 1052 ALA A N 1
ATOM 6994 C CA . ALA A 1 949 ? 47.369 179.264 373.021 1.00 75.98 1052 ALA A CA 1
ATOM 6995 C C . ALA A 1 949 ? 46.577 180.329 372.267 1.00 76.54 1052 ALA A C 1
ATOM 6996 O O . ALA A 1 949 ? 45.655 180.949 372.816 1.00 81.12 1052 ALA A O 1
ATOM 6998 N N . LEU A 1 950 ? 46.936 180.528 371.001 1.00 80.02 1053 LEU A N 1
ATOM 6999 C CA . LEU A 1 950 ? 46.219 181.475 370.154 1.00 79.01 1053 LEU A CA 1
ATOM 7000 C C . LEU A 1 950 ? 44.735 181.127 370.065 1.00 79.66 1053 LEU A C 1
ATOM 7001 O O . LEU A 1 950 ? 43.876 181.986 370.260 1.00 81.08 1053 LEU A O 1
ATOM 7006 N N . HIS A 1 951 ? 44.442 179.862 369.781 1.00 79.28 1054 HIS A N 1
ATOM 7007 C CA . HIS A 1 951 ? 43.063 179.403 369.652 1.00 82.37 1054 HIS A CA 1
ATOM 7008 C C . HIS A 1 951 ? 42.301 179.548 370.961 1.00 86.52 1054 HIS A C 1
ATOM 7009 O O . HIS A 1 951 ? 41.094 179.780 370.954 1.00 87.84 1054 HIS A O 1
ATOM 7016 N N . ALA A 1 952 ? 43.005 179.406 372.080 1.00 86.78 1055 ALA A N 1
ATOM 7017 C CA . ALA A 1 952 ? 42.401 179.630 373.391 1.00 88.92 1055 ALA A CA 1
ATOM 7018 C C . ALA A 1 952 ? 42.015 181.097 373.535 1.00 88.67 1055 ALA A C 1
ATOM 7019 O O . ALA A 1 952 ? 40.952 181.435 374.080 1.00 73.25 1055 ALA A O 1
ATOM 7021 N N . GLU A 1 953 ? 42.888 181.964 373.028 1.00 87.92 1056 GLU A N 1
ATOM 7022 C CA . GLU A 1 953 ? 42.632 183.399 373.041 1.00 91.58 1056 GLU A CA 1
ATOM 7023 C C . GLU A 1 953 ? 41.441 183.755 372.151 1.00 94.23 1056 GLU A C 1
ATOM 7024 O O . GLU A 1 953 ? 40.680 184.665 372.473 1.00 97.97 1056 GLU A O 1
ATOM 7030 N N . VAL A 1 954 ? 41.273 183.033 371.043 1.00 92.80 1057 VAL A N 1
ATOM 7031 C CA . VAL A 1 954 ? 40.160 183.296 370.124 1.00 93.42 1057 VAL A CA 1
ATOM 7032 C C . VAL A 1 954 ? 38.803 182.746 370.616 1.00 92.46 1057 VAL A C 1
ATOM 7033 O O . VAL A 1 954 ? 37.804 183.457 370.551 1.00 93.62 1057 VAL A O 1
ATOM 7037 N N . ARG A 1 955 ? 38.758 181.490 371.074 1.00 90.88 1058 ARG A N 1
ATOM 7038 C CA . ARG A 1 955 ? 37.592 180.949 371.801 1.00 90.47 1058 ARG A CA 1
ATOM 7039 C C . ARG A 1 955 ? 37.212 181.985 372.868 1.00 97.02 1058 ARG A C 1
ATOM 7040 O O . ARG A 1 955 ? 36.014 182.304 373.163 1.00 98.77 1058 ARG A O 1
ATOM 7048 N N . GLY A 1 956 ? 38.293 182.470 373.468 1.00 101.55 1059 GLY A N 1
ATOM 7049 C CA . GLY A 1 956 ? 38.324 183.752 374.116 1.00 105.70 1059 GLY A CA 1
ATOM 7050 C C . GLY A 1 956 ? 37.459 184.808 373.477 1.00 109.13 1059 GLY A C 1
ATOM 7051 O O . GLY A 1 956 ? 36.458 185.118 374.010 1.00 110.27 1059 GLY A O 1
ATOM 7052 N N . TRP A 1 957 ? 37.728 185.301 372.280 1.00 103.90 1060 TRP A N 1
ATOM 7053 C CA . TRP A 1 957 ? 37.004 186.490 371.911 1.00 110.02 1060 TRP A CA 1
ATOM 7054 C C . TRP A 1 957 ? 35.510 186.234 371.993 1.00 115.65 1060 TRP A C 1
ATOM 7055 O O . TRP A 1 957 ? 34.738 187.133 372.265 1.00 113.95 1060 TRP A O 1
ATOM 7066 N N . LEU A 1 958 ? 35.099 185.006 371.754 1.00 111.85 1061 LEU A N 1
ATOM 7067 C CA . LEU A 1 958 ? 33.711 184.640 371.936 1.00 120.01 1061 LEU A CA 1
ATOM 7068 C C . LEU A 1 958 ? 33.232 184.775 373.371 1.00 136.58 1061 LEU A C 1
ATOM 7069 O O . LEU A 1 958 ? 32.090 185.121 373.607 1.00 141.83 1061 LEU A O 1
ATOM 7074 N N . ARG A 1 959 ? 34.083 184.483 374.340 1.00 121.84 1062 ARG A N 1
ATOM 7075 C CA . ARG A 1 959 ? 33.615 184.334 375.710 1.00 123.75 1062 ARG A CA 1
ATOM 7076 C C . ARG A 1 959 ? 32.958 185.613 376.140 1.00 126.37 1062 ARG A C 1
ATOM 7077 O O . ARG A 1 959 ? 31.972 185.616 376.867 1.00 127.93 1062 ARG A O 1
ATOM 7085 N N . ALA A 1 960 ? 33.451 186.706 375.592 1.00 136.06 1063 ALA A N 1
ATOM 7086 C CA . ALA A 1 960 ? 33.034 188.020 376.018 1.00 138.24 1063 ALA A CA 1
ATOM 7087 C C . ALA A 1 960 ? 31.547 188.152 375.810 1.00 138.17 1063 ALA A C 1
ATOM 7088 O O . ALA A 1 960 ? 30.846 188.695 376.647 1.00 143.20 1063 ALA A O 1
ATOM 7090 N N . CYS A 1 961 ? 31.091 187.675 374.666 1.00 145.54 1064 CYS A N 1
ATOM 7091 C CA . CYS A 1 961 ? 29.808 188.053 374.124 1.00 147.13 1064 CYS A CA 1
ATOM 7092 C C . CYS A 1 961 ? 28.647 187.531 374.929 1.00 148.10 1064 CYS A C 1
ATOM 7093 O O . CYS A 1 961 ? 28.772 186.563 375.662 1.00 145.49 1064 CYS A O 1
ATOM 7096 N N . LYS A 1 962 ? 27.516 188.206 374.820 1.00 161.65 1065 LYS A N 1
ATOM 7097 C CA . LYS A 1 962 ? 26.409 187.879 375.674 1.00 163.01 1065 LYS A CA 1
ATOM 7098 C C . LYS A 1 962 ? 26.043 186.455 375.381 1.00 212.56 1065 LYS A C 1
ATOM 7099 O O . LYS A 1 962 ? 25.967 186.051 374.230 1.00 222.82 1065 LYS A O 1
ATOM 7105 N N . GLU A 1 963 ? 25.774 185.704 376.436 1.00 171.38 1066 GLU A N 1
ATOM 7106 C CA . GLU A 1 963 ? 25.695 184.270 376.327 1.00 175.07 1066 GLU A CA 1
ATOM 7107 C C . GLU A 1 963 ? 24.620 183.980 375.328 1.00 176.90 1066 GLU A C 1
ATOM 7108 O O . GLU A 1 963 ? 24.765 183.098 374.495 1.00 176.22 1066 GLU A O 1
ATOM 7114 N N . ASP A 1 964 ? 23.534 184.727 375.395 1.00 193.23 1067 ASP A N 1
ATOM 7115 C CA . ASP A 1 964 ? 22.547 184.648 374.342 1.00 187.00 1067 ASP A CA 1
ATOM 7116 C C . ASP A 1 964 ? 23.187 185.154 373.059 1.00 131.62 1067 ASP A C 1
ATOM 7117 O O . ASP A 1 964 ? 22.940 184.662 371.968 1.00 130.49 1067 ASP A O 1
ATOM 7122 N N . ASP A 1 965 ? 23.975 186.200 373.223 1.00 139.75 1068 ASP A N 1
ATOM 7123 C CA . ASP A 1 965 ? 24.499 186.948 372.106 1.00 137.75 1068 ASP A CA 1
ATOM 7124 C C . ASP A 1 965 ? 25.446 186.212 371.191 1.00 137.23 1068 ASP A C 1
ATOM 7125 O O . ASP A 1 965 ? 25.393 186.367 369.982 1.00 140.13 1068 ASP A O 1
ATOM 7130 N N . ALA A 1 966 ? 26.337 185.432 371.778 1.00 135.41 1069 ALA A N 1
ATOM 7131 C CA . ALA A 1 966 ? 27.518 184.964 371.075 1.00 127.76 1069 ALA A CA 1
ATOM 7132 C C . ALA A 1 966 ? 27.220 184.100 369.886 1.00 123.91 1069 ALA A C 1
ATOM 7133 O O . ALA A 1 966 ? 27.818 184.257 368.835 1.00 122.02 1069 ALA A O 1
ATOM 7135 N N . SER A 1 967 ? 26.264 183.208 370.044 1.00 125.47 1070 SER A N 1
ATOM 7136 C CA . SER A 1 967 ? 26.091 182.144 369.104 1.00 121.64 1070 SER A CA 1
ATOM 7137 C C . SER A 1 967 ? 25.831 182.767 367.773 1.00 121.45 1070 SER A C 1
ATOM 7138 O O . SER A 1 967 ? 26.344 182.352 366.761 1.00 122.11 1070 SER A O 1
ATOM 7141 N N . ARG A 1 968 ? 25.036 183.800 367.778 1.00 123.83 1071 ARG A N 1
ATOM 7142 C CA . ARG A 1 968 ? 24.818 184.517 366.552 1.00 125.43 1071 ARG A CA 1
ATOM 7143 C C . ARG A 1 968 ? 26.177 184.905 366.046 1.00 123.42 1071 ARG A C 1
ATOM 7144 O O . ARG A 1 968 ? 26.466 184.845 364.863 1.00 122.17 1071 ARG A O 1
ATOM 7152 N N . VAL A 1 969 ? 27.031 185.286 366.969 1.00 125.50 1072 VAL A N 1
ATOM 7153 C CA . VAL A 1 969 ? 28.249 185.969 366.598 1.00 122.50 1072 VAL A CA 1
ATOM 7154 C C . VAL A 1 969 ? 29.114 185.099 365.718 1.00 116.72 1072 VAL A C 1
ATOM 7155 O O . VAL A 1 969 ? 29.683 185.561 364.743 1.00 114.77 1072 VAL A O 1
ATOM 7159 N N . ALA A 1 970 ? 29.197 183.826 366.049 1.00 119.11 1073 ALA A N 1
ATOM 7160 C CA . ALA A 1 970 ? 30.043 182.938 365.294 1.00 114.38 1073 ALA A CA 1
ATOM 7161 C C . ALA A 1 970 ? 29.543 182.880 363.872 1.00 114.11 1073 ALA A C 1
ATOM 7162 O O . ALA A 1 970 ? 30.317 182.914 362.924 1.00 112.25 1073 ALA A O 1
ATOM 7164 N N . SER A 1 971 ? 28.231 182.838 363.725 1.00 117.04 1074 SER A N 1
ATOM 7165 C CA . SER A 1 971 ? 27.642 182.616 362.433 1.00 115.15 1074 SER A CA 1
ATOM 7166 C C . SER A 1 971 ? 28.093 183.747 361.574 1.00 115.05 1074 SER A C 1
ATOM 7167 O O . SER A 1 971 ? 28.431 183.594 360.431 1.00 114.15 1074 SER A O 1
ATOM 7170 N N . ALA A 1 972 ? 28.123 184.908 362.151 1.00 112.36 1075 ALA A N 1
ATOM 7171 C CA . ALA A 1 972 ? 28.767 186.032 361.487 1.00 115.20 1075 ALA A CA 1
ATOM 7172 C C . ALA A 1 972 ? 30.174 185.642 361.053 1.00 112.61 1075 ALA A C 1
ATOM 7173 O O . ALA A 1 972 ? 30.504 185.743 359.876 1.00 112.69 1075 ALA A O 1
ATOM 7175 N N . TRP A 1 973 ? 30.977 185.163 362.003 1.00 109.24 1076 TRP A N 1
ATOM 7176 C CA . TRP A 1 973 ? 32.339 184.688 361.740 1.00 108.34 1076 TRP A CA 1
ATOM 7177 C C . TRP A 1 973 ? 32.405 183.713 360.562 1.00 108.59 1076 TRP A C 1
ATOM 7178 O O . TRP A 1 973 ? 33.173 183.912 359.602 1.00 107.22 1076 TRP A O 1
ATOM 7189 N N . TYR A 1 974 ? 31.594 182.661 360.643 1.00 105.35 1077 TYR A N 1
ATOM 7190 C CA . TYR A 1 974 ? 31.542 181.658 359.594 1.00 108.16 1077 TYR A CA 1
ATOM 7191 C C . TYR A 1 974 ? 31.348 182.331 358.256 1.00 113.13 1077 TYR A C 1
ATOM 7192 O O . TYR A 1 974 ? 32.115 182.098 357.330 1.00 113.16 1077 TYR A O 1
ATOM 7201 N N . HIS A 1 975 ? 30.330 183.182 358.164 1.00 112.98 1078 HIS A N 1
ATOM 7202 C CA . HIS A 1 975 ? 30.029 183.839 356.898 1.00 116.55 1078 HIS A CA 1
ATOM 7203 C C . HIS A 1 975 ? 31.168 184.725 356.397 1.00 115.64 1078 HIS A C 1
ATOM 7204 O O . HIS A 1 975 ? 31.504 184.686 355.210 1.00 114.26 1078 HIS A O 1
ATOM 7211 N N . VAL A 1 976 ? 31.767 185.513 357.290 1.00 122.03 1079 VAL A N 1
ATOM 7212 C CA . VAL A 1 976 ? 32.840 186.415 356.878 1.00 122.48 1079 VAL A CA 1
ATOM 7213 C C . VAL A 1 976 ? 34.018 185.630 356.343 1.00 119.22 1079 VAL A C 1
ATOM 7214 O O . VAL A 1 976 ? 34.772 186.136 355.519 1.00 120.26 1079 VAL A O 1
ATOM 7218 N N . THR A 1 977 ? 34.178 184.391 356.797 1.00 113.66 1080 THR A N 1
ATOM 7219 C CA . THR A 1 977 ? 35.286 183.593 356.294 1.00 108.90 1080 THR A CA 1
ATOM 7220 C C . THR A 1 977 ? 34.848 182.629 355.165 1.00 107.75 1080 THR A C 1
ATOM 7221 O O . THR A 1 977 ? 35.689 181.995 354.535 1.00 105.83 1080 THR A O 1
ATOM 7225 N N . TYR A 1 978 ? 33.569 182.545 354.848 1.00 110.89 1081 TYR A N 1
ATOM 7226 C CA . TYR A 1 978 ? 33.155 181.604 353.819 1.00 111.28 1081 TYR A CA 1
ATOM 7227 C C . TYR A 1 978 ? 32.273 182.148 352.677 1.00 118.58 1081 TYR A C 1
ATOM 7228 O O . TYR A 1 978 ? 32.172 181.504 351.642 1.00 119.31 1081 TYR A O 1
ATOM 7237 N N . HIS A 1 979 ? 31.627 183.298 352.838 1.00 119.49 1082 HIS A N 1
ATOM 7238 C CA . HIS A 1 979 ? 30.839 183.850 351.741 1.00 122.09 1082 HIS A CA 1
ATOM 7239 C C . HIS A 1 979 ? 31.672 184.312 350.597 1.00 123.70 1082 HIS A C 1
ATOM 7240 O O . HIS A 1 979 ? 32.674 184.981 350.792 1.00 123.85 1082 HIS A O 1
ATOM 7247 N N . PRO A 1 980 ? 31.217 184.035 349.385 1.00 127.48 1083 PRO A N 1
ATOM 7248 C CA . PRO A 1 980 ? 32.052 184.375 348.247 1.00 126.08 1083 PRO A CA 1
ATOM 7249 C C . PRO A 1 980 ? 32.320 185.831 348.158 1.00 128.86 1083 PRO A C 1
ATOM 7250 O O . PRO A 1 980 ? 33.398 186.240 347.770 1.00 125.73 1083 PRO A O 1
ATOM 7254 N N . ASP A 1 981 ? 31.346 186.633 348.496 1.00 125.34 1084 ASP A N 1
ATOM 7255 C CA . ASP A 1 981 ? 31.516 188.046 348.296 1.00 132.45 1084 ASP A CA 1
ATOM 7256 C C . ASP A 1 981 ? 32.179 188.801 349.430 1.00 135.96 1084 ASP A C 1
ATOM 7257 O O . ASP A 1 981 ? 32.918 189.749 349.190 1.00 139.11 1084 ASP A O 1
ATOM 7262 N N . ARG A 1 982 ? 31.910 188.414 350.658 1.00 133.46 1085 ARG A N 1
ATOM 7263 C CA . ARG A 1 982 ? 32.458 189.106 351.817 1.00 130.34 1085 ARG A CA 1
ATOM 7264 C C . ARG A 1 982 ? 33.872 188.713 352.174 1.00 127.64 1085 ARG A C 1
ATOM 7265 O O . ARG A 1 982 ? 34.512 189.399 352.961 1.00 125.46 1085 ARG A O 1
ATOM 7273 N N . ARG A 1 983 ? 34.366 187.602 351.651 1.00 126.83 1086 ARG A N 1
ATOM 7274 C CA . ARG A 1 983 ? 35.769 187.325 351.880 1.00 121.01 1086 ARG A CA 1
ATOM 7275 C C . ARG A 1 983 ? 36.466 187.343 350.520 1.00 120.41 1086 ARG A C 1
ATOM 7276 O O . ARG A 1 983 ? 36.181 186.523 349.658 1.00 120.87 1086 ARG A O 1
ATOM 7284 N N . GLY A 1 984 ? 37.305 188.331 350.293 1.00 122.63 1087 GLY A N 1
ATOM 7285 C CA . GLY A 1 984 ? 37.826 188.446 348.959 1.00 123.69 1087 GLY A CA 1
ATOM 7286 C C . GLY A 1 984 ? 39.190 187.856 348.759 1.00 121.31 1087 GLY A C 1
ATOM 7287 O O . GLY A 1 984 ? 39.396 187.054 347.855 1.00 121.16 1087 GLY A O 1
ATOM 7288 N N . GLU A 1 985 ? 40.123 188.256 349.604 1.00 119.12 1088 GLU A N 1
ATOM 7289 C CA . GLU A 1 985 ? 41.475 187.789 349.463 1.00 113.28 1088 GLU A CA 1
ATOM 7290 C C . GLU A 1 985 ? 41.953 187.109 350.710 1.00 106.36 1088 GLU A C 1
ATOM 7291 O O . GLU A 1 985 ? 43.119 186.788 350.836 1.00 104.66 1088 GLU A O 1
ATOM 7297 N N . LYS A 1 986 ? 41.053 186.886 351.649 1.00 108.37 1089 LYS A N 1
ATOM 7298 C CA . LYS A 1 986 ? 41.451 186.296 352.906 1.00 105.81 1089 LYS A CA 1
ATOM 7299 C C . LYS A 1 986 ? 41.958 184.930 352.545 1.00 104.13 1089 LYS A C 1
ATOM 7300 O O . LYS A 1 986 ? 41.438 184.319 351.634 1.00 105.18 1089 LYS A O 1
ATOM 7306 N N . ARG A 1 987 ? 43.025 184.494 353.189 1.00 100.48 1090 ARG A N 1
ATOM 7307 C CA . ARG A 1 987 ? 43.681 183.269 352.786 1.00 97.39 1090 ARG A CA 1
ATOM 7308 C C . ARG A 1 987 ? 43.548 182.171 353.797 1.00 94.04 1090 ARG A C 1
ATOM 7309 O O . ARG A 1 987 ? 44.327 181.243 353.785 1.00 91.42 1090 ARG A O 1
ATOM 7317 N N . PHE A 1 988 ? 42.594 182.285 354.701 1.00 99.01 1091 PHE A N 1
ATOM 7318 C CA . PHE A 1 988 ? 42.514 181.334 355.789 1.00 94.13 1091 PHE A CA 1
ATOM 7319 C C . PHE A 1 988 ? 41.171 180.657 355.941 1.00 92.52 1091 PHE A C 1
ATOM 7320 O O . PHE A 1 988 ? 40.152 181.246 355.664 1.00 94.47 1091 PHE A O 1
ATOM 7328 N N . TRP A 1 989 ? 41.187 179.394 356.339 1.00 87.54 1092 TRP A N 1
ATOM 7329 C CA . TRP A 1 989 ? 39.966 178.667 356.617 1.00 86.80 1092 TRP A CA 1
ATOM 7330 C C . TRP A 1 989 ? 39.832 178.375 358.074 1.00 85.44 1092 TRP A C 1
ATOM 7331 O O . TRP A 1 989 ? 38.779 178.039 358.539 1.00 86.82 1092 TRP A O 1
ATOM 7342 N N . SER A 1 990 ? 40.908 178.513 358.808 1.00 85.18 1093 SER A N 1
ATOM 7343 C CA . SER A 1 990 ? 40.947 178.001 360.151 1.00 82.95 1093 SER A CA 1
ATOM 7344 C C . SER A 1 990 ? 39.918 178.642 361.033 1.00 86.66 1093 SER A C 1
ATOM 7345 O O . SER A 1 990 ? 39.370 178.020 361.919 1.00 86.48 1093 SER A O 1
ATOM 7348 N N . PHE A 1 991 ? 39.700 179.921 360.834 1.00 88.75 1094 PHE A N 1
ATOM 7349 C CA . PHE A 1 991 ? 39.217 180.738 361.902 1.00 92.39 1094 PHE A CA 1
ATOM 7350 C C . PHE A 1 991 ? 37.876 180.409 362.495 1.00 96.87 1094 PHE A C 1
ATOM 7351 O O . PHE A 1 991 ? 37.799 180.092 363.661 1.00 98.40 1094 PHE A O 1
ATOM 7359 N N . PRO A 1 992 ? 36.837 180.311 361.702 1.00 93.36 1095 PRO A N 1
ATOM 7360 C CA . PRO A 1 992 ? 35.531 180.111 362.349 1.00 94.66 1095 PRO A CA 1
ATOM 7361 C C . PRO A 1 992 ? 35.439 178.798 363.125 1.00 94.83 1095 PRO A C 1
ATOM 7362 O O . PRO A 1 992 ? 34.736 178.697 364.135 1.00 97.10 1095 PRO A O 1
ATOM 7366 N N . TRP A 1 993 ? 36.200 177.811 362.670 1.00 92.73 1096 TRP A N 1
ATOM 7367 C CA . TRP A 1 993 ? 36.091 176.465 363.200 1.00 91.59 1096 TRP A CA 1
ATOM 7368 C C . TRP A 1 993 ? 36.715 176.290 364.579 1.00 90.69 1096 TRP A C 1
ATOM 7369 O O . TRP A 1 993 ? 36.493 175.260 365.223 1.00 90.72 1096 TRP A O 1
ATOM 7380 N N . ILE A 1 994 ? 37.440 177.302 365.062 1.00 92.83 1097 ILE A N 1
ATOM 7381 C CA . ILE A 1 994 ? 37.861 177.288 366.466 1.00 90.08 1097 ILE A CA 1
ATOM 7382 C C . ILE A 1 994 ? 36.614 177.194 367.342 1.00 93.24 1097 ILE A C 1
ATOM 7383 O O . ILE A 1 994 ? 36.668 176.765 368.496 1.00 93.57 1097 ILE A O 1
ATOM 7388 N N . ILE A 1 995 ? 35.482 177.580 366.762 1.00 92.10 1098 ILE A N 1
ATOM 7389 C CA . ILE A 1 995 ? 34.227 177.621 367.484 1.00 93.50 1098 ILE A CA 1
ATOM 7390 C C . ILE A 1 995 ? 33.268 176.532 366.981 1.00 94.44 1098 ILE A C 1
ATOM 7391 O O . ILE A 1 995 ? 32.044 176.695 367.028 1.00 97.19 1098 ILE A O 1
ATOM 7396 N N . CYS A 1 996 ? 33.831 175.418 366.509 1.00 92.75 1099 CYS A N 1
ATOM 7397 C CA . CYS A 1 996 ? 33.014 174.308 366.010 1.00 92.59 1099 CYS A CA 1
ATOM 7398 C C . CYS A 1 996 ? 31.943 173.896 367.021 1.00 94.61 1099 CYS A C 1
ATOM 7399 O O . CYS A 1 996 ? 30.786 173.693 366.649 1.00 98.00 1099 CYS A O 1
ATOM 7402 N N . ASP A 1 997 ? 32.332 173.806 368.293 1.00 97.27 1100 ASP A N 1
ATOM 7403 C CA . ASP A 1 997 ? 31.404 173.491 369.380 1.00 96.20 1100 ASP A CA 1
ATOM 7404 C C . ASP A 1 997 ? 30.138 174.327 369.298 1.00 95.71 1100 ASP A C 1
ATOM 7405 O O . ASP A 1 997 ? 29.030 173.797 369.370 1.00 95.79 1100 ASP A O 1
ATOM 7410 N N . THR A 1 998 ? 30.305 175.636 369.142 1.00 95.25 1101 THR A N 1
ATOM 7411 C CA . THR A 1 998 ? 29.154 176.515 369.021 1.00 96.90 1101 THR A CA 1
ATOM 7412 C C . THR A 1 998 ? 28.484 176.290 367.674 1.00 99.38 1101 THR A C 1
ATOM 7413 O O . THR A 1 998 ? 27.266 176.164 367.601 1.00 103.44 1101 THR A O 1
ATOM 7417 N N . LEU A 1 999 ? 29.284 176.207 366.613 1.00 99.50 1102 LEU A N 1
ATOM 7418 C CA . LEU A 1 999 ? 28.735 176.091 365.263 1.00 100.16 1102 LEU A CA 1
ATOM 7419 C C . LEU A 1 999 ? 28.072 174.739 365.015 1.00 101.87 1102 LEU A C 1
ATOM 7420 O O . LEU A 1 999 ? 26.924 174.683 364.582 1.00 104.60 1102 LEU A O 1
ATOM 7425 N N . LEU A 1 1000 ? 28.786 173.651 365.285 1.00 99.35 1103 LEU A N 1
ATOM 7426 C CA . LEU A 1 1000 ? 28.222 172.324 365.063 1.00 100.60 1103 LEU A CA 1
ATOM 7427 C C . LEU A 1 1000 ? 26.900 172.182 365.801 1.00 106.27 1103 LEU A C 1
ATOM 7428 O O . LEU A 1 1000 ? 25.904 171.737 365.220 1.00 107.91 1103 LEU A O 1
ATOM 7433 N N . ALA A 1 1001 ? 26.892 172.599 367.065 1.00 104.17 1104 ALA A N 1
ATOM 7434 C CA . ALA A 1 1001 ? 25.665 172.655 367.846 1.00 109.27 1104 ALA A CA 1
ATOM 7435 C C . ALA A 1 1001 ? 24.550 173.316 367.045 1.00 112.95 1104 ALA A C 1
ATOM 7436 O O . ALA A 1 1001 ? 23.515 172.683 366.805 1.00 115.41 1104 ALA A O 1
ATOM 7438 N N . ILE A 1 1002 ? 24.773 174.555 366.590 1.00 114.93 1105 ILE A N 1
ATOM 7439 C CA . ILE A 1 1002 ? 23.710 175.284 365.897 1.00 118.37 1105 ILE A CA 1
ATOM 7440 C C . ILE A 1 1002 ? 23.266 174.446 364.703 1.00 121.47 1105 ILE A C 1
ATOM 7441 O O . ILE A 1 1002 ? 22.059 174.266 364.491 1.00 125.81 1105 ILE A O 1
ATOM 7446 N N . LYS A 1 1003 ? 24.230 173.860 363.988 1.00 116.18 1106 LYS A N 1
ATOM 7447 C CA . LYS A 1 1003 ? 23.908 173.056 362.818 1.00 118.13 1106 LYS A CA 1
ATOM 7448 C C . LYS A 1 1003 ? 22.907 171.994 363.214 1.00 125.75 1106 LYS A C 1
ATOM 7449 O O . LYS A 1 1003 ? 21.802 171.933 362.659 1.00 129.54 1106 LYS A O 1
ATOM 7455 N N . ALA A 1 1004 ? 23.277 171.212 364.226 1.00 123.08 1107 ALA A N 1
ATOM 7456 C CA . ALA A 1 1004 ? 22.464 170.085 364.652 1.00 127.59 1107 ALA A CA 1
ATOM 7457 C C . ALA A 1 1004 ? 21.038 170.552 364.901 1.00 136.24 1107 ALA A C 1
ATOM 7458 O O . ALA A 1 1004 ? 20.077 169.928 364.428 1.00 135.92 1107 ALA A O 1
ATOM 7460 N N . ALA A 1 1005 ? 20.919 171.698 365.573 1.00 131.36 1108 ALA A N 1
ATOM 7461 C CA . ALA A 1 1005 ? 19.622 172.185 366.023 1.00 137.90 1108 ALA A CA 1
ATOM 7462 C C . ALA A 1 1005 ? 18.658 172.368 364.863 1.00 140.56 1108 ALA A C 1
ATOM 7463 O O . ALA A 1 1005 ? 17.470 172.085 364.993 1.00 141.86 1108 ALA A O 1
ATOM 7465 N N . ARG A 1 1006 ? 19.162 172.827 363.724 1.00 140.77 1109 ARG A N 1
ATOM 7466 C CA . ARG A 1 1006 ? 18.291 172.971 362.574 1.00 143.71 1109 ARG A CA 1
ATOM 7467 C C . ARG A 1 1006 ? 18.068 171.559 362.053 1.00 144.23 1109 ARG A C 1
ATOM 7468 O O . ARG A 1 1006 ? 16.932 171.096 362.011 1.00 147.43 1109 ARG A O 1
ATOM 7476 N N . ARG A 1 1007 ? 19.153 170.857 361.737 1.00 149.75 1110 ARG A N 1
ATOM 7477 C CA . ARG A 1 1007 ? 19.127 169.806 360.714 1.00 142.89 1110 ARG A CA 1
ATOM 7478 C C . ARG A 1 1007 ? 17.954 168.818 360.787 1.00 141.44 1110 ARG A C 1
ATOM 7479 O O . ARG A 1 1007 ? 17.588 168.204 359.781 1.00 143.03 1110 ARG A O 1
ATOM 7487 N N . CYS A 1 1008 ? 17.369 168.681 361.972 1.00 149.03 1111 CYS A N 1
ATOM 7488 C CA . CYS A 1 1008 ? 16.106 167.969 362.137 1.00 147.71 1111 CYS A CA 1
ATOM 7489 C C . CYS A 1 1008 ? 14.956 168.947 362.360 1.00 149.31 1111 CYS A C 1
ATOM 7490 O O . CYS A 1 1008 ? 14.514 169.629 361.435 1.00 149.97 1111 CYS A O 1
#

GO terms:
  GO:0141007 transposable element silencing by siRNA-mediated heterochromatin formation (P, IMP)
  GO:0080188 gene silencing by siRNA-directed DNA methylation (P, IMP)

Solvent-accessible surface area: 41098 Å² total; per-residue (Å²): 108,126,28,63,25,92,8,15,0,19,4,0,41,16,20,32,109,110,77,15,39,29,54,21,66,18,104,69,2,144,9,55,8,32,42,199,107,128,39,6,3,1,47,7,136,46,130,101,72,35,31,28,0,28,1,50,32,63,1,17,58,28,7,36,0,20,91,29,86,73,23,25,0,4,17,4,6,13,42,10,7,6,14,4,21,25,34,143,124,22,34,14,50,33,34,8,109,114,50,2,4,0,78,13,26,4,3,7,12,59,5,57,206,85,37,64,19,64,103,13,16,128,22,25,50,202,53,27,120,47,34,73,90,36,97,86,118,129,5,36,9,55,19,91,25,35,157,60,62,88,23,78,21,22,2,4,0,26,2,0,11,8,23,8,61,10,21,5,12,43,119,30,13,58,47,97,1,1,107,30,3,75,109,30,58,79,92,47,5,46,101,14,6,48,108,1,47,105,66,162,32,18,15,26,109,1,43,103,32,1,123,103,45,28,143,51,171,148,244,38,47,85,15,16,42,0,20,4,0,10,6,10,0,0,1,23,16,4,12,56,6,79,19,6,16,0,8,81,120,16,65,150,44,27,39,11,5,0,41,0,16,1,0,13,2,12,14,34,84,10,55,48,115,1,0,20,76,223,113,76,99,8,19,5,16,107,39,6,10,45,4,1,134,117,7,3,65,1,25,107,34,118,0,66,4,1,2,4,6,48,65,10,6,112,26,5,12,0,11,0,0,1,33,66,127,76,25,44,0,70,57,0,16,148,33,3,4,103,23,95,120,31,97,15,32,3,54,5,1,22,20,10,0,8,2,3,25,58,17,113,36,15,70,119,6,53,90,173,39,22,44,97,26,106,36,38,97,51,102,37,143,80,24,146,24,60,3,0,38,3,2,2,32,0,9,38,142,8,0,93,77,0,0,137,88,6,68,51,65,48,53,142,28,14,3,0,0,28,0,27,15,4,4,28,42,0,0,0,4,17,4,65,96,19,190,73,18,0,0,0,6,72,13,0,84,47,11,100,28,143,8,45,29,0,1,4,35,39,44,9,87,39,55,47,0,36,2,42,29,30,2,0,8,1,0,11,10,13,53,18,136,36,101,33,0,51,58,28,1,68,98,4,3,115,50,0,50,14,2,52,125,80,110,73,12,0,12,30,0,4,50,16,45,75,26,46,13,10,133,21,0,20,42,0,4,102,50,38,25,93,17,49,42,5,15,7,0,44,22,0,0,115,9,4,50,36,26,6,28,32,10,0,65,48,71,1,59,1,24,0,51,67,1,6,28,0,10,2,0,2,0,36,43,44,161,2,101,67,24,43,0,1,0,26,0,56,24,49,77,93,8,109,134,141,19,161,67,117,20,16,52,55,67,96,60,134,13,0,1,0,52,26,122,0,0,0,0,11,65,57,1,8,34,6,0,7,0,21,32,9,77,1,36,87,16,90,24,0,38,90,37,44,12,43,14,2,0,1,1,2,32,114,28,105,27,4,1,2,35,4,2,30,56,9,42,7,25,10,57,72,1,6,0,0,9,12,93,108,0,27,3,111,74,53,43,77,34,61,91,114,89,80,40,141,56,156,139,49,122,94,55,27,51,70,94,37,2,7,78,17,0,0,40,7,9,27,47,37,17,56,48,38,0,27,26,0,4,20,5,24,1,13,106,22,126,103,69,1,96,4,93,66,0,74,90,0,7,42,27,11,39,72,5,67,41,7,13,74,25,35,25,70,2,126,4,39,140,92,24,108,29,207,73,12,2,21,2,27,34,80,196,96,112,83,111,18,97,1,105,16,10,4,0,68,0,10,80,6,5,86,156,40,89,125,109,115,93,50,58,87,37,24,79,63,1,83,36,104,28,27,87,108,39,0,107,56,2,59,116,112,1,92,29,0,15,76,85,0,11,13,29,7,54,77,8,53,9,105,89,16,23,0,0,16,4,0,8,7,95,79,68,65,30,28,7,120,194,25,61,147,32,18,60,71,22,39,97,31,0,40,29,6,4,68,33,6,36,43,78,0,131,25,50,22,217,93,42,147,173,91,29,11,40,44,13,0,1,0,11,1,14,0,0,2,49,100,119,99,41,72,168,32,156,4,48,2,0,1,1,16,7,8,94,34,0,16,59,35,9,48,88,149,146,140

Sequence (944 aa):
SLRAASASLILGNRVAERELEVAYSCDGVRAEVIPRMRRVDLYLKHDSQSYKLEVLFEDINECFGCHLDGTGAILLQLTYAPRIHIAIWVRALDFTPNSSFGECSTLVLKLSKGASVSYILESLPFSGELGELAIASNVVPLVDCPNGFSVPYEVLFRLNSLVHMGKLVARHVNADLFKVLEDLSIDTLRRIFEKMSKLKSTCYEPLQFIRHEAHSMNKLMRCYRIHITPSKIYCLGPEEEVSNYVVKYHSEYASDFARVTFVDEDWSKLSPNALSAKPLKTGLYHRILSILKEGFCIGPKKYEFLAFSASQLRGNSVWMFASNSSLTAENIRRWMGHFEDIRSVSKCAARMGQLFSSSRQTFEVSSYDVEVIPDIEVTTDGTKYIFSDGIGKISTRFARQVAKLIGLDPAHPPSAFQIRYGGYKGVITIDPTSFFNLSLRPSMKKFESKSTMLNITNWSKSQPCYVNREIISLLSTLGIKDEVFESMQQDDMHESDGMLTNKEAALSVLGKIGGGDTKTAADMLLQGYEPSSEPYLLMILKAHRANRLTDIRTRCKIHVQKGRVLIGCLDETCKLEYGQVYIRITKNHKEQKYSEQPFFCNDDGKTAVIVGKVAITKNPCLHPGDVRVLEAVYDPGLDARGLIDCVVFPQRGERPHPNECSGGDLDGDLFFITWDDKLIPAAVDAPMDYTATRPRIMDHAVTLEEIQKHFVSYMINDTLGAISTAHLIHADRDPLKARSPECVQLAALHSMAVDFAKTGAPAEMPLALRPREFPDFMERWERPMYVSNGVLGKLYRAALRHAAGPPSCVYDPDLEVAGFDEFLDAAEERYEAYAERLGALMTYYSAEREDEILTGNIRNKLVYLRRDNKRYFEMKDRIIAAVDALHAEVRGWLRACKEDDASRVASAWYHVTYHPDRRGEKRFWSFPWIICDTLLAIKAARRC

Foldseek 3Di:
DKDKAAFKKFFFAALDPFATETPDIGHGKIWIDDLVVQWIWIWGADDNWTKIWIDHLLFFLAKEWEAEDHFIKIKTFGQWQIWMATPCSATAFQPDPVLRSAAGGMMMTTGDDDDDVCVVCVSHPDYYYDYHYYHYDLADDAAEADPPDDDDPLLRLLVGLCVSSQAEPRVVPYPVQVVLCVVPDDVVSVVLSLVSLVDSHHDNDPVCSSVVVVVVVPLWFFAWEWERARSHIHTARGATFQFFDLLVVVVVQVVQKHKYAYAHGLRARDALSNQWPVIDGYHSLVSLLCCQCVNDDHYPFTKHFAAAALVCLVRRMGMIGRDDPVGDSVNSQVQLFDLLPDFFLLVSRHLSRLRGQRWDWADQDDPVLEAEDEWLWDDFPRRIATQCQQEWAFELQLQLRRQVRVPHHSVDGFQKFFKDARQFGFMHGYFPVDPGGIYDYPNGGDGHHPGRIIITNDGFDWAFFWDWLQLVLLLVLLPQDLVVLVVLLVVQLCLLVVLQPDLVSVLVLLQNDDAPLSVLLNLVVVLPDHQLAAPSNVLQSVLSSVVSLVCCQQTVGTGDRFWTKTAEDEDPVQPDEPQEKKAKEFDTPVCLVVVPDDQFDDDPNGITIGFAWKWKAFPPDLDWQLIDIGGHHDDVVVVVRPNHNHMYWHSYDSHTNLVLNQNRGRGGGIMTMGRPPSRRRPDTDGGDDDDDFALDGDDHSDDSSSSSVLSSVCSNQACLPQLVQLLSQCLQAPPSRSPDVLNVVSVVLNSCRVVCSRSVRGRDDDPVSRDQEHEPRNPPPVGHYDQTPGSSNVSNVSSVVSVPVSRDHDQDCLLADPVAVVCLVVLVVCLVVLQVVVVSLCVSLVNDAPSCLRQLPRPDDRPNCVPVPVVSVVSSVRSSSSVVSSLVVLVVVLVPADPVGRLNVLSSNSCCLRPPPNPDPRRDDPRSSSVVVSRVVSSVVPPD

B-factor: mean 85.64, std 21.68, range [20.0, 222.82]

InterPro domains:
  IPR000504 RNA recognition motif domain [PS50102] (12-97)
  IPR000504 RNA recognition motif domain [SM00360] (13-93)
  IPR007855 RNA-dependent RNA polymerase [PTHR23079] (89-1109)
  IPR012677 Nucleotide-binding alpha-beta plait domain superfamily [G3DSA:3.30.70.330] (2-101)
  IPR035979 RNA-binding domain superfamily [SSF54928] (6-98)
  IPR057590 RDR1/2-like, PH-like domain [PF24823] (115-260)
  IPR057596 RDRP, core domain [PF05183] (379-957)
  IPR058751 RDRP, helical domain [PF26252] (279-362)
  IPR058752 RDRP, C-terminal head domain [PF26253] (978-1116)
  IPR058763 RDR1/2-like, RRM domain [PF26250] (13-82)

Nearest PDB structures (foldseek):
  7w82-assembly1_A  TM=1.001E+00  e=0.000E+00  Zea mays
  7w88-assembly1_A  TM=8.525E-01  e=0.000E+00  Zea mays
  7rqs-assembly1_A  TM=9.282E-01  e=1.271E-92  Arabidopsis thaliana
  8xme-assembly1_M  TM=9.181E-01  e=6.676E-94  Arabidopsis thaliana
  7eu1-assembly1_M  TM=9.021E-01  e=9.214E-92  Arabidopsis thaliana

Organism: Zea mays (NCBI:txid4577)

Secondary structure (DSSP, 8-state):
--EEEEEEEEEEEESSSS-EEEEEEEEEEEEEEETTTTEEEEEEEETTEEEEEEEETTTEEEEEEEEETTEEEEEEEESSPPEEEE---EE----STT-HHHH--EEEEEE-SS--HHHHHTTSS-EEE----EEE----S-----SS----HHHHHHHHHHHHHTSB-STT-SHHHHHHHHHS-HHHHHHHHHHHHT-SS-BS-HHHHHHHHHHS----EEEEEEEE-SS-EEEEEEEEE--BHHHHHTGGGGGGEEEEEE--TTSPPPPGGGS-------SHHHHHHHHHHH--EETTEEEEEEE--HHHHHTTEEEEEE--SS--HHHHHHHH---TT---HHHHHHHHHGGGSB-EEEEE--GGGEEE----EEEETTEEEESSTTEEEE-HHHHHHHHHHTTS-SSS--SEEEEEETTEEEEEEE-TT--SSEEE-TTTB-S--S--EEEEEEE---EEEE--HHHHHHHHHTT--HHHHHHHHHHHHHHHHHTTT-HHHHHHHHHTS-SHHHHHHHHHHHTT--TTT-HHHHHHHHHHHHHHHHHHHHH---EEEEEEEEEEEE-SS----TTEEEEEEE--HHHHHT---TTEEEE-SSEEEE-SEEEEEESS--STTSSEEEEE---HHHHHTT--SEEEE-S-SSS-HHHHSTT---SS-EEEEE--TTTS-SS-PPPPPPP-------SSPPPHHHHHHHHHHHHHH--HHHHHHHHHHHHHHSTTGGGSHHHHHHHHHHHHHHHHHHH-------TTTS-SSEETTTT-TTS-EE---SHHHHHHHHHHHHT---------GGG--TTTTSSHHHHHHHHHHHHHHHHHHHHHTT--SHHHHHH---SS--TTTTT-HHHHHHHHHHHHHHHHHHHHHHHHHHHHS-HHHHHHHHHHHHHHHH-TTT-SS---STGGGGGHHHHHHHHHHHH-

Radius of gyration: 29.73 Å; Cα contacts (8 Å, |Δi|>4): 1900; chains: 1; bounding box: 85×76×76 Å